Protein AF-0000000080412689 (afdb_homodimer)

Radius of gyration: 30.73 Å; Cα contacts (8 Å, |Δi|>4): 1259; chains: 2; bounding box: 53×95×73 Å

Secondary structure (DSSP, 8-state):
-HHHHHHHHHHHHHHHHTSEEEEEEEEEEE-S-TTS-SSSEEEEEEEEEEETTS-EEEEEEEEEE--SSHHHHHHHHHHTHHHHHHHIIIIIHHHHHHHHHHTT--SPPSB--EEEEETTTEEEEE-GGGGT-BPPPTTT-B-HHHHHHHHHHHHHHHHHHHHHHHTT-S-HHHHSS-GGGSHHHHHHHHHHHHHHHHHHHHHHHHHS-GGGHHHHHHIIIIITTTHHHHHHHHTS--TTS--EEE-SS-SGGGEEEEE-TTSSSEEEEEE--GGG-EEE-THHHHHHHHHHSB-HHHHHH-HHHHHHHHHHHHHHHHHHTT--SPPPPHHHHHHHHHHTHHHHHHHHHHHHHHHSS-TT-TT---HHHHHHHHHSTT---PPP---HHHHHHHHHHHHHHHHHHH-/-HHHHHHHHHHHHHHHHTSEEEEEEEEEEESS-TTS-SSSEEEEEEEEEEETTS-EEEEEEEEEE--SSHHHHHHHHHHTHHHHHHHIIIIIHHHHHHHHHHTT--SPPSB--EEEEETTTEEEEE-GGGGT-BPPPTTT-B-HHHHHHHHHHHHHHHHHHHHHHHTT-S-HHHHSS-GGGSHHHHHHHHHHHHHHHHHHHHHHHHHS-GGGHHHHHHIIIIITTTHHHHHHHHTS--TTS--EEE-SS-SGGGEEEEE-TTSSSEEEEEE--GGG-EEE-THHHHHHHHHHSB-HHHHHH-HHHHHHHHHHHHHHHHHHTT--SPPPPHHHHHHHHHHTHHHHHHHHHHHHHHHSSPTT-TT---HHHHHHHHHSTT---PPP---HHHHHHHHHHHHHHHHHHH-

Organism: Rhodnius prolixus (NCBI:txid13249)

pLDDT: mean 88.72, std 13.2, range [44.0, 98.88]

Foldseek 3Di:
DVVVVVVVVVVVVVVQQQAFPFWDDKDKAQPDFPLLDFLWGKIKMKIWTAGNVRDIDIFIKIKTFGDPDPLSNVVCVLLCLLVLVCCCQVFPVVVLVVLCVVLPNPDDQQAWHWDDADPSGMTITGDCVVVAWAFDQLQQFDEDLVLLQLLLNLLLQFLSQLVCVVVVRDDQVSFAAWSCPPPVNLVLQLVLLLVLLVVVLVCCVVPPDPVCVVVSVCCVVPPNVCVSVLLRVLRHADPPDDKGWELQQQERSQKIFHADPVRPRTDGMHGHSSSGIHIHDRLLNVLNYLLRGHHPVCNQPCSLVSLVSSLVSNVVSNVSSVPPDDRADSVNSVVSNLSCLSVSLSSRSQCNLSSNDDRPPPPPPRVVNQVVLSVVPPGNDGRDHPDPVSVVSSVSSSVVNCVSPVD/DVVVVVVVVVVVVVVQQQAFPFWDDKDKAQPDFPLLDFLWGKIKMKIWTAGNVRDIDIFIKIKTFGDPDPLSNVVCVLLCLLVLVCCCQVQPVVVLVVLCVVLPNPDDQQAWHWPDADPSGMTITGDCVVVAWDFDQLQQFDEDLVLLQLLLNLLLQFLSQLVCVVVVRDDQVSFAAWSCPDPVNLVLQLVLLLVLLVVVLVCCVVPPDPVCVVVSVCCVVPPNVCVSVLLRVLRHADPPDDKGWELQQQERSQKIFHADPVRPRTDGMHGHSSSGIHIHDNLLNVLNYLLRGHHPVCNQPCSLVSLVSSLVSNVVSNVSSVPPDDRADSVNSVVSNLSCLSVSLSSRSQCNLSSNDDRPPPPPPRVVNQVVLSVVPPGNDGRDHPDPVSVVSSVSSSVVNCVSPVD

Nearest PDB structures (foldseek):
  7nb2-assembly1_AAA  TM=5.370E-01  e=5.124E-08  Homo sapiens
  8bi5-assembly1_A  TM=5.318E-01  e=1.366E-07  Homo sapiens
  4da5-assembly1_A  TM=5.119E-01  e=4.216E-07  Homo sapiens
  8bi5-assembly1_A  TM=5.333E-01  e=1.097E-07  Homo sapiens
  7nb2-assembly1_AAA  TM=5.024E-01  e=6.114E-08  Homo sapiens

Sequence (814 aa):
MENSEWLEVSLQRVYEENCIAKILKKEIKDATKKGDNYMSDIKRIQFMAILKSGKQIKISLIMKTLPPTEHHQDMVKQMGLFGREITMFRDVTPKMEEILLEFGDYTDPMWGKLICFQGNEQIFFGDLAECGYVMASRRKGLDLEHCLLVMRSLAKFHATTVIAVNKGMIPLNIFGKHVFKNYESEKMMKDYYDKVLESLLILMEKRWEPEWLPIIEKFRTDLSPKIGDYVLNIMGYTNDQFNVINHGDCWVNNMMFKYGLDSVTPVSLKFVDLQMCFYDSPTYDLQYFLSTSLNLEVRQNHLEELLLVYHETLVKQLELYSYPGEIITFEQLKKDFLKRDFLGLMIAAGIMPFIYRQENCNDFPELEDLLKSMKNENKVEIVECDDPMYDTVLKVIIKRVYENHFIMENSEWLEVSLQRVYEENCIAKILKKEIKDATKKGDNYMSDIKRIQFMAILKSGKQIKISLIMKTLPPTEHHQDMVKQMGLFGREITMFRDVTPKMEEILLEFGDYTDPMWGKLICFQGNEQIFFGDLAECGYVMASRRKGLDLEHCLLVMRSLAKFHATTVIAVNKGMIPLNIFGKHVFKNYESEKMMKDYYDKVLESLLILMEKRWEPEWLPIIEKFRTDLSPKIGDYVLNIMGYTNDQFNVINHGDCWVNNMMFKYGLDSVTPVSLKFVDLQMCFYDSPTYDLQYFLSTSLNLEVRQNHLEELLLVYHETLVKQLELYSYPGEIITFEQLKKDFLKRDFLGLMIAAGIMPFIYRQENCNDFPELEDLLKSMKNENKVEIVECDDPMYDTVLKVIIKRVYENHFI

Structure (mmCIF, N/CA/C/O backbone):
data_AF-0000000080412689-model_v1
#
loop_
_entity.id
_entity.type
_entity.pdbx_description
1 polymer 'CHK kinase-like domain-containing protein'
#
loop_
_atom_site.group_PDB
_atom_site.id
_atom_site.type_symbol
_atom_site.label_atom_id
_atom_site.label_alt_id
_atom_site.label_comp_id
_atom_site.label_asym_id
_atom_site.label_entity_id
_atom_site.label_seq_id
_atom_site.pdbx_PDB_ins_code
_atom_site.Cartn_x
_atom_site.Cartn_y
_atom_site.Cartn_z
_atom_site.occupancy
_atom_site.B_iso_or_equiv
_atom_site.auth_seq_id
_atom_site.auth_comp_id
_atom_site.auth_asym_id
_atom_site.auth_atom_id
_atom_site.pdbx_PDB_model_num
ATOM 1 N N . MET A 1 1 ? -11.977 -30.656 17.469 1 45.06 1 MET A N 1
ATOM 2 C CA . MET A 1 1 ? -11.711 -30.266 18.844 1 45.06 1 MET A CA 1
ATOM 3 C C . MET A 1 1 ? -10.211 -30.219 19.125 1 45.06 1 MET A C 1
ATOM 5 O O . MET A 1 1 ? -9.711 -29.234 19.672 1 45.06 1 MET A O 1
ATOM 9 N N . GLU A 1 2 ? -9.547 -31.406 18.922 1 49.06 2 GLU A N 1
ATOM 10 C CA . GLU A 1 2 ? -8.125 -31.578 19.219 1 49.06 2 GLU A CA 1
ATOM 11 C C . GLU A 1 2 ? -7.27 -30.594 18.438 1 49.06 2 GLU A C 1
ATOM 13 O O . GLU A 1 2 ? -6.352 -29.984 18.984 1 49.06 2 GLU A O 1
ATOM 18 N N . ASN A 1 3 ? -7.664 -30.219 17.156 1 62.34 3 ASN A N 1
ATOM 19 C CA . ASN A 1 3 ? -6.949 -29.328 16.25 1 62.34 3 ASN A CA 1
ATOM 20 C C . ASN A 1 3 ? -7.051 -27.875 16.688 1 62.34 3 ASN A C 1
ATOM 22 O O . ASN A 1 3 ? -6.109 -27.094 16.516 1 62.34 3 ASN A O 1
ATOM 26 N N . SER A 1 4 ? -7.945 -27.797 17.672 1 72.81 4 SER A N 1
ATOM 27 C CA . SER A 1 4 ? -8.188 -26.438 18.109 1 72.81 4 SER A CA 1
ATOM 28 C C . SER A 1 4 ? -7.188 -26.016 19.188 1 72.81 4 SER A C 1
ATOM 30 O O . SER A 1 4 ? -6.625 -24.922 19.109 1 72.81 4 SER A O 1
ATOM 32 N N . GLU A 1 5 ? -6.875 -27.031 20.062 1 85.31 5 GLU A N 1
ATOM 33 C CA . GLU A 1 5 ? -5.965 -26.688 21.156 1 85.31 5 GLU A CA 1
ATOM 34 C C . GLU A 1 5 ? -4.547 -26.469 20.641 1 85.31 5 GLU A C 1
ATOM 36 O O . GLU A 1 5 ? -3.857 -25.531 21.078 1 85.31 5 GLU A O 1
ATOM 41 N N . TRP A 1 6 ? -4.262 -27.312 19.797 1 91.56 6 TRP A N 1
ATOM 42 C CA . TRP A 1 6 ? -2.926 -27.203 19.219 1 91.56 6 TRP A CA 1
ATOM 43 C C . TRP A 1 6 ? -2.742 -25.844 18.531 1 91.56 6 TRP A C 1
ATOM 45 O O . TRP A 1 6 ? -1.698 -25.203 18.672 1 91.56 6 TRP A O 1
ATOM 55 N N . LEU A 1 7 ? -3.684 -25.484 17.781 1 93.06 7 LEU A N 1
ATOM 56 C CA . LEU A 1 7 ? -3.602 -24.234 17.047 1 93.06 7 LEU A CA 1
ATOM 57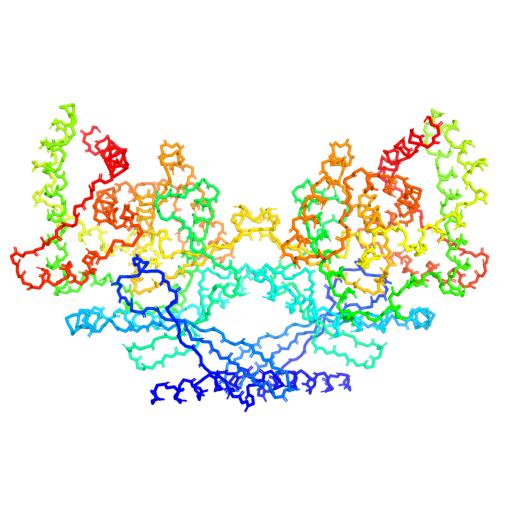 C C . LEU A 1 7 ? -3.502 -23.047 18 1 93.06 7 LEU A C 1
ATOM 59 O O . LEU A 1 7 ? -2.734 -22.109 17.75 1 93.06 7 LEU A O 1
ATOM 63 N N . GLU A 1 8 ? -4.242 -23.141 19.078 1 93.75 8 GLU A N 1
ATOM 64 C CA . GLU A 1 8 ? -4.219 -22.062 20.062 1 93.75 8 GLU A CA 1
ATOM 65 C C . GLU A 1 8 ? -2.844 -21.922 20.703 1 93.75 8 GLU A C 1
ATOM 67 O O . GLU A 1 8 ? -2.316 -20.828 20.844 1 93.75 8 GLU A O 1
ATOM 72 N N . VAL A 1 9 ? -2.318 -23.047 21.047 1 94.12 9 VAL A N 1
ATOM 73 C CA . VAL A 1 9 ? -0.999 -23.062 21.672 1 94.12 9 VAL A CA 1
ATOM 74 C C . VAL A 1 9 ? 0.05 -22.562 20.672 1 94.12 9 VAL A C 1
ATOM 76 O O . VAL A 1 9 ? 0.951 -21.812 21.031 1 94.12 9 VAL A O 1
ATOM 79 N N . SER A 1 10 ? -0.079 -23.031 19.469 1 94.94 10 SER A N 1
ATOM 80 C CA . SER A 1 10 ? 0.859 -22.625 18.422 1 94.94 10 SER A CA 1
ATOM 81 C C . SER A 1 10 ? 0.789 -21.125 18.172 1 94.94 10 SER A C 1
ATOM 83 O O . SER A 1 10 ? 1.819 -20.469 18 1 94.94 10 SER A O 1
ATOM 85 N N . LEU A 1 11 ? -0.384 -20.594 18.172 1 94.94 11 LEU A N 1
ATOM 86 C CA . LEU A 1 11 ? -0.586 -19.172 17.938 1 94.94 11 LEU A CA 1
ATOM 87 C C . LEU A 1 11 ? 0.04 -18.344 19.062 1 94.94 11 LEU A C 1
ATOM 89 O O . LEU A 1 11 ? 0.727 -17.359 18.812 1 94.94 11 LEU A O 1
ATOM 93 N N . GLN A 1 12 ? -0.165 -18.766 20.25 1 95.62 12 GLN A N 1
ATOM 94 C CA . GLN A 1 12 ? 0.437 -18.094 21.391 1 95.62 12 GLN A CA 1
ATOM 95 C C . GLN A 1 12 ? 1.96 -18.141 21.312 1 95.62 12 GLN A C 1
ATOM 97 O O . GLN A 1 12 ? 2.627 -17.141 21.609 1 95.62 12 GLN A O 1
ATOM 102 N N . ARG A 1 13 ? 2.434 -19.25 20.953 1 95.25 13 ARG A N 1
ATOM 103 C CA . ARG A 1 13 ? 3.877 -19.422 20.828 1 95.25 13 ARG A CA 1
ATOM 104 C C . ARG A 1 13 ? 4.453 -18.469 19.797 1 95.25 13 ARG A C 1
ATOM 106 O O . ARG A 1 13 ? 5.508 -17.859 20.016 1 95.25 13 ARG A O 1
ATOM 113 N N . VAL A 1 14 ? 3.77 -18.391 18.703 1 94.94 14 VAL A N 1
ATOM 114 C CA . VAL A 1 14 ? 4.227 -17.5 17.625 1 94.94 14 VAL A CA 1
ATOM 115 C C . VAL A 1 14 ? 4.336 -16.078 18.156 1 94.94 14 VAL A C 1
ATOM 117 O O . VAL A 1 14 ? 5.32 -15.383 17.875 1 94.94 14 VAL A O 1
ATOM 120 N N . TYR A 1 15 ? 3.369 -15.57 18.891 1 95.25 15 TYR A N 1
ATOM 121 C CA . TYR A 1 15 ? 3.387 -14.227 19.469 1 95.25 15 TYR A CA 1
ATOM 122 C C . TYR A 1 15 ? 4.539 -14.07 20.453 1 95.25 15 TYR A C 1
ATOM 124 O O . TYR A 1 15 ? 5.242 -13.055 20.438 1 95.25 15 TYR A O 1
ATOM 132 N N . GLU A 1 16 ? 4.773 -15.078 21.188 1 95.88 16 GLU A N 1
ATOM 133 C CA . GLU A 1 16 ? 5.812 -15.023 22.219 1 95.88 16 GLU A CA 1
ATOM 134 C C . GLU A 1 16 ? 7.203 -15.047 21.594 1 95.88 16 GLU A C 1
ATOM 136 O O . GLU A 1 16 ? 8.109 -14.344 22.062 1 95.88 16 GLU A O 1
ATOM 141 N N . GLU A 1 17 ? 7.309 -15.805 20.609 1 95.69 17 GLU A N 1
ATOM 142 C CA . GLU A 1 17 ? 8.602 -15.961 19.953 1 95.69 17 GLU A CA 1
ATOM 143 C C . GLU A 1 17 ? 9.031 -14.656 19.281 1 95.69 17 GLU A C 1
ATOM 145 O O . GLU A 1 17 ? 10.219 -14.453 19.016 1 95.69 17 GLU A O 1
ATOM 150 N N . ASN A 1 18 ? 8.094 -13.797 19.047 1 94.5 18 ASN A N 1
ATOM 151 C CA . ASN A 1 18 ? 8.391 -12.531 18.391 1 94.5 18 ASN A CA 1
ATOM 152 C C . ASN A 1 18 ? 8.695 -11.43 19.406 1 94.5 18 ASN A C 1
ATOM 154 O O . ASN A 1 18 ? 8.93 -10.281 19.016 1 94.5 18 ASN A O 1
ATOM 158 N N . CYS A 1 19 ? 8.742 -11.797 20.656 1 96.5 19 CYS A N 1
ATOM 159 C CA . CYS A 1 19 ? 9.125 -10.836 21.688 1 96.5 19 CYS A CA 1
ATOM 160 C C . CYS A 1 19 ? 10.633 -10.664 21.75 1 96.5 19 CYS A C 1
ATOM 162 O O . CYS A 1 19 ? 11.383 -11.57 21.359 1 96.5 19 CYS A O 1
ATOM 164 N N . ILE A 1 20 ? 11.039 -9.539 22.25 1 96.5 20 ILE A N 1
ATOM 165 C CA . ILE A 1 20 ? 12.461 -9.211 22.344 1 96.5 20 ILE A CA 1
ATOM 166 C C . ILE A 1 20 ? 13.086 -9.969 23.516 1 96.5 20 ILE A C 1
ATOM 168 O O . ILE A 1 20 ? 12.641 -9.844 24.656 1 96.5 20 ILE A O 1
ATOM 172 N N . ALA A 1 21 ? 14.086 -10.75 23.266 1 96.62 21 ALA A N 1
ATOM 173 C CA . ALA A 1 21 ? 14.844 -11.43 24.297 1 96.62 21 ALA A CA 1
ATOM 174 C C . ALA A 1 21 ? 15.961 -10.539 24.844 1 96.62 21 ALA A C 1
ATOM 176 O O . ALA A 1 21 ? 16.172 -10.469 26.047 1 96.62 21 ALA A O 1
ATOM 177 N N . LYS A 1 22 ? 16.609 -9.852 23.891 1 95.38 22 LYS A N 1
ATOM 178 C CA . LYS A 1 22 ? 17.75 -9.023 24.281 1 95.38 22 LYS A CA 1
ATOM 179 C C . LYS A 1 22 ? 18.031 -7.945 23.234 1 95.38 22 LYS A C 1
ATOM 181 O O . LYS A 1 22 ? 17.906 -8.188 22.031 1 95.38 22 LYS A O 1
ATOM 186 N N . ILE A 1 23 ? 18.359 -6.793 23.688 1 95.12 23 ILE A N 1
ATOM 187 C CA . ILE A 1 23 ? 18.828 -5.727 22.812 1 95.12 23 ILE A CA 1
ATOM 188 C C . ILE A 1 23 ? 20.359 -5.746 22.75 1 95.12 23 ILE A C 1
ATOM 190 O O . ILE A 1 23 ? 21.031 -5.691 23.781 1 95.12 23 ILE A O 1
ATOM 194 N N . LEU A 1 24 ? 20.891 -5.785 21.594 1 93.88 24 LEU A N 1
ATOM 195 C CA . LEU A 1 24 ? 22.328 -5.98 21.406 1 93.88 24 LEU A CA 1
ATOM 196 C C . LEU A 1 24 ? 23.031 -4.648 21.203 1 93.88 24 LEU A C 1
ATOM 198 O O . LEU A 1 24 ? 24.141 -4.445 21.703 1 93.88 24 LEU A O 1
ATOM 202 N N . LYS A 1 25 ? 22.516 -3.898 20.344 1 93.06 25 LYS A N 1
ATOM 203 C CA . LYS A 1 25 ? 23.156 -2.65 19.922 1 93.06 25 LYS A CA 1
ATOM 204 C C . LYS A 1 25 ? 22.125 -1.538 19.766 1 93.06 25 LYS A C 1
ATOM 206 O O . LYS A 1 25 ? 20.953 -1.805 19.453 1 93.06 25 LYS A O 1
ATOM 211 N N . LYS A 1 26 ? 22.547 -0.36 20 1 93.69 26 LYS A N 1
ATOM 212 C CA . LYS A 1 26 ? 21.734 0.84 19.828 1 93.69 26 LYS A CA 1
ATOM 213 C C . LYS A 1 26 ? 22.531 1.94 19.125 1 93.69 26 LYS A C 1
ATOM 215 O O . LYS A 1 26 ? 23.688 2.188 19.469 1 93.69 26 LYS A O 1
ATOM 220 N N . GLU A 1 27 ? 21.906 2.523 18.125 1 93.38 27 GLU A N 1
ATOM 221 C CA . GLU A 1 27 ? 22.516 3.639 17.406 1 93.38 27 GLU A CA 1
ATOM 222 C C . GLU A 1 27 ? 21.516 4.777 17.219 1 93.38 27 GLU A C 1
ATOM 224 O O . GLU A 1 27 ? 20.344 4.543 16.938 1 93.38 27 GLU A O 1
ATOM 229 N N . ILE A 1 28 ? 21.984 6.023 17.406 1 91.81 28 ILE A N 1
ATOM 230 C CA . ILE A 1 28 ? 21.141 7.203 17.25 1 91.81 28 ILE A CA 1
ATOM 231 C C . ILE A 1 28 ? 21.703 8.094 16.156 1 91.81 28 ILE A C 1
ATOM 233 O O . ILE A 1 28 ? 22.906 8.367 16.125 1 91.81 28 ILE A O 1
ATOM 237 N N . LYS A 1 29 ? 20.859 8.445 15.219 1 89.5 29 LYS A N 1
ATOM 238 C CA . LYS A 1 29 ? 21.234 9.352 14.133 1 89.5 29 LYS A CA 1
ATOM 239 C C . LYS A 1 29 ? 20.125 10.367 13.875 1 89.5 29 LYS A C 1
ATOM 241 O O . LYS A 1 29 ? 19.016 10.227 14.383 1 89.5 29 LYS A O 1
ATOM 246 N N . ASP A 1 30 ? 20.469 11.43 13.227 1 84.12 30 ASP A N 1
ATOM 247 C CA . ASP A 1 30 ? 19.438 12.367 12.805 1 84.12 30 ASP A CA 1
ATOM 248 C C . ASP A 1 30 ? 18.469 11.711 11.812 1 84.12 30 ASP A C 1
ATOM 250 O O . ASP A 1 30 ? 18.891 10.953 10.938 1 84.12 30 ASP A O 1
ATOM 254 N N . ALA A 1 31 ? 17.25 11.883 11.969 1 80.19 31 ALA A N 1
ATOM 255 C CA . ALA A 1 31 ? 16.25 11.227 11.133 1 80.19 31 ALA A CA 1
ATOM 256 C C . ALA A 1 31 ? 15.953 12.039 9.875 1 80.19 31 ALA A C 1
ATOM 258 O O . ALA A 1 31 ? 15.477 11.5 8.875 1 80.19 31 ALA A O 1
ATOM 259 N N . THR A 1 32 ? 16.078 13.289 9.969 1 71.94 32 THR A N 1
ATOM 260 C CA . THR A 1 32 ? 15.766 14.164 8.844 1 71.94 32 THR A CA 1
ATOM 261 C C . THR A 1 32 ? 16.891 15.188 8.625 1 71.94 32 THR A C 1
ATOM 263 O O . THR A 1 32 ? 17.734 15.375 9.5 1 71.94 32 THR A O 1
ATOM 266 N N . LYS A 1 33 ? 16.844 15.75 7.477 1 68.12 33 LYS A N 1
ATOM 267 C CA . LYS A 1 33 ? 17.781 16.812 7.145 1 68.12 33 LYS A CA 1
ATOM 268 C C . LYS A 1 33 ? 17.406 18.125 7.855 1 68.12 33 LYS A C 1
ATOM 270 O O . LYS A 1 33 ? 16.234 18.344 8.188 1 68.12 33 LYS A O 1
ATOM 275 N N . LYS A 1 34 ? 18.391 18.781 8.078 1 62 34 LYS A N 1
ATOM 276 C CA . LYS A 1 34 ? 18.141 20.125 8.617 1 62 34 LYS A CA 1
ATOM 277 C C . LYS A 1 34 ? 17.125 20.875 7.75 1 62 34 LYS A C 1
ATOM 279 O O . LYS A 1 34 ? 17.219 20.828 6.52 1 62 34 LYS A O 1
ATOM 284 N N . GLY A 1 35 ? 16.047 21.438 8.398 1 59.34 35 GLY A N 1
ATOM 285 C CA . GLY A 1 35 ? 15.039 22.172 7.66 1 59.34 35 GLY A CA 1
ATOM 286 C C . GLY A 1 35 ? 13.742 21.406 7.488 1 59.34 35 GLY A C 1
ATOM 287 O O . GLY A 1 35 ? 12.719 21.984 7.094 1 59.34 35 GLY A O 1
ATOM 288 N N . ASP A 1 36 ? 13.812 20.109 7.785 1 60.03 36 ASP A N 1
ATOM 289 C CA . ASP A 1 36 ? 12.594 19.328 7.625 1 60.03 36 ASP A CA 1
ATOM 290 C C . ASP A 1 36 ? 11.672 19.5 8.836 1 60.03 36 ASP A C 1
ATOM 292 O O . ASP A 1 36 ? 10.461 19.281 8.734 1 60.03 36 ASP A O 1
ATOM 296 N N . ASN A 1 37 ? 12.258 19.812 9.891 1 58.25 37 ASN A N 1
ATOM 297 C CA . ASN A 1 37 ? 11.477 19.906 11.117 1 58.25 37 ASN A CA 1
ATOM 298 C C . ASN A 1 37 ? 11.781 21.188 11.883 1 58.25 37 ASN A C 1
ATOM 300 O O . ASN A 1 37 ? 12.938 21.609 11.969 1 58.25 37 ASN A O 1
ATOM 304 N N . TYR A 1 38 ? 10.711 21.75 12.414 1 56.38 38 TYR A N 1
ATOM 305 C CA . TYR A 1 38 ? 10.906 23.094 12.961 1 56.38 38 TYR A CA 1
ATOM 306 C C . TYR A 1 38 ? 10.586 23.125 14.453 1 56.38 38 TYR A C 1
ATOM 308 O O . TYR A 1 38 ? 11.109 23.969 15.188 1 56.38 38 TYR A O 1
ATOM 316 N N . MET A 1 39 ? 9.789 22.219 14.828 1 59.5 39 MET A N 1
ATOM 317 C CA . MET A 1 39 ? 9.289 22.344 16.188 1 59.5 39 MET A CA 1
ATOM 318 C C . MET A 1 39 ? 9.844 21.234 17.078 1 59.5 39 MET A C 1
ATOM 320 O O . MET A 1 39 ? 9.43 21.109 18.234 1 59.5 39 MET A O 1
ATOM 324 N N . SER A 1 40 ? 10.664 20.422 16.562 1 73.38 40 SER A N 1
ATOM 325 C CA . SER A 1 40 ? 11.18 19.312 17.344 1 73.38 40 SER A CA 1
ATOM 326 C C . SER A 1 40 ? 12.492 18.781 16.781 1 73.38 40 SER A C 1
ATOM 328 O O . SER A 1 40 ? 12.867 19.125 15.648 1 73.38 40 SER A O 1
ATOM 330 N N . ASP A 1 41 ? 13.125 18.266 17.734 1 80.31 41 ASP A N 1
ATOM 331 C CA . ASP A 1 41 ? 14.289 17.484 17.297 1 80.31 41 ASP A CA 1
ATOM 332 C C . ASP A 1 41 ? 13.891 16.047 16.969 1 80.31 41 ASP A C 1
ATOM 334 O O . ASP A 1 41 ? 13.328 15.344 17.812 1 80.31 41 ASP A O 1
ATOM 338 N N . ILE A 1 42 ? 14.133 15.703 15.781 1 88.12 42 ILE A N 1
ATOM 339 C CA . ILE A 1 42 ? 13.742 14.375 15.312 1 88.12 42 ILE A CA 1
ATOM 340 C C . ILE A 1 42 ? 14.984 13.516 15.102 1 88.12 42 ILE A C 1
ATOM 342 O O . ILE A 1 42 ? 15.852 13.859 14.305 1 88.12 42 ILE A O 1
ATOM 346 N N . LYS A 1 43 ? 15.031 12.438 15.828 1 91.62 43 LYS A N 1
ATOM 347 C CA . LYS A 1 43 ? 16.156 11.508 15.703 1 91.62 43 LYS A CA 1
ATOM 348 C C . LYS A 1 43 ? 15.656 10.102 15.383 1 91.62 43 LYS A C 1
ATOM 350 O O . LYS A 1 43 ? 14.508 9.758 15.664 1 91.62 43 LYS A O 1
ATOM 355 N N . ARG A 1 44 ? 16.531 9.383 14.734 1 94.19 44 ARG A N 1
ATOM 356 C CA . ARG A 1 44 ? 16.297 7.965 14.469 1 94.19 44 ARG A CA 1
ATOM 357 C C . ARG A 1 44 ? 17.078 7.094 15.438 1 94.19 44 ARG A C 1
ATOM 359 O O . ARG A 1 44 ? 18.297 7.273 15.594 1 94.19 44 ARG A O 1
ATOM 366 N N . ILE A 1 45 ? 16.406 6.23 16.078 1 95.06 45 ILE A N 1
ATOM 367 C CA . ILE A 1 45 ? 17.062 5.273 16.969 1 95.06 45 ILE A CA 1
ATOM 368 C C . ILE A 1 45 ? 16.938 3.865 16.391 1 95.06 45 ILE A C 1
ATOM 370 O O . ILE A 1 45 ? 15.82 3.377 16.172 1 95.06 45 ILE A O 1
ATOM 374 N N . GLN A 1 46 ? 18.016 3.213 16.203 1 95 46 GLN A N 1
ATOM 375 C CA . GLN A 1 46 ? 18.031 1.862 15.656 1 95 46 GLN A CA 1
ATOM 376 C C . GLN A 1 46 ? 18.578 0.861 16.672 1 95 46 GLN A C 1
ATOM 378 O O . GLN A 1 46 ? 19.578 1.14 17.344 1 95 46 GLN A O 1
ATOM 383 N N . PHE A 1 47 ? 17.953 -0.248 16.797 1 95.12 47 PHE A N 1
ATOM 384 C CA . PHE A 1 47 ? 18.375 -1.324 17.688 1 95.12 47 PHE A CA 1
ATOM 385 C C . PHE A 1 47 ? 18.656 -2.598 16.906 1 95.12 47 PHE A C 1
ATOM 387 O O . PHE A 1 47 ? 17.984 -2.881 15.906 1 95.12 47 PHE A O 1
ATOM 394 N N . MET A 1 48 ? 19.641 -3.283 17.266 1 95.88 48 MET A N 1
ATOM 395 C CA . MET A 1 48 ? 19.75 -4.703 16.953 1 95.88 48 MET A CA 1
ATOM 396 C C . MET A 1 48 ? 19.281 -5.559 18.141 1 95.88 48 MET A C 1
ATOM 398 O O . MET A 1 48 ? 19.734 -5.363 19.266 1 95.88 48 MET A O 1
ATOM 402 N N . ALA A 1 49 ? 18.344 -6.379 17.875 1 96.38 49 ALA A N 1
ATOM 403 C CA . ALA A 1 49 ? 17.781 -7.172 18.953 1 96.38 49 ALA A CA 1
ATOM 404 C C . ALA A 1 49 ? 17.688 -8.648 18.578 1 96.38 49 ALA A C 1
ATOM 406 O O . ALA A 1 49 ? 17.719 -8.992 17.391 1 96.38 49 ALA A O 1
ATOM 407 N N . ILE A 1 50 ? 17.688 -9.445 19.578 1 97 50 ILE A N 1
ATOM 408 C CA . ILE A 1 50 ? 17.406 -10.875 19.422 1 97 50 ILE A CA 1
ATOM 409 C C . ILE A 1 50 ? 16.031 -11.195 19.969 1 97 50 ILE A C 1
ATOM 411 O O . ILE A 1 50 ? 15.695 -10.82 21.109 1 97 50 ILE A O 1
ATOM 415 N N . LEU A 1 51 ? 15.258 -11.812 19.141 1 96.88 51 LEU A N 1
ATOM 416 C CA . LEU A 1 51 ? 13.93 -12.242 19.578 1 96.88 51 LEU A CA 1
ATOM 417 C C . LEU A 1 51 ? 14.016 -13.539 20.391 1 96.88 51 LEU A C 1
ATOM 419 O O . LEU A 1 51 ? 15.062 -14.188 20.406 1 96.88 51 LEU A O 1
ATOM 423 N N . LYS A 1 52 ? 12.945 -13.836 21.062 1 96.56 52 LYS A N 1
ATOM 424 C CA . LYS A 1 52 ? 12.891 -15.07 21.828 1 96.56 52 LYS A CA 1
ATOM 425 C C . LYS A 1 52 ? 13 -16.297 20.922 1 96.56 52 LYS A C 1
ATOM 427 O O . LYS A 1 52 ? 13.406 -17.375 21.359 1 96.56 52 LYS A O 1
ATOM 432 N N . SER A 1 53 ? 12.688 -16.172 19.672 1 94.25 53 SER A N 1
ATOM 433 C CA . SER A 1 53 ? 12.859 -17.234 18.688 1 94.25 53 SER A CA 1
ATOM 434 C C . SER A 1 53 ? 14.328 -17.469 18.375 1 94.25 53 SER A C 1
ATOM 436 O O . SER A 1 53 ? 14.695 -18.469 17.766 1 94.25 53 SER A O 1
ATOM 438 N N . GLY A 1 54 ? 15.18 -16.5 18.672 1 94.38 54 GLY A N 1
ATOM 439 C CA . GLY A 1 54 ? 16.594 -16.547 18.328 1 94.38 54 GLY A CA 1
ATOM 440 C C . GLY A 1 54 ? 16.922 -15.711 17.109 1 94.38 54 GLY A C 1
ATOM 441 O O . GLY A 1 54 ? 18.094 -15.469 16.812 1 94.38 54 GLY A O 1
ATOM 442 N N . LYS A 1 55 ? 15.93 -15.266 16.484 1 92.88 55 LYS A N 1
ATOM 443 C CA . LYS A 1 55 ? 16.141 -14.469 15.281 1 92.88 55 LYS A CA 1
ATOM 444 C C . LYS A 1 55 ? 16.641 -13.07 15.625 1 92.88 55 LYS A C 1
ATOM 446 O O . LYS A 1 55 ? 16.141 -12.438 16.562 1 92.88 55 LYS A O 1
ATOM 451 N N . GLN A 1 56 ? 17.641 -12.656 14.953 1 93.81 56 GLN A N 1
ATOM 452 C CA . GLN A 1 56 ? 18.125 -11.289 15.102 1 93.81 56 GLN A CA 1
ATOM 453 C C . GLN A 1 56 ? 17.359 -10.336 14.188 1 93.81 56 GLN A C 1
ATOM 455 O O . GLN A 1 56 ? 17.156 -10.625 13.008 1 93.81 56 GLN A O 1
ATOM 460 N N . ILE A 1 57 ? 16.938 -9.211 14.758 1 92.75 57 ILE A N 1
ATOM 461 C CA . ILE A 1 57 ? 16.172 -8.258 13.961 1 92.75 57 ILE A CA 1
ATOM 462 C C . ILE A 1 57 ? 16.672 -6.844 14.211 1 92.75 57 ILE A C 1
ATOM 464 O O . ILE A 1 57 ? 17.312 -6.582 15.234 1 92.75 57 ILE A O 1
ATOM 468 N N . LYS A 1 58 ? 16.453 -6.062 13.266 1 92.88 58 LYS A N 1
ATOM 469 C CA . LYS A 1 58 ? 16.688 -4.629 13.398 1 92.88 58 LYS A CA 1
ATOM 470 C C . LYS A 1 58 ? 15.391 -3.889 13.711 1 92.88 58 LYS A C 1
ATOM 472 O O . LYS A 1 58 ? 14.344 -4.168 13.117 1 92.88 58 LYS A O 1
ATOM 477 N N . ILE A 1 59 ? 15.383 -3.031 14.688 1 94.75 59 ILE A N 1
ATOM 478 C CA . ILE A 1 59 ? 14.25 -2.184 15.047 1 94.75 59 ILE A CA 1
ATOM 479 C C . ILE A 1 59 ? 14.625 -0.715 14.875 1 94.75 59 ILE A C 1
ATOM 481 O O . ILE A 1 59 ? 15.68 -0.277 15.352 1 94.75 59 ILE A O 1
ATOM 485 N N . SER A 1 60 ? 13.836 0.037 14.164 1 94.94 60 SER A N 1
ATOM 486 C CA . SER A 1 60 ? 14.062 1.462 13.945 1 94.94 60 SER A CA 1
ATOM 487 C C . SER A 1 60 ? 12.898 2.295 14.461 1 94.94 60 SER A C 1
ATOM 489 O O . SER A 1 60 ? 11.734 1.994 14.172 1 94.94 60 SER A O 1
ATOM 491 N N . LEU A 1 61 ? 13.18 3.279 15.258 1 96.31 61 LEU A N 1
ATOM 492 C CA . LEU A 1 61 ? 12.18 4.188 15.812 1 96.31 61 LEU A CA 1
ATOM 493 C C . LEU A 1 61 ? 12.523 5.637 15.469 1 96.31 61 LEU A C 1
ATOM 495 O O . LEU A 1 61 ? 13.688 5.965 15.219 1 96.31 61 LEU A O 1
ATOM 499 N N . ILE A 1 62 ? 11.555 6.492 15.445 1 95.75 62 ILE A N 1
ATOM 500 C CA . ILE A 1 62 ? 11.727 7.938 15.336 1 95.75 62 ILE A CA 1
ATOM 501 C C . ILE A 1 62 ? 11.445 8.594 16.688 1 95.75 62 ILE A C 1
ATOM 503 O O . ILE A 1 62 ? 10.383 8.375 17.281 1 95.75 62 ILE A O 1
ATOM 507 N N . MET A 1 63 ? 12.398 9.32 17.125 1 93.69 63 MET A N 1
ATOM 508 C CA . MET A 1 63 ? 12.273 10.023 18.406 1 93.69 63 MET A CA 1
ATOM 509 C C . MET A 1 63 ? 12.023 11.516 18.172 1 93.69 63 MET A C 1
ATOM 511 O O . MET A 1 63 ? 12.797 12.18 17.484 1 93.69 63 MET A O 1
ATOM 515 N N . LYS A 1 64 ? 10.922 11.938 18.656 1 91.19 64 LYS A N 1
ATOM 516 C CA . LYS A 1 64 ? 10.602 13.359 18.672 1 91.19 64 LYS A CA 1
ATOM 517 C C . LYS A 1 64 ? 10.812 13.953 20.062 1 91.19 64 LYS A C 1
ATOM 519 O O . LYS A 1 64 ? 10.219 13.484 21.047 1 91.19 64 LYS A O 1
ATOM 524 N N . THR A 1 65 ? 11.688 14.906 20.156 1 87.88 65 THR A N 1
ATOM 525 C CA . THR A 1 65 ? 11.992 15.539 21.438 1 87.88 65 THR A CA 1
ATOM 526 C C . THR A 1 65 ? 11.789 17.047 21.359 1 87.88 65 THR A C 1
ATOM 528 O O . THR A 1 65 ? 11.867 17.641 20.281 1 87.88 65 THR A O 1
ATOM 531 N N . LEU A 1 66 ? 11.477 17.594 22.578 1 77.56 66 LEU A N 1
ATOM 532 C CA . LEU A 1 66 ? 11.391 19.047 22.672 1 77.56 66 LEU A CA 1
ATOM 533 C C . LEU A 1 66 ? 12.695 19.703 22.234 1 77.56 66 LEU A C 1
ATOM 535 O O . LEU A 1 66 ? 13.773 19.141 22.453 1 77.56 66 LEU A O 1
ATOM 539 N N . PRO A 1 67 ? 12.484 20.812 21.594 1 70.81 67 PRO A N 1
ATOM 540 C CA . PRO A 1 67 ? 13.711 21.531 21.203 1 70.81 67 PRO A CA 1
ATOM 541 C C . PRO A 1 67 ? 14.578 21.906 22.406 1 70.81 67 PRO A C 1
ATOM 543 O O . PRO A 1 67 ? 14.062 22.062 23.516 1 70.81 67 PRO A O 1
ATOM 546 N N . PRO A 1 68 ? 15.797 22.062 22.141 1 64.75 68 PRO A N 1
ATOM 547 C CA . PRO A 1 68 ? 16.75 22.219 23.234 1 64.75 68 PRO A CA 1
ATOM 548 C C . PRO A 1 68 ? 16.672 23.609 23.891 1 64.75 68 PRO A C 1
ATOM 550 O O . PRO A 1 68 ? 17.094 23.766 25.031 1 64.75 68 PRO A O 1
ATOM 553 N N . THR A 1 69 ? 16.031 24.5 23.188 1 69 69 THR A N 1
ATOM 554 C CA . THR A 1 69 ? 16.062 25.828 23.781 1 69 69 THR A CA 1
ATOM 555 C C . THR A 1 69 ? 14.867 26.031 24.719 1 69 69 THR A C 1
ATOM 557 O O . THR A 1 69 ? 13.758 25.578 24.422 1 69 69 THR A O 1
ATOM 560 N N . GLU A 1 70 ? 15.156 26.656 25.797 1 66.69 70 GLU A N 1
ATOM 561 C CA . GLU A 1 70 ? 14.164 26.875 26.844 1 66.69 70 GLU A CA 1
ATOM 562 C C . GLU A 1 70 ? 12.938 27.609 26.281 1 66.69 70 GLU A C 1
ATOM 564 O O . GLU A 1 70 ? 11.805 27.266 26.625 1 66.69 70 GLU A O 1
ATOM 569 N N . HIS A 1 71 ? 13.203 28.547 25.516 1 64.69 71 HIS A N 1
ATOM 570 C CA . HIS A 1 71 ? 12.086 29.328 24.984 1 64.69 71 HIS A CA 1
ATOM 571 C C . HIS A 1 71 ? 11.18 28.453 24.125 1 64.69 71 HIS A C 1
ATOM 573 O O . HIS A 1 71 ? 9.953 28.547 24.219 1 64.69 71 HIS A O 1
ATOM 579 N N . HIS A 1 72 ? 11.797 27.578 23.406 1 68.88 72 HIS A N 1
ATOM 580 C CA . HIS A 1 72 ? 11.031 26.672 22.562 1 68.88 72 HIS A CA 1
ATOM 581 C C . HIS A 1 72 ? 10.25 25.672 23.391 1 68.88 72 HIS A C 1
ATOM 583 O O . HIS A 1 72 ? 9.086 25.375 23.094 1 68.88 72 HIS A O 1
ATOM 589 N N . GLN A 1 73 ? 10.852 25.375 24.359 1 70.81 73 GLN A N 1
ATOM 590 C CA . GLN A 1 73 ? 10.211 24.406 25.25 1 70.81 73 GLN A CA 1
ATOM 591 C C . GLN A 1 73 ? 8.984 25.016 25.922 1 70.81 73 GLN A C 1
ATOM 593 O O . GLN A 1 73 ? 7.93 24.375 26 1 70.81 73 GLN A O 1
ATOM 598 N N . ASP A 1 74 ? 9.156 26.188 26.266 1 71.19 74 ASP A N 1
ATOM 599 C CA . ASP A 1 74 ? 8.07 26.859 26.969 1 71.19 74 ASP A CA 1
ATOM 600 C C . ASP A 1 74 ? 6.871 27.078 26.047 1 71.19 74 ASP A C 1
ATOM 602 O O . ASP A 1 74 ? 5.727 26.891 26.469 1 71.19 74 ASP A O 1
ATOM 606 N N . MET A 1 75 ? 7.164 27.391 24.891 1 67.81 75 MET A N 1
ATOM 607 C CA . MET A 1 75 ? 6.094 27.609 23.922 1 67.81 75 MET A CA 1
ATOM 608 C C . MET A 1 75 ? 5.34 26.312 23.641 1 67.81 75 MET A C 1
ATOM 610 O O . MET A 1 75 ? 4.105 26.297 23.641 1 67.81 75 MET A O 1
ATOM 614 N N . VAL A 1 76 ? 6.117 25.328 23.438 1 70.88 76 VAL A N 1
ATOM 615 C CA . VAL A 1 76 ? 5.543 24.031 23.109 1 70.88 76 VAL A CA 1
ATOM 616 C C . VAL A 1 76 ? 4.711 23.531 24.297 1 70.88 76 VAL A C 1
ATOM 618 O O . VAL A 1 76 ? 3.609 23 24.109 1 70.88 76 VAL A O 1
ATOM 621 N N . LYS A 1 77 ? 5.176 23.828 25.391 1 71.31 77 LYS A N 1
ATOM 622 C CA . LYS A 1 77 ? 4.48 23.406 26.609 1 71.31 77 LYS A CA 1
ATOM 623 C C . LYS A 1 77 ? 3.223 24.234 26.828 1 71.31 77 LYS A C 1
ATOM 625 O O . LYS A 1 77 ? 2.172 23.703 27.188 1 71.31 77 LYS A O 1
ATOM 630 N N . GLN A 1 78 ? 3.393 25.469 26.547 1 70.44 78 GLN A N 1
ATOM 631 C CA . GLN A 1 78 ? 2.258 26.359 26.734 1 70.44 78 GLN A CA 1
ATOM 632 C C . GLN A 1 78 ? 1.124 26.031 25.766 1 70.44 78 GLN A C 1
ATOM 634 O O . GLN A 1 78 ? -0.052 26.125 26.125 1 70.44 78 GLN A O 1
ATOM 639 N N . MET A 1 79 ? 1.539 25.625 24.688 1 72.75 79 MET A N 1
ATOM 640 C CA . MET A 1 79 ? 0.544 25.312 23.656 1 72.75 79 MET A CA 1
ATOM 641 C C . MET A 1 79 ? 0.031 23.891 23.828 1 72.75 79 MET A C 1
ATOM 643 O O . MET A 1 79 ? -0.971 23.5 23.219 1 72.75 79 MET A O 1
ATOM 647 N N . GLY A 1 80 ? 0.68 23.078 24.625 1 77.94 80 GLY A N 1
ATOM 648 C CA . GLY A 1 80 ? 0.267 21.703 24.875 1 77.94 80 GLY A CA 1
ATOM 649 C C . GLY A 1 80 ? 0.413 20.812 23.656 1 77.94 80 GLY A C 1
ATOM 650 O O . GLY A 1 80 ? -0.377 19.875 23.453 1 77.94 80 GLY A O 1
ATOM 651 N N . LEU A 1 81 ? 1.39 21.125 22.859 1 83 81 LEU A N 1
ATOM 652 C CA . LEU A 1 81 ? 1.508 20.453 21.562 1 83 81 LEU A CA 1
ATOM 653 C C . LEU A 1 81 ? 1.847 18.984 21.734 1 83 81 LEU A C 1
ATOM 655 O O . LEU A 1 81 ? 1.247 18.125 21.078 1 83 81 LEU A O 1
ATOM 659 N N . PHE A 1 82 ? 2.707 18.641 22.609 1 84.94 82 PHE A N 1
ATOM 660 C CA . PHE A 1 82 ? 3.084 17.25 22.828 1 84.94 82 PHE A CA 1
ATOM 661 C C . PHE A 1 82 ? 1.927 16.469 23.422 1 84.94 82 PHE A C 1
ATOM 663 O O . PHE A 1 82 ? 1.662 15.328 23.016 1 84.94 82 PHE A O 1
ATOM 670 N N . GLY A 1 83 ? 1.294 17.156 24.391 1 89.19 83 GLY A N 1
ATOM 671 C CA . GLY A 1 83 ? 0.133 16.5 24.984 1 89.19 83 GLY A CA 1
ATOM 672 C C . GLY A 1 83 ? -0.945 16.172 23.969 1 89.19 83 GLY A C 1
ATOM 673 O O . GLY A 1 83 ? -1.548 15.102 24.016 1 89.19 83 GLY A O 1
ATOM 674 N N . ARG A 1 84 ? -1.155 17.078 23.125 1 91.75 84 ARG A N 1
ATOM 675 C CA . ARG A 1 84 ? -2.141 16.891 22.078 1 91.75 84 ARG A CA 1
ATOM 676 C C . ARG A 1 84 ? -1.734 15.75 21.141 1 91.75 84 ARG A C 1
ATOM 678 O O . ARG A 1 84 ? -2.559 14.898 20.797 1 91.75 84 ARG A O 1
ATOM 685 N N . GLU A 1 85 ? -0.495 15.734 20.766 1 93.81 85 GLU A N 1
ATOM 686 C CA . GLU A 1 85 ? 0.004 14.711 19.859 1 93.81 85 GLU A CA 1
ATOM 687 C C . GLU A 1 85 ? -0.064 13.328 20.5 1 93.81 85 GLU A C 1
ATOM 689 O O . GLU A 1 85 ? -0.481 12.359 19.844 1 93.81 85 GLU A O 1
ATOM 694 N N . ILE A 1 86 ? 0.328 13.258 21.734 1 94.44 86 ILE A N 1
ATOM 695 C CA . ILE A 1 86 ? 0.265 11.992 22.469 1 94.44 86 ILE A CA 1
ATOM 696 C C . ILE A 1 86 ? -1.184 11.516 22.547 1 94.44 86 ILE A C 1
ATOM 698 O O . ILE A 1 86 ? -1.474 10.352 22.281 1 94.44 86 ILE A O 1
ATOM 702 N N . THR A 1 87 ? -2.047 12.422 22.859 1 95.69 87 THR A N 1
ATOM 703 C CA . THR A 1 87 ? -3.457 12.062 22.969 1 95.69 87 THR A CA 1
ATOM 704 C C . THR A 1 87 ? -3.979 11.562 21.609 1 95.69 87 THR A C 1
ATOM 706 O O . THR A 1 87 ? -4.719 10.578 21.562 1 95.69 87 THR A O 1
ATOM 709 N N . MET A 1 88 ? -3.596 12.219 20.594 1 97.19 88 MET A N 1
ATOM 710 C CA . MET A 1 88 ? -4.031 11.82 19.25 1 97.19 88 MET A CA 1
ATOM 711 C C . MET A 1 88 ? -3.557 10.414 18.922 1 97.19 88 MET A C 1
ATOM 713 O O . MET A 1 88 ? -4.355 9.562 18.516 1 97.19 88 MET A O 1
ATOM 717 N N . PHE A 1 89 ? -2.279 10.094 19.125 1 96.81 89 PHE A N 1
ATOM 718 C CA . PHE A 1 89 ? -1.698 8.836 18.672 1 96.81 89 PHE A CA 1
ATOM 719 C C . PHE A 1 89 ? -1.975 7.719 19.672 1 96.81 89 PHE A C 1
ATOM 721 O O . PHE A 1 89 ? -2.096 6.555 19.281 1 96.81 89 PHE A O 1
ATOM 728 N N . ARG A 1 90 ? -2.074 8.062 20.875 1 95.19 90 ARG A N 1
ATOM 729 C CA . ARG A 1 90 ? -2.303 7.051 21.906 1 95.19 90 ARG A CA 1
ATOM 730 C C . ARG A 1 90 ? -3.775 6.664 21.969 1 95.19 90 ARG A C 1
ATOM 732 O O . ARG A 1 90 ? -4.109 5.48 22.062 1 95.19 90 ARG A O 1
ATOM 739 N N . ASP A 1 91 ? -4.652 7.652 21.906 1 96.19 91 ASP A N 1
ATOM 740 C CA . ASP A 1 91 ? -6.051 7.426 22.25 1 96.19 91 ASP A CA 1
ATOM 741 C C . ASP A 1 91 ? -6.945 7.492 21.016 1 96.19 91 ASP A C 1
ATOM 743 O O . ASP A 1 91 ? -7.871 6.691 20.875 1 96.19 91 ASP A O 1
ATOM 747 N N . VAL A 1 92 ? -6.684 8.352 20.109 1 97.94 92 VAL A N 1
ATOM 748 C CA . VAL A 1 92 ? -7.648 8.664 19.062 1 97.94 92 VAL A CA 1
ATOM 749 C C . VAL A 1 92 ? -7.418 7.762 17.859 1 97.94 92 VAL A C 1
ATOM 751 O O . VAL A 1 92 ? -8.336 7.078 17.406 1 97.94 92 VAL A O 1
ATOM 754 N N . THR A 1 93 ? -6.176 7.691 17.297 1 97.81 93 THR A N 1
ATOM 755 C CA . THR A 1 93 ? -5.906 6.965 16.062 1 97.81 93 THR A CA 1
ATOM 756 C C . THR A 1 93 ? -6.215 5.48 16.234 1 97.81 93 THR A C 1
ATOM 758 O O . THR A 1 93 ? -6.727 4.836 15.312 1 97.81 93 THR A O 1
ATOM 761 N N . PRO A 1 94 ? -5.961 4.848 17.391 1 95.56 94 PRO A N 1
ATOM 762 C CA . PRO A 1 94 ? -6.371 3.449 17.547 1 95.56 94 PRO A CA 1
ATOM 763 C C . PRO A 1 94 ? -7.883 3.264 17.453 1 95.56 94 PRO A C 1
ATOM 765 O O . PRO A 1 94 ? -8.352 2.283 16.875 1 95.56 94 PRO A O 1
ATOM 768 N N . LYS A 1 95 ? -8.625 4.176 18.016 1 96.44 95 LYS A N 1
ATOM 769 C CA . LYS A 1 95 ? -10.078 4.117 17.938 1 96.44 95 LYS A CA 1
ATOM 770 C C . LYS A 1 95 ? -10.547 4.316 16.5 1 96.44 95 LYS A C 1
ATOM 772 O O . LYS A 1 95 ? -11.531 3.701 16.062 1 96.44 95 LYS A O 1
ATOM 777 N N . MET A 1 96 ? -9.891 5.176 15.805 1 97.69 96 MET A N 1
ATOM 778 C CA . MET A 1 96 ? -10.203 5.387 14.398 1 97.69 96 MET A CA 1
ATOM 779 C C . MET A 1 96 ? -9.938 4.121 13.586 1 97.69 96 MET A C 1
ATOM 781 O O . MET A 1 96 ? -10.688 3.807 12.656 1 97.69 96 MET A O 1
ATOM 785 N N . GLU A 1 97 ? -8.898 3.436 13.898 1 95.56 97 GLU A N 1
ATOM 786 C CA . GLU A 1 97 ? -8.617 2.166 13.234 1 95.56 97 GLU A CA 1
ATOM 787 C C . GLU A 1 97 ? -9.719 1.145 13.516 1 95.56 97 GLU A C 1
ATOM 789 O O . GLU A 1 97 ? -10.078 0.359 12.633 1 95.56 97 GLU A O 1
ATOM 794 N N . GLU A 1 98 ? -10.203 1.154 14.703 1 93.56 98 GLU A N 1
ATOM 795 C CA . GLU A 1 98 ? -11.328 0.284 15.047 1 93.56 98 GLU A CA 1
ATOM 796 C C . GLU A 1 98 ? -12.555 0.603 14.195 1 93.56 98 GLU A C 1
ATOM 798 O O . GLU A 1 98 ? -13.289 -0.301 13.789 1 93.56 98 GLU A O 1
ATOM 803 N N . ILE A 1 99 ? -12.781 1.846 13.992 1 95.81 99 ILE A N 1
ATOM 804 C CA . ILE A 1 99 ? -13.898 2.277 13.156 1 95.81 99 ILE A CA 1
ATOM 805 C C . ILE A 1 99 ? -13.727 1.722 11.742 1 95.81 99 ILE A C 1
ATOM 807 O O . ILE A 1 99 ? -14.68 1.193 11.156 1 95.81 99 ILE A O 1
ATOM 811 N N . LEU A 1 100 ? -12.531 1.87 11.195 1 94.69 100 LEU A N 1
ATOM 812 C CA . LEU A 1 100 ? -12.281 1.33 9.859 1 94.69 100 LEU A CA 1
ATOM 813 C C . LEU A 1 100 ? -12.633 -0.153 9.805 1 94.69 100 LEU A C 1
ATOM 815 O O . LEU A 1 100 ? -13.367 -0.587 8.914 1 94.69 100 LEU A O 1
ATOM 819 N N . LEU A 1 101 ? -12.195 -0.856 10.766 1 90.06 101 LEU A N 1
ATOM 820 C CA . LEU A 1 101 ? -12.422 -2.297 10.797 1 90.06 101 LEU A CA 1
ATOM 821 C C . LEU A 1 101 ? -13.898 -2.617 10.969 1 90.06 101 LEU A C 1
ATOM 823 O O . LEU A 1 101 ? -14.406 -3.57 10.367 1 90.06 101 LEU A O 1
ATOM 827 N N . GLU A 1 102 ? -14.531 -1.862 11.82 1 92.25 102 GLU A N 1
ATOM 828 C CA . GLU A 1 102 ? -15.953 -2.047 12.078 1 92.25 102 GLU A CA 1
ATOM 829 C C . GLU A 1 102 ? -16.766 -2.012 10.781 1 92.25 102 GLU A C 1
ATOM 831 O O . GLU A 1 102 ? -17.734 -2.756 10.625 1 92.25 102 GLU A O 1
ATOM 836 N N . PHE A 1 103 ? -16.312 -1.224 9.883 1 93.25 103 PHE A N 1
ATOM 837 C CA . PHE A 1 103 ? -17.094 -1.039 8.664 1 93.25 103 PHE A CA 1
ATOM 838 C C . PHE A 1 103 ? -16.422 -1.743 7.484 1 93.25 103 PHE A C 1
ATOM 840 O O . PHE A 1 103 ? -16.719 -1.437 6.328 1 93.25 103 PHE A O 1
ATOM 847 N N . GLY A 1 104 ? -15.508 -2.607 7.762 1 88.19 104 GLY A N 1
ATOM 848 C CA . GLY A 1 104 ? -14.898 -3.443 6.746 1 88.19 104 GLY A CA 1
ATOM 849 C C . GLY A 1 104 ? -13.969 -2.678 5.82 1 88.19 104 GLY A C 1
ATOM 850 O O . GLY A 1 104 ? -13.812 -3.039 4.652 1 88.19 104 GLY A O 1
ATOM 851 N N . ASP A 1 105 ? -13.523 -1.483 6.293 1 92 105 ASP A N 1
ATOM 852 C CA . ASP A 1 105 ? -12.523 -0.709 5.559 1 92 105 ASP A CA 1
ATOM 853 C C . ASP A 1 105 ? -11.109 -1.167 5.906 1 92 105 ASP A C 1
ATOM 855 O O . ASP A 1 105 ? -10.562 -0.771 6.934 1 92 105 ASP A O 1
ATOM 859 N N . TYR A 1 106 ? -10.477 -1.878 5.016 1 88.38 106 TYR A N 1
ATOM 860 C CA . TYR A 1 106 ? -9.188 -2.494 5.293 1 88.38 106 TYR A CA 1
ATOM 861 C C . TYR A 1 106 ? -8.055 -1.713 4.637 1 88.38 106 TYR A C 1
ATOM 863 O O . TYR A 1 106 ? -6.93 -2.213 4.52 1 88.38 106 TYR A O 1
ATOM 871 N N . THR A 1 107 ? -8.375 -0.529 4.172 1 88.69 107 THR A N 1
ATOM 872 C CA . THR A 1 107 ? -7.316 0.309 3.625 1 88.69 107 THR A CA 1
ATOM 873 C C . THR A 1 107 ? -6.328 0.715 4.719 1 88.69 107 THR A C 1
ATOM 875 O O . THR A 1 107 ? -6.684 0.751 5.898 1 88.69 107 THR A O 1
ATOM 878 N N . ASP A 1 108 ? -5.117 0.973 4.312 1 88.12 108 ASP A N 1
ATOM 879 C CA . ASP A 1 108 ? -4.09 1.373 5.27 1 88.12 108 ASP A CA 1
ATOM 880 C C . ASP A 1 108 ? -4.445 2.701 5.938 1 88.12 108 ASP A C 1
ATOM 882 O O . ASP A 1 108 ? -4.832 3.656 5.258 1 88.12 108 ASP A O 1
ATOM 886 N N . PRO A 1 109 ? -4.289 2.715 7.219 1 93.25 109 PRO A N 1
ATOM 887 C CA . PRO A 1 109 ? -4.5 4.012 7.871 1 93.25 109 PRO A CA 1
ATOM 888 C C . PRO A 1 109 ? -3.512 5.074 7.398 1 93.25 109 PRO A C 1
ATOM 890 O O . PRO A 1 109 ? -2.391 4.75 7.004 1 93.25 109 PRO A O 1
ATOM 893 N N . MET A 1 110 ? -3.867 6.316 7.484 1 95.75 110 MET A N 1
ATOM 894 C CA . MET A 1 110 ? -3.043 7.402 6.953 1 95.75 110 MET A CA 1
ATOM 895 C C . MET A 1 110 ? -2.176 8.016 8.047 1 95.75 110 MET A C 1
ATOM 897 O O . MET A 1 110 ? -1.729 9.156 7.93 1 95.75 110 MET A O 1
ATOM 901 N N . TRP A 1 111 ? -1.971 7.34 9.156 1 97.31 111 TRP A N 1
ATOM 902 C CA . TRP A 1 111 ? -1.131 7.82 10.25 1 97.31 111 TRP A CA 1
ATOM 903 C C . TRP A 1 111 ? -0.153 6.742 10.703 1 97.31 111 TRP A C 1
ATOM 905 O O . TRP A 1 111 ? -0.324 5.562 10.375 1 97.31 111 TRP A O 1
ATOM 915 N N . GLY A 1 112 ? 0.876 7.203 11.305 1 95.69 112 GLY A N 1
ATOM 916 C CA . GLY A 1 112 ? 1.84 6.27 11.859 1 95.69 112 GLY A CA 1
ATOM 917 C C . GLY A 1 112 ? 1.416 5.703 13.203 1 95.69 112 GLY A C 1
ATOM 918 O O . GLY A 1 112 ? 0.275 5.895 13.633 1 95.69 112 GLY A O 1
ATOM 919 N N . LYS A 1 113 ? 2.361 5.016 13.805 1 95.56 113 LYS A N 1
ATOM 920 C CA . LYS A 1 113 ? 2.062 4.344 15.062 1 95.56 113 LYS A CA 1
ATOM 921 C C . LYS A 1 113 ? 2.922 4.895 16.203 1 95.56 113 LYS A C 1
ATOM 923 O O . LYS A 1 113 ? 4.125 5.109 16.031 1 95.56 113 LYS A O 1
ATOM 928 N N . LEU A 1 114 ? 2.268 5.168 17.297 1 96.81 114 LEU A N 1
ATOM 929 C CA . LEU A 1 114 ? 2.975 5.477 18.531 1 96.81 114 LEU A CA 1
ATOM 930 C C . LEU A 1 114 ? 3.5 4.203 19.188 1 96.81 114 LEU A C 1
ATOM 932 O O . LEU A 1 114 ? 2.756 3.236 19.375 1 96.81 114 LEU A O 1
ATOM 936 N N . ILE A 1 115 ? 4.797 4.168 19.453 1 96.31 115 ILE A N 1
ATOM 937 C CA . ILE A 1 115 ? 5.391 3.016 20.125 1 96.31 115 ILE A CA 1
ATOM 938 C C . ILE A 1 115 ? 5.367 3.227 21.641 1 96.31 115 ILE A C 1
ATOM 940 O O . ILE A 1 115 ? 4.859 2.385 22.375 1 96.31 115 ILE A O 1
ATOM 944 N N . CYS A 1 116 ? 5.895 4.363 22.062 1 95.38 116 CYS A N 1
ATOM 945 C CA . CYS A 1 116 ? 5.898 4.746 23.469 1 95.38 116 CYS A CA 1
ATOM 946 C C . CYS A 1 116 ? 6.258 6.219 23.625 1 95.38 116 CYS A C 1
ATOM 948 O O . CYS A 1 116 ? 6.438 6.93 22.641 1 95.38 116 CYS A O 1
ATOM 950 N N . PHE A 1 117 ? 6.105 6.723 24.797 1 93.56 117 PHE A N 1
ATOM 951 C CA . PHE A 1 117 ? 6.473 8.102 25.109 1 93.56 117 PHE A CA 1
ATOM 952 C C . PHE A 1 117 ? 6.938 8.227 26.547 1 93.56 117 PHE A C 1
ATOM 954 O O . PHE A 1 117 ? 6.598 7.395 27.391 1 93.56 117 PHE A O 1
ATOM 961 N N . GLN A 1 118 ? 7.82 9.188 26.797 1 90.62 118 GLN A N 1
ATOM 962 C CA . GLN A 1 118 ? 8.32 9.492 28.125 1 90.62 118 GLN A CA 1
ATOM 963 C C . GLN A 1 118 ? 7.914 10.898 28.562 1 90.62 118 GLN A C 1
ATOM 965 O O . GLN A 1 118 ? 8.484 11.883 28.094 1 90.62 118 GLN A O 1
ATOM 970 N N . GLY A 1 119 ? 7.012 10.891 29.469 1 84.12 119 GLY A N 1
ATOM 971 C CA . GLY A 1 119 ? 6.48 12.188 29.844 1 84.12 119 GLY A CA 1
ATOM 972 C C . GLY A 1 119 ? 5.914 12.969 28.672 1 84.12 119 GLY A C 1
ATOM 973 O O . GLY A 1 119 ? 5.293 12.391 27.781 1 84.12 119 GLY A O 1
ATOM 974 N N . ASN A 1 120 ? 5.961 14.227 28.734 1 81.44 120 ASN A N 1
ATOM 975 C CA . ASN A 1 120 ? 5.555 15.102 27.625 1 81.44 120 ASN A CA 1
ATOM 976 C C . ASN A 1 120 ? 6.758 15.734 26.938 1 81.44 120 ASN A C 1
ATOM 978 O O . ASN A 1 120 ? 6.727 16.922 26.594 1 81.44 120 ASN A O 1
ATOM 982 N N . GLU A 1 121 ? 7.801 14.875 26.859 1 82.5 121 GLU A N 1
ATOM 983 C CA . GLU A 1 121 ? 9.023 15.461 26.312 1 82.5 121 GLU A CA 1
ATOM 984 C C . GLU A 1 121 ? 9.586 14.625 25.172 1 82.5 121 GLU A C 1
ATOM 986 O O . GLU A 1 121 ? 10.328 15.133 24.328 1 82.5 121 GLU A O 1
ATOM 991 N N . GLN A 1 122 ? 9.242 13.359 25.281 1 90 122 GLN A N 1
ATOM 992 C CA . GLN A 1 122 ? 9.773 12.484 24.25 1 90 122 GLN A CA 1
ATOM 993 C C . GLN A 1 122 ? 8.711 11.523 23.734 1 90 122 GLN A C 1
ATOM 995 O O . GLN A 1 122 ? 8.047 10.844 24.516 1 90 122 GLN A O 1
ATOM 1000 N N . ILE A 1 123 ? 8.562 11.547 22.453 1 94.19 123 ILE A N 1
ATOM 1001 C CA . ILE A 1 123 ? 7.621 10.641 21.797 1 94.19 123 ILE A CA 1
ATOM 1002 C C . ILE A 1 123 ? 8.367 9.727 20.828 1 94.19 123 ILE A C 1
ATOM 1004 O O . ILE A 1 123 ? 9.242 10.188 20.094 1 94.19 123 ILE A O 1
ATOM 1008 N N . PHE A 1 124 ? 8.062 8.438 20.875 1 95.75 124 PHE A N 1
ATOM 1009 C CA . PHE A 1 124 ? 8.703 7.461 20 1 95.75 124 PHE A CA 1
ATOM 1010 C C . PHE A 1 124 ? 7.691 6.852 19.031 1 95.75 124 PHE A C 1
ATOM 1012 O O . PHE A 1 124 ? 6.695 6.262 19.469 1 95.75 124 PHE A O 1
ATOM 1019 N N . PHE A 1 125 ? 8.008 7.016 17.734 1 96.94 125 PHE A N 1
ATOM 1020 C CA . PHE A 1 125 ? 7.133 6.508 16.688 1 96.94 125 PHE A CA 1
ATOM 1021 C C . PHE A 1 125 ? 7.793 5.359 15.93 1 96.94 125 PHE A C 1
ATOM 1023 O O . PHE A 1 125 ? 9.016 5.223 15.945 1 96.94 125 PHE A O 1
ATOM 1030 N N . GLY A 1 126 ? 6.902 4.543 15.352 1 96.5 126 GLY A N 1
ATOM 1031 C CA . GLY A 1 126 ? 7.457 3.65 14.344 1 96.5 126 GLY A CA 1
ATOM 1032 C C . GLY A 1 126 ? 8.133 4.387 13.195 1 96.5 126 GLY A C 1
ATOM 1033 O O . GLY A 1 126 ? 7.652 5.434 12.758 1 96.5 126 GLY A O 1
ATOM 1034 N N . ASP A 1 127 ? 9.195 3.881 12.68 1 96 127 ASP A N 1
ATOM 1035 C CA . ASP A 1 127 ? 9.945 4.508 11.594 1 96 127 ASP A CA 1
ATOM 1036 C C . ASP A 1 127 ? 9.289 4.234 10.242 1 96 127 ASP A C 1
ATOM 1038 O O . ASP A 1 127 ? 9.453 3.156 9.672 1 96 127 ASP A O 1
ATOM 1042 N N . LEU A 1 128 ? 8.633 5.191 9.695 1 96.44 128 LEU A N 1
ATOM 1043 C CA . LEU A 1 128 ? 7.891 5.047 8.445 1 96.44 128 LEU A CA 1
ATOM 1044 C C . LEU A 1 128 ? 8.836 4.828 7.27 1 96.44 128 LEU A C 1
ATOM 1046 O O . LEU A 1 128 ? 8.445 4.254 6.25 1 96.44 128 LEU A O 1
ATOM 1050 N N . ALA A 1 129 ? 10.062 5.312 7.43 1 93.19 129 ALA A N 1
ATOM 1051 C CA . ALA A 1 129 ? 11.047 5.105 6.363 1 93.19 129 ALA A CA 1
ATOM 1052 C C . ALA A 1 129 ? 11.32 3.619 6.16 1 93.19 129 ALA A C 1
ATOM 1054 O O . ALA A 1 129 ? 11.562 3.176 5.031 1 93.19 129 ALA A O 1
ATOM 1055 N N . GLU A 1 130 ? 11.25 2.867 7.234 1 91.88 130 GLU A N 1
ATOM 1056 C CA . GLU A 1 130 ? 11.477 1.426 7.164 1 91.88 130 GLU A CA 1
ATOM 1057 C C . GLU A 1 130 ? 10.305 0.717 6.492 1 91.88 130 GLU A C 1
ATOM 1059 O O . GLU A 1 130 ? 10.406 -0.456 6.125 1 91.88 130 GLU A O 1
ATOM 1064 N N . CYS A 1 131 ? 9.242 1.389 6.305 1 92.88 131 CYS A N 1
ATOM 1065 C CA . CYS A 1 131 ? 8.086 0.857 5.602 1 92.88 131 CYS A CA 1
ATOM 1066 C C . CYS A 1 131 ? 8.008 1.403 4.18 1 92.88 131 CYS A C 1
ATOM 1068 O O . CYS A 1 131 ? 7.004 1.213 3.49 1 92.88 131 CYS A O 1
ATOM 1070 N N . GLY A 1 132 ? 8.961 2.199 3.824 1 93.5 132 GLY A N 1
ATOM 1071 C CA . GLY A 1 132 ? 9.062 2.656 2.449 1 93.5 132 GLY A CA 1
ATOM 1072 C C . GLY A 1 132 ? 8.484 4.047 2.24 1 93.5 132 GLY A C 1
ATOM 1073 O O . GLY A 1 132 ? 8.383 4.516 1.106 1 93.5 132 GLY A O 1
ATOM 1074 N N . TYR A 1 133 ? 8.109 4.68 3.27 1 96.38 133 TYR A N 1
ATOM 1075 C CA . TYR A 1 133 ? 7.57 6.027 3.133 1 96.38 133 TYR A CA 1
ATOM 1076 C C . TYR A 1 133 ? 8.695 7.059 3.086 1 96.38 133 TYR A C 1
ATOM 1078 O O . TYR A 1 133 ? 9.68 6.945 3.818 1 96.38 133 TYR A O 1
ATOM 1086 N N . VAL A 1 134 ? 8.523 8.039 2.211 1 94.94 134 VAL A N 1
ATOM 1087 C CA . VAL A 1 134 ? 9.508 9.102 2.049 1 94.94 134 VAL A CA 1
ATOM 1088 C C . VAL A 1 134 ? 8.797 10.445 1.906 1 94.94 134 VAL A C 1
ATOM 1090 O O . VAL A 1 134 ? 7.633 10.5 1.508 1 94.94 134 VAL A O 1
ATOM 1093 N N . MET A 1 135 ? 9.492 11.445 2.232 1 93.25 135 MET A N 1
ATOM 1094 C CA . MET A 1 135 ? 8.953 12.789 2.033 1 93.25 135 MET A CA 1
ATOM 1095 C C . MET A 1 135 ? 9.102 13.219 0.58 1 93.25 135 MET A C 1
ATOM 1097 O O . MET A 1 135 ? 10.125 12.945 -0.055 1 93.25 135 MET A O 1
ATOM 1101 N N . ALA A 1 136 ? 8.141 13.906 0.101 1 93.19 136 ALA A N 1
ATOM 1102 C CA . ALA A 1 136 ? 8.25 14.516 -1.222 1 93.19 136 ALA A CA 1
ATOM 1103 C C . ALA A 1 136 ? 9.008 15.836 -1.158 1 93.19 136 ALA A C 1
ATOM 1105 O O . ALA A 1 136 ? 9.141 16.438 -0.088 1 93.19 136 ALA A O 1
ATOM 1106 N N . SER A 1 137 ? 9.531 16.281 -2.275 1 89.81 137 SER A N 1
ATOM 1107 C CA . SER A 1 137 ? 10.234 17.547 -2.348 1 89.81 137 SER A CA 1
ATOM 1108 C C . SER A 1 137 ? 9.281 18.719 -2.119 1 89.81 137 SER A C 1
ATOM 1110 O O . SER A 1 137 ? 8.406 18.984 -2.943 1 89.81 137 SER A O 1
ATOM 1112 N N . ARG A 1 138 ? 9.539 19.406 -1.11 1 89.44 138 ARG A N 1
ATOM 1113 C CA . ARG A 1 138 ? 8.672 20.531 -0.812 1 89.44 138 ARG A CA 1
ATOM 1114 C C . ARG A 1 138 ? 8.859 21.656 -1.837 1 89.44 138 ARG A C 1
ATOM 1116 O O . ARG A 1 138 ? 7.906 22.344 -2.191 1 89.44 138 ARG A O 1
ATOM 1123 N N . ARG A 1 139 ? 10.031 21.828 -2.406 1 90.5 139 ARG A N 1
ATOM 1124 C CA . ARG A 1 139 ? 10.328 22.922 -3.322 1 90.5 139 ARG A CA 1
ATOM 1125 C C . ARG A 1 139 ? 9.68 22.688 -4.684 1 90.5 139 ARG A C 1
ATOM 1127 O O . ARG A 1 139 ? 9.203 23.625 -5.32 1 90.5 139 ARG A O 1
ATOM 1134 N N . LYS A 1 140 ? 9.68 21.484 -5.086 1 92.62 140 LYS A N 1
ATOM 1135 C CA . LYS A 1 140 ? 9.141 21.156 -6.406 1 92.62 140 LYS A CA 1
ATOM 1136 C C . LYS A 1 140 ? 7.617 21.219 -6.406 1 92.62 140 LYS A C 1
ATOM 1138 O O . LYS A 1 140 ? 7.004 21.453 -7.449 1 92.62 140 LYS A O 1
ATOM 1143 N N . GLY A 1 141 ? 6.992 21.062 -5.254 1 95.94 141 GLY A N 1
ATOM 1144 C CA . GLY A 1 141 ? 5.543 20.969 -5.188 1 95.94 141 GLY A CA 1
ATOM 1145 C C . GLY A 1 141 ? 5.012 19.641 -5.68 1 95.94 141 GLY A C 1
ATOM 1146 O O . GLY A 1 141 ? 5.691 18.922 -6.43 1 95.94 141 GLY A O 1
ATOM 1147 N N . LEU A 1 142 ? 3.82 19.312 -5.348 1 98.19 142 LEU A N 1
ATOM 1148 C CA . LEU A 1 142 ? 3.23 18.016 -5.672 1 98.19 142 LEU A CA 1
ATOM 1149 C C . LEU A 1 142 ? 2.523 18.062 -7.023 1 98.19 142 LEU A C 1
ATOM 1151 O O . LEU A 1 142 ? 1.835 19.031 -7.336 1 98.19 142 LEU A O 1
ATOM 1155 N N . ASP A 1 143 ? 2.713 17.062 -7.793 1 98.19 143 ASP A N 1
ATOM 1156 C CA . ASP A 1 143 ? 2.002 16.953 -9.062 1 98.19 143 ASP A CA 1
ATOM 1157 C C . ASP A 1 143 ? 0.581 16.422 -8.852 1 98.19 143 ASP A C 1
ATOM 1159 O O . ASP A 1 143 ? 0.153 16.219 -7.711 1 98.19 143 ASP A O 1
ATOM 1163 N N . LEU A 1 144 ? -0.15 16.25 -9.898 1 98.38 144 LEU A N 1
ATOM 1164 C CA . LEU A 1 144 ? -1.578 15.961 -9.82 1 98.38 144 LEU A CA 1
ATOM 1165 C C . LEU A 1 144 ? -1.826 14.617 -9.141 1 98.38 144 LEU A C 1
ATOM 1167 O O . LEU A 1 144 ? -2.715 14.5 -8.289 1 98.38 144 LEU A O 1
ATOM 1171 N N . GLU A 1 145 ? -1.087 13.539 -9.453 1 96.88 145 GLU A N 1
ATOM 1172 C CA . GLU A 1 145 ? -1.278 12.211 -8.867 1 96.88 145 GLU A CA 1
ATOM 1173 C C . GLU A 1 145 ? -1.099 12.242 -7.352 1 96.88 145 GLU A C 1
ATOM 1175 O O . GLU A 1 145 ? -1.876 11.633 -6.617 1 96.88 145 GLU A O 1
ATOM 1180 N N . HIS A 1 146 ? -0.085 12.961 -6.98 1 98.31 146 HIS A N 1
ATOM 1181 C CA . HIS A 1 146 ? 0.133 13.125 -5.547 1 98.31 146 HIS A CA 1
ATOM 1182 C C . HIS A 1 146 ? -1.021 13.883 -4.898 1 98.31 146 HIS A C 1
ATOM 1184 O O . HIS A 1 146 ? -1.521 13.477 -3.846 1 98.31 146 HIS A O 1
ATOM 1190 N N . CYS A 1 147 ? -1.429 14.961 -5.516 1 98.75 147 CYS A N 1
ATOM 1191 C CA . CYS A 1 147 ? -2.48 15.797 -4.953 1 98.75 147 CYS A CA 1
ATOM 1192 C C . CYS A 1 147 ? -3.789 15.023 -4.832 1 98.75 147 CYS A C 1
ATOM 1194 O O . CYS A 1 147 ? -4.508 15.164 -3.842 1 98.75 147 CYS A O 1
ATOM 1196 N N . LEU A 1 148 ? -4.094 14.242 -5.832 1 98.44 148 LEU A N 1
ATOM 1197 C CA . LEU A 1 148 ? -5.305 13.438 -5.781 1 98.44 148 LEU A CA 1
ATOM 1198 C C . LEU A 1 148 ? -5.258 12.453 -4.617 1 98.44 148 LEU A C 1
ATOM 1200 O O . LEU A 1 148 ? -6.25 12.273 -3.91 1 98.44 148 LEU A O 1
ATOM 1204 N N . LEU A 1 149 ? -4.129 11.82 -4.398 1 98.06 149 LEU A N 1
ATOM 1205 C CA . LEU A 1 149 ? -3.963 10.906 -3.273 1 98.06 149 LEU A CA 1
ATOM 1206 C C . LEU A 1 149 ? -4.137 11.641 -1.948 1 98.06 149 LEU A C 1
ATOM 1208 O O . LEU A 1 149 ? -4.789 11.133 -1.033 1 98.06 149 LEU A O 1
ATOM 1212 N N . VAL A 1 150 ? -3.578 12.836 -1.85 1 98.69 150 VAL A N 1
ATOM 1213 C CA . VAL A 1 150 ? -3.697 13.617 -0.625 1 98.69 150 VAL A CA 1
ATOM 1214 C C . VAL A 1 150 ? -5.164 13.961 -0.37 1 98.69 150 VAL A C 1
ATOM 1216 O O . VAL A 1 150 ? -5.656 13.812 0.751 1 98.69 150 VAL A O 1
ATOM 1219 N N . MET A 1 151 ? -5.844 14.406 -1.419 1 98.75 151 MET A N 1
ATOM 1220 C CA . MET A 1 151 ? -7.242 14.797 -1.272 1 98.75 151 MET A CA 1
ATOM 1221 C C . MET A 1 151 ? -8.086 13.617 -0.802 1 98.75 151 MET A C 1
ATOM 1223 O O . MET A 1 151 ? -8.93 13.766 0.088 1 98.75 151 MET A O 1
ATOM 1227 N N . ARG A 1 152 ? -7.875 12.477 -1.352 1 98.31 152 ARG A N 1
ATOM 1228 C CA . ARG A 1 152 ? -8.625 11.297 -0.945 1 98.31 152 ARG A CA 1
ATOM 1229 C C . ARG A 1 152 ? -8.258 10.875 0.477 1 98.31 152 ARG A C 1
ATOM 1231 O O . ARG A 1 152 ? -9.133 10.5 1.261 1 98.31 152 ARG A O 1
ATOM 1238 N N . SER A 1 153 ? -6.992 10.93 0.797 1 98.44 153 SER A N 1
ATOM 1239 C CA . SER A 1 153 ? -6.531 10.57 2.133 1 98.44 153 SER A CA 1
ATOM 1240 C C . SER A 1 153 ? -7.09 11.523 3.186 1 98.44 153 SER A C 1
ATOM 1242 O O . SER A 1 153 ? -7.504 11.094 4.262 1 98.44 153 SER A O 1
ATOM 1244 N N . LEU A 1 154 ? -7.043 12.773 2.814 1 98.62 154 LEU A N 1
ATOM 1245 C CA . LEU A 1 154 ? -7.566 13.781 3.727 1 98.62 154 LEU A CA 1
ATOM 1246 C C . LEU A 1 154 ? -9.062 13.594 3.941 1 98.62 154 LEU A C 1
ATOM 1248 O O . LEU A 1 154 ? -9.555 13.711 5.066 1 98.62 154 LEU A O 1
ATOM 1252 N N . ALA A 1 155 ? -9.789 13.344 2.895 1 98.69 155 ALA A N 1
ATOM 1253 C CA . ALA A 1 155 ? -11.219 13.094 2.988 1 98.69 155 ALA A CA 1
ATOM 1254 C C . ALA A 1 155 ? -11.508 11.906 3.902 1 98.69 155 ALA A C 1
ATOM 1256 O O . ALA A 1 155 ? -12.406 11.961 4.746 1 98.69 155 ALA A O 1
ATOM 1257 N N . LYS A 1 156 ? -10.781 10.867 3.73 1 98.06 156 LYS A N 1
ATOM 1258 C CA . LYS A 1 156 ? -10.969 9.68 4.562 1 98.06 156 LYS A CA 1
ATOM 1259 C C . LYS A 1 156 ? -10.602 9.969 6.02 1 98.06 156 LYS A C 1
ATOM 1261 O O . LYS A 1 156 ? -11.297 9.523 6.934 1 98.06 156 LYS A O 1
ATOM 1266 N N . PHE A 1 157 ? -9.492 10.617 6.246 1 98.56 157 PHE A N 1
ATOM 1267 C CA . PHE A 1 157 ? -9.102 11.055 7.582 1 98.56 157 PHE A CA 1
ATOM 1268 C C . PHE A 1 157 ? -10.227 11.836 8.242 1 98.56 157 PHE A C 1
ATOM 1270 O O . PHE A 1 157 ? -10.656 11.5 9.352 1 98.56 157 PHE A O 1
ATOM 1277 N N . HIS A 1 158 ? -10.727 12.805 7.551 1 98.69 158 HIS A N 1
ATOM 1278 C CA . HIS A 1 158 ? -11.805 13.656 8.047 1 98.69 158 HIS A CA 1
ATOM 1279 C C . HIS A 1 158 ? -13.07 12.844 8.305 1 98.69 158 HIS A C 1
ATOM 1281 O O . HIS A 1 158 ? -13.695 12.977 9.359 1 98.69 158 HIS A O 1
ATOM 1287 N N . ALA A 1 159 ? -13.43 12.016 7.375 1 98.62 159 ALA A N 1
ATOM 1288 C CA . ALA A 1 159 ? -14.625 11.195 7.539 1 98.62 159 ALA A CA 1
ATOM 1289 C C . ALA A 1 159 ? -14.531 10.328 8.797 1 98.62 159 ALA A C 1
ATOM 1291 O O . ALA A 1 159 ? -15.492 10.211 9.555 1 98.62 159 ALA A O 1
ATOM 1292 N N . THR A 1 160 ? -13.383 9.742 8.969 1 98.38 160 THR A N 1
ATOM 1293 C CA . THR A 1 160 ? -13.188 8.875 10.117 1 98.38 160 THR A CA 1
ATOM 1294 C C . THR A 1 160 ? -13.297 9.664 11.422 1 98.38 160 THR A C 1
ATOM 1296 O O . THR A 1 160 ? -13.844 9.172 12.406 1 98.38 160 THR A O 1
ATOM 1299 N N . THR A 1 161 ? -12.789 10.875 11.422 1 98.5 161 THR A N 1
ATOM 1300 C CA . THR A 1 161 ? -12.867 11.711 12.617 1 98.5 161 THR A CA 1
ATOM 1301 C C . THR A 1 161 ? -14.312 12.109 12.906 1 98.5 161 THR A C 1
ATOM 1303 O O . THR A 1 161 ? -14.703 12.25 14.062 1 98.5 161 THR A O 1
ATOM 1306 N N . VAL A 1 162 ? -15.086 12.32 11.883 1 98.31 162 VAL A N 1
ATOM 1307 C CA . VAL A 1 162 ? -16.5 12.641 12.055 1 98.31 162 VAL A CA 1
ATOM 1308 C C . VAL A 1 162 ? -17.203 11.516 12.812 1 98.31 162 VAL A C 1
ATOM 1310 O O . VAL A 1 162 ? -17.938 11.773 13.766 1 98.31 162 VAL A O 1
ATOM 1313 N N . ILE A 1 163 ? -16.953 10.305 12.375 1 98.38 163 ILE A N 1
ATOM 1314 C CA . ILE A 1 163 ? -17.547 9.148 13.016 1 98.38 163 ILE A CA 1
ATOM 1315 C C . ILE A 1 163 ? -17.047 9.031 14.453 1 98.38 163 ILE A C 1
ATOM 1317 O O . ILE A 1 163 ? -17.812 8.773 15.375 1 98.38 163 ILE A O 1
ATOM 1321 N N . ALA A 1 164 ? -15.773 9.234 14.656 1 98.31 164 ALA A N 1
ATOM 1322 C CA . ALA A 1 164 ? -15.164 9.141 15.984 1 98.31 164 ALA A CA 1
ATOM 1323 C C . ALA A 1 164 ? -15.766 10.172 16.938 1 98.31 164 ALA A C 1
ATOM 1325 O O . ALA A 1 164 ? -16.031 9.867 18.109 1 98.31 164 ALA A O 1
ATOM 1326 N N . VAL A 1 165 ? -15.945 11.391 16.453 1 97.31 165 VAL A N 1
ATOM 1327 C CA . VAL A 1 165 ? -16.562 12.438 17.266 1 97.31 165 VAL A CA 1
ATOM 1328 C C . VAL A 1 165 ? -18 12.07 17.578 1 97.31 165 VAL A C 1
ATOM 1330 O O . VAL A 1 165 ? -18.453 12.188 18.734 1 97.31 165 VAL A O 1
ATOM 1333 N N . ASN A 1 166 ? -18.703 11.609 16.594 1 96.69 166 ASN A N 1
ATOM 1334 C CA . ASN A 1 166 ? -20.094 11.219 16.766 1 96.69 166 ASN A CA 1
ATOM 1335 C C . ASN A 1 166 ? -20.234 10.102 17.781 1 96.69 166 ASN A C 1
ATOM 1337 O O . ASN A 1 166 ? -21.234 10.055 18.516 1 96.69 166 ASN A O 1
ATOM 1341 N N . LYS A 1 167 ? -19.266 9.273 17.906 1 96.94 167 LYS A N 1
ATOM 1342 C CA . LYS A 1 167 ? -19.297 8.148 18.844 1 96.94 167 LYS A CA 1
ATOM 1343 C C . LYS A 1 167 ? -18.719 8.547 20.188 1 96.94 167 LYS A C 1
ATOM 1345 O O . LYS A 1 167 ? -18.594 7.715 21.094 1 96.94 167 LYS A O 1
ATOM 1350 N N . GLY A 1 168 ? -18.234 9.766 20.328 1 96.75 168 GLY A N 1
ATOM 1351 C CA . GLY A 1 168 ? -17.703 10.258 21.578 1 96.75 168 GLY A CA 1
ATOM 1352 C C . GLY A 1 168 ? -16.297 9.758 21.859 1 96.75 168 GLY A C 1
ATOM 1353 O O . GLY A 1 168 ? -15.867 9.695 23.016 1 96.75 168 GLY A O 1
ATOM 1354 N N . MET A 1 169 ? -15.57 9.477 20.812 1 97.19 169 MET A N 1
ATOM 1355 C CA . MET A 1 169 ? -14.266 8.828 20.969 1 97.19 169 MET A CA 1
ATOM 1356 C C . MET A 1 169 ? -13.148 9.859 20.984 1 97.19 169 MET A C 1
ATOM 1358 O O . MET A 1 169 ? -12 9.531 21.297 1 97.19 169 MET A O 1
ATOM 1362 N N . ILE A 1 170 ? -13.461 11.102 20.656 1 97.56 170 ILE A N 1
ATOM 1363 C CA . ILE A 1 170 ? -12.453 12.156 20.641 1 97.56 170 ILE A CA 1
ATOM 1364 C C . ILE A 1 170 ? -12.773 13.203 21.703 1 97.56 170 ILE A C 1
ATOM 1366 O O . ILE A 1 170 ? -13.875 13.758 21.719 1 97.56 170 ILE A O 1
ATOM 1370 N N . PRO A 1 171 ? -11.859 13.469 22.609 1 96.44 171 PRO A N 1
ATOM 1371 C CA . PRO A 1 171 ? -12.102 14.469 23.656 1 96.44 171 PRO A CA 1
ATOM 1372 C C . PRO A 1 171 ? -12.086 15.891 23.125 1 96.44 171 PRO A C 1
ATOM 1374 O O . PRO A 1 171 ? -11.016 16.484 22.953 1 96.44 171 PRO A O 1
ATOM 1377 N N . LEU A 1 172 ? -13.203 16.484 23.078 1 93.62 172 LEU A N 1
ATOM 1378 C CA . LEU A 1 172 ? -13.328 17.812 22.484 1 93.62 172 LEU A CA 1
ATOM 1379 C C . LEU A 1 172 ? -12.852 18.891 23.469 1 93.62 172 LEU A C 1
ATOM 1381 O O . LEU A 1 172 ? -12.625 20.031 23.062 1 93.62 172 LEU A O 1
ATOM 1385 N N . ASN A 1 173 ? -12.688 18.547 24.703 1 92.38 173 ASN A N 1
ATOM 1386 C CA . ASN A 1 173 ? -12.07 19.5 25.625 1 92.38 173 ASN A CA 1
ATOM 1387 C C . ASN A 1 173 ? -10.617 19.781 25.25 1 92.38 173 ASN A C 1
ATOM 1389 O O . ASN A 1 173 ? -10.094 20.844 25.562 1 92.38 173 ASN A O 1
ATOM 1393 N N . ILE A 1 174 ? -10.016 18.844 24.578 1 92.06 174 ILE A N 1
ATOM 1394 C CA . ILE A 1 174 ? -8.641 19 24.141 1 92.06 174 ILE A CA 1
ATOM 1395 C C . ILE A 1 174 ? -8.609 19.516 22.703 1 92.06 174 ILE A C 1
ATOM 1397 O O . ILE A 1 174 ? -7.879 20.453 22.375 1 92.06 174 ILE A O 1
ATOM 1401 N N . PHE A 1 175 ? -9.5 19 21.859 1 93.75 175 PHE A N 1
ATOM 1402 C CA . PHE A 1 175 ? -9.359 19.219 20.422 1 93.75 175 PHE A CA 1
ATOM 1403 C C . PHE A 1 175 ? -10.422 20.188 19.922 1 93.75 175 PHE A C 1
ATOM 1405 O O . PHE A 1 175 ? -10.453 20.531 18.734 1 93.75 175 PHE A O 1
ATOM 1412 N N . GLY A 1 176 ? -11.219 20.75 20.781 1 91.94 176 GLY A N 1
ATOM 1413 C CA . GLY A 1 176 ? -12.367 21.547 20.375 1 91.94 176 GLY A CA 1
ATOM 1414 C C . GLY A 1 176 ? -11.992 22.922 19.875 1 91.94 176 GLY A C 1
ATOM 1415 O O . GLY A 1 176 ? -12.766 23.562 19.172 1 91.94 176 GLY A O 1
ATOM 1416 N N . LYS A 1 177 ? -10.781 23.344 20.25 1 88.81 177 LYS A N 1
ATOM 1417 C CA . LYS A 1 177 ? -10.312 24.656 19.828 1 88.81 177 LYS A CA 1
ATOM 1418 C C . LYS A 1 177 ? -8.898 24.578 19.266 1 88.81 177 LYS A C 1
ATOM 1420 O O . LYS A 1 177 ? -8.109 23.719 19.672 1 88.81 177 LYS A O 1
ATOM 1425 N N . HIS A 1 178 ? -8.703 25.453 18.328 1 89.19 178 HIS A N 1
ATOM 1426 C CA . HIS A 1 178 ? -7.34 25.562 17.828 1 89.19 178 HIS A CA 1
ATOM 1427 C C . HIS A 1 178 ? -6.379 26 18.922 1 89.19 178 HIS A C 1
ATOM 1429 O O . HIS A 1 178 ? -6.758 26.75 19.828 1 89.19 178 HIS A O 1
ATOM 1435 N N . VAL A 1 179 ? -5.184 25.609 18.797 1 84 179 VAL A N 1
ATOM 1436 C CA . VAL A 1 179 ? -4.18 25.922 19.812 1 84 179 VAL A CA 1
ATOM 1437 C C . VAL A 1 179 ? -3.926 27.422 19.844 1 84 179 VAL A C 1
ATOM 1439 O O . VAL A 1 179 ? -3.506 27.969 20.875 1 84 179 VAL A O 1
ATOM 1442 N N . PHE A 1 180 ? -4.23 28.094 18.766 1 80.88 180 PHE A N 1
ATOM 1443 C CA . PHE A 1 180 ? -4.027 29.547 18.688 1 80.88 180 PHE A CA 1
ATOM 1444 C C . PHE A 1 180 ? -5.148 30.281 19.391 1 80.88 180 PHE A C 1
ATOM 1446 O O . PHE A 1 180 ? -5.059 31.5 19.609 1 80.88 180 PHE A O 1
ATOM 1453 N N . LYS A 1 181 ? -6.156 29.641 19.703 1 78.75 181 LYS A N 1
ATOM 1454 C CA . LYS A 1 181 ? -7.293 30.297 20.344 1 78.75 181 LYS A CA 1
ATOM 1455 C C . LYS A 1 181 ? -7.203 30.203 21.859 1 78.75 181 LYS A C 1
ATOM 1457 O O . LYS A 1 181 ? -8.195 30.391 22.562 1 78.75 181 LYS A O 1
ATOM 1462 N N . ASN A 1 182 ? -6.027 29.844 22.266 1 71.75 182 ASN A N 1
ATOM 1463 C CA . ASN A 1 182 ? -5.77 30.016 23.703 1 71.75 182 ASN A CA 1
ATOM 1464 C C . ASN A 1 182 ? -5.223 31.406 24.016 1 71.75 182 ASN A C 1
ATOM 1466 O O . ASN A 1 182 ? -4.578 32.031 23.172 1 71.75 182 ASN A O 1
ATOM 1470 N N . TYR A 1 183 ? -5.785 32.031 25.031 1 62.72 183 TYR A N 1
ATOM 1471 C CA . TYR A 1 183 ? -5.648 33.438 25.344 1 62.72 183 TYR A CA 1
ATOM 1472 C C . TYR A 1 183 ? -4.262 33.938 24.969 1 62.72 183 TYR A C 1
ATOM 1474 O O . TYR A 1 183 ? -4.129 34.875 24.172 1 62.72 183 TYR A O 1
ATOM 1482 N N . GLU A 1 184 ? -3.191 33.469 25.469 1 65.69 184 GLU A N 1
ATOM 1483 C CA . GLU A 1 184 ? -1.854 34 25.219 1 65.69 184 GLU A CA 1
ATOM 1484 C C . GLU A 1 184 ? -1.444 33.781 23.766 1 65.69 184 GLU A C 1
ATOM 1486 O O . GLU A 1 184 ? -0.849 34.656 23.141 1 65.69 184 GLU A O 1
ATOM 1491 N N . SER A 1 185 ? -1.921 32.875 23.203 1 76.06 185 SER A N 1
ATOM 1492 C CA . SER A 1 185 ? -1.512 32.531 21.844 1 76.06 185 SER A CA 1
ATOM 1493 C C . SER A 1 185 ? -2.316 33.344 20.812 1 76.06 185 SER A C 1
ATOM 1495 O O . SER A 1 185 ? -1.819 33.625 19.734 1 76.06 185 SER A O 1
ATOM 1497 N N . GLU A 1 186 ? -3.434 33.781 21.219 1 78.88 186 GLU A N 1
ATOM 1498 C CA . GLU A 1 186 ? -4.316 34.5 20.297 1 78.88 186 GLU A CA 1
ATOM 1499 C C . GLU A 1 186 ? -3.723 35.844 19.891 1 78.88 186 GLU A C 1
ATOM 1501 O O . GLU A 1 186 ? -3.699 36.188 18.703 1 78.88 186 GLU A O 1
ATOM 1506 N N . LYS A 1 187 ? -3.287 36.531 20.891 1 78.94 187 LYS A N 1
ATOM 1507 C CA . LYS A 1 187 ? -2.697 37.844 20.609 1 78.94 187 LYS A CA 1
ATOM 1508 C C . LYS A 1 187 ? -1.442 37.688 19.75 1 78.94 187 LYS A C 1
ATOM 1510 O O . LYS A 1 187 ? -1.239 38.469 18.797 1 78.94 187 LYS A O 1
ATOM 1515 N N . MET A 1 188 ? -0.75 36.812 20.062 1 78.31 188 MET A N 1
ATOM 1516 C CA . MET A 1 188 ? 0.493 36.562 19.328 1 78.31 188 MET A CA 1
ATOM 1517 C C . MET A 1 188 ? 0.213 36.219 17.875 1 78.31 188 MET A C 1
ATOM 1519 O O . MET A 1 188 ? 0.901 36.719 16.969 1 78.31 188 MET A O 1
ATOM 1523 N N . MET A 1 189 ? -0.724 35.469 17.688 1 83.25 189 MET A N 1
ATOM 1524 C CA . MET A 1 189 ? -1.022 35.031 16.328 1 83.25 189 MET A CA 1
ATOM 1525 C C . MET A 1 189 ? -1.659 36.156 15.516 1 83.25 189 MET A C 1
ATOM 1527 O O . MET A 1 189 ? -1.431 36.25 14.305 1 83.25 189 MET A O 1
ATOM 1531 N N . LYS A 1 190 ? -2.441 36.906 16.188 1 84.69 190 LYS A N 1
ATOM 1532 C CA . LYS A 1 190 ? -2.984 38.062 15.523 1 84.69 190 LYS A CA 1
ATOM 1533 C C . LYS A 1 190 ? -1.867 38.969 14.992 1 84.69 190 LYS A C 1
ATOM 1535 O O . LYS A 1 190 ? -1.887 39.375 13.828 1 84.69 190 LYS A O 1
ATOM 1540 N N . ASP A 1 191 ? -0.943 39.219 15.852 1 84.31 191 ASP A N 1
ATOM 1541 C CA . ASP A 1 191 ? 0.195 40.062 15.484 1 84.31 191 ASP A CA 1
ATOM 1542 C C . ASP A 1 191 ? 1.001 39.406 14.359 1 84.31 191 ASP A C 1
ATOM 1544 O O . ASP A 1 191 ? 1.498 40.125 13.469 1 84.31 191 ASP A O 1
ATOM 1548 N N . TYR A 1 192 ? 1.118 38.219 14.414 1 84.81 192 TYR A N 1
ATOM 1549 C CA . TYR A 1 192 ? 1.872 37.5 13.406 1 84.81 192 TYR A CA 1
ATOM 1550 C C . TYR A 1 192 ? 1.259 37.688 12.023 1 84.81 192 TYR A C 1
ATOM 1552 O O . TYR A 1 192 ? 1.957 38.031 11.062 1 84.81 192 TYR A O 1
ATOM 1560 N N . TYR A 1 193 ? -0.011 37.469 11.883 1 89.31 193 TYR A N 1
ATOM 1561 C CA . TYR A 1 193 ? -0.654 37.531 10.57 1 89.31 193 TYR A CA 1
ATOM 1562 C C . TYR A 1 193 ? -0.704 38.969 10.062 1 89.31 193 TYR A C 1
ATOM 1564 O O . TYR A 1 193 ? -0.613 39.219 8.859 1 89.31 193 TYR A O 1
ATOM 1572 N N . ASP A 1 194 ? -0.796 39.906 11.008 1 91 194 ASP A N 1
ATOM 1573 C CA . ASP A 1 194 ? -0.692 41.281 10.609 1 91 194 ASP A CA 1
ATOM 1574 C C . ASP A 1 194 ? 0.667 41.594 9.977 1 91 194 ASP A C 1
ATOM 1576 O O . ASP A 1 194 ? 0.745 42.25 8.93 1 91 194 ASP A O 1
ATOM 1580 N N . LYS A 1 195 ? 1.639 41.094 10.562 1 88.81 195 LYS A N 1
ATOM 1581 C CA . LYS A 1 195 ? 2.998 41.312 10.086 1 88.81 195 LYS A CA 1
ATOM 1582 C C . LYS A 1 195 ? 3.244 40.594 8.773 1 88.81 195 LYS A C 1
ATOM 1584 O O . LYS A 1 195 ? 3.979 41.062 7.906 1 88.81 195 LYS A O 1
ATOM 1589 N N . VAL A 1 196 ? 2.676 39.438 8.68 1 90.25 196 VAL A N 1
ATOM 1590 C CA . VAL A 1 196 ? 2.816 38.656 7.453 1 90.25 196 VAL A CA 1
ATOM 1591 C C . VAL A 1 196 ? 2.236 39.438 6.273 1 90.25 196 VAL A C 1
ATOM 1593 O O . VAL A 1 196 ? 2.873 39.562 5.227 1 90.25 196 VAL A O 1
ATOM 1596 N N . LEU A 1 197 ? 1.065 39.969 6.438 1 93.56 197 LEU A N 1
ATOM 1597 C CA . LEU A 1 197 ? 0.447 40.75 5.355 1 93.56 197 LEU A CA 1
ATOM 1598 C C . LEU A 1 197 ? 1.267 41.969 5.035 1 93.56 197 LEU A C 1
ATOM 1600 O O . LEU A 1 197 ? 1.483 42.312 3.861 1 93.56 197 LEU A O 1
ATOM 1604 N N . GLU A 1 198 ? 1.691 42.625 6.078 1 92.44 198 GLU A N 1
ATOM 1605 C CA . GLU A 1 198 ? 2.48 43.812 5.859 1 92.44 198 GLU A CA 1
ATOM 1606 C C . GLU A 1 198 ? 3.754 43.531 5.078 1 92.44 198 GLU A C 1
ATOM 1608 O O . GLU A 1 198 ? 4.113 44.25 4.156 1 92.44 198 GLU A O 1
ATOM 1613 N N . SER A 1 199 ? 4.402 42.531 5.508 1 90.12 199 SER A N 1
ATOM 1614 C CA . SER A 1 199 ? 5.621 42.125 4.824 1 90.12 199 SER A CA 1
ATOM 1615 C C . SER A 1 199 ? 5.344 41.75 3.367 1 90.12 199 SER A C 1
ATOM 1617 O O . SER A 1 199 ? 6.156 42.031 2.486 1 90.12 199 SER A O 1
ATOM 1619 N N . LEU A 1 200 ? 4.266 41.094 3.141 1 93.19 200 LEU A N 1
ATOM 1620 C CA . LEU A 1 200 ? 3.873 40.719 1.787 1 93.19 200 LEU A CA 1
ATOM 1621 C C . LEU A 1 200 ? 3.625 41.969 0.931 1 93.19 200 LEU A C 1
ATOM 1623 O O . LEU A 1 200 ? 4.098 42.031 -0.206 1 93.19 200 LEU A O 1
ATOM 1627 N N . LEU A 1 201 ? 2.932 42.906 1.489 1 94.62 201 LEU A N 1
ATOM 1628 C CA . LEU A 1 201 ? 2.604 44.125 0.75 1 94.62 201 LEU A CA 1
ATOM 1629 C C . LEU A 1 201 ? 3.863 44.906 0.409 1 94.62 201 LEU A C 1
ATOM 1631 O O . LEU A 1 201 ? 4 45.406 -0.706 1 94.62 201 LEU A O 1
ATOM 1635 N N . ILE A 1 202 ? 4.742 45 1.343 1 92.44 202 ILE A N 1
ATOM 1636 C CA . ILE A 1 202 ? 6.008 45.688 1.114 1 92.44 202 ILE A CA 1
ATOM 1637 C C . ILE A 1 202 ? 6.781 44.969 -0.001 1 92.44 202 ILE A C 1
ATOM 1639 O O . ILE A 1 202 ? 7.324 45.625 -0.893 1 92.44 202 ILE A O 1
ATOM 1643 N N . LEU A 1 203 ? 6.801 43.75 0.053 1 92.06 203 LEU A N 1
ATOM 1644 C CA . LEU A 1 203 ? 7.496 42.938 -0.954 1 92.06 203 LEU A CA 1
ATOM 1645 C C . LEU A 1 203 ? 6.875 43.156 -2.332 1 92.06 203 LEU A C 1
ATOM 1647 O O . LEU A 1 203 ? 7.59 43.312 -3.326 1 92.06 203 LEU A O 1
ATOM 1651 N N . MET A 1 204 ? 5.586 43.094 -2.43 1 94.38 204 MET A N 1
ATOM 1652 C CA . MET A 1 204 ? 4.871 43.281 -3.688 1 94.38 204 MET A CA 1
ATOM 1653 C C . MET A 1 204 ? 5.203 44.656 -4.285 1 94.38 204 MET A C 1
ATOM 1655 O O . MET A 1 204 ? 5.469 44.781 -5.484 1 94.38 204 MET A O 1
ATOM 1659 N N . GLU A 1 205 ? 5.258 45.625 -3.455 1 94.12 205 GLU A N 1
ATOM 1660 C CA . GLU A 1 205 ? 5.543 46.969 -3.906 1 94.12 205 GLU A CA 1
ATOM 1661 C C . GLU A 1 205 ? 6.965 47.094 -4.449 1 94.12 205 GLU A C 1
ATOM 1663 O O . GLU A 1 205 ? 7.207 47.781 -5.43 1 94.12 205 GLU A O 1
ATOM 1668 N N . LYS A 1 206 ? 7.805 46.406 -3.885 1 92.31 206 LYS A N 1
ATOM 1669 C CA . LYS A 1 206 ? 9.219 46.5 -4.219 1 92.31 206 LYS A CA 1
ATOM 1670 C C . LYS A 1 206 ? 9.555 45.688 -5.465 1 92.31 206 LYS A C 1
ATOM 1672 O O . LYS A 1 206 ? 10.398 46.094 -6.27 1 92.31 206 LYS A O 1
ATOM 1677 N N . ARG A 1 207 ? 8.898 44.531 -5.613 1 92.25 207 ARG A N 1
ATOM 1678 C CA . ARG A 1 207 ? 9.422 43.531 -6.547 1 92.25 207 ARG A CA 1
ATOM 1679 C C . ARG A 1 207 ? 8.461 43.312 -7.707 1 92.25 207 ARG A C 1
ATOM 1681 O O . ARG A 1 207 ? 8.859 42.844 -8.781 1 92.25 207 ARG A O 1
ATOM 1688 N N . TRP A 1 208 ? 7.117 43.562 -7.449 1 95.56 208 TRP A N 1
ATOM 1689 C CA . TRP A 1 208 ? 6.148 43.125 -8.445 1 95.56 208 TRP A CA 1
ATOM 1690 C C . TRP A 1 208 ? 5.852 44.25 -9.445 1 95.56 208 TRP A C 1
ATOM 1692 O O . TRP A 1 208 ? 6.219 45.406 -9.227 1 95.56 208 TRP A O 1
ATOM 1702 N N . GLU A 1 209 ? 5.219 43.938 -10.594 1 95.94 209 GLU A N 1
ATOM 1703 C CA . GLU A 1 209 ? 4.914 44.875 -11.68 1 95.94 209 GLU A CA 1
ATOM 1704 C C . GLU A 1 209 ? 3.844 45.875 -11.266 1 95.94 209 GLU A C 1
ATOM 1706 O O . GLU A 1 209 ? 2.988 45.562 -10.438 1 95.94 209 GLU A O 1
ATOM 1711 N N . PRO A 1 210 ? 3.805 46.938 -11.953 1 95.69 210 PRO A N 1
ATOM 1712 C CA . PRO A 1 210 ? 2.871 48 -11.609 1 95.69 210 PRO A CA 1
ATOM 1713 C C . PRO A 1 210 ? 1.411 47.562 -11.734 1 95.69 210 PRO A C 1
ATOM 1715 O O . PRO A 1 210 ? 0.538 48.156 -11.086 1 95.69 210 PRO A O 1
ATOM 1718 N N . GLU A 1 211 ? 1.138 46.625 -12.469 1 95.31 211 GLU A N 1
ATOM 1719 C CA . GLU A 1 211 ? -0.233 46.156 -12.664 1 95.31 211 GLU A CA 1
ATOM 1720 C C . GLU A 1 211 ? -0.833 45.625 -11.367 1 95.31 211 GLU A C 1
ATOM 1722 O O . GLU A 1 211 ? -2.055 45.531 -11.234 1 95.31 211 GLU A O 1
ATOM 1727 N N . TRP A 1 212 ? 0.001 45.375 -10.359 1 96.69 212 TRP A N 1
ATOM 1728 C CA . TRP A 1 212 ? -0.464 44.844 -9.094 1 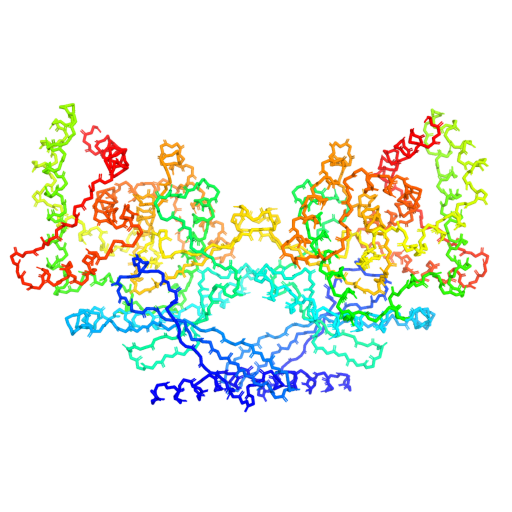96.69 212 TRP A CA 1
ATOM 1729 C C . TRP A 1 212 ? -0.775 45.938 -8.094 1 96.69 212 TRP A C 1
ATOM 1731 O O . TRP A 1 212 ? -1.309 45.688 -7.012 1 96.69 212 TRP A O 1
ATOM 1741 N N . LEU A 1 213 ? -0.541 47.219 -8.414 1 95.25 213 LEU A N 1
ATOM 1742 C CA . LEU A 1 213 ? -0.673 48.344 -7.488 1 95.25 213 LEU A CA 1
ATOM 1743 C C . LEU A 1 213 ? -2.115 48.5 -7.02 1 95.25 213 LEU A C 1
ATOM 1745 O O . LEU A 1 213 ? -2.365 48.719 -5.836 1 95.25 213 LEU A O 1
ATOM 1749 N N . PRO A 1 214 ? -3.1 48.375 -7.922 1 94.94 214 PRO A N 1
ATOM 1750 C CA . PRO A 1 214 ? -4.48 48.469 -7.445 1 94.94 214 PRO A CA 1
ATOM 1751 C C . PRO A 1 214 ? -4.828 47.406 -6.41 1 94.94 214 PRO A C 1
ATOM 1753 O O . PRO A 1 214 ? -5.578 47.656 -5.469 1 94.94 214 PRO A O 1
ATOM 1756 N N . ILE A 1 215 ? -4.324 46.219 -6.617 1 95.69 215 ILE A N 1
ATOM 1757 C CA . ILE A 1 215 ? -4.578 45.125 -5.684 1 95.69 215 ILE A CA 1
ATOM 1758 C C . ILE A 1 215 ? -3.896 45.438 -4.352 1 95.69 215 ILE A C 1
ATOM 1760 O O . ILE A 1 215 ? -4.477 45.188 -3.287 1 95.69 215 ILE A O 1
ATOM 1764 N N . ILE A 1 216 ? -2.67 45.938 -4.379 1 96.12 216 ILE A N 1
ATOM 1765 C CA . ILE A 1 216 ? -1.917 46.312 -3.182 1 96.12 216 ILE A CA 1
ATOM 1766 C C . ILE A 1 216 ? -2.688 47.344 -2.383 1 96.12 216 ILE A C 1
ATOM 1768 O O . ILE A 1 216 ? -2.84 47.219 -1.165 1 96.12 216 ILE A O 1
ATOM 1772 N N . GLU A 1 217 ? -3.191 48.312 -3.045 1 94.88 217 GLU A N 1
ATOM 1773 C CA . GLU A 1 217 ? -3.939 49.375 -2.393 1 94.88 217 GLU A CA 1
ATOM 1774 C C . GLU A 1 217 ? -5.219 48.844 -1.749 1 94.88 217 GLU A C 1
ATOM 1776 O O . GLU A 1 217 ? -5.566 49.25 -0.633 1 94.88 217 GLU A O 1
ATOM 1781 N N . LYS A 1 218 ? -5.832 48.031 -2.486 1 94.62 218 LYS A N 1
ATOM 1782 C CA . LYS A 1 218 ? -7.051 47.406 -1.959 1 94.62 218 LYS A CA 1
ATOM 1783 C C . LYS A 1 218 ? -6.766 46.594 -0.705 1 94.62 218 LYS A C 1
ATOM 1785 O O . LYS A 1 218 ? -7.52 46.656 0.269 1 94.62 218 LYS A O 1
ATOM 1790 N N . PHE A 1 219 ? -5.723 45.812 -0.712 1 95 219 PHE A N 1
ATOM 1791 C CA . PHE A 1 219 ? -5.34 45 0.438 1 95 219 PHE A CA 1
ATOM 1792 C C . PHE A 1 219 ? -4.965 45.875 1.623 1 95 219 PHE A C 1
ATOM 1794 O O . PHE A 1 219 ? -5.316 45.562 2.766 1 95 219 PHE A O 1
ATOM 1801 N N . ARG A 1 220 ? -4.258 46.938 1.399 1 93.88 220 ARG A N 1
ATOM 1802 C CA . ARG A 1 220 ? -3.85 47.844 2.465 1 93.88 220 ARG A CA 1
ATOM 1803 C C . ARG A 1 220 ? -5.062 48.5 3.127 1 93.88 220 ARG A C 1
ATOM 1805 O O . ARG A 1 220 ? -5.086 48.688 4.344 1 93.88 220 ARG A O 1
ATOM 1812 N N . THR A 1 221 ? -6.023 48.812 2.35 1 93.5 221 THR A N 1
ATOM 1813 C CA . THR A 1 221 ? -7.16 49.594 2.859 1 93.5 221 THR A CA 1
ATOM 1814 C C . THR A 1 221 ? -8.203 48.656 3.477 1 93.5 221 THR A C 1
ATOM 1816 O O . THR A 1 221 ? -8.758 48.969 4.535 1 93.5 221 THR A O 1
ATOM 1819 N N . ASP A 1 222 ? -8.406 47.531 2.846 1 91 222 ASP A N 1
ATOM 1820 C CA . ASP A 1 222 ? -9.57 46.75 3.221 1 91 222 ASP A CA 1
ATOM 1821 C C . ASP A 1 222 ? -9.156 45.562 4.082 1 91 222 ASP A C 1
ATOM 1823 O O . ASP A 1 222 ? -9.945 45.062 4.887 1 91 222 ASP A O 1
ATOM 1827 N N . LEU A 1 223 ? -7.961 45.094 3.891 1 89 223 LEU A N 1
ATOM 1828 C CA . LEU A 1 223 ? -7.582 43.812 4.516 1 89 223 LEU A CA 1
ATOM 1829 C C . LEU A 1 223 ? -6.648 44.062 5.699 1 89 223 LEU A C 1
ATOM 1831 O O . LEU A 1 223 ? -6.809 43.438 6.754 1 89 223 LEU A O 1
ATOM 1835 N N . SER A 1 224 ? -5.691 44.906 5.613 1 87.88 224 SER A N 1
ATOM 1836 C CA . SER A 1 224 ? -4.613 45.094 6.578 1 87.88 224 SER A CA 1
ATOM 1837 C C . SER A 1 224 ? -5.164 45.438 7.961 1 87.88 224 SER A C 1
ATOM 1839 O O . SER A 1 224 ? -4.707 44.875 8.961 1 87.88 224 SER A O 1
ATOM 1841 N N . PRO A 1 225 ? -6.188 46.219 8.047 1 86.62 225 PRO A N 1
ATOM 1842 C CA . PRO A 1 225 ? -6.66 46.594 9.383 1 86.62 225 PRO A CA 1
ATOM 1843 C C . PRO A 1 225 ? -7.348 45.469 10.117 1 86.62 225 PRO A C 1
ATOM 1845 O O . PRO A 1 225 ? -7.527 45.531 11.336 1 86.62 225 PRO A O 1
ATOM 1848 N N . LYS A 1 226 ? -7.605 44.406 9.375 1 90.69 226 LYS A N 1
ATOM 1849 C CA . LYS A 1 226 ? -8.492 43.438 10.016 1 90.69 226 LYS A CA 1
ATOM 1850 C C . LYS A 1 226 ? -7.973 42 9.844 1 90.69 226 LYS A C 1
ATOM 1852 O O . LYS A 1 226 ? -8.578 41.062 10.336 1 90.69 226 LYS A O 1
ATOM 1857 N N . ILE A 1 227 ? -6.863 41.844 9.211 1 92.25 227 ILE A N 1
ATOM 1858 C CA . ILE A 1 227 ? -6.48 40.531 8.742 1 92.25 227 ILE A CA 1
ATOM 1859 C C . ILE A 1 227 ? -6.215 39.594 9.938 1 92.25 227 ILE A C 1
ATOM 1861 O O . ILE A 1 227 ? -6.633 38.438 9.945 1 92.25 227 ILE A O 1
ATOM 1865 N N . GLY A 1 228 ? -5.539 40 10.945 1 88.12 228 GLY A N 1
ATOM 1866 C CA . GLY A 1 228 ? -5.281 39.188 12.133 1 88.12 228 GLY A CA 1
ATOM 1867 C C . GLY A 1 228 ? -6.547 38.719 12.812 1 88.12 228 GLY A C 1
ATOM 1868 O O . GLY A 1 228 ? -6.664 37.531 13.133 1 88.12 228 GLY A O 1
ATOM 1869 N N . ASP A 1 229 ? -7.473 39.625 12.984 1 88.44 229 ASP A N 1
ATOM 1870 C CA . ASP A 1 229 ? -8.75 39.281 13.594 1 88.44 229 ASP A CA 1
ATOM 1871 C C . ASP A 1 229 ? -9.547 38.344 12.695 1 88.44 229 ASP A C 1
ATOM 1873 O O . ASP A 1 229 ? -10.211 37.406 13.188 1 88.44 229 ASP A O 1
ATOM 1877 N N . TYR A 1 230 ? -9.445 38.625 11.5 1 88 230 TYR A N 1
ATOM 1878 C CA . TYR A 1 230 ? -10.188 37.781 10.555 1 88 230 TYR A CA 1
ATOM 1879 C C . TYR A 1 230 ? -9.711 36.344 10.609 1 88 230 TYR A C 1
ATOM 1881 O O . TYR A 1 230 ? -10.531 35.438 10.711 1 88 230 TYR A O 1
ATOM 1889 N N . VAL A 1 231 ? -8.445 36.156 10.555 1 87.38 231 VAL A N 1
ATOM 1890 C CA . VAL A 1 231 ? -7.875 34.812 10.508 1 87.38 231 VAL A CA 1
ATOM 1891 C C . VAL A 1 231 ? -8.211 34.062 11.805 1 87.38 231 VAL A C 1
ATOM 1893 O O . VAL A 1 231 ? -8.57 32.906 11.773 1 87.38 231 VAL A O 1
ATOM 1896 N N . LEU A 1 232 ? -8.188 34.75 12.852 1 83.88 232 LEU A N 1
ATOM 1897 C CA . LEU A 1 232 ? -8.484 34.094 14.133 1 83.88 232 LEU A CA 1
ATOM 1898 C C . LEU A 1 232 ? -9.969 33.781 14.25 1 83.88 232 LEU A C 1
ATOM 1900 O O . LEU A 1 232 ? -10.344 32.75 14.797 1 83.88 232 LEU A O 1
ATOM 1904 N N . ASN A 1 233 ? -10.758 34.594 13.703 1 83.94 233 ASN A N 1
ATOM 1905 C CA . ASN A 1 233 ? -12.203 34.406 13.805 1 83.94 233 ASN A CA 1
ATOM 1906 C C . ASN A 1 233 ? -12.68 33.281 12.922 1 83.94 233 ASN A C 1
ATOM 1908 O O . ASN A 1 233 ? -13.617 32.562 13.289 1 83.94 233 ASN A O 1
ATOM 1912 N N . ILE A 1 234 ? -12.055 33.156 11.852 1 83.62 234 ILE A N 1
ATOM 1913 C CA . ILE A 1 234 ? -12.5 32.125 10.914 1 83.62 234 ILE A CA 1
ATOM 1914 C C . ILE A 1 234 ? -12.086 30.75 11.414 1 83.62 234 ILE A C 1
ATOM 1916 O O . ILE A 1 234 ? -12.648 29.734 11 1 83.62 234 ILE A O 1
ATOM 1920 N N . MET A 1 235 ? -11.125 30.688 12.32 1 80.19 235 MET A N 1
ATOM 1921 C CA . MET A 1 235 ? -10.695 29.422 12.93 1 80.19 235 MET A CA 1
ATOM 1922 C C . MET A 1 235 ? -11.586 29.062 14.109 1 80.19 235 MET A C 1
ATOM 1924 O O . MET A 1 235 ? -11.211 28.25 14.953 1 80.19 235 MET A O 1
ATOM 1928 N N . GLY A 1 236 ? -12.688 29.672 14.164 1 76.94 236 GLY A N 1
ATOM 1929 C CA . GLY A 1 236 ? -13.602 29.406 15.266 1 76.94 236 GLY A CA 1
ATOM 1930 C C . GLY A 1 236 ? -14.719 28.453 14.898 1 76.94 236 GLY A C 1
ATOM 1931 O O . GLY A 1 236 ? -15.305 28.562 13.812 1 76.94 236 GLY A O 1
ATOM 1932 N N . TYR A 1 237 ? -14.859 27.531 15.812 1 76 237 TYR A N 1
ATOM 1933 C CA . TYR A 1 237 ? -15.898 26.516 15.688 1 76 237 TYR A CA 1
ATOM 1934 C C . TYR A 1 237 ? -17.281 27.156 15.617 1 76 237 TYR A C 1
ATOM 1936 O O . TYR A 1 237 ? -17.547 28.125 16.312 1 76 237 TYR A O 1
ATOM 1944 N N . THR A 1 238 ? -17.969 26.672 14.602 1 78.12 238 THR A N 1
ATOM 1945 C CA . THR A 1 238 ? -19.406 26.953 14.617 1 78.12 238 THR A CA 1
ATOM 1946 C C . THR A 1 238 ? -20.219 25.688 14.438 1 78.12 238 THR A C 1
ATOM 1948 O O . THR A 1 238 ? -19.812 24.781 13.711 1 78.12 238 THR A O 1
ATOM 1951 N N . ASN A 1 239 ? -21.297 25.562 15.164 1 78.5 239 ASN A N 1
ATOM 1952 C CA . ASN A 1 239 ? -22.125 24.359 15.172 1 78.5 239 ASN A CA 1
ATOM 1953 C C . ASN A 1 239 ? -22.922 24.219 13.883 1 78.5 239 ASN A C 1
ATOM 1955 O O . ASN A 1 239 ? -23.406 23.125 13.57 1 78.5 239 ASN A O 1
ATOM 1959 N N . ASP A 1 240 ? -23.031 25.281 13.102 1 81.69 240 ASP A N 1
ATOM 1960 C CA . ASP A 1 240 ? -23.906 25.25 11.938 1 81.69 240 ASP A CA 1
ATOM 1961 C C . ASP A 1 240 ? -23.141 24.844 10.68 1 81.69 240 ASP A C 1
ATOM 1963 O O . ASP A 1 240 ? -23.641 25 9.562 1 81.69 240 ASP A O 1
ATOM 1967 N N . GLN A 1 241 ? -22.016 24.391 10.906 1 88.81 241 GLN A N 1
ATOM 1968 C CA . GLN A 1 241 ? -21.219 23.938 9.758 1 88.81 241 GLN A CA 1
ATOM 1969 C C . GLN A 1 241 ? -20.781 22.484 9.922 1 88.81 241 GLN A C 1
ATOM 1971 O O . GLN A 1 241 ? -20.969 21.891 10.984 1 88.81 241 GLN A O 1
ATOM 1976 N N . PHE A 1 242 ? -20.391 21.906 8.773 1 95.75 242 PHE A N 1
ATOM 1977 C CA . PHE A 1 242 ? -19.812 20.562 8.812 1 95.75 242 PHE A CA 1
ATOM 1978 C C . PHE A 1 242 ? -18.406 20.609 9.391 1 95.75 242 PHE A C 1
ATOM 1980 O O . PHE A 1 242 ? -17.547 21.359 8.914 1 95.75 242 PHE A O 1
ATOM 1987 N N . ASN A 1 243 ? -18.234 19.875 10.492 1 96.62 243 ASN A N 1
ATOM 1988 C CA . ASN A 1 243 ? -16.953 19.953 11.195 1 96.62 243 ASN A CA 1
ATOM 1989 C C . ASN A 1 243 ? -16.266 18.594 11.242 1 96.62 243 ASN A C 1
ATOM 1991 O O . ASN A 1 243 ? -16.922 17.547 11.227 1 96.62 243 ASN A O 1
ATOM 1995 N N . VAL A 1 244 ? -15.016 18.609 11.234 1 97.94 244 VAL A N 1
ATOM 1996 C CA . VAL A 1 244 ? -14.133 17.453 11.359 1 97.94 244 VAL A CA 1
ATOM 1997 C C . VAL A 1 244 ? -12.984 17.781 12.312 1 97.94 244 VAL A C 1
ATOM 1999 O O . VAL A 1 244 ? -12.82 18.938 12.727 1 97.94 244 VAL A O 1
ATOM 2002 N N . ILE A 1 245 ? -12.234 16.781 12.742 1 97.81 245 ILE A N 1
ATOM 2003 C CA . ILE A 1 245 ? -10.914 17.062 13.305 1 97.81 245 ILE A CA 1
ATOM 2004 C C . ILE A 1 245 ? -9.906 17.281 12.18 1 97.81 245 ILE A C 1
ATOM 2006 O O . ILE A 1 245 ? -9.641 16.359 11.391 1 97.81 245 ILE A O 1
ATOM 2010 N N . ASN A 1 246 ? -9.406 18.469 12.133 1 97.81 246 ASN A N 1
ATOM 2011 C CA . ASN A 1 246 ? -8.406 18.828 11.133 1 97.81 246 ASN A CA 1
ATOM 2012 C C . ASN A 1 246 ? -7.016 18.344 11.539 1 97.81 246 ASN A C 1
ATOM 2014 O O . ASN A 1 246 ? -6.727 18.188 12.727 1 97.81 246 ASN A O 1
ATOM 2018 N N . HIS A 1 247 ? -6.176 18.078 10.5 1 97.81 247 HIS A N 1
ATOM 2019 C CA . HIS A 1 247 ? -4.75 17.891 10.75 1 97.81 247 HIS A CA 1
ATOM 2020 C C . HIS A 1 247 ? -4.145 19.125 11.43 1 97.81 247 HIS A C 1
ATOM 2022 O O . HIS A 1 247 ? -3.314 18.984 12.328 1 97.81 247 HIS A O 1
ATOM 2028 N N . GLY A 1 248 ? -4.551 20.328 10.969 1 95.12 248 GLY A N 1
ATOM 2029 C CA . GLY A 1 248 ? -4.191 21.594 11.594 1 95.12 248 GLY A CA 1
ATOM 2030 C C . GLY A 1 248 ? -2.922 22.203 11.016 1 95.12 248 GLY A C 1
ATOM 2031 O O . GLY A 1 248 ? -2.688 23.406 11.148 1 95.12 248 GLY A O 1
ATOM 2032 N N . ASP A 1 249 ? -2.064 21.422 10.438 1 94.44 249 ASP A N 1
ATOM 2033 C CA . ASP A 1 249 ? -0.863 21.859 9.727 1 94.44 249 ASP A CA 1
ATOM 2034 C C . ASP A 1 249 ? -0.592 20.984 8.516 1 94.44 249 ASP A C 1
ATOM 2036 O O . ASP A 1 249 ? 0.49 20.406 8.383 1 94.44 249 ASP A O 1
ATOM 2040 N N . CYS A 1 250 ? -1.519 21.016 7.59 1 96.81 250 CYS A N 1
ATOM 2041 C CA . CYS A 1 250 ? -1.582 20.078 6.48 1 96.81 250 CYS A CA 1
ATOM 2042 C C . CYS A 1 250 ? -0.819 20.594 5.27 1 96.81 250 CYS A C 1
ATOM 2044 O O . CYS A 1 250 ? -1.403 21.234 4.391 1 96.81 250 CYS A O 1
ATOM 2046 N N . TRP A 1 251 ? 0.487 20.391 5.242 1 96.38 251 TRP A N 1
ATOM 2047 C CA . TRP A 1 251 ? 1.312 20.75 4.09 1 96.38 251 TRP A CA 1
ATOM 2048 C C . TRP A 1 251 ? 2.342 19.656 3.807 1 96.38 251 TRP A C 1
ATOM 2050 O O . TRP A 1 251 ? 2.469 18.703 4.57 1 96.38 251 TRP A O 1
ATOM 2060 N N . VAL A 1 252 ? 3 19.688 2.725 1 95.81 252 VAL A N 1
ATOM 2061 C CA . VAL A 1 252 ? 3.773 18.609 2.105 1 95.81 252 VAL A CA 1
ATOM 2062 C C . VAL A 1 252 ? 4.824 18.094 3.09 1 95.81 252 VAL A C 1
ATOM 2064 O O . VAL A 1 252 ? 5.129 16.906 3.113 1 95.81 252 VAL A O 1
ATOM 2067 N N . ASN A 1 253 ? 5.363 18.906 4.012 1 92.44 253 ASN A N 1
ATOM 2068 C CA . ASN A 1 253 ? 6.43 18.484 4.914 1 92.44 253 ASN A CA 1
ATOM 2069 C C . ASN A 1 253 ? 5.891 17.625 6.059 1 92.44 253 ASN A C 1
ATOM 2071 O O . ASN A 1 253 ? 6.66 17.031 6.805 1 92.44 253 ASN A O 1
ATOM 2075 N N . ASN A 1 254 ? 4.586 17.531 6.148 1 95.31 254 ASN A N 1
ATOM 2076 C CA . ASN A 1 254 ? 3.973 16.688 7.172 1 95.31 254 ASN A CA 1
ATOM 2077 C C . ASN A 1 254 ? 3.246 15.5 6.551 1 95.31 254 ASN A C 1
ATOM 2079 O O . ASN A 1 254 ? 2.242 15.031 7.09 1 95.31 254 ASN A O 1
ATOM 2083 N N . MET A 1 255 ? 3.738 15.141 5.398 1 96.81 255 MET A N 1
ATOM 2084 C CA . MET A 1 255 ? 3.236 13.977 4.672 1 96.81 255 MET A CA 1
ATOM 2085 C C . MET A 1 255 ? 4.387 13.102 4.188 1 96.81 255 MET A C 1
ATOM 2087 O O . MET A 1 255 ? 5.441 13.609 3.811 1 96.81 255 MET A O 1
ATOM 2091 N N . MET A 1 256 ? 4.18 11.883 4.242 1 97.38 256 MET A N 1
ATOM 2092 C CA . MET A 1 256 ? 5.105 10.922 3.65 1 97.38 256 MET A CA 1
ATOM 2093 C C . MET A 1 256 ? 4.383 10.008 2.668 1 97.38 256 MET A C 1
ATOM 2095 O O . MET A 1 256 ? 3.244 9.602 2.908 1 97.38 256 MET A O 1
ATOM 2099 N N . PHE A 1 257 ? 5.082 9.688 1.58 1 97.38 257 PHE A N 1
ATOM 2100 C CA . PHE A 1 257 ? 4.465 8.93 0.498 1 97.38 257 PHE A CA 1
ATOM 2101 C C . PHE A 1 257 ? 5.18 7.602 0.287 1 97.38 257 PHE A C 1
ATOM 2103 O O . PHE A 1 257 ? 6.395 7.508 0.485 1 97.38 257 PHE A O 1
ATOM 2110 N N . LYS A 1 258 ? 4.426 6.648 0.002 1 95.62 258 LYS A N 1
ATOM 2111 C CA . LYS A 1 258 ? 4.938 5.383 -0.51 1 95.62 258 LYS A CA 1
ATOM 2112 C C . LYS A 1 258 ? 4.613 5.215 -1.991 1 95.62 258 LYS A C 1
ATOM 2114 O O . LYS A 1 258 ? 3.51 5.547 -2.43 1 95.62 258 LYS A O 1
ATOM 2119 N N . TYR A 1 259 ? 5.543 4.688 -2.74 1 94.19 259 TYR A N 1
ATOM 2120 C CA . TYR A 1 259 ? 5.383 4.605 -4.188 1 94.19 259 TYR A CA 1
ATOM 2121 C C . TYR A 1 259 ? 5.219 3.156 -4.637 1 94.19 259 TYR A C 1
ATOM 2123 O O . TYR A 1 259 ? 5.66 2.234 -3.945 1 94.19 259 TYR A O 1
ATOM 2131 N N . GLY A 1 260 ? 4.547 3.047 -5.738 1 90.31 260 GL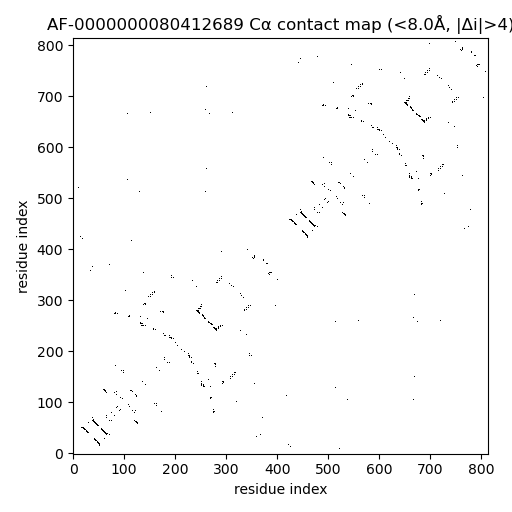Y A N 1
ATOM 2132 C CA . GLY A 1 260 ? 4.359 1.727 -6.316 1 90.31 260 GLY A CA 1
ATOM 2133 C C . GLY A 1 260 ? 5.641 1.135 -6.879 1 90.31 260 GLY A C 1
ATOM 2134 O O . GLY A 1 260 ? 6.715 1.717 -6.73 1 90.31 260 GLY A O 1
ATOM 2135 N N . LEU A 1 261 ? 5.473 -0.054 -7.52 1 89.75 261 LEU A N 1
ATOM 2136 C CA . LEU A 1 261 ? 6.617 -0.794 -8.039 1 89.75 261 LEU A CA 1
ATOM 2137 C C . LEU A 1 261 ? 7.27 -0.047 -9.195 1 89.75 261 LEU A C 1
ATOM 2139 O O . LEU A 1 261 ? 8.414 -0.327 -9.555 1 89.75 261 LEU A O 1
ATOM 2143 N N . ASP A 1 262 ? 6.566 0.902 -9.773 1 88.25 262 ASP A N 1
ATOM 2144 C CA . ASP A 1 262 ? 7.133 1.726 -10.844 1 88.25 262 ASP A CA 1
ATOM 2145 C C . ASP A 1 262 ? 7.996 2.848 -10.266 1 88.25 262 ASP A C 1
ATOM 2147 O O . ASP A 1 262 ? 8.625 3.6 -11.008 1 88.25 262 ASP A O 1
ATOM 2151 N N . SER A 1 263 ? 7.996 3.061 -8.969 1 89.12 263 SER A N 1
ATOM 2152 C CA . SER A 1 263 ? 8.812 4.016 -8.227 1 89.12 263 SER A CA 1
ATOM 2153 C C . SER A 1 263 ? 8.391 5.453 -8.523 1 89.12 263 SER A C 1
ATOM 2155 O O . SER A 1 263 ? 9.125 6.395 -8.219 1 89.12 263 SER A O 1
ATOM 2157 N N . VAL A 1 264 ? 7.227 5.66 -9.141 1 90.88 264 VAL A N 1
ATOM 2158 C CA . VAL A 1 264 ? 6.805 7.004 -9.531 1 90.88 264 VAL A CA 1
ATOM 2159 C C . VAL A 1 264 ? 5.402 7.281 -8.992 1 90.88 264 VAL A C 1
ATOM 2161 O O . VAL A 1 264 ? 5.133 8.367 -8.477 1 90.88 264 VAL A O 1
ATOM 2164 N N . THR A 1 265 ? 4.598 6.281 -9.07 1 92.56 265 THR A N 1
ATOM 2165 C CA . THR A 1 265 ? 3.197 6.457 -8.711 1 92.56 265 THR A CA 1
ATOM 2166 C C . THR A 1 265 ? 3.012 6.355 -7.199 1 92.56 265 THR A C 1
ATOM 2168 O O . THR A 1 265 ? 3.344 5.336 -6.594 1 92.56 265 THR A O 1
ATOM 2171 N N . PRO A 1 266 ? 2.521 7.484 -6.555 1 96 266 PRO A N 1
ATOM 2172 C CA . PRO A 1 266 ? 2.232 7.352 -5.125 1 96 266 PRO A CA 1
ATOM 2173 C C . PRO A 1 266 ? 1.03 6.453 -4.848 1 96 266 PRO A C 1
ATOM 2175 O O . PRO A 1 266 ? -0.03 6.629 -5.453 1 96 266 PRO A O 1
ATOM 2178 N N . VAL A 1 267 ? 1.178 5.531 -3.908 1 93.94 267 VAL A N 1
ATOM 2179 C CA . VAL A 1 267 ? 0.116 4.551 -3.711 1 93.94 267 VAL A CA 1
ATOM 2180 C C . VAL A 1 267 ? -0.385 4.613 -2.27 1 93.94 267 VAL A C 1
ATOM 2182 O O . VAL A 1 267 ? -1.444 4.066 -1.95 1 93.94 267 VAL A O 1
ATOM 2185 N N . SER A 1 268 ? 0.333 5.23 -1.397 1 95.06 268 SER A N 1
ATOM 2186 C CA . SER A 1 268 ? -0.043 5.359 0.007 1 95.06 268 SER A CA 1
ATOM 2187 C C . SER A 1 268 ? 0.554 6.621 0.623 1 95.06 268 SER A C 1
ATOM 2189 O O . SER A 1 268 ? 1.547 7.152 0.121 1 95.06 268 SER A O 1
ATOM 2191 N N . LEU A 1 269 ? -0.146 7.055 1.617 1 96.94 269 LEU A N 1
ATOM 2192 C CA . LEU A 1 269 ? 0.243 8.297 2.273 1 96.94 269 LEU A CA 1
ATOM 2193 C C . LEU A 1 269 ? 0.098 8.18 3.787 1 96.94 269 LEU A C 1
ATOM 2195 O O . LEU A 1 269 ? -0.806 7.5 4.277 1 96.94 269 LEU A O 1
ATOM 2199 N N . LYS A 1 270 ? 1.04 8.812 4.508 1 98 270 LYS A N 1
ATOM 2200 C CA . LYS A 1 270 ? 0.928 8.984 5.953 1 98 270 LYS A CA 1
ATOM 2201 C C . LYS A 1 270 ? 1.018 10.461 6.344 1 98 270 LYS A C 1
ATOM 2203 O O . LYS A 1 270 ? 1.94 11.164 5.926 1 98 270 LYS A O 1
ATOM 2208 N N . PHE A 1 271 ? 0.027 10.875 7.09 1 97.81 271 PHE A N 1
ATOM 2209 C CA . PHE A 1 271 ? 0.156 12.164 7.758 1 97.81 271 PHE A CA 1
ATOM 2210 C C . PHE A 1 271 ? 1.015 12.039 9.008 1 97.81 271 PHE A C 1
ATOM 2212 O O . PHE A 1 271 ? 0.844 11.102 9.797 1 97.81 271 PHE A O 1
ATOM 2219 N N . VAL A 1 272 ? 1.952 12.992 9.141 1 94.94 272 VAL A N 1
ATOM 2220 C CA . VAL A 1 272 ? 2.771 13.023 10.352 1 94.94 272 VAL A CA 1
ATOM 2221 C C . VAL A 1 272 ? 2.574 14.352 11.078 1 94.94 272 VAL A C 1
ATOM 2223 O O . VAL A 1 272 ? 1.964 15.273 10.539 1 94.94 272 VAL A O 1
ATOM 2226 N N . ASP A 1 273 ? 2.928 14.445 12.312 1 92.69 273 ASP A N 1
ATOM 2227 C CA . ASP A 1 273 ? 2.865 15.656 13.125 1 92.69 273 ASP A CA 1
ATOM 2228 C C . ASP A 1 273 ? 1.42 16.078 13.367 1 92.69 273 ASP A C 1
ATOM 2230 O O . ASP A 1 273 ? 1.002 17.156 12.922 1 92.69 273 ASP A O 1
ATOM 2234 N N . LEU A 1 274 ? 0.704 15.352 14.117 1 95.81 274 LEU A N 1
ATOM 2235 C CA . LEU A 1 274 ? -0.698 15.625 14.414 1 95.81 274 LEU A CA 1
ATOM 2236 C C . LEU A 1 274 ? -0.833 16.453 15.688 1 95.81 274 LEU A C 1
ATOM 2238 O O . LEU A 1 274 ? -1.771 16.25 16.469 1 95.81 274 LEU A O 1
ATOM 2242 N N . GLN A 1 275 ? 0.069 17.344 15.938 1 92.06 275 GLN A N 1
ATOM 2243 C CA . GLN A 1 275 ? 0.104 18.109 17.188 1 92.06 275 GLN A CA 1
ATOM 2244 C C . GLN A 1 275 ? -0.817 19.328 17.109 1 92.06 275 GLN A C 1
ATOM 2246 O O . GLN A 1 275 ? -1.097 19.953 18.125 1 92.06 275 GLN A O 1
ATOM 2251 N N . MET A 1 276 ? -1.349 19.609 15.906 1 93.06 276 MET A N 1
ATOM 2252 C CA . MET A 1 276 ? -2.139 20.828 15.734 1 93.06 276 MET A CA 1
ATOM 2253 C C . MET A 1 276 ? -3.598 20.484 15.445 1 93.06 276 MET A C 1
ATOM 2255 O O . MET A 1 276 ? -4.363 21.344 15.016 1 93.06 276 MET A O 1
ATOM 2259 N N . CYS A 1 277 ? -4.004 19.297 15.656 1 95.62 277 CYS A N 1
ATOM 2260 C CA . CYS A 1 277 ? -5.359 18.859 15.336 1 95.62 277 CYS A CA 1
ATOM 2261 C C . CYS A 1 277 ? -6.391 19.641 16.141 1 95.62 277 CYS A C 1
ATOM 2263 O O . CYS A 1 277 ? -6.18 19.938 17.312 1 95.62 277 CYS A O 1
ATOM 2265 N N . PHE A 1 278 ? -7.52 19.969 15.523 1 94.5 278 PHE A N 1
ATOM 2266 C CA . PHE A 1 278 ? -8.609 20.672 16.188 1 94.5 278 PHE A CA 1
ATOM 2267 C C . PHE A 1 278 ? -9.914 20.516 15.414 1 94.5 278 PHE A C 1
ATOM 2269 O O . PHE A 1 278 ? -9.898 20.172 14.227 1 94.5 278 PHE A O 1
ATOM 2276 N N . TYR A 1 279 ? -10.992 20.734 16.078 1 95.62 279 TYR A N 1
ATOM 2277 C CA . TYR A 1 279 ?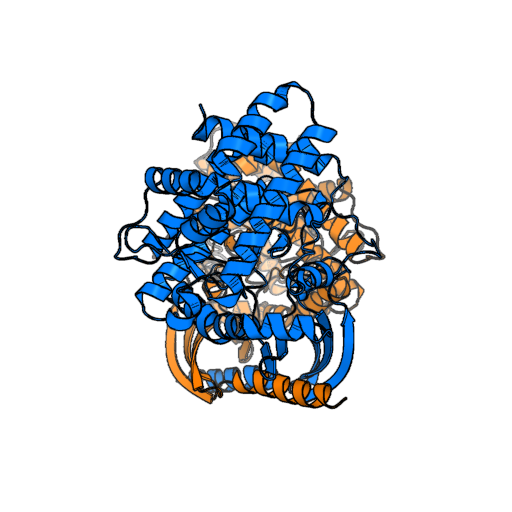 -12.336 20.5 15.547 1 95.62 279 TYR A CA 1
ATOM 2278 C C . TYR A 1 279 ? -12.875 21.75 14.859 1 95.62 279 TYR A C 1
ATOM 2280 O O . TYR A 1 279 ? -13.07 22.781 15.508 1 95.62 279 TYR A O 1
ATOM 2288 N N . ASP A 1 280 ? -13.031 21.703 13.562 1 95.94 280 ASP A N 1
ATOM 2289 C CA . ASP A 1 280 ? -13.523 22.812 12.75 1 95.94 280 ASP A CA 1
ATOM 2290 C C . ASP A 1 280 ? -13.867 22.359 11.336 1 95.94 280 ASP A C 1
ATOM 2292 O O . ASP A 1 280 ? -13.883 21.156 11.055 1 95.94 280 ASP A O 1
ATOM 2296 N N . SER A 1 281 ? -14.203 23.328 10.492 1 96.31 281 SER A N 1
ATOM 2297 C CA . SER A 1 281 ? -14.5 23.031 9.094 1 96.31 281 SER A CA 1
ATOM 2298 C C . SER A 1 281 ? -13.312 22.344 8.422 1 96.31 281 SER A C 1
ATOM 2300 O O . SER A 1 281 ? -12.164 22.719 8.641 1 96.31 281 SER A O 1
ATOM 2302 N N . PRO A 1 282 ? -13.633 21.328 7.551 1 97.81 282 PRO A N 1
ATOM 2303 C CA . PRO A 1 282 ? -12.539 20.672 6.832 1 97.81 282 PRO A CA 1
ATOM 2304 C C . PRO A 1 282 ? -11.828 21.609 5.859 1 97.81 282 PRO A C 1
ATOM 2306 O O . PRO A 1 282 ? -10.711 21.312 5.426 1 97.81 282 PRO A O 1
ATOM 2309 N N . THR A 1 283 ? -12.461 22.719 5.547 1 97.38 283 THR A N 1
ATOM 2310 C CA . THR A 1 283 ? -11.883 23.641 4.57 1 97.38 283 THR A CA 1
ATOM 2311 C C . THR A 1 283 ? -10.641 24.328 5.141 1 97.38 283 THR A C 1
ATOM 2313 O O . THR A 1 283 ? -9.867 24.922 4.402 1 97.38 283 THR A O 1
ATOM 2316 N N . TYR A 1 284 ? -10.469 24.219 6.461 1 96.75 284 TYR A N 1
ATOM 2317 C CA . TYR A 1 284 ? -9.211 24.688 7.027 1 96.75 284 TYR A CA 1
ATOM 2318 C C . TYR A 1 284 ? -8.023 23.922 6.441 1 96.75 284 TYR A C 1
ATOM 2320 O O . TYR A 1 284 ? -7.098 24.531 5.902 1 96.75 284 TYR A O 1
ATOM 2328 N N . ASP A 1 285 ? -8.086 22.578 6.516 1 98.25 285 ASP A N 1
ATOM 2329 C CA . ASP A 1 285 ? -7.023 21.75 5.969 1 98.25 285 ASP A CA 1
ATOM 2330 C C . ASP A 1 285 ? -6.938 21.891 4.449 1 98.25 285 ASP A C 1
ATOM 2332 O O . ASP A 1 285 ? -5.848 21.859 3.879 1 98.25 285 ASP A O 1
ATOM 2336 N N . LEU A 1 286 ? -8.086 22.016 3.838 1 98.62 286 LEU A N 1
ATOM 2337 C CA . LEU A 1 286 ? -8.094 22.141 2.385 1 98.62 286 LEU A CA 1
ATOM 2338 C C . LEU A 1 286 ? -7.375 23.422 1.952 1 98.62 286 LEU A C 1
ATOM 2340 O O . LEU A 1 286 ? -6.543 23.391 1.042 1 98.62 286 LEU A O 1
ATOM 2344 N N . GLN A 1 287 ? -7.676 24.5 2.646 1 97.62 287 GLN A N 1
ATOM 2345 C CA . GLN A 1 287 ? -6.98 25.75 2.354 1 97.62 287 GLN A CA 1
ATOM 2346 C C . GLN A 1 287 ? -5.484 25.625 2.639 1 97.62 287 GLN A C 1
ATOM 2348 O O . GLN A 1 287 ? -4.656 26.094 1.853 1 97.62 287 GLN A O 1
ATOM 2353 N N . TYR A 1 288 ? -5.18 24.984 3.721 1 97.5 288 TYR A N 1
ATOM 2354 C CA . TYR A 1 288 ? -3.787 24.812 4.113 1 97.5 288 TYR A CA 1
ATOM 2355 C C . TYR A 1 288 ? -3.002 24.078 3.033 1 97.5 288 TYR A C 1
ATOM 2357 O O . TYR A 1 288 ? -1.988 24.578 2.543 1 97.5 288 TYR A O 1
ATOM 2365 N N . PHE A 1 289 ? -3.5 22.984 2.596 1 98.44 289 PHE A N 1
ATOM 2366 C CA . PHE A 1 289 ? -2.82 22.109 1.639 1 98.44 289 PHE A CA 1
ATOM 2367 C C . PHE A 1 289 ? -2.795 22.75 0.255 1 98.44 289 PHE A C 1
ATOM 2369 O O . PHE A 1 289 ? -1.733 22.875 -0.36 1 98.44 289 PHE A O 1
ATOM 2376 N N . LEU A 1 290 ? -3.932 23.219 -0.234 1 98.5 290 LEU A N 1
ATOM 2377 C CA . LEU A 1 290 ? -4.074 23.688 -1.604 1 98.5 290 LEU A CA 1
ATOM 2378 C C . LEU A 1 290 ? -3.303 25 -1.805 1 98.5 290 LEU A C 1
ATOM 2380 O O . LEU A 1 290 ? -2.877 25.297 -2.92 1 98.5 290 LEU A O 1
ATOM 2384 N N . SER A 1 291 ? -3.018 25.719 -0.736 1 97.5 291 SER A N 1
ATOM 2385 C CA . SER A 1 291 ? -2.318 27 -0.865 1 97.5 291 SER A CA 1
ATOM 2386 C C . SER A 1 291 ? -0.81 26.812 -0.733 1 97.5 291 SER A C 1
ATOM 2388 O O . SER A 1 291 ? -0.039 27.719 -1.073 1 97.5 291 SER A O 1
ATOM 2390 N N . THR A 1 292 ? -0.367 25.609 -0.336 1 97 292 THR A N 1
ATOM 2391 C CA . THR A 1 292 ? 1.046 25.547 0.02 1 97 292 THR A CA 1
ATOM 2392 C C . THR A 1 292 ? 1.758 24.469 -0.782 1 97 292 THR A C 1
ATOM 2394 O O . THR A 1 292 ? 2.955 24.578 -1.057 1 97 292 THR A O 1
ATOM 2397 N N . SER A 1 293 ? 1.124 23.453 -1.261 1 97.81 293 SER A N 1
ATOM 2398 C CA . SER A 1 293 ? 1.856 22.219 -1.479 1 97.81 293 SER A CA 1
ATOM 2399 C C . SER A 1 293 ? 1.802 21.781 -2.943 1 97.81 293 SER A C 1
ATOM 2401 O O . SER A 1 293 ? 2.508 20.859 -3.354 1 97.81 293 SER A O 1
ATOM 2403 N N . LEU A 1 294 ? 1.054 22.484 -3.777 1 98.06 294 LEU A N 1
ATOM 2404 C CA . LEU A 1 294 ? 0.871 22.078 -5.168 1 98.06 294 LEU A CA 1
ATOM 2405 C C . LEU A 1 294 ? 1.98 22.656 -6.047 1 98.06 294 LEU A C 1
ATOM 2407 O O . LEU A 1 294 ? 2.471 23.75 -5.801 1 98.06 294 LEU A O 1
ATOM 2411 N N . ASN A 1 295 ? 2.342 21.938 -7.07 1 97.5 295 ASN A N 1
ATOM 2412 C CA . ASN A 1 295 ? 3.166 22.594 -8.078 1 97.5 295 ASN A CA 1
ATOM 2413 C C . ASN A 1 295 ? 2.35 23.562 -8.922 1 97.5 295 ASN A C 1
ATOM 2415 O O . ASN A 1 295 ? 1.131 23.656 -8.766 1 97.5 295 ASN A O 1
ATOM 2419 N N . LEU A 1 296 ? 3.016 24.344 -9.734 1 96.94 296 LEU A N 1
ATOM 2420 C CA . LEU A 1 296 ? 2.395 25.469 -10.438 1 96.94 296 LEU A CA 1
ATOM 2421 C C . LEU A 1 296 ? 1.309 24.969 -11.391 1 96.94 296 LEU A C 1
ATOM 2423 O O . LEU A 1 296 ? 0.216 25.531 -11.438 1 96.94 296 LEU A O 1
ATOM 2427 N N . GLU A 1 297 ? 1.557 23.906 -12.125 1 97.69 297 GLU A N 1
ATOM 2428 C CA . GLU A 1 297 ? 0.606 23.375 -13.094 1 97.69 297 GLU A CA 1
ATOM 2429 C C . GLU A 1 297 ? -0.694 22.953 -12.422 1 97.69 297 GLU A C 1
ATOM 2431 O O . GLU A 1 297 ? -1.783 23.281 -12.898 1 97.69 297 GLU A O 1
ATOM 2436 N N . VAL A 1 298 ? -0.605 22.25 -11.352 1 98.38 298 VAL A N 1
ATOM 2437 C CA . VAL A 1 298 ? -1.776 21.766 -10.633 1 98.38 298 VAL A CA 1
ATOM 2438 C C . VAL A 1 298 ? -2.557 22.938 -10.047 1 98.38 298 VAL A C 1
ATOM 2440 O O . VAL A 1 298 ? -3.785 22.984 -10.133 1 98.38 298 VAL A O 1
ATOM 2443 N N . ARG A 1 299 ? -1.876 23.906 -9.469 1 96.69 299 ARG A N 1
ATOM 2444 C CA . ARG A 1 299 ? -2.475 25.094 -8.875 1 96.69 299 ARG A CA 1
ATOM 2445 C C . ARG A 1 299 ? -3.311 25.859 -9.898 1 96.69 299 ARG A C 1
ATOM 2447 O O . ARG A 1 299 ? -4.387 26.359 -9.578 1 96.69 299 ARG A O 1
ATOM 2454 N N . GLN A 1 300 ? -2.871 25.875 -11.055 1 96.75 300 GLN A N 1
ATOM 2455 C CA . GLN A 1 300 ? -3.49 26.719 -12.078 1 96.75 300 GLN A CA 1
ATOM 2456 C C . GLN A 1 300 ? -4.656 26 -12.75 1 96.75 300 GLN A C 1
ATOM 2458 O O . GLN A 1 300 ? -5.609 26.641 -13.195 1 96.75 300 GLN A O 1
ATOM 2463 N N . ASN A 1 301 ? -4.617 24.672 -12.695 1 97.44 301 ASN A N 1
ATOM 2464 C CA . ASN A 1 301 ? -5.52 24.016 -13.641 1 97.44 301 ASN A CA 1
ATOM 2465 C C . ASN A 1 301 ? -6.43 23.016 -12.938 1 97.44 301 ASN A C 1
ATOM 2467 O O . ASN A 1 301 ? -7.422 22.562 -13.508 1 97.44 301 ASN A O 1
ATOM 2471 N N . HIS A 1 302 ? -6.191 22.688 -11.656 1 98.12 302 HIS A N 1
ATOM 2472 C CA . HIS A 1 302 ? -6.863 21.484 -11.156 1 98.12 302 HIS A CA 1
ATOM 2473 C C . HIS A 1 302 ? -7.492 21.734 -9.789 1 98.12 302 HIS A C 1
ATOM 2475 O O . HIS A 1 302 ? -7.891 20.797 -9.102 1 98.12 302 HIS A O 1
ATOM 2481 N N . LEU A 1 303 ? -7.609 22.953 -9.344 1 97.44 303 LEU A N 1
ATOM 2482 C CA . LEU A 1 303 ? -8.094 23.234 -8 1 97.44 303 LEU A CA 1
ATOM 2483 C C . LEU A 1 303 ? -9.516 22.719 -7.812 1 97.44 303 LEU A C 1
ATOM 2485 O O . LEU A 1 303 ? -9.82 22.062 -6.816 1 97.44 303 LEU A O 1
ATOM 2489 N N . GLU A 1 304 ? -10.375 23.031 -8.75 1 96.94 304 GLU A N 1
ATOM 2490 C CA . GLU A 1 304 ? -11.758 22.594 -8.625 1 96.94 304 GLU A CA 1
ATOM 2491 C C . GLU A 1 304 ? -11.859 21.062 -8.664 1 96.94 304 GLU A C 1
ATOM 2493 O O . GLU A 1 304 ? -12.656 20.484 -7.926 1 96.94 304 GLU A O 1
ATOM 2498 N N . GLU A 1 305 ? -11.141 20.484 -9.531 1 98.31 305 GLU A N 1
ATOM 2499 C CA . GLU A 1 305 ? -11.102 19.016 -9.609 1 98.31 305 GLU A CA 1
ATOM 2500 C C . GLU A 1 305 ? -10.68 18.406 -8.273 1 98.31 305 GLU A C 1
ATOM 2502 O O . GLU A 1 305 ? -11.258 17.406 -7.836 1 98.31 305 GLU A O 1
ATOM 2507 N N . LEU A 1 306 ? -9.719 18.953 -7.645 1 98.75 306 LEU A N 1
ATOM 2508 C CA . LEU A 1 306 ? -9.219 18.469 -6.363 1 98.75 306 LEU A CA 1
ATOM 2509 C C . LEU A 1 306 ? -10.281 18.594 -5.281 1 98.75 306 LEU A C 1
ATOM 2511 O O . LEU A 1 306 ? -10.477 17.672 -4.48 1 98.75 306 LEU A O 1
ATOM 2515 N N . LEU A 1 307 ? -10.992 19.703 -5.254 1 98.81 307 LEU A N 1
ATOM 2516 C CA . LEU A 1 307 ? -12.07 19.875 -4.289 1 98.81 307 LEU A CA 1
ATOM 2517 C C . LEU A 1 307 ? -13.18 18.859 -4.512 1 98.81 307 LEU A C 1
ATOM 2519 O O . LEU A 1 307 ? -13.75 18.328 -3.551 1 98.81 307 LEU A O 1
ATOM 2523 N N . LEU A 1 308 ? -13.438 18.625 -5.762 1 98.75 308 LEU A N 1
ATOM 2524 C CA . LEU A 1 308 ? -14.477 17.656 -6.094 1 98.75 308 LEU A CA 1
ATOM 2525 C C . LEU A 1 308 ? -14.078 16.25 -5.641 1 98.75 308 LEU A C 1
ATOM 2527 O O . LEU A 1 308 ? -14.898 15.523 -5.074 1 98.75 308 LEU A O 1
ATOM 2531 N N . VAL A 1 309 ? -12.867 15.867 -5.906 1 98.62 309 VAL A N 1
ATOM 2532 C CA . VAL A 1 309 ? -12.367 14.555 -5.523 1 98.62 309 VAL A CA 1
ATOM 2533 C C . VAL A 1 309 ? -12.422 14.406 -4.004 1 98.62 309 VAL A C 1
ATOM 2535 O O . VAL A 1 309 ? -12.789 13.344 -3.488 1 98.62 309 VAL A O 1
ATOM 2538 N N . TYR A 1 310 ? -12.023 15.43 -3.312 1 98.81 310 TYR A N 1
ATOM 2539 C CA . TYR A 1 310 ? -12.141 15.414 -1.858 1 98.81 310 TYR A CA 1
ATOM 2540 C C . TYR A 1 310 ? -13.586 15.172 -1.429 1 98.81 310 TYR A C 1
ATOM 2542 O O . TYR A 1 310 ? -13.852 14.281 -0.622 1 98.81 310 TYR A O 1
ATOM 2550 N N . HIS A 1 311 ? -14.469 15.93 -1.965 1 98.88 311 HIS A N 1
ATOM 2551 C CA . HIS A 1 311 ? -15.867 15.859 -1.563 1 98.88 311 HIS A CA 1
ATOM 2552 C C . HIS A 1 311 ? -16.469 14.492 -1.873 1 98.88 311 HIS A C 1
ATOM 2554 O O . HIS A 1 311 ? -17.141 13.898 -1.029 1 98.88 311 HIS A O 1
ATOM 2560 N N . GLU A 1 312 ? -16.219 14.016 -3.057 1 98.69 312 GLU A N 1
ATOM 2561 C CA . GLU A 1 312 ? -16.734 12.711 -3.461 1 98.69 312 GLU A CA 1
ATOM 2562 C C . GLU A 1 312 ? -16.234 11.609 -2.543 1 98.69 312 GLU A C 1
ATOM 2564 O O . GLU A 1 312 ? -16.984 10.703 -2.168 1 98.69 312 GLU A O 1
ATOM 2569 N N . THR A 1 313 ? -15.008 11.68 -2.221 1 98.31 313 THR A N 1
ATOM 2570 C CA . THR A 1 313 ? -14.422 10.688 -1.329 1 98.31 313 THR A CA 1
ATOM 2571 C C . THR A 1 313 ? -15.023 10.797 0.07 1 98.31 313 THR A C 1
ATOM 2573 O O . THR A 1 313 ? -15.312 9.781 0.708 1 98.31 313 THR A O 1
ATOM 2576 N N . LEU A 1 314 ? -15.172 12.039 0.541 1 98.75 314 LEU A N 1
ATOM 2577 C CA . LEU A 1 314 ? -15.773 12.273 1.848 1 98.75 314 LEU A CA 1
ATOM 2578 C C . LEU A 1 314 ? -17.172 11.664 1.92 1 98.75 314 LEU A C 1
ATOM 2580 O O . LEU A 1 314 ? -17.5 10.961 2.883 1 98.75 314 LEU A O 1
ATOM 2584 N N . VAL A 1 315 ? -17.938 11.906 0.929 1 98.56 315 VAL A N 1
ATOM 2585 C CA . VAL A 1 315 ? -19.312 11.414 0.87 1 98.56 315 VAL A CA 1
ATOM 2586 C C . VAL A 1 315 ? -19.312 9.883 0.853 1 98.56 315 VAL A C 1
ATOM 2588 O O . VAL A 1 315 ? -20.016 9.25 1.627 1 98.56 315 VAL A O 1
ATOM 2591 N N . LYS A 1 316 ? -18.516 9.359 0.023 1 97.38 316 LYS A N 1
ATOM 2592 C CA . LYS A 1 316 ? -18.422 7.906 -0.098 1 97.38 316 LYS A CA 1
ATOM 2593 C C . LYS A 1 316 ? -18.047 7.266 1.239 1 97.38 316 LYS A C 1
ATOM 2595 O O . LYS A 1 316 ? -18.641 6.254 1.629 1 97.38 316 LYS A O 1
ATOM 2600 N N . GLN A 1 317 ? -17.078 7.805 1.931 1 97.25 317 GLN A N 1
ATOM 2601 C CA . GLN A 1 317 ? -16.625 7.254 3.203 1 97.25 317 GLN A CA 1
ATOM 2602 C C . GLN A 1 317 ? -17.703 7.379 4.277 1 97.25 317 GLN A C 1
ATOM 2604 O O . GLN A 1 317 ? -17.922 6.445 5.047 1 97.25 317 GLN A O 1
ATOM 2609 N N . LEU A 1 318 ? -18.312 8.531 4.324 1 98.38 318 LEU A N 1
ATOM 2610 C CA . LEU A 1 318 ? -19.344 8.742 5.332 1 98.38 318 LEU A CA 1
ATOM 2611 C C . LEU A 1 318 ? -20.547 7.828 5.094 1 98.38 318 LEU A C 1
ATOM 2613 O O . LEU A 1 318 ? -21.172 7.352 6.047 1 98.38 318 LEU A O 1
ATOM 2617 N N . GLU A 1 319 ? -20.828 7.586 3.859 1 97.5 319 GLU A N 1
ATOM 2618 C CA . GLU A 1 319 ? -21.875 6.621 3.531 1 97.5 319 GLU A CA 1
ATOM 2619 C C . GLU A 1 319 ? -21.469 5.207 3.936 1 97.5 319 GLU A C 1
ATOM 2621 O O . GLU A 1 319 ? -22.266 4.473 4.527 1 97.5 319 GLU A O 1
ATOM 2626 N N . LEU A 1 320 ? -20.281 4.879 3.592 1 95.38 320 LEU A N 1
ATOM 2627 C CA . LEU A 1 320 ? -19.766 3.568 3.977 1 95.38 320 LEU A CA 1
ATOM 2628 C C . LEU A 1 320 ? -19.844 3.373 5.488 1 95.38 320 LEU A C 1
ATOM 2630 O O . LEU A 1 320 ? -20.156 2.277 5.961 1 95.38 320 LEU A O 1
ATOM 2634 N N . TYR A 1 321 ? -19.562 4.449 6.219 1 97 321 TYR A N 1
ATOM 2635 C CA . TYR A 1 321 ? -19.531 4.375 7.672 1 97 321 TYR A CA 1
ATOM 2636 C C . TYR A 1 321 ? -20.922 4.586 8.258 1 97 321 TYR A C 1
ATOM 2638 O O . TYR A 1 321 ? -21.078 4.703 9.477 1 97 321 TYR A O 1
ATOM 2646 N N . SER A 1 322 ? -21.969 4.746 7.438 1 96.56 322 SER A N 1
ATOM 2647 C CA . SER A 1 322 ? -23.344 4.941 7.848 1 96.56 322 SER A CA 1
ATOM 2648 C C . SER A 1 322 ? -23.484 6.148 8.766 1 96.56 322 SER A C 1
ATOM 2650 O O . SER A 1 322 ? -24.125 6.066 9.82 1 96.56 322 SER A O 1
ATOM 2652 N N . TYR A 1 323 ? -22.812 7.223 8.43 1 97.62 323 TYR A N 1
ATOM 2653 C CA . TYR A 1 323 ? -22.922 8.461 9.195 1 97.62 323 TYR A CA 1
ATOM 2654 C C . TYR A 1 323 ? -24.359 8.914 9.289 1 97.62 323 TYR A C 1
ATOM 2656 O O . TYR A 1 323 ? -25.047 9.07 8.273 1 97.62 323 TYR A O 1
ATOM 2664 N N . PRO A 1 324 ? -24.844 9.164 10.484 1 96.25 324 PRO A N 1
ATOM 2665 C CA . PRO A 1 324 ? -26.266 9.484 10.656 1 96.25 324 PRO A CA 1
ATOM 2666 C C . PRO A 1 324 ? -26.578 10.961 10.422 1 96.25 324 PRO A C 1
ATOM 2668 O O . PRO A 1 324 ? -27.75 11.344 10.336 1 96.25 324 PRO A O 1
ATOM 2671 N N . GLY A 1 325 ? -25.562 11.805 10.375 1 95.38 325 GLY A N 1
ATOM 2672 C CA . GLY A 1 325 ? -25.781 13.234 10.219 1 95.38 325 GLY A CA 1
ATOM 2673 C C . GLY A 1 325 ? -25.891 13.664 8.773 1 95.38 325 GLY A C 1
ATOM 2674 O O . GLY A 1 325 ? -25.906 12.828 7.867 1 95.38 325 GLY A O 1
ATOM 2675 N N . GLU A 1 326 ? -26 14.961 8.602 1 95.88 326 GLU A N 1
ATOM 2676 C CA . GLU A 1 326 ? -26.047 15.523 7.254 1 95.88 326 GLU A CA 1
ATOM 2677 C C . GLU A 1 326 ? -24.656 15.656 6.66 1 95.88 326 GLU A C 1
ATOM 2679 O O . GLU A 1 326 ? -23.75 16.219 7.293 1 95.88 326 GLU A O 1
ATOM 2684 N N . ILE A 1 327 ? -24.562 15.133 5.523 1 97.31 327 ILE A N 1
ATOM 2685 C CA . ILE A 1 327 ? -23.281 15.219 4.836 1 97.31 327 ILE A CA 1
ATOM 2686 C C . ILE A 1 327 ? -23.203 16.531 4.047 1 97.31 327 ILE A C 1
ATOM 2688 O O . ILE A 1 327 ? -24.156 16.906 3.363 1 97.31 327 ILE A O 1
ATOM 2692 N N . ILE A 1 328 ? -22.188 17.203 4.145 1 97.88 328 ILE A N 1
ATOM 2693 C CA . ILE A 1 328 ? -21.969 18.484 3.48 1 97.88 328 ILE A CA 1
ATOM 2694 C C . ILE A 1 328 ? -22.094 18.297 1.969 1 97.88 328 ILE A C 1
ATOM 2696 O O . ILE A 1 328 ? -21.547 17.359 1.402 1 97.88 328 ILE A O 1
ATOM 2700 N N . THR A 1 329 ? -22.766 19.188 1.266 1 98.06 329 THR A N 1
ATOM 2701 C CA . THR A 1 329 ? -22.844 19.172 -0.191 1 98.06 329 THR A CA 1
ATOM 2702 C C . THR A 1 329 ? -21.625 19.828 -0.812 1 98.06 329 THR A C 1
ATOM 2704 O O . THR A 1 329 ? -20.875 20.531 -0.13 1 98.06 329 THR A O 1
ATOM 2707 N N . PHE A 1 330 ? -21.438 19.562 -2.055 1 98.38 330 PHE A N 1
ATOM 2708 C CA . PHE A 1 330 ? -20.312 20.172 -2.73 1 98.38 330 PHE A CA 1
ATOM 2709 C C . PHE A 1 330 ? -20.438 21.703 -2.75 1 98.38 330 PHE A C 1
ATOM 2711 O O . PHE A 1 330 ? -19.453 22.422 -2.611 1 98.38 330 PHE A O 1
ATOM 2718 N N . GLU A 1 331 ? -21.641 22.219 -2.904 1 97.81 331 GLU A N 1
ATOM 2719 C CA . GLU A 1 331 ? -21.906 23.656 -2.9 1 97.81 331 GLU A CA 1
ATOM 2720 C C . GLU A 1 331 ? -21.562 24.266 -1.545 1 97.81 331 GLU A C 1
ATOM 2722 O O . GLU A 1 331 ? -20.969 25.344 -1.478 1 97.81 331 GLU A O 1
ATOM 2727 N N . GLN A 1 332 ? -21.969 23.609 -0.521 1 97.06 332 GLN A N 1
ATOM 2728 C CA . GLN A 1 332 ? -21.656 24.094 0.825 1 97.06 332 GLN A CA 1
ATOM 2729 C C . GLN A 1 332 ? -20.156 24.078 1.078 1 97.06 332 GLN A C 1
ATOM 2731 O O . GLN A 1 332 ? -19.625 25.016 1.698 1 97.06 332 GLN A O 1
ATOM 2736 N N . LEU A 1 333 ? -19.5 23.031 0.609 1 97.94 333 LEU A N 1
ATOM 2737 C CA . LEU A 1 333 ? -18.062 22.938 0.76 1 97.94 333 LEU A CA 1
ATOM 2738 C C . LEU A 1 333 ? -17.359 24.094 0.05 1 97.94 333 LEU A C 1
ATOM 2740 O O . LEU A 1 333 ? -16.453 24.719 0.605 1 97.94 333 LEU A O 1
ATOM 2744 N N . LYS A 1 334 ? -17.781 24.344 -1.138 1 97.12 334 LYS A N 1
ATOM 2745 C CA . LYS A 1 334 ? -17.188 25.438 -1.918 1 97.12 334 LYS A CA 1
ATOM 2746 C C . LYS A 1 334 ? -17.406 26.781 -1.233 1 97.12 334 LYS A C 1
ATOM 2748 O O . LYS A 1 334 ? -16.5 27.609 -1.196 1 97.12 334 LYS A O 1
ATOM 2753 N N . LYS A 1 335 ? -18.578 26.969 -0.729 1 95.44 335 LYS A N 1
ATOM 2754 C CA . LYS A 1 335 ? -18.891 28.203 -0.022 1 95.44 335 LYS A CA 1
ATOM 2755 C C . LYS A 1 335 ? -17.984 28.375 1.199 1 95.44 335 LYS A C 1
ATOM 2757 O O . LYS A 1 335 ? -17.438 29.469 1.422 1 95.44 335 LYS A O 1
ATOM 2762 N N . ASP A 1 336 ? -17.906 27.359 1.925 1 95.06 336 ASP A N 1
ATOM 2763 C CA . ASP A 1 336 ? -17.062 27.406 3.117 1 95.06 336 ASP A CA 1
ATOM 2764 C C . ASP A 1 336 ? -15.586 27.594 2.746 1 95.06 336 ASP A C 1
ATOM 2766 O O . ASP A 1 336 ? -14.844 28.266 3.467 1 95.06 336 ASP A O 1
ATOM 2770 N N . PHE A 1 337 ? -15.195 26.969 1.684 1 96.5 337 PHE A N 1
ATOM 2771 C CA . PHE A 1 337 ? -13.836 27.094 1.184 1 96.5 337 PHE A CA 1
ATOM 2772 C C . PHE A 1 337 ? -13.531 28.531 0.803 1 96.5 337 PHE A C 1
ATOM 2774 O O . PHE A 1 337 ? -12.477 29.078 1.165 1 96.5 337 PHE A O 1
ATOM 2781 N N . LEU A 1 338 ? -14.469 29.172 0.165 1 95.06 338 LEU A N 1
ATOM 2782 C CA . LEU A 1 338 ? -14.32 30.547 -0.274 1 95.06 338 LEU A CA 1
ATOM 2783 C C . LEU A 1 338 ? -14.258 31.5 0.921 1 95.06 338 LEU A C 1
ATOM 2785 O O . LEU A 1 338 ? -13.508 32.469 0.908 1 95.06 338 LEU A O 1
ATOM 2789 N N . LYS A 1 339 ? -14.961 31.172 1.889 1 92.81 339 LYS A N 1
ATOM 2790 C CA . LYS A 1 339 ? -14.977 31.969 3.111 1 92.81 339 LYS A CA 1
ATOM 2791 C C . LYS A 1 339 ? -13.594 32 3.752 1 92.81 339 LYS A C 1
ATOM 2793 O O . LYS A 1 339 ? -13.266 32.969 4.473 1 92.81 339 LYS A O 1
ATOM 2798 N N . ARG A 1 340 ? -12.773 31.062 3.438 1 94.81 340 ARG A N 1
ATOM 2799 C CA . ARG A 1 340 ? -11.484 30.938 4.105 1 94.81 340 ARG A CA 1
ATOM 2800 C C . ARG A 1 340 ? -10.336 31.219 3.141 1 94.81 340 ARG A C 1
ATOM 2802 O O . ARG A 1 340 ? -9.195 30.812 3.391 1 94.81 340 ARG A O 1
ATOM 2809 N N . ASP A 1 341 ? -10.586 31.891 2.109 1 94.56 341 ASP A N 1
ATOM 2810 C CA . ASP A 1 341 ? -9.594 32.219 1.087 1 94.56 341 ASP A CA 1
ATOM 2811 C C . ASP A 1 341 ? -8.438 33.031 1.674 1 94.56 341 ASP A C 1
ATOM 2813 O O . ASP A 1 341 ? -7.27 32.781 1.354 1 94.56 341 ASP A O 1
ATOM 2817 N N . PHE A 1 342 ? -8.805 33.969 2.543 1 94.5 342 PHE A N 1
ATOM 2818 C CA . PHE A 1 342 ? -7.773 34.844 3.109 1 94.5 342 PHE A CA 1
ATOM 2819 C C . PHE A 1 342 ? -6.887 34.062 4.074 1 94.5 342 PHE A C 1
ATOM 2821 O O . PHE A 1 342 ? -5.691 34.344 4.191 1 94.5 342 PHE A O 1
ATOM 2828 N N . LEU A 1 343 ? -7.477 33.125 4.719 1 94.25 343 LEU A N 1
ATOM 2829 C CA . LEU A 1 343 ? -6.664 32.25 5.543 1 94.25 343 LEU A CA 1
ATOM 2830 C C . LEU A 1 343 ? -5.621 31.531 4.699 1 94.25 343 LEU A C 1
ATOM 2832 O O . LEU A 1 343 ? -4.445 31.469 5.07 1 94.25 343 LEU A O 1
ATOM 2836 N N . GLY A 1 344 ? -6.078 30.969 3.545 1 95.81 344 GLY A N 1
ATOM 2837 C CA . GLY A 1 344 ? -5.16 30.297 2.639 1 95.81 344 GLY A CA 1
ATOM 2838 C C . GLY A 1 344 ? -4.023 31.188 2.176 1 95.81 344 GLY A C 1
ATOM 2839 O O . GLY A 1 344 ? -2.869 30.75 2.131 1 95.81 344 GLY A O 1
ATOM 2840 N N . LEU A 1 345 ? -4.348 32.406 1.869 1 96 345 LEU A N 1
ATOM 2841 C CA . LEU A 1 345 ? -3.352 33.375 1.428 1 96 345 LEU A CA 1
ATOM 2842 C C . LEU A 1 345 ? -2.338 33.656 2.533 1 96 345 LEU A C 1
ATOM 2844 O O . LEU A 1 345 ? -1.131 33.656 2.283 1 96 345 LEU A O 1
ATOM 2848 N N . MET A 1 346 ? -2.818 33.844 3.754 1 94.56 346 MET A N 1
ATOM 2849 C CA . MET A 1 346 ? -1.932 34.156 4.871 1 94.56 346 MET A CA 1
ATOM 2850 C C . MET A 1 346 ? -1.043 32.969 5.207 1 94.56 346 MET A C 1
ATOM 2852 O O . MET A 1 346 ? 0.139 33.125 5.516 1 94.56 346 MET A O 1
ATOM 2856 N N . ILE A 1 347 ? -1.622 31.797 5.129 1 93.88 347 ILE A N 1
ATOM 2857 C CA . ILE A 1 347 ? -0.842 30.594 5.375 1 93.88 347 ILE A CA 1
ATOM 2858 C C . ILE A 1 347 ? 0.255 30.469 4.32 1 93.88 347 ILE A C 1
ATOM 2860 O O . ILE A 1 347 ? 1.417 30.219 4.652 1 93.88 347 ILE A O 1
ATOM 2864 N N . ALA A 1 348 ? -0.129 30.641 3.107 1 95.19 348 ALA A N 1
ATOM 2865 C CA . ALA A 1 348 ? 0.834 30.547 2.014 1 95.19 348 ALA A CA 1
ATOM 2866 C C . ALA A 1 348 ? 1.977 31.531 2.199 1 95.19 348 ALA A C 1
ATOM 2868 O O . ALA A 1 348 ? 3.15 31.156 2.143 1 95.19 348 ALA A O 1
ATOM 2869 N N . ALA A 1 349 ? 1.622 32.781 2.473 1 93.44 349 ALA A N 1
ATOM 2870 C CA . ALA A 1 349 ? 2.623 33.844 2.627 1 93.44 349 ALA A CA 1
ATOM 2871 C C . ALA A 1 349 ? 3.543 33.531 3.811 1 93.44 349 ALA A C 1
ATOM 2873 O O . ALA A 1 349 ? 4.73 33.875 3.775 1 93.44 349 ALA A O 1
ATOM 2874 N N . GLY A 1 350 ? 3.002 32.969 4.797 1 90.25 350 GLY A N 1
ATOM 2875 C CA . GLY A 1 350 ? 3.771 32.688 6.004 1 90.25 350 GLY A CA 1
ATOM 2876 C C . GLY A 1 350 ? 4.625 31.453 5.902 1 90.25 350 GLY A C 1
ATOM 2877 O O . GLY A 1 350 ? 5.715 31.391 6.48 1 90.25 350 GLY A O 1
ATOM 2878 N N . ILE A 1 351 ? 4.191 30.422 5.203 1 89.81 351 ILE A N 1
ATOM 2879 C CA . ILE A 1 351 ? 4.828 29.109 5.227 1 89.81 351 ILE A CA 1
ATOM 2880 C C . ILE A 1 351 ? 5.785 28.969 4.039 1 89.81 351 ILE A C 1
ATOM 2882 O O . ILE A 1 351 ? 6.801 28.281 4.129 1 89.81 351 ILE A O 1
ATOM 2886 N N . MET A 1 352 ? 5.559 29.609 2.963 1 90.12 352 MET A N 1
ATOM 2887 C CA . MET A 1 352 ? 6.281 29.391 1.71 1 90.12 352 MET A CA 1
ATOM 2888 C C . MET A 1 352 ? 7.75 29.781 1.861 1 90.12 352 MET A C 1
ATOM 2890 O O . MET A 1 352 ? 8.617 29.188 1.218 1 90.12 352 MET A O 1
ATOM 2894 N N . PRO A 1 353 ? 8.062 30.828 2.67 1 87.06 353 PRO A N 1
ATOM 2895 C CA . PRO A 1 353 ? 9.492 31.094 2.877 1 87.06 353 PRO A CA 1
ATOM 2896 C C . PRO A 1 353 ? 10.234 29.859 3.395 1 87.06 353 PRO A C 1
ATOM 2898 O O . PRO A 1 353 ? 11.422 29.688 3.109 1 87.06 353 PRO A O 1
ATOM 2901 N N . PHE A 1 354 ? 9.492 29.031 4.043 1 83.75 354 PHE A N 1
ATOM 2902 C CA . PHE A 1 354 ? 10.094 27.781 4.52 1 83.75 354 PHE A CA 1
ATOM 2903 C C . PHE A 1 354 ? 10.133 26.734 3.41 1 83.75 354 PHE A C 1
ATOM 2905 O O . PHE A 1 354 ? 11.094 25.969 3.314 1 83.75 354 PHE A O 1
ATOM 2912 N N . ILE A 1 355 ? 9.188 26.719 2.598 1 88.31 355 ILE A N 1
ATOM 2913 C CA . ILE A 1 355 ? 9.078 25.75 1.51 1 88.31 355 ILE A CA 1
ATOM 2914 C C . ILE A 1 355 ? 10.203 25.984 0.499 1 88.31 355 ILE A C 1
ATOM 2916 O O . ILE A 1 355 ? 10.836 25.031 0.045 1 88.31 355 ILE A O 1
ATOM 2920 N N . TYR A 1 356 ? 10.469 27.188 0.227 1 88.5 356 TYR A N 1
ATOM 2921 C CA . TYR A 1 356 ? 11.391 27.484 -0.867 1 88.5 356 TYR A CA 1
ATOM 2922 C C . TYR A 1 356 ? 12.797 27.766 -0.342 1 88.5 356 TYR A C 1
ATOM 2924 O O . TYR A 1 356 ? 13.695 28.109 -1.109 1 88.5 356 TYR A O 1
ATOM 2932 N N . ARG A 1 357 ? 12.852 27.594 0.84 1 79.5 357 ARG A N 1
ATOM 2933 C CA . ARG A 1 357 ? 14.18 27.75 1.413 1 79.5 357 ARG A CA 1
ATOM 2934 C C . ARG A 1 357 ? 15.117 26.656 0.923 1 79.5 357 ARG A C 1
ATOM 2936 O O . ARG A 1 357 ? 14.703 25.5 0.749 1 79.5 357 ARG A O 1
ATOM 2943 N N . GLN A 1 358 ? 16.422 27.062 0.605 1 71.62 358 GLN A N 1
ATOM 2944 C CA . GLN A 1 358 ? 17.406 26.078 0.114 1 71.62 358 GLN A CA 1
ATOM 2945 C C . GLN A 1 358 ? 17.75 25.062 1.188 1 71.62 358 GLN A C 1
ATOM 2947 O O . GLN A 1 358 ? 17.766 25.375 2.377 1 71.62 358 GLN A O 1
ATOM 2952 N N . GLU A 1 359 ? 18.016 23.938 0.575 1 60.34 359 GLU A N 1
ATOM 2953 C CA . GLU A 1 359 ? 18.438 22.812 1.418 1 60.34 359 GLU A CA 1
ATOM 2954 C C . GLU A 1 359 ? 19.859 23.031 1.933 1 60.34 359 GLU A C 1
ATOM 2956 O O . GLU A 1 359 ? 20.703 23.625 1.247 1 60.34 359 GLU A O 1
ATOM 2961 N N . ASN A 1 360 ? 20.219 23.219 3.23 1 56.09 360 ASN A N 1
ATOM 2962 C CA . ASN A 1 360 ? 21.531 23.328 3.857 1 56.09 360 ASN A CA 1
ATOM 2963 C C . ASN A 1 360 ? 21.812 24.75 4.312 1 56.09 360 ASN A C 1
ATOM 2965 O O . ASN A 1 360 ? 22.984 25.125 4.504 1 56.09 360 ASN A O 1
ATOM 2969 N N . CYS A 1 361 ? 20.906 25.516 4.141 1 51.44 361 CYS A N 1
ATOM 2970 C CA . CYS A 1 361 ? 21.172 26.875 4.605 1 51.44 361 CYS A CA 1
ATOM 2971 C C . CYS A 1 361 ? 21.422 26.891 6.109 1 51.44 361 CYS A C 1
ATOM 2973 O O . CYS A 1 361 ? 20.625 26.375 6.883 1 51.44 361 CYS A O 1
ATOM 2975 N N . ASN A 1 362 ? 22.656 26.922 6.461 1 49.53 362 ASN A N 1
ATOM 2976 C CA . ASN A 1 362 ? 23.125 26.984 7.84 1 49.53 362 ASN A CA 1
ATOM 2977 C C . ASN A 1 362 ? 22.406 28.062 8.641 1 49.53 362 ASN A C 1
ATOM 2979 O O . ASN A 1 362 ? 22.469 28.078 9.867 1 49.53 362 ASN A O 1
ATOM 2983 N N . ASP A 1 363 ? 21.953 29.094 7.977 1 48.34 363 ASP A N 1
ATOM 2984 C CA . ASP A 1 363 ? 21.438 30.25 8.695 1 48.34 363 ASP A CA 1
ATOM 2985 C C . ASP A 1 363 ? 19.938 30.141 8.945 1 48.34 363 ASP A C 1
ATOM 2987 O O . ASP A 1 363 ? 19.188 31.094 8.742 1 48.34 363 ASP A O 1
ATOM 2991 N N . PHE A 1 364 ? 19.469 28.938 9.016 1 49.44 364 PHE A N 1
ATOM 2992 C CA . PHE A 1 364 ? 18.016 28.812 9.141 1 49.44 364 PHE A CA 1
ATOM 2993 C C . PHE A 1 364 ? 17.547 29.375 10.477 1 49.44 364 PHE A C 1
ATOM 2995 O O . PHE A 1 364 ? 17.953 28.922 11.539 1 49.44 364 PHE A O 1
ATOM 3002 N N . PRO A 1 365 ? 17.094 30.578 10.477 1 47.25 365 PRO A N 1
ATOM 3003 C CA . PRO A 1 365 ? 16.516 30.844 11.797 1 47.25 365 PRO A CA 1
ATOM 3004 C C . PRO A 1 365 ? 15.539 29.75 12.242 1 47.25 365 PRO A C 1
ATOM 3006 O O . PRO A 1 365 ? 14.734 29.266 11.445 1 47.25 365 PRO A O 1
ATOM 3009 N N . GLU A 1 366 ? 15.992 28.922 12.969 1 47.22 366 GLU A N 1
ATOM 3010 C CA . GLU A 1 366 ? 15.07 27.969 13.562 1 47.22 366 GLU A CA 1
ATOM 3011 C C . GLU A 1 366 ? 13.734 28.609 13.891 1 47.22 366 GLU A C 1
ATOM 3013 O O . GLU A 1 366 ? 13.664 29.828 14.141 1 47.22 366 GLU A O 1
ATOM 3018 N N . LEU A 1 367 ? 12.625 28.062 13.367 1 48.41 367 LEU A N 1
ATOM 3019 C CA . LEU A 1 367 ? 11.336 28.547 13.859 1 48.41 367 LEU A CA 1
ATOM 3020 C C . LEU A 1 367 ? 11.492 29.219 15.219 1 48.41 367 LEU A C 1
ATOM 3022 O O . LEU A 1 367 ? 10.766 30.156 15.539 1 48.41 367 LEU A O 1
ATOM 3026 N N . GLU A 1 368 ? 12.602 28.812 15.805 1 45.56 368 GLU A N 1
ATOM 3027 C CA . GLU A 1 368 ? 13.008 29.375 17.094 1 45.56 368 GLU A CA 1
ATOM 3028 C C . GLU A 1 368 ? 13.188 30.875 17.016 1 45.56 368 GLU A C 1
ATOM 3030 O O . GLU A 1 368 ? 12.758 31.609 17.922 1 45.56 368 GLU A O 1
ATOM 3035 N N . ASP A 1 369 ? 13.875 31.125 16.031 1 49.38 369 ASP A N 1
ATOM 3036 C CA . ASP A 1 369 ? 14.203 32.562 15.938 1 49.38 369 ASP A CA 1
ATOM 3037 C C . ASP A 1 369 ? 12.961 33.375 15.625 1 49.38 369 ASP A C 1
ATOM 3039 O O . ASP A 1 369 ? 12.82 34.5 16.109 1 49.38 369 ASP A O 1
ATOM 3043 N N . LEU A 1 370 ? 12.07 32.688 14.891 1 50.19 370 LEU A N 1
ATOM 3044 C CA . LEU A 1 370 ? 10.805 33.375 14.609 1 50.19 370 LEU A CA 1
ATOM 3045 C C . LEU A 1 370 ? 9.984 33.531 15.883 1 50.19 370 LEU A C 1
ATOM 3047 O O . LEU A 1 370 ? 9.422 34.625 16.125 1 50.19 370 LEU A O 1
ATOM 3051 N N . LEU A 1 371 ? 10.047 32.5 16.672 1 50.56 371 LEU A N 1
ATOM 3052 C CA . LEU A 1 371 ? 9.258 32.531 17.906 1 50.56 371 LEU A CA 1
ATOM 3053 C C . LEU A 1 371 ? 9.906 33.438 18.938 1 50.56 371 LEU A C 1
ATOM 3055 O O . LEU A 1 371 ? 9.211 34.125 19.703 1 50.56 371 LEU A O 1
ATOM 3059 N N . LYS A 1 372 ? 11.25 33.406 19.016 1 50.38 372 LYS A N 1
ATOM 3060 C CA . LYS A 1 372 ? 11.984 34.312 19.922 1 50.38 372 LYS A CA 1
ATOM 3061 C C . LYS A 1 372 ? 11.625 35.75 19.656 1 50.38 372 LYS A C 1
ATOM 3063 O O . LYS A 1 372 ? 11.461 36.562 20.594 1 50.38 372 LYS A O 1
ATOM 3068 N N . SER A 1 373 ? 11.547 35.969 18.438 1 48.53 373 SER A N 1
ATOM 3069 C CA . SER A 1 373 ? 11.234 37.344 18.109 1 48.53 373 SER A CA 1
ATOM 3070 C C . SER A 1 373 ? 9.805 37.688 18.5 1 48.53 373 SER A C 1
ATOM 3072 O O . SER A 1 373 ? 9.469 38.875 18.672 1 48.53 373 SER A O 1
ATOM 3074 N N . MET A 1 374 ? 9.031 36.688 18.625 1 48.41 374 MET A N 1
ATOM 3075 C CA . MET A 1 374 ? 7.629 36.906 18.938 1 48.41 374 MET A CA 1
ATOM 3076 C C . MET A 1 374 ? 7.445 37.25 20.406 1 48.41 374 MET A C 1
ATOM 3078 O O . MET A 1 374 ? 6.516 37.969 20.781 1 48.41 374 MET A O 1
ATOM 3082 N N . LYS A 1 375 ? 8.109 36.531 21.344 1 47.12 375 LYS A N 1
ATOM 3083 C CA . LYS A 1 375 ? 7.98 36.844 22.766 1 47.12 375 LYS A CA 1
ATOM 3084 C C . LYS A 1 375 ? 8.484 38.25 23.062 1 47.12 375 LYS A C 1
ATOM 3086 O O . LYS A 1 375 ? 8.086 38.875 24.062 1 47.12 375 LYS A O 1
ATOM 3091 N N . ASN A 1 376 ? 9.516 38.656 22.469 1 44.12 376 ASN A N 1
ATOM 3092 C CA . ASN A 1 376 ? 9.875 40.031 22.672 1 44.12 376 ASN A CA 1
ATOM 3093 C C . ASN A 1 376 ? 9.023 40.969 21.797 1 44.12 376 ASN A C 1
ATOM 3095 O O . ASN A 1 376 ? 8.906 40.75 20.594 1 44.12 376 ASN A O 1
ATOM 3099 N N . GLU A 1 377 ? 8.023 41.469 22.359 1 44.62 377 GLU A N 1
ATOM 3100 C CA . GLU A 1 377 ? 6.969 42.312 21.797 1 44.62 377 GLU A CA 1
ATOM 3101 C C . GLU A 1 377 ? 7.328 42.781 20.391 1 44.62 377 GLU A C 1
ATOM 3103 O O . GLU A 1 377 ? 6.469 42.812 19.5 1 44.62 377 GLU A O 1
ATOM 3108 N N . ASN A 1 378 ? 8.367 43.531 20.109 1 45.41 378 ASN A N 1
ATOM 3109 C CA . ASN A 1 378 ? 8.617 44.469 19.016 1 45.41 378 ASN A CA 1
ATOM 3110 C C . ASN A 1 378 ? 9.242 43.781 17.812 1 45.41 378 ASN A C 1
ATOM 3112 O O . ASN A 1 378 ? 9.555 44.438 16.812 1 45.41 378 ASN A O 1
ATOM 3116 N N . LYS A 1 379 ? 9.594 42.344 17.828 1 49.81 379 LYS A N 1
ATOM 3117 C CA . LYS A 1 379 ? 10.453 42.031 16.688 1 49.81 379 LYS A CA 1
ATOM 3118 C C . LYS A 1 379 ? 9.977 40.75 15.984 1 49.81 379 LYS A C 1
ATOM 3120 O O . LYS A 1 379 ? 10.57 39.688 16.156 1 49.81 379 LYS A O 1
ATOM 3125 N N . VAL A 1 380 ? 8.656 40.562 15.773 1 52.19 380 VAL A N 1
ATOM 3126 C CA . VAL A 1 380 ? 8.289 39.5 14.867 1 52.19 380 VAL A CA 1
ATOM 3127 C C . VAL A 1 380 ? 9.094 39.594 13.578 1 52.19 380 VAL A C 1
ATOM 3129 O O . VAL A 1 380 ? 9 40.594 12.859 1 52.19 380 VAL A O 1
ATOM 3132 N N . GLU A 1 381 ? 10.039 38.75 13.391 1 57.41 381 GLU A N 1
ATOM 3133 C CA . GLU A 1 381 ? 10.812 38.75 12.148 1 57.41 381 GLU A CA 1
ATOM 3134 C C . GLU A 1 381 ? 10.211 37.812 11.117 1 57.41 381 GLU A C 1
ATOM 3136 O O . GLU A 1 381 ? 9.859 36.656 11.438 1 57.41 381 GLU A O 1
ATOM 3141 N N . ILE A 1 382 ? 9.695 38.344 10.102 1 62.31 382 ILE A N 1
ATOM 3142 C CA . ILE A 1 382 ? 9.195 37.625 8.945 1 62.31 382 ILE A CA 1
ATOM 3143 C C . ILE A 1 382 ? 10.367 37.125 8.086 1 62.31 382 ILE A C 1
ATOM 3145 O O . ILE A 1 382 ? 11.336 37.875 7.883 1 62.31 382 ILE A O 1
ATOM 3149 N N . VAL A 1 383 ? 10.312 35.844 7.855 1 66.69 383 VAL A N 1
ATOM 3150 C CA . VAL A 1 383 ? 11.352 35.25 7 1 66.69 383 VAL A CA 1
ATOM 3151 C C . VAL A 1 383 ? 11.141 35.719 5.559 1 66.69 383 VAL A C 1
ATOM 3153 O O . VAL A 1 383 ? 10.047 35.594 5.012 1 66.69 383 VAL A O 1
ATOM 3156 N N . GLU A 1 384 ? 12.188 36.344 5.074 1 70.31 384 GLU A N 1
ATOM 3157 C CA . GLU A 1 384 ? 12.125 36.781 3.678 1 70.31 384 GLU A CA 1
ATOM 3158 C C . GLU A 1 384 ? 12.477 35.625 2.74 1 70.31 384 GLU A C 1
ATOM 3160 O O . GLU A 1 384 ? 13.211 34.719 3.123 1 70.31 384 GLU A O 1
ATOM 3165 N N . CYS A 1 385 ? 11.797 35.594 1.655 1 78.69 385 CYS A N 1
ATOM 3166 C CA . CYS A 1 385 ? 12.039 34.562 0.656 1 78.69 385 CYS A CA 1
ATOM 3167 C C . CYS A 1 385 ? 12.445 35.188 -0.679 1 78.69 385 CYS A C 1
ATOM 3169 O O . CYS A 1 385 ? 11.703 36 -1.239 1 78.69 385 CYS A O 1
ATOM 3171 N N . ASP A 1 386 ? 13.602 34.812 -1.166 1 80.94 386 ASP A N 1
ATOM 3172 C CA . ASP A 1 386 ? 14.086 35.406 -2.412 1 80.94 386 ASP A CA 1
ATOM 3173 C C . ASP A 1 386 ? 13.883 34.438 -3.582 1 80.94 386 ASP A C 1
ATOM 3175 O O . ASP A 1 386 ? 14.234 34.75 -4.723 1 80.94 386 ASP A O 1
ATOM 3179 N N . ASP A 1 387 ? 13.312 33.344 -3.342 1 87.69 387 ASP A N 1
ATOM 3180 C CA . ASP A 1 387 ? 13.047 32.406 -4.43 1 87.69 387 ASP A CA 1
ATOM 3181 C C . ASP A 1 387 ? 11.977 32.969 -5.371 1 87.69 387 ASP A C 1
ATOM 3183 O O . ASP A 1 387 ? 10.898 33.375 -4.926 1 87.69 387 ASP A O 1
ATOM 3187 N N . PRO A 1 388 ? 12.266 32.938 -6.633 1 90 388 PRO A N 1
ATOM 3188 C CA . PRO A 1 388 ? 11.305 33.5 -7.59 1 90 388 PRO A CA 1
ATOM 3189 C C . PRO A 1 388 ? 9.961 32.781 -7.57 1 90 388 PRO A C 1
ATOM 3191 O O . PRO A 1 388 ? 8.93 33.344 -7.91 1 90 388 PRO A O 1
ATOM 3194 N N . MET A 1 389 ? 9.984 31.562 -7.172 1 92.75 389 MET A N 1
ATOM 3195 C CA . MET A 1 389 ? 8.742 30.797 -7.152 1 92.75 389 MET A CA 1
ATOM 3196 C C . MET A 1 389 ? 7.789 31.328 -6.09 1 92.75 389 MET A C 1
ATOM 3198 O O . MET A 1 389 ? 6.57 31.172 -6.207 1 92.75 389 MET A O 1
ATOM 3202 N N . TYR A 1 390 ? 8.367 31.953 -5.125 1 93.19 390 TYR A N 1
ATOM 3203 C CA . TYR A 1 390 ? 7.535 32.562 -4.098 1 93.19 390 TYR A CA 1
ATOM 3204 C C . TYR A 1 390 ? 6.57 33.562 -4.715 1 93.19 390 TYR A C 1
ATOM 3206 O O . TYR A 1 390 ? 5.363 33.5 -4.492 1 93.19 390 TYR A O 1
ATOM 3214 N N . ASP A 1 391 ? 7.105 34.438 -5.566 1 94.56 391 ASP A N 1
ATOM 3215 C CA . ASP A 1 391 ? 6.289 35.469 -6.207 1 94.56 391 ASP A CA 1
ATOM 3216 C C . ASP A 1 391 ? 5.301 34.844 -7.188 1 94.56 391 ASP A C 1
ATOM 3218 O O . ASP A 1 391 ? 4.125 35.219 -7.219 1 94.56 391 ASP A O 1
ATOM 3222 N N . THR A 1 392 ? 5.801 33.938 -7.926 1 95.56 392 THR A N 1
ATOM 3223 C CA . THR A 1 392 ? 4.992 33.312 -8.969 1 95.56 392 THR A CA 1
ATOM 3224 C C . THR A 1 392 ? 3.76 32.656 -8.375 1 95.56 392 THR A C 1
ATOM 3226 O O . THR A 1 392 ? 2.645 32.844 -8.867 1 95.56 392 THR A O 1
ATOM 3229 N N . VAL A 1 393 ? 3.947 31.906 -7.324 1 95.81 393 VAL A N 1
ATOM 3230 C CA . VAL A 1 393 ? 2.863 31.156 -6.707 1 95.81 393 VAL A CA 1
ATOM 3231 C C . VAL A 1 393 ? 1.897 32.094 -6.012 1 95.81 393 VAL A C 1
ATOM 3233 O O . VAL A 1 393 ? 0.678 31.969 -6.129 1 95.81 393 VAL A O 1
ATOM 3236 N N . LEU A 1 394 ? 2.42 33.094 -5.34 1 96.06 394 LEU A N 1
ATOM 3237 C CA . LEU A 1 394 ? 1.56 34.031 -4.621 1 96.06 394 LEU A CA 1
ATOM 3238 C C . LEU A 1 394 ? 0.721 34.844 -5.594 1 96.06 394 LEU A C 1
ATOM 3240 O O . LEU A 1 394 ? -0.42 35.188 -5.289 1 96.06 394 LEU A O 1
ATOM 3244 N N . LYS A 1 395 ? 1.266 35.156 -6.77 1 96.94 395 LYS A N 1
ATOM 3245 C CA . LYS A 1 395 ? 0.486 35.844 -7.781 1 96.94 395 LYS A CA 1
ATOM 3246 C C . LYS A 1 395 ? -0.761 35.062 -8.164 1 96.94 395 LYS A C 1
ATOM 3248 O O . LYS A 1 395 ? -1.843 35.625 -8.312 1 96.94 395 LYS A O 1
ATOM 3253 N N . VAL A 1 396 ? -0.599 33.781 -8.281 1 96.56 396 VAL A N 1
ATOM 3254 C CA . VAL A 1 396 ? -1.726 32.938 -8.641 1 96.56 396 VAL A CA 1
ATOM 3255 C C . VAL A 1 396 ? -2.766 32.969 -7.527 1 96.56 396 VAL A C 1
ATOM 3257 O O . VAL A 1 396 ? -3.963 33.094 -7.785 1 96.56 396 VAL A O 1
ATOM 3260 N N . ILE A 1 397 ? -2.328 32.875 -6.285 1 96.94 397 ILE A N 1
ATOM 3261 C CA . ILE A 1 397 ? -3.217 32.812 -5.129 1 96.94 397 ILE A CA 1
ATOM 3262 C C . ILE A 1 397 ? -3.928 34.156 -4.957 1 96.94 397 ILE A C 1
ATOM 3264 O O . ILE A 1 397 ? -5.145 34.188 -4.773 1 96.94 397 ILE A O 1
ATOM 3268 N N . ILE A 1 398 ? -3.184 35.188 -5.09 1 96.94 398 ILE A N 1
ATOM 3269 C CA . ILE A 1 398 ? -3.721 36.531 -4.863 1 96.94 398 ILE A CA 1
ATOM 3270 C C . ILE A 1 398 ? -4.73 36.875 -5.953 1 96.94 398 ILE A C 1
ATOM 3272 O O . ILE A 1 398 ? -5.773 37.469 -5.68 1 96.94 398 ILE A O 1
ATOM 3276 N N . LYS A 1 399 ? -4.395 36.5 -7.148 1 95.5 399 LYS A N 1
ATOM 3277 C CA . LYS A 1 399 ? -5.34 36.75 -8.234 1 95.5 399 LYS A CA 1
ATOM 3278 C C . LYS A 1 399 ? -6.684 36.062 -7.953 1 95.5 399 LYS A C 1
ATOM 3280 O O . LYS A 1 399 ? -7.738 36.688 -8.133 1 95.5 399 LYS A O 1
ATOM 3285 N N . ARG A 1 400 ? -6.637 34.906 -7.539 1 94.5 400 ARG A N 1
ATOM 3286 C CA . ARG A 1 400 ? -7.855 34.156 -7.238 1 94.5 400 ARG A CA 1
ATOM 3287 C C . ARG A 1 400 ? -8.617 34.812 -6.086 1 94.5 400 ARG A C 1
ATOM 3289 O O . ARG A 1 400 ? -9.836 34.969 -6.164 1 94.5 400 ARG A O 1
ATOM 3296 N N . VAL A 1 401 ? -7.914 35.156 -5.035 1 94.88 401 VAL A N 1
ATOM 3297 C CA . VAL A 1 401 ? -8.531 35.75 -3.857 1 94.88 401 VAL A CA 1
ATOM 3298 C C . VAL A 1 401 ? -9.156 37.094 -4.23 1 94.88 401 VAL A C 1
ATOM 3300 O O . VAL A 1 401 ? -10.281 37.406 -3.82 1 94.88 401 VAL A O 1
ATOM 3303 N N . TYR A 1 402 ? -8.43 37.844 -5.012 1 94.5 402 TYR A N 1
ATOM 3304 C CA . TYR A 1 402 ? -8.906 39.156 -5.441 1 94.5 402 TYR A CA 1
ATOM 3305 C C . TYR A 1 402 ? -10.164 39.031 -6.289 1 94.5 402 TYR A C 1
ATOM 3307 O O . TYR A 1 402 ? -11.133 39.781 -6.082 1 94.5 402 TYR A O 1
ATOM 3315 N N . GLU A 1 403 ? -10.188 38.156 -7.211 1 93.94 403 GLU A N 1
ATOM 3316 C CA . GLU A 1 403 ? -11.336 37.938 -8.094 1 93.94 403 GLU A CA 1
ATOM 3317 C C . GLU A 1 403 ? -12.555 37.469 -7.305 1 93.94 403 GLU A C 1
ATOM 3319 O O . GLU A 1 403 ? -13.68 37.875 -7.59 1 93.94 403 GLU A O 1
ATOM 3324 N N . ASN A 1 404 ? -12.344 36.688 -6.336 1 93.44 404 ASN A N 1
ATOM 3325 C CA . ASN A 1 404 ? -13.43 36.094 -5.562 1 93.44 404 ASN A CA 1
ATOM 3326 C C . ASN A 1 404 ? -14.055 37.125 -4.605 1 93.44 404 ASN A C 1
ATOM 3328 O O . ASN A 1 404 ? -15.242 37.031 -4.301 1 93.44 404 ASN A O 1
ATOM 3332 N N . HIS A 1 405 ? -13.258 38.062 -4.148 1 91.75 405 HIS A N 1
ATOM 3333 C CA . HIS A 1 405 ? -13.75 38.844 -3.012 1 91.75 405 HIS A CA 1
ATOM 3334 C C . HIS A 1 405 ? -13.836 40.312 -3.352 1 91.75 405 HIS A C 1
ATOM 3336 O O . HIS A 1 405 ? -14.484 41.094 -2.643 1 91.75 405 HIS A O 1
ATOM 3342 N N . PHE A 1 406 ? -13.211 40.75 -4.352 1 88.44 406 PHE A N 1
ATOM 3343 C CA . PHE A 1 406 ? -13.172 42.188 -4.609 1 88.44 406 PHE A CA 1
ATOM 3344 C C . PHE A 1 406 ? -13.727 42.5 -5.988 1 88.44 406 PHE A C 1
ATOM 3346 O O . PHE A 1 406 ? -13.852 43.656 -6.359 1 88.44 406 PHE A O 1
ATOM 3353 N N . ILE A 1 407 ? -14 41.5 -6.793 1 83.88 407 ILE A N 1
ATOM 3354 C CA . ILE A 1 407 ? -14.695 41.688 -8.062 1 83.88 407 ILE A CA 1
ATOM 3355 C C . ILE A 1 407 ? -16.078 41.062 -7.988 1 83.88 407 ILE A C 1
ATOM 3357 O O . ILE A 1 407 ? -16.25 39.969 -7.426 1 83.88 407 ILE A O 1
ATOM 3361 N N . MET B 1 1 ? 22.547 8.297 28.234 1 45 1 MET B N 1
ATOM 3362 C CA . MET B 1 1 ? 22.719 6.977 28.844 1 45 1 MET B CA 1
ATOM 3363 C C . MET B 1 1 ? 21.406 6.5 29.469 1 45 1 MET B C 1
ATOM 3365 O O . MET B 1 1 ? 20.969 5.379 29.219 1 45 1 MET B O 1
ATOM 3369 N N . GLU B 1 2 ? 20.906 7.312 30.469 1 48.78 2 GLU B N 1
ATOM 3370 C CA . GLU B 1 2 ? 19.719 6.969 31.266 1 48.78 2 GLU B CA 1
ATOM 3371 C C . GLU B 1 2 ? 18.5 6.777 30.359 1 48.78 2 GLU B C 1
ATOM 3373 O O . GLU B 1 2 ? 17.734 5.828 30.531 1 48.78 2 GLU B O 1
ATOM 3378 N N . ASN B 1 3 ? 18.375 7.562 29.219 1 62.34 3 ASN B N 1
ATOM 3379 C CA . ASN B 1 3 ? 17.266 7.547 28.281 1 62.34 3 ASN B CA 1
ATOM 3380 C C . ASN B 1 3 ? 17.266 6.285 27.422 1 62.34 3 ASN B C 1
ATOM 3382 O O . ASN B 1 3 ? 16.219 5.754 27.078 1 62.34 3 ASN B O 1
ATOM 3386 N N . SER B 1 4 ? 18.422 5.652 27.609 1 72.94 4 SER B N 1
ATOM 3387 C CA . SER B 1 4 ? 18.562 4.48 26.75 1 72.94 4 SER B CA 1
ATOM 3388 C C . SER B 1 4 ? 17.953 3.242 27.391 1 72.94 4 SER B C 1
ATOM 3390 O O . SER B 1 4 ? 17.234 2.488 26.734 1 72.94 4 SER B O 1
ATOM 3392 N N . GLU B 1 5 ? 18.125 3.188 28.75 1 85.44 5 GLU B N 1
ATOM 3393 C CA . GLU B 1 5 ? 17.609 2.006 29.438 1 85.44 5 GLU B CA 1
ATOM 3394 C C . GLU B 1 5 ? 16.094 2.014 29.484 1 85.44 5 GLU B C 1
ATOM 3396 O O . GLU B 1 5 ? 15.453 0.979 29.281 1 85.44 5 GLU B O 1
ATOM 3401 N N . TRP B 1 6 ? 15.664 3.145 29.734 1 91.62 6 TRP B N 1
ATOM 3402 C CA . TRP B 1 6 ? 14.211 3.275 29.781 1 91.62 6 TRP B CA 1
ATOM 3403 C C . TRP B 1 6 ? 13.578 2.881 28.453 1 91.62 6 TRP B C 1
ATOM 3405 O O . TRP B 1 6 ? 12.562 2.188 28.422 1 91.62 6 TRP B O 1
ATOM 3415 N N . LEU B 1 7 ? 14.133 3.35 27.438 1 93.06 7 LEU B N 1
ATOM 3416 C CA . LEU B 1 7 ? 13.594 3.072 26.109 1 93.06 7 LEU B CA 1
ATOM 3417 C C . LEU B 1 7 ? 13.633 1.577 25.812 1 93.06 7 LEU B C 1
ATOM 3419 O O . LEU B 1 7 ? 12.688 1.027 25.234 1 93.06 7 LEU B O 1
ATOM 3423 N N . GLU B 1 8 ? 14.711 0.955 26.234 1 93.75 8 GLU B N 1
ATOM 3424 C CA . GLU B 1 8 ? 14.852 -0.479 25.984 1 93.75 8 GLU B CA 1
ATOM 3425 C C . GLU B 1 8 ? 13.789 -1.271 26.75 1 93.75 8 GLU B C 1
ATOM 3427 O O . GLU B 1 8 ? 13.164 -2.174 26.188 1 93.75 8 GLU B O 1
ATOM 3432 N N . VAL B 1 9 ? 13.602 -0.879 27.953 1 94.12 9 VAL B N 1
ATOM 3433 C CA . VAL B 1 9 ? 12.609 -1.547 28.781 1 94.12 9 VAL B CA 1
ATOM 3434 C C . VAL B 1 9 ? 11.211 -1.3 28.219 1 94.12 9 VAL B C 1
ATOM 3436 O O . VAL B 1 9 ? 10.383 -2.211 28.172 1 94.12 9 VAL B O 1
ATOM 3439 N N . SER B 1 10 ? 10.984 -0.09 27.828 1 94.94 10 SER B N 1
ATOM 3440 C CA . SER B 1 10 ? 9.688 0.265 27.266 1 94.94 10 SER B CA 1
ATOM 3441 C C . SER B 1 10 ? 9.414 -0.512 25.969 1 94.94 10 SER B C 1
ATOM 3443 O O . SER B 1 10 ? 8.297 -0.975 25.75 1 94.94 10 SER B O 1
ATOM 3445 N N . LEU B 1 11 ? 10.398 -0.651 25.156 1 94.94 11 LEU B N 1
ATOM 3446 C CA . LEU B 1 11 ? 10.273 -1.381 23.906 1 94.94 11 LEU B CA 1
ATOM 3447 C C . LEU B 1 11 ? 9.953 -2.85 24.156 1 94.94 11 LEU B C 1
ATOM 3449 O O . LEU B 1 11 ? 9.062 -3.416 23.516 1 94.94 11 LEU B O 1
ATOM 3453 N N . GLN B 1 12 ? 10.633 -3.42 25.078 1 95.69 12 GLN B N 1
ATOM 3454 C CA . GLN B 1 12 ? 10.367 -4.809 25.438 1 95.69 12 GLN B CA 1
ATOM 3455 C C . GLN B 1 12 ? 8.938 -4.977 25.969 1 95.69 12 GLN B C 1
ATOM 3457 O O . GLN B 1 12 ? 8.266 -5.953 25.625 1 95.69 12 GLN B O 1
ATOM 3462 N N . ARG B 1 13 ? 8.57 -4.066 26.75 1 95.31 13 ARG B N 1
ATOM 3463 C CA . ARG B 1 13 ? 7.227 -4.102 27.312 1 95.31 13 ARG B CA 1
ATOM 3464 C C . ARG B 1 13 ? 6.168 -4.047 26.219 1 95.31 13 ARG B C 1
ATOM 3466 O O . ARG B 1 13 ? 5.172 -4.773 26.266 1 95.31 13 ARG B O 1
ATOM 3473 N N . VAL B 1 14 ? 6.402 -3.18 25.297 1 94.94 14 VAL B N 1
ATOM 3474 C CA . VAL B 1 14 ? 5.461 -3.037 24.188 1 94.94 14 VAL B CA 1
ATOM 3475 C C . VAL B 1 14 ? 5.305 -4.375 23.469 1 94.94 14 VAL B C 1
ATOM 3477 O O . VAL B 1 14 ? 4.188 -4.789 23.156 1 94.94 14 VAL B O 1
ATOM 3480 N N . TYR B 1 15 ? 6.371 -5.09 23.172 1 95.25 15 TYR B N 1
ATOM 3481 C CA . TYR B 1 15 ? 6.336 -6.391 22.5 1 95.25 15 TYR B CA 1
ATOM 3482 C C . TYR B 1 15 ? 5.594 -7.414 23.359 1 95.25 15 TYR B C 1
ATOM 3484 O O . TYR B 1 15 ? 4.77 -8.18 22.844 1 95.25 15 TYR B O 1
ATOM 3492 N N . GLU B 1 16 ? 5.801 -7.344 24.609 1 95.88 16 GLU B N 1
ATOM 3493 C CA . GLU B 1 16 ? 5.195 -8.305 25.531 1 95.88 16 GLU B CA 1
ATOM 3494 C C . GLU B 1 16 ? 3.693 -8.062 25.672 1 95.88 16 GLU B C 1
ATOM 3496 O O . GLU B 1 16 ? 2.908 -9.008 25.75 1 95.88 16 GLU B O 1
ATOM 3501 N N . GLU B 1 17 ? 3.383 -6.863 25.719 1 95.69 17 GLU B N 1
ATOM 3502 C CA . GLU B 1 17 ? 1.984 -6.484 25.906 1 95.69 17 GLU B CA 1
ATOM 3503 C C . GLU B 1 17 ? 1.136 -6.91 24.719 1 95.69 17 GLU B C 1
ATOM 3505 O O . GLU B 1 17 ? -0.085 -7.043 24.828 1 95.69 17 GLU B O 1
ATOM 3510 N N . ASN B 1 18 ? 1.78 -7.125 23.609 1 94.5 18 ASN B N 1
ATOM 3511 C CA . ASN B 1 18 ? 1.059 -7.504 22.391 1 94.5 18 ASN B CA 1
ATOM 3512 C C . ASN B 1 18 ? 0.954 -9.023 22.266 1 94.5 18 ASN B C 1
ATOM 3514 O O . ASN B 1 18 ? 0.416 -9.523 21.266 1 94.5 18 ASN B O 1
ATOM 3518 N N . CYS B 1 19 ? 1.414 -9.727 23.266 1 96.56 19 CYS B N 1
ATOM 3519 C CA . CYS B 1 19 ? 1.265 -11.18 23.281 1 96.56 19 CYS B CA 1
ATOM 3520 C C . CYS B 1 19 ? -0.141 -11.578 23.703 1 96.56 19 CYS B C 1
ATOM 3522 O O . CYS B 1 19 ? -0.811 -10.836 24.422 1 96.56 19 CYS B O 1
ATOM 3524 N N . ILE B 1 20 ? -0.516 -12.766 23.312 1 96.56 20 ILE B N 1
ATOM 3525 C CA . ILE B 1 20 ? -1.848 -13.281 23.609 1 96.56 20 ILE B CA 1
ATOM 3526 C C . ILE B 1 20 ? -1.896 -13.758 25.062 1 96.56 20 ILE B C 1
ATOM 3528 O O . ILE B 1 20 ? -1.102 -14.609 25.469 1 96.56 20 ILE B O 1
ATOM 3532 N N . ALA B 1 21 ? -2.785 -13.227 25.844 1 96.69 21 ALA B N 1
ATOM 3533 C CA . ALA B 1 21 ? -3.01 -13.68 27.219 1 96.69 21 ALA B CA 1
ATOM 3534 C C . ALA B 1 21 ? -3.994 -14.844 27.25 1 96.69 21 ALA B C 1
ATOM 3536 O O . ALA B 1 21 ? -3.783 -15.82 27.984 1 96.69 21 ALA B O 1
ATOM 3537 N N . LYS B 1 22 ? -5.031 -14.695 26.422 1 95.44 22 LYS B N 1
ATOM 3538 C CA . LYS B 1 22 ? -6.086 -15.703 26.438 1 95.44 22 LYS B CA 1
ATOM 3539 C C . LYS B 1 22 ? -6.887 -15.68 25.141 1 95.44 22 LYS B C 1
ATOM 3541 O O . LYS B 1 22 ? -7.156 -14.609 24.578 1 95.44 22 LYS B O 1
ATOM 3546 N N . ILE B 1 23 ? -7.223 -16.812 24.656 1 95.19 23 ILE B N 1
ATOM 3547 C CA . ILE B 1 23 ? -8.141 -16.938 23.531 1 95.19 23 ILE B CA 1
ATOM 3548 C C . ILE B 1 23 ? -9.562 -17.125 24.047 1 95.19 23 ILE B C 1
ATOM 3550 O O . ILE B 1 23 ? -9.828 -18.047 24.828 1 95.19 23 ILE B O 1
ATOM 3554 N N . LEU B 1 24 ? -10.469 -16.344 23.594 1 93.94 24 LEU B N 1
ATOM 3555 C CA . LEU B 1 24 ? -11.82 -16.297 24.141 1 93.94 24 LEU B CA 1
ATOM 3556 C C . LEU B 1 24 ? -12.766 -17.141 23.281 1 93.94 24 LEU B C 1
ATOM 3558 O O . LEU B 1 24 ? -13.648 -17.812 23.797 1 93.94 24 LEU B O 1
ATOM 3562 N N . LYS B 1 25 ? -12.711 -16.906 22.047 1 93.06 25 LYS B N 1
ATOM 3563 C CA . LYS B 1 25 ? -13.648 -17.516 21.109 1 93.06 25 LYS B CA 1
ATOM 3564 C C . LYS B 1 25 ? -12.938 -17.938 19.828 1 93.06 25 LYS B C 1
ATOM 3566 O O . LYS B 1 25 ? -11.93 -17.359 19.438 1 93.06 25 LYS B O 1
ATOM 3571 N N . LYS B 1 26 ? -13.445 -18.953 19.234 1 93.81 26 LYS B N 1
ATOM 3572 C CA . LYS B 1 26 ? -12.961 -19.469 17.953 1 93.81 26 LYS B CA 1
ATOM 3573 C C . LYS B 1 26 ? -14.117 -19.797 17.016 1 93.81 26 LYS B C 1
ATOM 3575 O O . LYS B 1 26 ? -15.109 -20.406 17.438 1 93.81 26 LYS B O 1
ATOM 3580 N N . GLU B 1 27 ? -13.977 -19.344 15.789 1 93.5 27 GLU B N 1
ATOM 3581 C CA . GLU B 1 27 ? -14.977 -19.625 14.758 1 93.5 27 GLU B CA 1
ATOM 3582 C C . GLU B 1 27 ? -14.312 -20.062 13.453 1 93.5 27 GLU B C 1
ATOM 3584 O O . GLU B 1 27 ? -13.281 -19.516 13.055 1 93.5 27 GLU B O 1
ATOM 3589 N N . ILE B 1 28 ? -14.883 -21.094 12.812 1 92 28 ILE B N 1
ATOM 3590 C CA . ILE B 1 28 ? -14.359 -21.594 11.547 1 92 28 ILE B CA 1
ATOM 3591 C C . ILE B 1 28 ? -15.414 -21.469 10.461 1 92 28 ILE B C 1
ATOM 3593 O O . ILE B 1 28 ? -16.578 -21.828 10.664 1 92 28 ILE B O 1
ATOM 3597 N N . LYS B 1 29 ? -15.016 -20.859 9.367 1 89.81 29 LYS B N 1
ATOM 3598 C CA . LYS B 1 29 ? -15.883 -20.719 8.203 1 89.81 29 LYS B CA 1
ATOM 3599 C C . LYS B 1 29 ? -15.125 -21 6.914 1 89.81 29 LYS B C 1
ATOM 3601 O O . LYS B 1 29 ? -13.898 -21.094 6.922 1 89.81 29 LYS B O 1
ATOM 3606 N N . ASP B 1 30 ? -15.836 -21.266 5.879 1 84.44 30 ASP B N 1
ATOM 3607 C CA . ASP B 1 30 ? -15.188 -21.391 4.578 1 84.44 30 ASP B CA 1
ATOM 3608 C C . ASP B 1 30 ? -14.539 -20.078 4.16 1 84.44 30 ASP B C 1
ATOM 3610 O O . ASP B 1 30 ? -15.109 -19 4.367 1 84.44 30 ASP B O 1
ATOM 3614 N N . ALA B 1 31 ? -13.367 -20.078 3.695 1 81.38 31 ALA B N 1
ATOM 3615 C CA . ALA B 1 31 ? -12.633 -18.875 3.354 1 81.38 31 ALA B CA 1
ATOM 3616 C C . ALA B 1 31 ? -12.938 -18.422 1.928 1 81.38 31 ALA B C 1
ATOM 3618 O O . ALA B 1 31 ? -12.7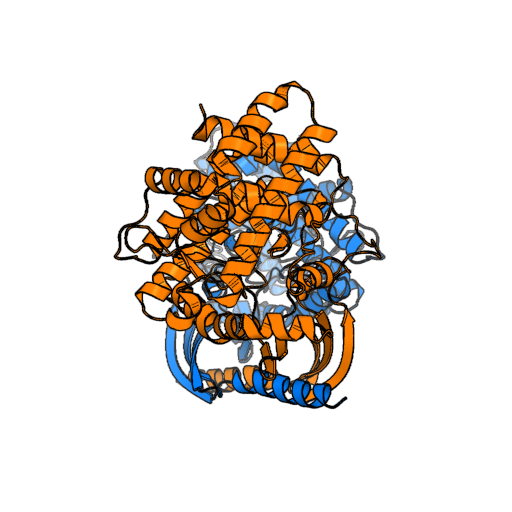58 -17.25 1.584 1 81.38 31 ALA B O 1
ATOM 3619 N N . THR B 1 32 ? -13.234 -19.328 1.102 1 73.38 32 THR B N 1
ATOM 3620 C CA . THR B 1 32 ? -13.484 -19.016 -0.301 1 73.38 32 THR B CA 1
ATOM 3621 C C . THR B 1 32 ? -14.75 -19.703 -0.789 1 73.38 32 THR B C 1
ATOM 3623 O O . THR B 1 32 ? -15.258 -20.609 -0.135 1 73.38 32 THR B O 1
ATOM 3626 N N . LYS B 1 33 ? -15.211 -19.219 -1.888 1 68.25 33 LYS B N 1
ATOM 3627 C CA . LYS B 1 33 ? -16.375 -19.812 -2.543 1 68.25 33 LYS B CA 1
ATOM 3628 C C . LYS B 1 33 ? -15.992 -21.125 -3.23 1 68.25 33 LYS B C 1
ATOM 3630 O O . LYS B 1 33 ? -14.836 -21.328 -3.611 1 68.25 33 LYS B O 1
ATOM 3635 N N . LYS B 1 34 ? -16.938 -21.891 -3.273 1 62.94 34 LYS B N 1
ATOM 3636 C CA . LYS B 1 34 ? -16.719 -23.094 -4.051 1 62.94 34 LYS B CA 1
ATOM 3637 C C . LYS B 1 34 ? -16.219 -22.781 -5.453 1 62.94 34 LYS B C 1
ATOM 3639 O O . LYS B 1 34 ? -16.719 -21.859 -6.098 1 62.94 34 LYS B O 1
ATOM 3644 N N . GLY B 1 35 ? -15.078 -23.453 -5.867 1 60.22 35 GLY B N 1
ATOM 3645 C CA . GLY B 1 35 ? -14.523 -23.203 -7.195 1 60.22 35 GLY B CA 1
ATOM 3646 C C . GLY B 1 35 ? -13.266 -22.359 -7.172 1 60.22 35 GLY B C 1
ATOM 3647 O O . GLY B 1 35 ? -12.555 -22.266 -8.18 1 60.22 35 GLY B O 1
ATOM 3648 N N . ASP B 1 36 ? -13.023 -21.75 -6.012 1 60.97 36 ASP B N 1
ATOM 3649 C CA . ASP B 1 36 ? -11.828 -20.922 -5.941 1 60.97 36 ASP B CA 1
ATOM 3650 C C . ASP B 1 36 ? -10.578 -21.781 -5.695 1 60.97 36 ASP B C 1
ATOM 3652 O O . ASP B 1 36 ? -9.461 -21.359 -6.008 1 60.97 36 ASP B O 1
ATOM 3656 N N . ASN B 1 37 ? -10.797 -22.859 -5.121 1 59.91 37 ASN B N 1
ATOM 3657 C CA . ASN B 1 37 ? -9.664 -23.719 -4.766 1 59.91 37 ASN B CA 1
ATOM 3658 C C . ASN B 1 37 ? -9.898 -25.156 -5.18 1 59.91 37 ASN B C 1
ATOM 3660 O O . ASN B 1 37 ? -11.016 -25.672 -5.059 1 59.91 37 ASN B O 1
ATOM 3664 N N . TYR B 1 38 ? -8.805 -25.766 -5.637 1 57.19 38 TYR B N 1
ATOM 3665 C CA . TYR B 1 38 ? -9.016 -27.078 -6.246 1 57.19 38 TYR B CA 1
ATOM 3666 C C . TYR B 1 38 ? -8.195 -28.141 -5.539 1 57.19 38 TYR B C 1
ATOM 3668 O O . TYR B 1 38 ? -8.555 -29.328 -5.562 1 57.19 38 TYR B O 1
ATOM 3676 N N . MET B 1 39 ? -7.184 -27.688 -4.926 1 60.19 39 MET B N 1
ATOM 3677 C CA . MET B 1 39 ? -6.262 -28.703 -4.422 1 60.19 39 MET B CA 1
ATOM 3678 C C . MET B 1 39 ? -6.281 -28.75 -2.898 1 60.19 39 MET B C 1
ATOM 3680 O O . MET B 1 39 ? -5.496 -29.484 -2.283 1 60.19 39 MET B O 1
ATOM 3684 N N . SER B 1 40 ? -7.094 -27.953 -2.305 1 73.38 40 SER B N 1
ATOM 3685 C CA . SER B 1 40 ? -7.113 -27.891 -0.847 1 73.38 40 SER B CA 1
ATOM 3686 C C . SER B 1 40 ? -8.438 -27.344 -0.332 1 73.38 40 SER B C 1
ATOM 3688 O O . SER B 1 40 ? -9.227 -26.797 -1.101 1 73.38 40 SER B O 1
ATOM 3690 N N . ASP B 1 41 ? -8.609 -27.812 0.821 1 80.44 41 ASP B N 1
ATOM 3691 C CA . ASP B 1 41 ? -9.703 -27.188 1.555 1 80.44 41 ASP B CA 1
ATOM 3692 C C . ASP B 1 41 ? -9.219 -25.938 2.293 1 80.44 41 ASP B C 1
ATOM 3694 O O . ASP B 1 41 ? -8.281 -26.016 3.096 1 80.44 41 ASP B O 1
ATOM 3698 N N . ILE B 1 42 ? -9.805 -24.875 1.948 1 88.25 42 ILE B N 1
ATOM 3699 C CA . ILE B 1 42 ? -9.383 -23.609 2.531 1 88.25 42 ILE B CA 1
ATOM 3700 C C . ILE B 1 42 ? -10.469 -23.094 3.484 1 88.25 42 ILE B C 1
ATOM 3702 O O . ILE B 1 42 ? -11.609 -22.859 3.074 1 88.25 42 ILE B O 1
ATOM 3706 N N . LYS B 1 43 ? -10.078 -22.938 4.715 1 91.75 43 LYS B N 1
ATOM 3707 C CA . LYS B 1 43 ? -11 -22.422 5.73 1 91.75 43 LYS B CA 1
ATOM 3708 C C . LYS B 1 43 ? -10.422 -21.188 6.418 1 91.75 43 LYS B C 1
ATOM 3710 O O . LYS B 1 43 ? -9.211 -20.984 6.422 1 91.75 43 LYS B O 1
ATOM 3715 N N . ARG B 1 44 ? -11.336 -20.391 6.879 1 94.38 44 ARG B N 1
ATOM 3716 C CA . ARG B 1 44 ? -10.977 -19.234 7.695 1 94.38 44 ARG B CA 1
ATOM 3717 C C . ARG B 1 44 ? -11.227 -19.516 9.172 1 94.38 44 ARG B C 1
ATOM 3719 O O . ARG B 1 44 ? -12.312 -19.953 9.555 1 94.38 44 ARG B O 1
ATOM 3726 N N . ILE B 1 45 ? -10.242 -19.312 9.953 1 95.12 45 ILE B N 1
ATOM 3727 C CA . ILE B 1 45 ? -10.375 -19.453 11.398 1 95.12 45 ILE B CA 1
ATOM 3728 C C . ILE B 1 45 ? -10.227 -18.094 12.062 1 95.12 45 ILE B C 1
ATOM 3730 O O . ILE B 1 45 ? -9.195 -17.422 11.906 1 95.12 45 ILE B O 1
ATOM 3734 N N . GLN B 1 46 ? -11.188 -17.719 12.82 1 95.06 46 GLN B N 1
ATOM 3735 C CA . GLN B 1 46 ? -11.172 -16.438 13.516 1 95.06 46 GLN B CA 1
ATOM 3736 C C . GLN B 1 46 ? -11.164 -16.625 15.023 1 95.06 46 GLN B C 1
ATOM 3738 O O . GLN B 1 46 ? -11.883 -17.469 15.555 1 95.06 46 GLN B O 1
ATOM 3743 N N . PHE B 1 47 ? -10.352 -15.898 15.711 1 95.12 47 PHE B N 1
ATOM 3744 C CA . PHE B 1 47 ? -10.25 -15.93 17.172 1 95.12 47 PHE B CA 1
ATOM 3745 C C . PHE B 1 47 ? -10.57 -14.562 17.766 1 95.12 47 PHE B C 1
ATOM 3747 O O . PHE B 1 47 ? -10.25 -13.531 17.172 1 95.12 47 PHE B O 1
ATOM 3754 N N . MET B 1 48 ? -11.234 -14.555 18.828 1 95.88 48 MET B N 1
ATOM 3755 C CA . MET B 1 48 ? -11.219 -13.414 19.75 1 95.88 48 MET B CA 1
ATOM 3756 C C . MET B 1 48 ? -10.234 -13.648 20.891 1 95.88 48 MET B C 1
ATOM 3758 O O . MET B 1 48 ? -10.281 -14.688 21.547 1 95.88 48 MET B O 1
ATOM 3762 N N . ALA B 1 49 ? -9.312 -12.781 21.016 1 96.38 49 ALA B N 1
ATOM 3763 C CA . ALA B 1 49 ? -8.273 -12.969 22.016 1 96.38 49 ALA B CA 1
ATOM 3764 C C . ALA B 1 49 ? -8.094 -11.711 22.859 1 96.38 49 ALA B C 1
ATOM 3766 O O . ALA B 1 49 ? -8.469 -10.617 22.453 1 96.38 49 ALA B O 1
ATOM 3767 N N . ILE B 1 50 ? -7.605 -11.93 24.031 1 97 50 ILE B N 1
ATOM 3768 C CA . ILE B 1 50 ? -7.168 -10.844 24.906 1 97 50 ILE B CA 1
ATOM 3769 C C . ILE B 1 50 ? -5.645 -10.82 24.969 1 97 50 ILE B C 1
ATOM 3771 O O . ILE B 1 50 ? -5.012 -11.844 25.234 1 97 50 ILE B O 1
ATOM 3775 N N . LEU B 1 51 ? -5.109 -9.68 24.688 1 96.94 51 LEU B N 1
ATOM 3776 C CA . LEU B 1 51 ? -3.664 -9.508 24.781 1 96.94 51 LEU B CA 1
ATOM 3777 C C . LEU B 1 51 ? -3.252 -9.273 26.234 1 96.94 51 LEU B C 1
ATOM 3779 O O . LEU B 1 51 ? -4.102 -9.031 27.094 1 96.94 51 LEU B O 1
ATOM 3783 N N . LYS B 1 52 ? -1.99 -9.398 26.484 1 96.56 52 LYS B N 1
ATOM 3784 C CA . LYS B 1 52 ? -1.468 -9.156 27.812 1 96.56 52 LYS B CA 1
ATOM 3785 C C . LYS B 1 52 ? -1.686 -7.703 28.234 1 96.56 52 LYS B C 1
ATOM 3787 O O . LYS B 1 52 ? -1.729 -7.395 29.438 1 96.56 52 LYS B O 1
ATOM 3792 N N . SER B 1 53 ? -1.854 -6.812 27.312 1 94.25 53 SER B N 1
ATOM 3793 C CA . SER B 1 53 ? -2.18 -5.418 27.594 1 94.25 53 SER B CA 1
ATOM 3794 C C . SER B 1 53 ? -3.613 -5.277 28.094 1 94.25 53 SER B C 1
ATOM 3796 O O . SER B 1 53 ? -3.992 -4.227 28.625 1 94.25 53 SER B O 1
ATOM 3798 N N . GLY B 1 54 ? -4.441 -6.262 27.875 1 94.44 54 GLY B N 1
ATOM 3799 C CA . GLY B 1 54 ? -5.859 -6.203 28.188 1 94.44 54 GLY B CA 1
ATOM 3800 C C . GLY B 1 54 ? -6.73 -5.898 26.984 1 94.44 54 GLY B C 1
ATOM 3801 O O . GLY B 1 54 ? -7.953 -6.023 27.047 1 94.44 54 GLY B O 1
ATOM 3802 N N . LYS B 1 55 ? -6.102 -5.574 25.969 1 92.88 55 LYS B N 1
ATOM 3803 C CA . LYS B 1 55 ? -6.84 -5.227 24.75 1 92.88 55 LYS B CA 1
ATOM 3804 C C . LYS B 1 55 ? -7.414 -6.473 24.078 1 92.88 55 LYS B C 1
ATOM 3806 O O . LYS B 1 55 ? -6.738 -7.5 23.984 1 92.88 55 LYS B O 1
ATOM 3811 N N . GLN B 1 56 ? -8.648 -6.41 23.75 1 93.81 56 GLN B N 1
ATOM 3812 C CA . GLN B 1 56 ? -9.273 -7.484 22.984 1 93.81 56 GLN B CA 1
ATOM 3813 C C . GLN B 1 56 ? -9.047 -7.305 21.484 1 93.81 56 GLN B C 1
ATOM 3815 O O . GLN B 1 56 ? -9.219 -6.207 20.953 1 93.81 56 GLN B O 1
ATOM 3820 N N . ILE B 1 57 ? -8.633 -8.383 20.828 1 92.75 57 ILE B N 1
ATOM 3821 C CA . ILE B 1 57 ? -8.367 -8.289 19.391 1 92.75 57 ILE B CA 1
ATOM 3822 C C . ILE B 1 57 ? -8.984 -9.484 18.672 1 92.75 57 ILE B C 1
ATOM 3824 O O . ILE B 1 57 ? -9.258 -10.516 19.281 1 92.75 57 ILE B O 1
ATOM 3828 N N . LYS B 1 58 ? -9.242 -9.242 17.469 1 92.88 58 LYS B N 1
ATOM 3829 C CA . LYS B 1 58 ? -9.648 -10.312 16.562 1 92.88 58 LYS B CA 1
ATOM 3830 C C . LYS B 1 58 ? -8.461 -10.812 15.742 1 92.88 58 LYS B C 1
ATOM 3832 O O . LYS B 1 58 ? -7.664 -10.016 15.242 1 92.88 58 LYS B O 1
ATOM 3837 N N . ILE B 1 59 ? -8.25 -12.094 15.656 1 94.75 59 ILE B N 1
ATOM 3838 C CA . ILE B 1 59 ? -7.223 -12.719 14.844 1 94.75 59 ILE B CA 1
ATOM 3839 C C . ILE B 1 59 ? -7.875 -13.609 13.781 1 94.75 59 ILE B C 1
ATOM 3841 O O . ILE B 1 59 ? -8.75 -14.422 14.094 1 94.75 59 ILE B O 1
ATOM 3845 N N . SER B 1 60 ? -7.512 -13.445 12.547 1 95.06 60 SER B N 1
ATOM 3846 C CA . SER B 1 60 ? -8.031 -14.242 11.445 1 95.06 60 SER B CA 1
ATOM 3847 C C . SER B 1 60 ? -6.914 -14.969 10.711 1 95.06 60 SER B C 1
ATOM 3849 O O . SER B 1 60 ? -5.898 -14.367 10.359 1 95.06 60 SER B O 1
ATOM 3851 N N . LEU B 1 61 ? -7.062 -16.25 10.531 1 96.31 61 LEU B N 1
ATOM 3852 C CA . LEU B 1 61 ? -6.098 -17.078 9.82 1 96.31 61 LEU B CA 1
ATOM 3853 C C . LEU B 1 61 ? -6.77 -17.828 8.672 1 96.31 61 LEU B C 1
ATOM 3855 O O . LEU B 1 61 ? -7.98 -18.047 8.695 1 96.31 61 LEU B O 1
ATOM 3859 N N . ILE B 1 62 ? -6.027 -18.203 7.684 1 95.81 62 ILE B N 1
ATOM 3860 C CA . ILE B 1 62 ? -6.461 -19.094 6.613 1 95.81 62 ILE B CA 1
ATOM 3861 C C . ILE B 1 62 ? -5.84 -20.469 6.809 1 95.81 62 ILE B C 1
ATOM 3863 O O . ILE B 1 62 ? -4.621 -20.594 6.938 1 95.81 62 ILE B O 1
ATOM 3867 N N . MET B 1 63 ? -6.684 -21.422 6.852 1 93.81 63 MET B N 1
ATOM 3868 C CA . MET B 1 63 ? -6.242 -22.812 7.02 1 93.81 63 MET B CA 1
ATOM 3869 C C . MET B 1 63 ? -6.336 -23.578 5.699 1 93.81 63 MET B C 1
ATOM 3871 O O . MET B 1 63 ? -7.398 -23.641 5.086 1 93.81 63 MET B O 1
ATOM 3875 N N . LYS B 1 64 ? -5.223 -24.016 5.266 1 91.31 64 LYS B N 1
ATOM 3876 C CA . LYS B 1 64 ? -5.152 -24.906 4.113 1 91.31 64 LYS B CA 1
ATOM 3877 C C . LYS B 1 64 ? -4.961 -26.359 4.551 1 91.31 64 LYS B C 1
ATOM 3879 O O . LYS B 1 64 ? -3.992 -26.672 5.246 1 91.31 64 LYS B O 1
ATOM 3884 N N . THR B 1 65 ? -5.895 -27.188 4.203 1 87.81 65 THR B N 1
ATOM 3885 C CA . THR B 1 65 ? -5.832 -28.594 4.578 1 87.81 65 THR B CA 1
ATOM 3886 C C . THR B 1 65 ? -5.922 -29.484 3.342 1 87.81 65 THR B C 1
ATOM 3888 O O . THR B 1 65 ? -6.457 -29.078 2.311 1 87.81 65 THR B O 1
ATOM 3891 N N . LEU B 1 66 ? -5.293 -30.703 3.543 1 77.44 66 LEU B N 1
ATOM 3892 C CA . LEU B 1 66 ? -5.422 -31.703 2.484 1 77.44 66 LEU B CA 1
ATOM 3893 C C . LEU B 1 66 ? -6.887 -32 2.203 1 77.44 66 LEU B C 1
ATOM 3895 O O . LEU B 1 66 ? -7.715 -31.984 3.115 1 77.44 66 LEU B O 1
ATOM 3899 N N . PRO B 1 67 ? -7.105 -32.25 0.927 1 71 67 PRO B N 1
ATOM 3900 C CA . PRO B 1 67 ? -8.484 -32.594 0.606 1 71 67 PRO B CA 1
ATOM 3901 C C . PRO B 1 67 ? -8.938 -33.875 1.307 1 71 67 PRO B C 1
ATOM 3903 O O . PRO B 1 67 ? -8.102 -34.719 1.668 1 71 67 PRO B O 1
ATOM 3906 N N . PRO B 1 68 ? -10.188 -34 1.468 1 64.81 68 PRO B N 1
ATOM 3907 C CA . PRO B 1 68 ? -10.719 -35.062 2.307 1 64.81 68 PRO B CA 1
ATOM 3908 C C . PRO B 1 68 ? -10.641 -36.438 1.634 1 64.81 68 PRO B C 1
ATOM 3910 O O . PRO B 1 68 ? -10.648 -37.469 2.314 1 64.81 68 PRO B O 1
ATOM 3913 N N . THR B 1 69 ? -10.43 -36.406 0.348 1 69.31 69 THR B N 1
ATOM 3914 C CA . THR B 1 69 ? -10.477 -37.719 -0.291 1 69.31 69 THR B CA 1
ATOM 3915 C C . THR B 1 69 ? -9.086 -38.344 -0.324 1 69.31 69 THR B C 1
ATOM 3917 O O . THR B 1 69 ? -8.094 -37.656 -0.534 1 69.31 69 THR B O 1
ATOM 3920 N N . GLU B 1 70 ? -9.078 -39.594 -0.078 1 66.88 70 GLU B N 1
ATOM 3921 C CA . GLU B 1 70 ? -7.832 -40.344 0.007 1 66.88 70 GLU B CA 1
ATOM 3922 C C . GLU B 1 70 ? -7.016 -40.219 -1.274 1 66.88 70 GLU B C 1
ATOM 3924 O O . GLU B 1 70 ? -5.793 -40.062 -1.225 1 66.88 70 GLU B O 1
ATOM 3929 N N . HIS B 1 71 ? -7.68 -40.312 -2.32 1 65 71 HIS B N 1
ATOM 3930 C CA . HIS B 1 71 ? -6.973 -40.219 -3.592 1 65 71 HIS B CA 1
ATOM 3931 C C . HIS B 1 71 ? -6.293 -38.875 -3.764 1 65 71 HIS B C 1
ATOM 3933 O O . HIS B 1 71 ? -5.141 -38.812 -4.199 1 65 71 HIS B O 1
ATOM 3939 N N . HIS B 1 72 ? -6.977 -37.875 -3.314 1 69 72 HIS B N 1
ATOM 3940 C CA . HIS B 1 72 ? -6.418 -36.531 -3.398 1 69 72 HIS B CA 1
ATOM 3941 C C . HIS B 1 72 ? -5.234 -36.375 -2.449 1 69 72 HIS B C 1
ATOM 3943 O O . HIS B 1 72 ? -4.223 -35.75 -2.812 1 69 72 HIS B O 1
ATOM 3949 N N . GLN B 1 73 ? -5.391 -37 -1.457 1 71.06 73 GLN B N 1
ATOM 3950 C CA . GLN B 1 73 ? -4.328 -36.906 -0.461 1 71.06 73 GLN B CA 1
ATOM 3951 C C . GLN B 1 73 ? -3.062 -37.594 -0.951 1 71.06 73 GLN B C 1
ATOM 3953 O O . GLN B 1 73 ? -1.96 -37.062 -0.805 1 71.06 73 GLN B O 1
ATOM 3958 N N . ASP B 1 74 ? -3.305 -38.656 -1.565 1 71.5 74 ASP B N 1
ATOM 3959 C CA . ASP B 1 74 ? -2.174 -39.438 -2.051 1 71.5 74 ASP B CA 1
ATOM 3960 C C . ASP B 1 74 ? -1.421 -38.688 -3.15 1 71.5 74 ASP B C 1
ATOM 3962 O O . ASP B 1 74 ? -0.188 -38.688 -3.172 1 71.5 74 ASP B O 1
ATOM 3966 N N . MET B 1 75 ? -2.145 -38.062 -3.939 1 68.19 75 MET B N 1
ATOM 3967 C CA . MET B 1 75 ? -1.535 -37.312 -5.035 1 68.19 75 MET B CA 1
ATOM 3968 C C . MET B 1 75 ? -0.724 -36.156 -4.504 1 68.19 75 MET B C 1
ATOM 3970 O O . MET B 1 75 ? 0.419 -35.938 -4.914 1 68.19 75 MET B O 1
ATOM 3974 N N . VAL B 1 76 ? -1.339 -35.469 -3.613 1 70.75 76 VAL B N 1
ATOM 3975 C CA . VAL B 1 76 ? -0.705 -34.312 -3.029 1 70.75 76 VAL B CA 1
ATOM 3976 C C . VAL B 1 76 ? 0.556 -34.719 -2.273 1 70.75 76 VAL B C 1
ATOM 3978 O O . VAL B 1 76 ? 1.594 -34.062 -2.375 1 70.75 76 VAL B O 1
ATOM 3981 N N . LYS B 1 77 ? 0.469 -35.812 -1.719 1 71.38 77 LYS B N 1
ATOM 3982 C CA . LYS B 1 77 ? 1.604 -36.312 -0.956 1 71.38 77 LYS B CA 1
ATOM 3983 C C . LYS B 1 77 ? 2.707 -36.812 -1.882 1 71.38 77 LYS B C 1
ATOM 3985 O O . LYS B 1 77 ? 3.889 -36.562 -1.641 1 71.38 77 LYS B O 1
ATOM 3990 N N . GLN B 1 78 ? 2.229 -37.438 -2.906 1 70.81 78 GLN B N 1
ATOM 3991 C CA . GLN B 1 78 ? 3.197 -37.969 -3.855 1 70.81 78 GLN B CA 1
ATOM 3992 C C . GLN B 1 78 ? 3.961 -36.844 -4.555 1 70.81 78 GLN B C 1
ATOM 3994 O O . GLN B 1 78 ? 5.156 -36.969 -4.828 1 70.81 78 GLN B O 1
ATOM 3999 N N . MET B 1 79 ? 3.266 -35.844 -4.719 1 73.12 79 MET B N 1
ATOM 4000 C CA . MET B 1 79 ? 3.881 -34.719 -5.41 1 73.12 79 MET B CA 1
ATOM 4001 C C . MET B 1 79 ? 4.645 -33.812 -4.43 1 73.12 79 MET B C 1
ATOM 4003 O O . MET B 1 79 ? 5.414 -32.969 -4.844 1 73.12 79 MET B O 1
ATOM 4007 N N . GLY B 1 80 ? 4.457 -34 -3.152 1 78.12 80 GLY B N 1
ATOM 4008 C CA . GLY B 1 80 ? 5.148 -33.219 -2.133 1 78.12 80 GLY B CA 1
ATOM 4009 C C . GLY B 1 80 ? 4.734 -31.766 -2.111 1 78.12 80 GLY B C 1
ATOM 4010 O O . GLY B 1 80 ? 5.547 -30.891 -1.8 1 78.12 80 GLY B O 1
ATOM 4011 N N . LEU B 1 81 ? 3.512 -31.531 -2.465 1 83.38 81 LEU B N 1
ATOM 4012 C CA . LEU B 1 81 ? 3.062 -30.156 -2.67 1 83.38 81 LEU B CA 1
ATOM 4013 C C . LEU B 1 81 ? 3.053 -29.391 -1.355 1 83.38 81 LEU B C 1
ATOM 4015 O O . LEU B 1 81 ? 3.514 -28.25 -1.297 1 83.38 81 LEU B O 1
ATOM 4019 N N . PHE B 1 82 ? 2.619 -29.969 -0.301 1 85.31 82 PHE B N 1
ATOM 4020 C CA . PHE B 1 82 ? 2.576 -29.281 0.985 1 85.31 82 PHE B CA 1
ATOM 4021 C C . PHE B 1 82 ? 3.982 -29.031 1.511 1 85.31 82 PHE B C 1
ATOM 4023 O O . PHE B 1 82 ? 4.273 -27.953 2.023 1 85.31 82 PHE B O 1
ATOM 4030 N N . GLY B 1 83 ? 4.789 -30.094 1.339 1 89.31 83 GLY B N 1
ATOM 4031 C CA . GLY B 1 83 ? 6.176 -29.922 1.75 1 89.31 83 GLY B CA 1
ATOM 4032 C C . GLY B 1 83 ? 6.867 -28.766 1.032 1 89.31 83 GLY B C 1
ATOM 4033 O O . GLY B 1 83 ? 7.617 -28.016 1.647 1 89.31 83 GLY B O 1
ATOM 4034 N N . ARG B 1 84 ? 6.629 -28.703 -0.191 1 91.81 84 ARG B N 1
ATOM 4035 C CA . ARG B 1 84 ? 7.199 -27.625 -1.004 1 91.81 84 ARG B CA 1
ATOM 4036 C C . ARG B 1 84 ? 6.688 -26.266 -0.552 1 91.81 84 ARG B C 1
ATOM 4038 O O . ARG B 1 84 ? 7.465 -25.328 -0.411 1 91.81 84 ARG B O 1
ATOM 4045 N N . GLU B 1 85 ? 5.414 -26.188 -0.324 1 93.94 85 GLU B N 1
ATOM 4046 C CA . GLU B 1 85 ? 4.805 -24.922 0.088 1 93.94 85 GLU B CA 1
ATOM 4047 C C . GLU B 1 85 ? 5.32 -24.484 1.456 1 93.94 85 GLU B C 1
ATOM 4049 O O . GLU B 1 85 ? 5.645 -23.312 1.655 1 93.94 85 GLU B O 1
ATOM 4054 N N . ILE B 1 86 ? 5.406 -25.422 2.365 1 94.5 86 ILE B N 1
ATOM 4055 C CA . ILE B 1 86 ? 5.93 -25.125 3.695 1 94.5 86 ILE B CA 1
ATOM 4056 C C . ILE B 1 86 ? 7.371 -24.641 3.586 1 94.5 86 ILE B C 1
ATOM 4058 O O . ILE B 1 86 ? 7.738 -23.641 4.195 1 94.5 86 ILE B O 1
ATOM 4062 N N . THR B 1 87 ? 8.133 -25.328 2.789 1 95.81 87 THR B N 1
ATOM 4063 C CA . THR B 1 87 ? 9.523 -24.938 2.619 1 95.81 87 THR B CA 1
ATOM 4064 C C . THR B 1 87 ? 9.617 -23.531 2.035 1 95.81 87 THR B C 1
ATOM 4066 O O . THR B 1 87 ? 10.438 -22.719 2.477 1 95.81 87 THR B O 1
ATOM 4069 N N . MET B 1 88 ? 8.797 -23.25 1.101 1 97.25 88 MET B N 1
ATOM 4070 C CA . MET B 1 88 ? 8.797 -21.938 0.473 1 97.25 88 MET B CA 1
ATOM 4071 C C . MET B 1 88 ? 8.477 -20.844 1.492 1 97.25 88 MET B C 1
ATOM 4073 O O . MET B 1 88 ? 9.227 -19.875 1.621 1 97.25 88 MET B O 1
ATOM 4077 N N . PHE B 1 89 ? 7.43 -21 2.297 1 96.81 89 PHE B N 1
ATOM 4078 C CA . PHE B 1 89 ? 6.945 -19.938 3.168 1 96.81 89 PHE B CA 1
ATOM 4079 C C . PHE B 1 89 ? 7.734 -19.906 4.473 1 96.81 89 PHE B C 1
ATOM 4081 O O . PHE B 1 89 ? 7.906 -18.844 5.07 1 96.81 89 PHE B O 1
ATOM 4088 N N . ARG B 1 90 ? 8.188 -21.016 4.871 1 95.31 90 ARG B N 1
ATOM 4089 C CA . ARG B 1 90 ? 8.93 -21.078 6.129 1 95.31 90 ARG B CA 1
ATOM 4090 C C . ARG B 1 90 ? 10.375 -20.641 5.938 1 95.31 90 ARG B C 1
ATOM 4092 O O . ARG B 1 90 ? 10.914 -19.891 6.75 1 95.31 90 ARG B O 1
ATOM 4099 N N . ASP B 1 91 ? 11 -21.094 4.855 1 96.19 91 ASP B N 1
ATOM 4100 C CA . ASP B 1 91 ? 12.445 -20.984 4.73 1 96.19 91 ASP B CA 1
ATOM 4101 C C . ASP B 1 91 ? 12.828 -19.953 3.662 1 96.19 91 ASP B C 1
ATOM 4103 O O . ASP B 1 91 ? 13.781 -19.188 3.84 1 96.19 91 ASP B O 1
ATOM 4107 N N . VAL B 1 92 ? 12.117 -19.875 2.611 1 97.94 92 VAL B N 1
ATOM 4108 C CA . VAL B 1 92 ? 12.586 -19.141 1.437 1 97.94 92 VAL B CA 1
ATOM 4109 C C . VAL B 1 92 ? 12.102 -17.688 1.497 1 97.94 92 VAL B C 1
ATOM 4111 O O . VAL B 1 92 ? 12.898 -16.766 1.425 1 97.94 92 VAL B O 1
ATOM 4114 N N . THR B 1 93 ? 10.781 -17.453 1.666 1 97.81 93 THR B N 1
ATOM 4115 C CA . THR B 1 93 ? 10.219 -16.109 1.595 1 97.81 93 THR B CA 1
ATOM 4116 C C . THR B 1 93 ? 10.805 -15.211 2.686 1 97.81 93 THR B C 1
ATOM 4118 O O . THR B 1 93 ? 11.062 -14.031 2.453 1 97.81 93 THR B O 1
ATOM 4121 N N . PRO B 1 94 ? 11.086 -15.703 3.908 1 95.56 94 PRO B N 1
ATOM 4122 C CA . PRO B 1 94 ? 11.742 -14.836 4.887 1 95.56 94 PRO B CA 1
ATOM 4123 C C . PRO B 1 94 ? 13.141 -14.398 4.441 1 95.56 94 PRO B C 1
ATOM 4125 O O . PRO B 1 94 ? 13.531 -13.25 4.676 1 95.56 94 PRO B O 1
ATOM 4128 N N . LYS B 1 95 ? 13.867 -15.289 3.824 1 96.38 95 LYS B N 1
ATOM 4129 C CA . LYS B 1 95 ? 15.188 -14.945 3.309 1 96.38 95 LYS B CA 1
ATOM 4130 C C . LYS B 1 95 ? 15.086 -13.93 2.174 1 96.38 95 LYS B C 1
ATOM 4132 O O . LYS B 1 95 ? 15.945 -13.055 2.043 1 96.38 95 LYS B O 1
ATOM 4137 N N . MET B 1 96 ? 14.094 -14.094 1.377 1 97.62 96 MET B N 1
ATOM 4138 C CA . MET B 1 96 ? 13.852 -13.133 0.306 1 97.62 96 MET B CA 1
ATOM 4139 C C . MET B 1 96 ? 13.539 -11.75 0.874 1 97.62 96 MET B C 1
ATOM 4141 O O . MET B 1 96 ? 13.953 -10.734 0.314 1 97.62 96 MET B O 1
ATOM 4145 N N . GLU B 1 97 ? 12.805 -11.711 1.925 1 95.56 97 GLU B N 1
ATOM 4146 C CA . GLU B 1 97 ? 12.523 -10.438 2.58 1 95.56 97 GLU B CA 1
ATOM 4147 C C . GLU B 1 97 ? 13.797 -9.797 3.115 1 95.56 97 GLU B C 1
ATOM 4149 O O . GLU B 1 97 ? 13.953 -8.578 3.066 1 95.56 97 GLU B O 1
ATOM 4154 N N . GLU B 1 98 ? 14.664 -10.602 3.617 1 93.44 98 GLU B N 1
ATOM 4155 C CA . GLU B 1 98 ? 15.961 -10.102 4.066 1 93.44 98 GLU B CA 1
ATOM 4156 C C . GLU B 1 98 ? 16.734 -9.477 2.914 1 93.44 98 GLU B C 1
ATOM 4158 O O . GLU B 1 98 ? 17.422 -8.469 3.096 1 93.44 98 GLU B O 1
ATOM 4163 N N . ILE B 1 99 ? 16.672 -10.102 1.794 1 95.62 99 ILE B N 1
ATOM 4164 C CA . ILE B 1 99 ? 17.344 -9.578 0.605 1 95.62 99 ILE B CA 1
ATOM 4165 C C . ILE B 1 99 ? 16.781 -8.195 0.265 1 95.62 99 ILE B C 1
ATOM 4167 O O . ILE B 1 99 ? 17.547 -7.266 -0.009 1 95.62 99 ILE B O 1
ATOM 4171 N N . LEU B 1 100 ? 15.461 -8.078 0.265 1 94.56 100 LEU B N 1
ATOM 4172 C CA . LEU B 1 100 ? 14.859 -6.781 -0.015 1 94.56 100 LEU B CA 1
ATOM 4173 C C . LEU B 1 100 ? 15.406 -5.715 0.928 1 94.56 100 LEU B C 1
ATOM 4175 O O . LEU B 1 100 ? 15.836 -4.648 0.484 1 94.56 100 LEU B O 1
ATOM 4179 N N . LEU B 1 101 ? 15.453 -6.039 2.15 1 89.94 101 LEU B N 1
ATOM 4180 C CA . LEU B 1 101 ? 15.906 -5.086 3.162 1 89.94 101 LEU B CA 1
ATOM 4181 C C . LEU B 1 101 ? 17.375 -4.762 2.982 1 89.94 101 LEU B C 1
ATOM 4183 O O . LEU B 1 101 ? 17.797 -3.615 3.172 1 89.94 101 LEU B O 1
ATOM 4187 N N . GLU B 1 102 ? 18.141 -5.785 2.691 1 92.06 102 GLU B N 1
ATOM 4188 C CA . GLU B 1 102 ? 19.562 -5.621 2.48 1 92.06 102 GLU B CA 1
ATOM 4189 C C . GLU B 1 102 ? 19.859 -4.551 1.429 1 92.06 102 GLU B C 1
ATOM 4191 O O . GLU B 1 102 ? 20.812 -3.793 1.553 1 92.06 102 GLU B O 1
ATOM 4196 N N . PHE B 1 103 ? 18.984 -4.477 0.485 1 93.12 103 PHE B N 1
ATOM 4197 C CA . PHE B 1 103 ? 19.25 -3.568 -0.624 1 93.12 103 PHE B CA 1
ATOM 4198 C C . PHE B 1 103 ? 18.344 -2.346 -0.551 1 93.12 103 PHE B C 1
ATOM 4200 O O . PHE B 1 103 ? 18.156 -1.645 -1.548 1 93.12 103 PHE B O 1
ATOM 4207 N N . GLY B 1 104 ? 17.734 -2.133 0.574 1 88 104 GLY B N 1
ATOM 4208 C CA . GLY B 1 104 ? 16.953 -0.936 0.822 1 88 104 GLY B CA 1
ATOM 4209 C C . GLY B 1 104 ? 15.648 -0.904 0.043 1 88 104 GLY B C 1
ATOM 4210 O O . GLY B 1 104 ? 15.156 0.17 -0.302 1 88 104 GLY B O 1
ATOM 4211 N N . ASP B 1 105 ? 15.211 -2.102 -0.418 1 91.88 105 ASP B N 1
ATOM 4212 C CA . ASP B 1 105 ? 13.906 -2.23 -1.064 1 91.88 105 ASP B CA 1
ATOM 4213 C C . ASP B 1 105 ? 12.797 -2.42 -0.032 1 91.88 105 ASP B C 1
ATOM 4215 O O . ASP B 1 105 ? 12.578 -3.531 0.456 1 91.88 105 ASP B O 1
ATOM 4219 N N . TYR B 1 106 ? 12.023 -1.397 0.202 1 88.25 106 TYR B N 1
ATOM 4220 C CA . TYR B 1 106 ? 11.031 -1.415 1.271 1 88.25 106 TYR B CA 1
ATOM 4221 C C . TYR B 1 106 ? 9.633 -1.619 0.71 1 88.25 106 TYR B C 1
ATOM 4223 O O . TYR B 1 106 ? 8.641 -1.396 1.408 1 88.25 106 TYR B O 1
ATOM 4231 N N . THR B 1 107 ? 9.57 -1.979 -0.55 1 88.5 107 THR B N 1
ATOM 4232 C CA . THR B 1 107 ? 8.258 -2.293 -1.111 1 88.5 107 THR B CA 1
ATOM 4233 C C . THR B 1 107 ? 7.672 -3.535 -0.452 1 88.5 107 THR B C 1
ATOM 4235 O O . THR B 1 107 ? 8.406 -4.375 0.071 1 88.5 107 THR B O 1
ATOM 4238 N N . ASP B 1 108 ? 6.379 -3.611 -0.452 1 87.88 108 ASP B N 1
ATOM 4239 C CA . ASP B 1 108 ? 5.699 -4.746 0.167 1 87.88 108 ASP B CA 1
ATOM 4240 C C . ASP B 1 108 ? 6.039 -6.051 -0.553 1 87.88 108 ASP B C 1
ATOM 4242 O O . ASP B 1 108 ? 6 -6.113 -1.783 1 87.88 108 ASP B O 1
ATOM 4246 N N . PRO B 1 109 ? 6.352 -7.031 0.235 1 93.06 109 PRO B N 1
ATOM 4247 C CA . PRO B 1 109 ? 6.555 -8.328 -0.414 1 93.06 109 PRO B CA 1
ATOM 4248 C C . PRO B 1 109 ? 5.301 -8.836 -1.121 1 93.06 109 PRO B C 1
ATOM 4250 O O . PRO B 1 109 ? 4.18 -8.516 -0.71 1 93.06 109 PRO B O 1
ATOM 4253 N N . MET B 1 110 ? 5.453 -9.656 -2.121 1 95.62 110 MET B N 1
ATOM 4254 C CA . MET B 1 110 ? 4.328 -10.102 -2.941 1 95.62 110 MET B CA 1
ATOM 4255 C C . MET B 1 110 ? 3.807 -11.445 -2.461 1 95.62 110 MET B C 1
ATOM 4257 O O . MET B 1 110 ? 3.166 -12.18 -3.223 1 95.62 110 MET B O 1
ATOM 4261 N N . TRP B 1 111 ? 4.113 -11.867 -1.259 1 97.31 111 TRP B N 1
ATOM 4262 C CA . TRP B 1 111 ? 3.641 -13.125 -0.697 1 97.31 111 TRP B CA 1
ATOM 4263 C C . TRP B 1 111 ? 3.074 -12.922 0.704 1 97.31 111 TRP B C 1
ATOM 4265 O O . TRP B 1 111 ? 3.32 -11.891 1.334 1 97.31 111 TRP B O 1
ATOM 4275 N N . GLY B 1 112 ? 2.258 -13.844 1.065 1 95.62 112 GLY B N 1
ATOM 4276 C CA . GLY B 1 112 ? 1.716 -13.812 2.414 1 95.62 112 GLY B CA 1
ATOM 4277 C C . GLY B 1 112 ? 2.67 -14.359 3.455 1 95.62 112 GLY B C 1
ATOM 4278 O O . GLY B 1 112 ? 3.842 -14.609 3.162 1 95.62 112 GLY B O 1
ATOM 4279 N N . LYS B 1 113 ? 2.123 -14.508 4.641 1 95.44 113 LYS B N 1
ATOM 4280 C CA . LYS B 1 113 ? 2.951 -14.953 5.754 1 95.44 113 LYS B CA 1
ATOM 4281 C C . LYS B 1 113 ? 2.463 -16.297 6.297 1 95.44 113 LYS B C 1
ATOM 4283 O O . LYS B 1 113 ? 1.26 -16.5 6.469 1 95.44 113 LYS B O 1
ATOM 4288 N N . LEU B 1 114 ? 3.408 -17.188 6.484 1 96.81 114 LEU B N 1
ATOM 4289 C CA . LEU B 1 114 ? 3.139 -18.422 7.215 1 96.81 114 LEU B CA 1
ATOM 4290 C C . LEU B 1 114 ? 3.092 -18.156 8.719 1 96.81 114 LEU B C 1
ATOM 4292 O O . LEU B 1 114 ? 4 -17.547 9.273 1 96.81 114 LEU B O 1
ATOM 4296 N N . ILE B 1 115 ? 1.993 -18.547 9.344 1 96.38 115 ILE B N 1
ATOM 4297 C CA . ILE B 1 115 ? 1.869 -18.391 10.789 1 96.38 115 ILE B CA 1
ATOM 4298 C C . ILE B 1 115 ? 2.383 -19.656 11.484 1 96.38 115 ILE B C 1
ATOM 4300 O O . ILE B 1 115 ? 3.258 -19.578 12.352 1 96.38 115 ILE B O 1
ATOM 4304 N N . CYS B 1 116 ? 1.853 -20.781 11.078 1 95.44 116 CYS B N 1
ATOM 4305 C CA . CYS B 1 116 ? 2.283 -22.078 11.602 1 95.44 116 CYS B CA 1
ATOM 4306 C C . CYS B 1 116 ? 1.766 -23.219 10.727 1 95.44 116 CYS B C 1
ATOM 4308 O O . CYS B 1 116 ? 1.138 -22.969 9.695 1 95.44 116 CYS B O 1
ATOM 4310 N N . PHE B 1 117 ? 2.234 -24.391 10.969 1 93.62 117 PHE B N 1
ATOM 4311 C CA . PHE B 1 117 ? 1.775 -25.562 10.25 1 93.62 117 PHE B CA 1
ATOM 4312 C C . PHE B 1 117 ? 1.83 -26.797 11.141 1 93.62 117 PHE B C 1
ATOM 4314 O O . PHE B 1 117 ? 2.576 -26.828 12.117 1 93.62 117 PHE B O 1
ATOM 4321 N N . GLN B 1 118 ? 0.941 -27.75 10.883 1 90.62 118 GLN B N 1
ATOM 4322 C CA . GLN B 1 118 ? 0.903 -29.016 11.594 1 90.62 118 GLN B CA 1
ATOM 4323 C C . GLN B 1 118 ? 1.197 -30.188 10.656 1 90.62 118 GLN B C 1
ATOM 4325 O O . GLN B 1 118 ? 0.35 -30.562 9.852 1 90.62 118 GLN B O 1
ATOM 4330 N N . GLY B 1 119 ? 2.35 -30.703 10.867 1 84.25 119 GLY B N 1
ATOM 4331 C CA . GLY B 1 119 ? 2.76 -31.734 9.938 1 84.25 119 GLY B CA 1
ATOM 4332 C C . GLY B 1 119 ? 2.74 -31.281 8.492 1 84.25 119 GLY B C 1
ATOM 4333 O O . GLY B 1 119 ? 3.102 -30.141 8.188 1 84.25 119 GLY B O 1
ATOM 4334 N N . ASN B 1 120 ? 2.514 -32.156 7.609 1 81.5 120 ASN B N 1
ATOM 4335 C CA . ASN B 1 120 ? 2.361 -31.844 6.191 1 81.5 120 ASN B CA 1
ATOM 4336 C C . ASN B 1 120 ? 0.906 -31.953 5.746 1 81.5 120 ASN B C 1
ATOM 4338 O O . ASN B 1 120 ? 0.622 -32.469 4.66 1 81.5 120 ASN B O 1
ATOM 4342 N N . GLU B 1 121 ? 0.059 -31.5 6.703 1 82.62 121 GLU B N 1
ATOM 4343 C CA . GLU B 1 121 ? -1.354 -31.688 6.391 1 82.62 121 GLU B CA 1
ATOM 4344 C C . GLU B 1 121 ? -2.135 -30.391 6.551 1 82.62 121 GLU B C 1
ATOM 4346 O O . GLU B 1 121 ? -3.201 -30.219 5.953 1 82.62 121 GLU B O 1
ATOM 4351 N N . GLN B 1 122 ? -1.583 -29.594 7.422 1 90.06 122 GLN B N 1
ATOM 4352 C CA . GLN B 1 122 ? -2.297 -28.344 7.66 1 90.06 122 GLN B CA 1
ATOM 4353 C C . GLN B 1 122 ? -1.335 -27.156 7.707 1 90.06 122 GLN B C 1
ATOM 4355 O O . GLN B 1 122 ? -0.338 -27.188 8.43 1 90.06 122 GLN B O 1
ATOM 4360 N N . ILE B 1 123 ? -1.647 -26.203 6.918 1 94.31 123 ILE B N 1
ATOM 4361 C CA . ILE B 1 123 ? -0.858 -24.969 6.883 1 94.31 123 ILE B CA 1
ATOM 4362 C C . ILE B 1 123 ? -1.737 -23.781 7.266 1 94.31 123 ILE B C 1
ATOM 4364 O O . ILE B 1 123 ? -2.879 -23.672 6.809 1 94.31 123 ILE B O 1
ATOM 4368 N N . PHE B 1 124 ? -1.237 -22.922 8.141 1 95.81 124 PHE B N 1
ATOM 4369 C CA . PHE B 1 124 ? -1.974 -21.75 8.586 1 95.81 124 PHE B CA 1
ATOM 4370 C C . PHE B 1 124 ? -1.274 -20.469 8.133 1 95.81 124 PHE B C 1
ATOM 4372 O O . PHE B 1 124 ? -0.112 -20.234 8.469 1 95.81 124 PHE B O 1
ATOM 4379 N N . PHE B 1 125 ? -2.047 -19.656 7.371 1 97 125 PHE B N 1
ATOM 4380 C CA . PHE B 1 125 ? -1.522 -18.406 6.84 1 97 125 PHE B CA 1
ATOM 4381 C C . PHE B 1 125 ? -2.207 -17.219 7.492 1 97 125 PHE B C 1
ATOM 4383 O O . PHE B 1 125 ? -3.311 -17.344 8.031 1 97 125 PHE B O 1
ATOM 4390 N N . GLY B 1 126 ? -1.45 -16.094 7.457 1 96.56 126 GLY B N 1
ATOM 4391 C CA . GLY B 1 126 ? -2.166 -14.867 7.738 1 96.56 126 GLY B CA 1
ATOM 4392 C C . GLY B 1 126 ? -3.305 -14.602 6.77 1 96.56 126 GLY B C 1
ATOM 4393 O O . GLY B 1 126 ? -3.184 -14.867 5.574 1 96.56 126 GLY B O 1
ATOM 4394 N N . ASP B 1 127 ? -4.387 -14.078 7.23 1 96 127 ASP B N 1
ATOM 4395 C CA . ASP B 1 127 ? -5.559 -13.805 6.402 1 96 127 ASP B CA 1
ATOM 4396 C C . ASP B 1 127 ? -5.375 -12.508 5.609 1 96 127 ASP B C 1
ATOM 4398 O O . ASP B 1 127 ? -5.547 -11.414 6.145 1 96 127 ASP B O 1
ATOM 4402 N N . LEU B 1 128 ? -5.129 -12.609 4.348 1 96.5 128 LEU B N 1
ATOM 4403 C CA . LEU B 1 128 ? -4.855 -11.469 3.484 1 96.5 128 LEU B CA 1
ATOM 4404 C C . LEU B 1 128 ? -6.102 -10.609 3.305 1 96.5 128 LEU B C 1
ATOM 4406 O O . LEU B 1 128 ? -6.004 -9.422 3.008 1 96.5 128 LEU B O 1
ATOM 4410 N N . ALA B 1 129 ? -7.262 -11.25 3.463 1 93.19 129 ALA B N 1
ATOM 4411 C CA . ALA B 1 129 ? -8.5 -10.492 3.352 1 93.19 129 ALA B CA 1
ATOM 4412 C C . ALA B 1 129 ? -8.586 -9.414 4.434 1 93.19 129 ALA B C 1
ATOM 4414 O O . ALA B 1 129 ? -9.125 -8.328 4.199 1 93.19 129 ALA B O 1
ATOM 4415 N N . GLU B 1 130 ? -8.016 -9.703 5.578 1 91.75 130 GLU B N 1
ATOM 4416 C CA . GLU B 1 130 ? -8.008 -8.75 6.684 1 91.75 130 GLU B CA 1
ATOM 4417 C C . GLU B 1 130 ? -7.043 -7.602 6.414 1 91.75 130 GLU B C 1
ATOM 4419 O O . GLU B 1 130 ? -7.07 -6.586 7.109 1 91.75 130 GLU B O 1
ATOM 4424 N N . CYS B 1 131 ? -6.238 -7.73 5.449 1 92.75 131 CYS B N 1
ATOM 4425 C CA . CYS B 1 131 ? -5.324 -6.672 5.031 1 92.75 131 CYS B CA 1
ATOM 4426 C C . CYS B 1 131 ? -5.848 -5.957 3.789 1 92.75 131 CYS B C 1
ATOM 4428 O O . CYS B 1 131 ? -5.137 -5.145 3.191 1 92.75 131 CYS B O 1
ATOM 4430 N N . GLY B 1 132 ? -6.988 -6.375 3.336 1 93.5 132 GLY B N 1
ATOM 4431 C CA . GLY B 1 132 ? -7.637 -5.668 2.242 1 93.5 132 GLY B CA 1
ATOM 4432 C C . GLY B 1 132 ? -7.406 -6.32 0.892 1 93.5 132 GLY B C 1
ATOM 4433 O O . GLY B 1 132 ? -7.789 -5.77 -0.142 1 93.5 132 GLY B O 1
ATOM 4434 N N . TYR B 1 133 ? -6.801 -7.426 0.874 1 96.38 133 TYR B N 1
ATOM 4435 C CA . TYR B 1 133 ? -6.578 -8.109 -0.394 1 96.38 133 TYR B CA 1
ATOM 4436 C C . TYR B 1 133 ? -7.801 -8.93 -0.794 1 96.38 133 TYR B C 1
ATOM 4438 O O . TYR B 1 133 ? -8.438 -9.562 0.052 1 96.38 133 TYR B O 1
ATOM 4446 N N . VAL B 1 134 ? -8.109 -8.891 -2.084 1 94.94 134 VAL B N 1
ATOM 4447 C CA . VAL B 1 134 ? -9.25 -9.617 -2.621 1 94.94 134 VAL B CA 1
ATOM 4448 C C . VAL B 1 134 ? -8.867 -10.273 -3.947 1 94.94 134 VAL B C 1
ATOM 4450 O O . VAL B 1 134 ? -7.934 -9.828 -4.617 1 94.94 134 VAL B O 1
ATOM 4453 N N . MET B 1 135 ? -9.555 -11.281 -4.266 1 93.31 135 MET B N 1
ATOM 4454 C CA . MET B 1 135 ? -9.352 -11.922 -5.562 1 93.31 135 MET B CA 1
ATOM 4455 C C . MET B 1 135 ? -10.062 -11.148 -6.668 1 93.31 135 MET B C 1
ATOM 4457 O O . MET B 1 135 ? -11.18 -10.664 -6.473 1 93.31 135 MET B O 1
ATOM 4461 N N . ALA B 1 136 ? -9.461 -11.086 -7.777 1 93.19 136 ALA B N 1
ATOM 4462 C CA . ALA B 1 136 ? -10.117 -10.523 -8.953 1 93.19 136 ALA B CA 1
ATOM 4463 C C . ALA B 1 136 ? -11.016 -11.547 -9.625 1 93.19 136 ALA B C 1
ATOM 4465 O O . ALA B 1 136 ? -10.859 -12.758 -9.414 1 93.19 136 ALA B O 1
ATOM 4466 N N . SER B 1 137 ? -11.953 -11.094 -10.406 1 90.06 137 SER B N 1
ATOM 4467 C CA . SER B 1 137 ? -12.844 -11.977 -11.148 1 90.06 137 SER B CA 1
ATOM 4468 C C . SER B 1 137 ? -12.086 -12.75 -12.227 1 90.06 137 SER B C 1
ATOM 4470 O O . SER B 1 137 ? -11.609 -12.164 -13.195 1 90.06 137 SER B O 1
ATOM 4472 N N . ARG B 1 138 ? -12.078 -13.984 -12.062 1 89.56 138 ARG B N 1
ATOM 4473 C CA . ARG B 1 138 ? -11.367 -14.805 -13.039 1 89.56 138 ARG B CA 1
ATOM 4474 C C . ARG B 1 138 ? -12.078 -14.797 -14.383 1 89.56 138 ARG B C 1
ATOM 4476 O O . ARG B 1 138 ? -11.438 -14.82 -15.438 1 89.56 138 ARG B O 1
ATOM 4483 N N . ARG B 1 139 ? -13.383 -14.68 -14.422 1 90.5 139 ARG B N 1
ATOM 4484 C CA . ARG B 1 139 ? -14.156 -14.758 -15.656 1 90.5 139 ARG B CA 1
ATOM 4485 C C . ARG B 1 139 ? -14 -13.492 -16.484 1 90.5 139 ARG B C 1
ATOM 4487 O O . ARG B 1 139 ? -13.938 -13.547 -17.719 1 90.5 139 ARG B O 1
ATOM 4494 N N . LYS B 1 140 ? -13.945 -12.414 -15.828 1 92.75 140 LYS B N 1
ATOM 4495 C CA . LYS B 1 140 ? -13.859 -11.133 -16.516 1 92.75 140 LYS B CA 1
ATOM 4496 C C . LYS B 1 140 ? -12.469 -10.922 -17.109 1 92.75 140 LYS B C 1
ATOM 4498 O O . LYS B 1 140 ? -12.305 -10.195 -18.094 1 92.75 140 LYS B O 1
ATOM 4503 N N . GLY B 1 141 ? -11.453 -11.57 -16.562 1 95.88 141 GLY B N 1
ATOM 4504 C CA . GLY B 1 141 ? -10.078 -11.32 -16.953 1 95.88 141 GLY B CA 1
ATOM 4505 C C . GLY B 1 141 ? -9.547 -10 -16.438 1 95.88 141 GLY B C 1
ATOM 4506 O O . GLY B 1 141 ? -10.312 -9.102 -16.094 1 95.88 141 GLY B O 1
ATOM 4507 N N . LEU B 1 142 ? -8.281 -9.82 -16.422 1 98.25 142 LEU B N 1
ATOM 4508 C CA . LEU B 1 142 ? -7.637 -8.648 -15.852 1 98.25 142 LEU B CA 1
ATOM 4509 C C . LEU B 1 142 ? -7.465 -7.555 -16.906 1 98.25 142 LEU B C 1
ATOM 4511 O O . LEU B 1 142 ? -7.09 -7.844 -18.047 1 98.25 142 LEU B O 1
ATOM 4515 N N . ASP B 1 143 ? -7.758 -6.367 -16.547 1 98.25 143 ASP B N 1
ATOM 4516 C CA . ASP B 1 143 ? -7.52 -5.227 -17.422 1 98.25 143 ASP B CA 1
ATOM 4517 C C . ASP B 1 143 ? -6.051 -4.82 -17.422 1 98.25 143 ASP B C 1
ATOM 4519 O O . ASP B 1 143 ? -5.227 -5.457 -16.766 1 98.25 143 ASP B O 1
ATOM 4523 N N . LEU B 1 144 ? -5.703 -3.803 -18.141 1 98.38 144 LEU B N 1
ATOM 4524 C CA . LEU B 1 144 ? -4.309 -3.449 -18.391 1 98.38 144 LEU B CA 1
ATOM 4525 C C . LEU B 1 144 ? -3.621 -3.037 -17.094 1 98.38 144 LEU B C 1
ATOM 4527 O O . LEU B 1 144 ? -2.486 -3.445 -16.828 1 98.38 144 LEU B O 1
ATOM 4531 N N . GLU B 1 145 ? -4.23 -2.221 -16.203 1 96.94 145 GLU B N 1
ATOM 4532 C CA . GLU B 1 145 ? -3.629 -1.761 -14.953 1 96.94 145 GLU B CA 1
ATOM 4533 C C . GLU B 1 145 ? -3.271 -2.934 -14.047 1 96.94 145 GLU B C 1
ATOM 4535 O O . GLU B 1 145 ? -2.197 -2.955 -13.445 1 96.94 145 GLU B O 1
ATOM 4540 N N . HIS B 1 146 ? -4.195 -3.84 -14.016 1 98.31 146 HIS B N 1
ATOM 4541 C CA . HIS B 1 146 ? -3.926 -5.047 -13.234 1 98.31 146 HIS B CA 1
ATOM 4542 C C . HIS B 1 146 ? -2.762 -5.832 -13.828 1 98.31 146 HIS B C 1
ATOM 4544 O O . HIS B 1 146 ? -1.867 -6.27 -13.102 1 98.31 146 HIS B O 1
ATOM 4550 N N . CYS B 1 147 ? -2.777 -6.004 -15.117 1 98.75 147 CYS B N 1
ATOM 4551 C CA . CYS B 1 147 ? -1.749 -6.797 -15.789 1 98.75 147 CYS B CA 1
ATOM 4552 C C . CYS B 1 147 ? -0.372 -6.168 -15.602 1 98.75 147 CYS B C 1
ATOM 4554 O O . CYS B 1 147 ? 0.614 -6.875 -15.391 1 98.75 147 CYS B O 1
ATOM 4556 N N . LEU B 1 148 ? -0.315 -4.867 -15.703 1 98.44 148 LEU B N 1
ATOM 4557 C CA . LEU B 1 148 ? 0.955 -4.18 -15.5 1 98.44 148 LEU B CA 1
ATOM 4558 C C . LEU B 1 148 ? 1.479 -4.414 -14.086 1 98.44 148 LEU B C 1
ATOM 4560 O O . LEU B 1 148 ? 2.674 -4.66 -13.898 1 98.44 148 LEU B O 1
ATOM 4564 N N . LEU B 1 149 ? 0.626 -4.352 -13.102 1 98.12 149 LEU B N 1
ATOM 4565 C CA . LEU B 1 149 ? 1.017 -4.621 -11.727 1 98.12 149 LEU B CA 1
ATOM 4566 C C . LEU B 1 149 ? 1.518 -6.051 -11.57 1 98.12 149 LEU B C 1
ATOM 4568 O O . LEU B 1 149 ? 2.525 -6.293 -10.898 1 98.12 149 LEU B O 1
ATOM 4572 N N . VAL B 1 150 ? 0.841 -6.988 -12.203 1 98.69 150 VAL B N 1
ATOM 4573 C CA . VAL B 1 150 ? 1.247 -8.391 -12.125 1 98.69 150 VAL B CA 1
ATOM 4574 C C . VAL B 1 150 ? 2.633 -8.562 -12.742 1 98.69 150 VAL B C 1
ATOM 4576 O O . VAL B 1 150 ? 3.5 -9.211 -12.164 1 98.69 150 VAL B O 1
ATOM 4579 N N . MET B 1 151 ? 2.814 -7.961 -13.914 1 98.75 151 MET B N 1
ATOM 4580 C CA . MET B 1 151 ? 4.094 -8.094 -14.609 1 98.75 151 MET B CA 1
ATOM 4581 C C . MET B 1 151 ? 5.23 -7.539 -13.758 1 98.75 151 MET B C 1
ATOM 4583 O O . MET B 1 151 ? 6.293 -8.156 -13.656 1 98.75 151 MET B O 1
ATOM 4587 N N . ARG B 1 152 ? 5.035 -6.426 -13.148 1 98.31 152 ARG B N 1
ATOM 4588 C CA . ARG B 1 152 ? 6.062 -5.832 -12.297 1 98.31 152 ARG B CA 1
ATOM 4589 C C . ARG B 1 152 ? 6.293 -6.68 -11.055 1 98.31 152 ARG B C 1
ATOM 4591 O O . ARG B 1 152 ? 7.434 -6.875 -10.633 1 98.31 152 ARG B O 1
ATOM 4598 N N . SER B 1 153 ? 5.227 -7.16 -10.469 1 98.44 153 SER B N 1
ATOM 4599 C CA . SER B 1 153 ? 5.324 -7.996 -9.273 1 98.44 153 SER B CA 1
ATOM 4600 C C . SER B 1 153 ? 6.051 -9.305 -9.578 1 98.44 153 SER B C 1
ATOM 4602 O O . SER B 1 153 ? 6.887 -9.75 -8.781 1 98.44 153 SER B O 1
ATOM 4604 N N . LEU B 1 154 ? 5.672 -9.844 -10.688 1 98.62 154 LEU B N 1
ATOM 4605 C CA . LEU B 1 154 ? 6.309 -11.094 -11.102 1 98.62 154 LEU B CA 1
ATOM 4606 C C . LEU B 1 154 ? 7.793 -10.883 -11.367 1 98.62 154 LEU B C 1
ATOM 4608 O O . LEU B 1 154 ? 8.625 -11.703 -10.969 1 98.62 154 LEU B O 1
ATOM 4612 N N . ALA B 1 155 ? 8.133 -9.82 -12.031 1 98.62 155 ALA B N 1
ATOM 4613 C CA . ALA B 1 155 ? 9.531 -9.492 -12.289 1 98.62 155 ALA B CA 1
ATOM 4614 C C . ALA B 1 155 ? 10.312 -9.352 -10.992 1 98.62 155 ALA B C 1
ATOM 4616 O O . ALA B 1 155 ? 11.422 -9.867 -10.867 1 98.62 155 ALA B O 1
ATOM 4617 N N . LYS B 1 156 ? 9.75 -8.672 -10.055 1 98.06 156 LYS B N 1
ATOM 4618 C CA . LYS B 1 156 ? 10.406 -8.492 -8.766 1 98.06 156 LYS B CA 1
ATOM 4619 C C . LYS B 1 156 ? 10.531 -9.82 -8.023 1 98.06 156 LYS B C 1
ATOM 4621 O O . LYS B 1 156 ? 11.57 -10.102 -7.41 1 98.06 156 LYS B O 1
ATOM 4626 N N . PHE B 1 157 ? 9.484 -10.594 -7.992 1 98.5 157 PHE B N 1
ATOM 4627 C CA . PHE B 1 157 ? 9.523 -11.93 -7.414 1 98.5 157 PHE B CA 1
ATOM 4628 C C . PHE B 1 157 ? 10.664 -12.75 -8.008 1 98.5 157 PHE B C 1
ATOM 4630 O O . PHE B 1 157 ? 11.5 -13.281 -7.277 1 98.5 157 PHE B O 1
ATOM 4637 N N . HIS B 1 158 ? 10.719 -12.773 -9.305 1 98.69 158 HIS B N 1
ATOM 4638 C CA . HIS B 1 158 ? 11.742 -13.516 -10.031 1 98.69 158 HIS B CA 1
ATOM 4639 C C . HIS B 1 158 ? 13.133 -12.977 -9.719 1 98.69 158 HIS B C 1
ATOM 4641 O O . HIS B 1 158 ? 14.055 -13.742 -9.43 1 98.69 158 HIS B O 1
ATOM 4647 N N . ALA B 1 159 ? 13.273 -11.68 -9.766 1 98.56 159 ALA B N 1
ATOM 4648 C CA . ALA B 1 159 ? 14.57 -11.078 -9.477 1 98.56 159 ALA B CA 1
ATOM 4649 C C . ALA B 1 159 ? 15.062 -11.461 -8.086 1 98.56 159 ALA B C 1
ATOM 4651 O O . ALA B 1 159 ? 16.234 -11.789 -7.902 1 98.56 159 ALA B O 1
ATOM 4652 N N . THR B 1 160 ? 14.172 -11.398 -7.145 1 98.38 160 THR B N 1
ATOM 4653 C CA . THR B 1 160 ? 14.531 -11.727 -5.77 1 98.38 160 THR B CA 1
ATOM 4654 C C . THR B 1 160 ? 14.953 -13.188 -5.652 1 98.38 160 THR B C 1
ATOM 4656 O O . THR B 1 160 ? 15.883 -13.508 -4.918 1 98.38 160 THR B O 1
ATOM 4659 N N . THR B 1 161 ? 14.281 -14.062 -6.375 1 98.44 161 THR B N 1
ATOM 4660 C CA . THR B 1 161 ? 14.633 -15.477 -6.336 1 98.44 161 THR B CA 1
ATOM 4661 C C . THR B 1 161 ? 16 -15.711 -6.977 1 98.44 161 THR B C 1
ATOM 4663 O O . THR B 1 161 ? 16.75 -16.609 -6.555 1 98.44 161 THR B O 1
ATOM 4666 N N . VAL B 1 162 ? 16.328 -14.961 -7.996 1 98.25 162 VAL B N 1
ATOM 4667 C CA . VAL B 1 162 ? 17.641 -15.062 -8.633 1 98.25 162 VAL B CA 1
ATOM 4668 C C . VAL B 1 162 ? 18.734 -14.781 -7.605 1 98.25 162 VAL B C 1
ATOM 4670 O O . VAL B 1 162 ? 19.703 -15.539 -7.5 1 98.25 162 VAL B O 1
ATOM 4673 N N . ILE B 1 163 ? 18.547 -13.703 -6.859 1 98.38 163 ILE B N 1
ATOM 4674 C CA . ILE B 1 163 ? 19.531 -13.336 -5.84 1 98.38 163 ILE B CA 1
ATOM 4675 C C . ILE B 1 163 ? 19.578 -14.406 -4.754 1 98.38 163 ILE B C 1
ATOM 4677 O O . ILE B 1 163 ? 20.656 -14.805 -4.312 1 98.38 163 ILE B O 1
ATOM 4681 N N . ALA B 1 164 ? 18.438 -14.906 -4.348 1 98.25 164 ALA B N 1
ATOM 4682 C CA . ALA B 1 164 ? 18.359 -15.922 -3.307 1 98.25 164 ALA B CA 1
ATOM 4683 C C . ALA B 1 164 ? 19.078 -17.203 -3.738 1 98.25 164 ALA B C 1
ATOM 4685 O O . ALA B 1 164 ? 19.781 -17.828 -2.941 1 98.25 164 ALA B O 1
ATOM 4686 N N . VAL B 1 165 ? 18.875 -17.609 -4.988 1 97.25 165 VAL B N 1
ATOM 4687 C CA . VAL B 1 165 ? 19.547 -18.797 -5.512 1 97.25 165 VAL B CA 1
ATOM 4688 C C . VAL B 1 165 ? 21.047 -18.547 -5.566 1 97.25 165 VAL B C 1
ATOM 4690 O O . VAL B 1 165 ? 21.844 -19.406 -5.156 1 97.25 165 VAL B O 1
ATOM 4693 N N . ASN B 1 166 ? 21.422 -17.391 -6.043 1 96.62 166 ASN B N 1
ATOM 4694 C CA . ASN B 1 166 ? 22.828 -17.047 -6.148 1 96.62 166 ASN B CA 1
ATOM 4695 C C . ASN B 1 166 ? 23.516 -17.047 -4.781 1 96.62 166 ASN B C 1
ATOM 4697 O O . ASN B 1 166 ? 24.688 -17.406 -4.676 1 96.62 166 ASN B O 1
ATOM 4701 N N . LYS B 1 167 ? 22.797 -16.766 -3.75 1 96.81 167 LYS B N 1
ATOM 4702 C CA . LYS B 1 167 ? 23.328 -16.734 -2.393 1 96.81 167 LYS B CA 1
ATOM 4703 C C . LYS B 1 167 ? 23.203 -18.094 -1.713 1 96.81 167 LYS B C 1
ATOM 4705 O O . LYS B 1 167 ? 23.547 -18.234 -0.539 1 96.81 167 LYS B O 1
ATOM 4710 N N . GLY B 1 168 ? 22.609 -19.062 -2.381 1 96.69 168 GLY B N 1
ATOM 4711 C CA . GLY B 1 168 ? 22.469 -20.391 -1.839 1 96.69 168 GLY B CA 1
ATOM 4712 C C . GLY B 1 168 ? 21.344 -20.516 -0.817 1 96.69 168 GLY B C 1
ATOM 4713 O O . GLY B 1 168 ? 21.375 -21.406 0.035 1 96.69 168 GLY B O 1
ATOM 4714 N N . MET B 1 169 ? 20.375 -19.672 -0.942 1 97.12 169 MET B N 1
ATOM 4715 C CA . MET B 1 169 ? 19.328 -19.578 0.083 1 97.12 169 MET B CA 1
ATOM 4716 C C . MET B 1 169 ? 18.141 -20.453 -0.278 1 97.12 169 MET B C 1
ATOM 4718 O O . MET B 1 169 ? 17.25 -20.656 0.545 1 97.12 169 MET B O 1
ATOM 4722 N N . ILE B 1 170 ? 18.094 -20.953 -1.491 1 97.56 170 ILE B N 1
ATOM 4723 C CA . ILE B 1 170 ? 16.984 -21.781 -1.933 1 97.56 170 ILE B CA 1
ATOM 4724 C C . ILE B 1 170 ? 17.484 -23.203 -2.217 1 97.56 170 ILE B C 1
ATOM 4726 O O . ILE B 1 170 ? 18.406 -23.391 -3.012 1 97.56 170 ILE B O 1
ATOM 4730 N N . PRO B 1 171 ? 16.906 -24.203 -1.57 1 96.44 171 PRO B N 1
ATOM 4731 C CA . PRO B 1 171 ? 17.328 -25.578 -1.803 1 96.44 171 PRO B CA 1
ATOM 4732 C C . PRO B 1 171 ? 16.891 -26.109 -3.166 1 96.44 171 PRO B C 1
ATOM 4734 O O . PRO B 1 171 ? 15.742 -26.547 -3.326 1 96.44 171 PRO B O 1
ATOM 4737 N N . LEU B 1 172 ? 17.812 -26.297 -4.016 1 93.62 172 LEU B N 1
ATOM 4738 C CA . LEU B 1 172 ? 17.5 -26.703 -5.383 1 93.62 172 LEU B CA 1
ATOM 4739 C C . LEU B 1 172 ? 17.219 -28.203 -5.457 1 93.62 172 LEU B C 1
ATOM 4741 O O . LEU B 1 172 ? 16.688 -28.688 -6.453 1 93.62 172 LEU B O 1
ATOM 4745 N N . ASN B 1 173 ? 17.547 -28.922 -4.434 1 92.44 173 ASN B N 1
ATOM 4746 C CA . ASN B 1 173 ? 17.156 -30.312 -4.387 1 92.44 173 ASN B CA 1
ATOM 4747 C C . ASN B 1 173 ? 15.633 -30.453 -4.309 1 92.44 173 ASN B C 1
ATOM 4749 O O . ASN B 1 173 ? 15.078 -31.484 -4.723 1 92.44 173 ASN B O 1
ATOM 4753 N N . ILE B 1 174 ? 15.008 -29.453 -3.783 1 92.12 174 ILE B N 1
ATOM 4754 C CA . ILE B 1 174 ? 13.555 -29.453 -3.67 1 92.12 174 ILE B CA 1
ATOM 4755 C C . ILE B 1 174 ? 12.945 -28.719 -4.859 1 92.12 174 ILE B C 1
ATOM 4757 O O . ILE B 1 174 ? 12 -29.219 -5.48 1 92.12 174 ILE B O 1
ATOM 4761 N N . PHE B 1 175 ? 13.547 -27.625 -5.285 1 93.75 175 PHE B N 1
ATOM 4762 C CA . PHE B 1 175 ? 12.883 -26.719 -6.215 1 93.75 175 PHE B CA 1
ATOM 4763 C C . PHE B 1 175 ? 13.523 -26.797 -7.598 1 93.75 175 PHE B C 1
ATOM 4765 O O . PHE B 1 175 ? 13.086 -26.125 -8.531 1 93.75 175 PHE B O 1
ATOM 4772 N N . GLY B 1 176 ? 14.477 -27.672 -7.789 1 91.94 176 GLY B N 1
ATOM 4773 C CA . GLY B 1 176 ? 15.266 -27.703 -9.008 1 91.94 176 GLY B CA 1
ATOM 4774 C C . GLY B 1 176 ? 14.508 -28.281 -10.195 1 91.94 176 GLY B C 1
ATOM 4775 O O . GLY B 1 176 ? 14.859 -28.031 -11.344 1 91.94 176 GLY B O 1
ATOM 4776 N N . LYS B 1 177 ? 13.469 -29.047 -9.875 1 88.81 177 LYS B N 1
ATOM 4777 C CA . LYS B 1 177 ? 12.664 -29.656 -10.93 1 88.81 177 LYS B CA 1
ATOM 4778 C C . LYS B 1 177 ? 11.18 -29.406 -10.695 1 88.81 177 LYS B C 1
ATOM 4780 O O . LYS B 1 177 ? 10.734 -29.281 -9.555 1 88.81 177 LYS B O 1
ATOM 4785 N N . HIS B 1 178 ? 10.531 -29.312 -11.812 1 89.25 178 HIS B N 1
ATOM 4786 C CA . HIS B 1 178 ? 9.078 -29.25 -11.711 1 89.25 178 HIS B CA 1
ATOM 4787 C C . HIS B 1 178 ? 8.508 -30.5 -11.07 1 89.25 178 HIS B C 1
ATOM 4789 O O . HIS B 1 178 ? 9.047 -31.594 -11.242 1 89.25 178 HIS B O 1
ATOM 4795 N N . VAL B 1 179 ? 7.418 -30.359 -10.438 1 84 179 VAL B N 1
ATOM 4796 C CA . VAL B 1 179 ? 6.793 -31.469 -9.742 1 84 179 VAL B CA 1
ATOM 4797 C C . VAL B 1 179 ? 6.316 -32.5 -10.758 1 84 179 VAL B C 1
ATOM 4799 O O . VAL B 1 179 ? 6.191 -33.688 -10.438 1 84 179 VAL B O 1
ATOM 4802 N N . PHE B 1 180 ? 6.109 -32.094 -11.992 1 81.19 180 PHE B N 1
ATOM 4803 C CA . PHE B 1 180 ? 5.656 -32.969 -13.039 1 81.19 180 PHE B CA 1
ATOM 4804 C C . PHE B 1 180 ? 6.816 -33.812 -13.578 1 81.19 180 PHE B C 1
ATOM 4806 O O . PHE B 1 180 ? 6.605 -34.781 -14.336 1 81.19 180 PHE B O 1
ATOM 4813 N N . LYS B 1 181 ? 7.961 -33.469 -13.266 1 78.62 181 LYS B N 1
ATOM 4814 C CA . LYS B 1 181 ? 9.125 -34.188 -13.789 1 78.62 181 LYS B CA 1
ATOM 4815 C C . LYS B 1 181 ? 9.594 -35.25 -12.812 1 78.62 181 LYS B C 1
ATOM 4817 O O . LYS B 1 181 ? 10.742 -35.688 -12.867 1 78.62 181 LYS B O 1
ATOM 4822 N N . ASN B 1 182 ? 8.695 -35.562 -11.93 1 72.19 182 ASN B N 1
ATOM 4823 C CA . ASN B 1 182 ? 8.922 -36.781 -11.156 1 72.19 182 ASN B CA 1
ATOM 4824 C C . ASN B 1 182 ? 8.297 -38 -11.828 1 72.19 182 ASN B C 1
ATOM 4826 O O . ASN B 1 182 ? 7.301 -37.875 -12.539 1 72.19 182 ASN B O 1
ATOM 4830 N N . TYR B 1 183 ? 9.07 -39.062 -11.898 1 64 183 TYR B N 1
ATOM 4831 C CA . TYR B 1 183 ? 8.805 -40.25 -12.727 1 64 183 TYR B CA 1
ATOM 4832 C C . TYR B 1 183 ? 7.309 -40.531 -12.828 1 64 183 TYR B C 1
ATOM 4834 O O . TYR B 1 183 ? 6.742 -40.5 -13.922 1 64 183 TYR B O 1
ATOM 4842 N N . GLU B 1 184 ? 6.578 -40.781 -11.797 1 66.75 184 GLU B N 1
ATOM 4843 C CA . GLU B 1 184 ? 5.164 -41.125 -11.859 1 66.75 184 GLU B CA 1
ATOM 4844 C C . GLU B 1 184 ? 4.324 -39.969 -12.383 1 66.75 184 GLU B C 1
ATOM 4846 O O . GLU B 1 184 ? 3.422 -40.156 -13.203 1 66.75 184 GLU B O 1
ATOM 4851 N N . SER B 1 185 ? 4.715 -38.875 -12.148 1 76.44 185 SER B N 1
ATOM 4852 C CA . SER B 1 185 ? 3.93 -37.719 -12.539 1 76.44 185 SER B CA 1
ATOM 4853 C C . SER B 1 185 ? 4.195 -37.312 -13.992 1 76.44 185 SER B C 1
ATOM 4855 O O . SER B 1 185 ? 3.312 -36.812 -14.672 1 76.44 185 SER B O 1
ATOM 4857 N N . GLU B 1 186 ? 5.301 -37.719 -14.477 1 79.38 186 GLU B N 1
ATOM 4858 C CA . GLU B 1 186 ? 5.68 -37.344 -15.836 1 79.38 186 GLU B CA 1
ATOM 4859 C C . GLU B 1 186 ? 4.777 -38.031 -16.859 1 79.38 186 GLU B C 1
ATOM 4861 O O . GLU B 1 186 ? 4.285 -37.375 -17.781 1 79.38 186 GLU B O 1
ATOM 4866 N N . LYS B 1 187 ? 4.613 -39.312 -16.656 1 79.38 187 LYS B N 1
ATOM 4867 C CA . LYS B 1 187 ? 3.76 -40.031 -17.578 1 79.38 187 LYS B CA 1
ATOM 4868 C C . LYS B 1 187 ? 2.324 -39.531 -17.531 1 79.38 187 LYS B C 1
ATOM 4870 O O . LYS B 1 187 ? 1.686 -39.344 -18.578 1 79.38 187 LYS B O 1
ATOM 4875 N N . MET B 1 188 ? 1.935 -39.281 -16.438 1 78.56 188 MET B N 1
ATOM 4876 C CA . MET B 1 188 ? 0.571 -38.812 -16.25 1 78.56 188 MET B CA 1
ATOM 4877 C C . MET B 1 188 ? 0.374 -37.469 -16.938 1 78.56 188 MET B C 1
ATOM 4879 O O . MET B 1 188 ? -0.654 -37.219 -17.578 1 78.56 188 MET B O 1
ATOM 4883 N N . MET B 1 189 ? 1.302 -36.688 -16.828 1 83.5 189 MET B N 1
ATOM 4884 C CA . MET B 1 189 ? 1.172 -35.312 -17.375 1 83.5 189 MET B CA 1
ATOM 4885 C C . MET B 1 189 ? 1.3 -35.344 -18.891 1 83.5 189 MET B C 1
ATOM 4887 O O . MET B 1 189 ? 0.65 -34.562 -19.578 1 83.5 189 MET B O 1
ATOM 4891 N N . LYS B 1 190 ? 2.135 -36.188 -19.328 1 84.88 190 LYS B N 1
ATOM 4892 C CA . LYS B 1 190 ? 2.211 -36.375 -20.781 1 84.88 190 LYS B CA 1
ATOM 4893 C C . LYS B 1 190 ? 0.849 -36.75 -21.359 1 84.88 190 LYS B C 1
ATOM 4895 O O . LYS B 1 190 ? 0.395 -36.125 -22.328 1 84.88 190 LYS B O 1
ATOM 4900 N N . ASP B 1 191 ? 0.249 -37.719 -20.734 1 84.44 191 ASP B N 1
ATOM 4901 C CA . ASP B 1 191 ? -1.068 -38.156 -21.172 1 84.44 191 ASP B CA 1
ATOM 4902 C C . ASP B 1 191 ? -2.1 -37.031 -21.062 1 84.44 191 ASP B C 1
ATOM 4904 O O . ASP B 1 191 ? -2.98 -36.906 -21.906 1 84.44 191 ASP B O 1
ATOM 4908 N N . TYR B 1 192 ? -1.985 -36.344 -20.109 1 84.94 192 TYR B N 1
ATOM 4909 C CA . TYR B 1 192 ? -2.912 -35.25 -19.875 1 84.94 192 TYR B CA 1
ATOM 4910 C C . TYR B 1 192 ? -2.859 -34.219 -21 1 84.94 192 TYR B C 1
ATOM 4912 O O . TYR B 1 192 ? -3.895 -33.875 -21.562 1 84.94 192 TYR B O 1
ATOM 4920 N N . TYR B 1 193 ? -1.698 -33.781 -21.391 1 89.44 193 TYR B N 1
ATOM 4921 C CA . TYR B 1 193 ? -1.572 -32.75 -22.406 1 89.44 193 TYR B CA 1
ATOM 4922 C C . TYR B 1 193 ? -1.938 -33.281 -23.781 1 89.44 193 TYR B C 1
ATOM 4924 O O . TYR B 1 193 ? -2.482 -32.562 -24.625 1 89.44 193 TYR B O 1
ATOM 4932 N N . ASP B 1 194 ? -1.673 -34.562 -23.953 1 91.12 194 ASP B N 1
ATOM 4933 C CA . ASP B 1 194 ? -2.139 -35.188 -25.188 1 91.12 194 ASP B CA 1
ATOM 4934 C C . ASP B 1 194 ? -3.66 -35.156 -25.297 1 91.12 194 ASP B C 1
ATOM 4936 O O . ASP B 1 194 ? -4.203 -34.812 -26.344 1 91.12 194 ASP B O 1
ATOM 4940 N N . LYS B 1 195 ? -4.266 -35.438 -24.25 1 88.94 195 LYS B N 1
ATOM 4941 C CA . LYS B 1 195 ? -5.727 -35.438 -24.234 1 88.94 195 LYS B CA 1
ATOM 4942 C C . LYS B 1 195 ? -6.293 -34.031 -24.344 1 88.94 195 LYS B C 1
ATOM 4944 O O . LYS B 1 195 ? -7.348 -33.844 -24.953 1 88.94 195 LYS B O 1
ATOM 4949 N N . VAL B 1 196 ? -5.617 -33.125 -23.734 1 90.25 196 VAL B N 1
ATOM 4950 C CA . VAL B 1 196 ? -6.047 -31.719 -23.812 1 90.25 196 VAL B CA 1
ATOM 4951 C C . VAL B 1 196 ? -6.055 -31.266 -25.266 1 90.25 196 VAL B C 1
ATOM 4953 O O . VAL B 1 196 ? -7.027 -30.672 -25.719 1 90.25 196 VAL B O 1
ATOM 4956 N N . LEU B 1 197 ? -5.008 -31.531 -25.984 1 93.56 197 LEU B N 1
ATOM 4957 C CA . LEU B 1 197 ? -4.938 -31.125 -27.375 1 93.56 197 LEU B CA 1
ATOM 4958 C C . LEU B 1 197 ? -6.008 -31.828 -28.203 1 93.56 197 LEU B C 1
ATOM 4960 O O . LEU B 1 197 ? -6.676 -31.203 -29.031 1 93.56 197 LEU B O 1
ATOM 4964 N N . GLU B 1 198 ? -6.129 -33.094 -27.922 1 92.5 198 GLU B N 1
ATOM 4965 C CA . GLU B 1 198 ? -7.125 -33.844 -28.672 1 92.5 198 GLU B CA 1
ATOM 4966 C C . GLU B 1 198 ? -8.523 -33.281 -28.453 1 92.5 198 GLU B C 1
ATOM 4968 O O . GLU B 1 198 ? -9.297 -33.125 -29.406 1 92.5 198 GLU B O 1
ATOM 4973 N N . SER B 1 199 ? -8.82 -33.062 -27.25 1 90.19 199 SER B N 1
ATOM 4974 C CA . SER B 1 199 ? -10.117 -32.5 -26.906 1 90.19 199 SER B CA 1
ATOM 4975 C C . SER B 1 199 ? -10.312 -31.125 -27.578 1 90.19 199 SER B C 1
ATOM 4977 O O . SER B 1 199 ? -11.414 -30.797 -28.016 1 90.19 199 SER B O 1
ATOM 4979 N N . LEU B 1 200 ? -9.289 -30.359 -27.578 1 93.19 200 LEU B N 1
ATOM 4980 C CA . LEU B 1 200 ? -9.336 -29.047 -28.219 1 93.19 200 LEU B CA 1
ATOM 4981 C C . LEU B 1 200 ? -9.609 -29.172 -29.719 1 93.19 200 LEU B C 1
ATOM 4983 O O . LEU B 1 200 ? -10.453 -28.469 -30.25 1 93.19 200 LEU B O 1
ATOM 4987 N N . LEU B 1 201 ? -8.93 -30.078 -30.344 1 94.69 201 LEU B N 1
ATOM 4988 C CA . LEU B 1 201 ? -9.078 -30.266 -31.781 1 94.69 201 LEU B CA 1
ATOM 4989 C C . LEU B 1 201 ? -10.492 -30.734 -32.125 1 94.69 201 LEU B C 1
ATOM 4991 O O . LEU B 1 201 ? -11.094 -30.266 -33.094 1 94.69 201 LEU B O 1
ATOM 4995 N N . ILE B 1 202 ? -10.984 -31.641 -31.344 1 92.56 202 ILE B N 1
ATOM 4996 C CA . ILE B 1 202 ? -12.344 -32.125 -31.547 1 92.56 202 ILE B CA 1
ATOM 4997 C C . ILE B 1 202 ? -13.336 -30.969 -31.391 1 92.56 202 ILE B C 1
ATOM 4999 O O . ILE B 1 202 ? -14.25 -30.828 -32.188 1 92.56 202 ILE B O 1
ATOM 5003 N N . LEU B 1 203 ? -13.133 -30.219 -30.438 1 92.12 203 LEU B N 1
ATOM 5004 C CA . LEU B 1 203 ? -14 -29.062 -30.188 1 92.12 203 LEU B CA 1
ATOM 5005 C C . LEU B 1 203 ? -13.938 -28.078 -31.344 1 92.12 203 LEU B C 1
ATOM 5007 O O . LEU B 1 203 ? -14.969 -27.547 -31.766 1 92.12 203 LEU B O 1
ATOM 5011 N N . MET B 1 204 ? -12.773 -27.75 -31.797 1 94.44 204 MET B N 1
ATOM 5012 C CA . MET B 1 204 ? -12.586 -26.828 -32.906 1 94.44 204 MET B CA 1
ATOM 5013 C C . MET B 1 204 ? -13.328 -27.328 -34.156 1 94.44 204 MET B C 1
ATOM 5015 O O . MET B 1 204 ? -14.008 -26.562 -34.812 1 94.44 204 MET B O 1
ATOM 5019 N N . GLU B 1 205 ? -13.242 -28.578 -34.375 1 94.25 205 GLU B N 1
ATOM 5020 C CA . GLU B 1 205 ? -13.883 -29.172 -35.531 1 94.25 205 GLU B CA 1
ATOM 5021 C C . GLU B 1 205 ? -15.406 -29.078 -35.438 1 94.25 205 GLU B C 1
ATOM 5023 O O . GLU B 1 205 ? -16.094 -28.844 -36.438 1 94.25 205 GLU B O 1
ATOM 5028 N N . LYS B 1 206 ? -15.867 -29.203 -34.312 1 92.44 206 LYS B N 1
ATOM 5029 C CA . LYS B 1 206 ? -17.312 -29.25 -34.094 1 92.44 206 LYS B CA 1
ATOM 5030 C C . LYS B 1 206 ? -17.922 -27.859 -34.062 1 92.44 206 LYS B C 1
ATOM 5032 O O . LYS B 1 206 ? -19.047 -27.656 -34.531 1 92.44 206 LYS B O 1
ATOM 5037 N N . ARG B 1 207 ? -17.188 -26.875 -33.531 1 92.38 207 ARG B N 1
ATOM 5038 C CA . ARG B 1 207 ? -17.828 -25.625 -33.156 1 92.38 207 ARG B CA 1
ATOM 5039 C C . ARG B 1 207 ? -17.312 -24.469 -33.969 1 92.38 207 ARG B C 1
ATOM 5041 O O . ARG B 1 207 ? -17.984 -23.453 -34.125 1 92.38 207 ARG B O 1
ATOM 5048 N N . TRP B 1 208 ? -16.031 -24.609 -34.5 1 95.62 208 TRP B N 1
ATOM 5049 C CA . TRP B 1 208 ? -15.414 -23.406 -35.062 1 95.62 208 TRP B CA 1
ATOM 5050 C C . TRP B 1 208 ? -15.672 -23.344 -36.562 1 95.62 208 TRP B C 1
ATOM 5052 O O . TRP B 1 208 ? -16.125 -24.328 -37.188 1 95.62 208 TRP B O 1
ATOM 5062 N N . GLU B 1 209 ? -15.438 -22.188 -37.219 1 96 209 GLU B N 1
ATOM 5063 C CA . GLU B 1 209 ? -15.688 -21.922 -38.625 1 96 209 GLU B CA 1
ATOM 5064 C C . GLU B 1 209 ? -14.719 -22.703 -39.5 1 96 209 GLU B C 1
ATOM 5066 O O . GLU B 1 209 ? -13.586 -22.984 -39.094 1 96 209 GLU B O 1
ATOM 5071 N N . PRO B 1 210 ? -15.102 -22.891 -40.719 1 95.81 210 PRO B N 1
ATOM 5072 C CA . PRO B 1 210 ? -14.297 -23.688 -41.656 1 95.81 210 PRO B CA 1
ATOM 5073 C C . PRO B 1 210 ? -12.922 -23.062 -41.906 1 95.81 210 PRO B C 1
ATOM 5075 O O . PRO B 1 210 ? -11.984 -23.781 -42.281 1 95.81 210 PRO B O 1
ATOM 5078 N N . GLU B 1 211 ? -12.773 -21.859 -41.719 1 95.31 211 GLU B N 1
ATOM 5079 C CA . GLU B 1 211 ? -11.508 -21.172 -41.969 1 95.31 211 GLU B CA 1
ATOM 5080 C C . GLU B 1 211 ? -10.406 -21.703 -41.031 1 95.31 211 GLU B C 1
ATOM 5082 O O . GLU B 1 211 ? -9.219 -21.516 -41.312 1 95.31 211 GLU B O 1
ATOM 5087 N N . TRP B 1 212 ? -10.773 -22.422 -39.969 1 96.75 212 TRP B N 1
ATOM 5088 C CA . TRP B 1 212 ? -9.812 -22.922 -39 1 96.75 212 TRP B CA 1
ATOM 5089 C C . TRP B 1 212 ? -9.352 -24.328 -39.375 1 96.75 212 TRP B C 1
ATOM 5091 O O . TRP B 1 212 ? -8.438 -24.859 -38.75 1 96.75 212 TRP B O 1
ATOM 5101 N N . LEU B 1 213 ? -9.906 -24.953 -40.406 1 95.38 213 LEU B N 1
ATOM 5102 C CA . LEU B 1 213 ? -9.641 -26.344 -40.781 1 95.38 213 LEU B CA 1
ATOM 5103 C C . LEU B 1 213 ? -8.172 -26.562 -41.125 1 95.38 213 LEU B C 1
ATOM 5105 O O . LEU B 1 213 ? -7.562 -27.547 -40.688 1 95.38 213 LEU B O 1
ATOM 5109 N N . PRO B 1 214 ? -7.562 -25.641 -41.875 1 95 214 PRO B N 1
ATOM 5110 C CA . PRO B 1 214 ? -6.141 -25.844 -42.156 1 95 214 PRO B CA 1
ATOM 5111 C C . PRO B 1 214 ? -5.281 -25.859 -40.906 1 95 214 PRO B C 1
ATOM 5113 O O . PRO B 1 214 ? -4.305 -26.609 -40.812 1 95 214 PRO B O 1
ATOM 5116 N N . ILE B 1 215 ? -5.629 -25.031 -39.969 1 95.75 215 ILE B N 1
ATOM 5117 C CA . ILE B 1 215 ? -4.891 -24.969 -38.719 1 95.75 215 ILE B CA 1
ATOM 5118 C C . ILE B 1 215 ? -5.102 -26.25 -37.938 1 95.75 215 ILE B C 1
ATOM 5120 O O . ILE B 1 215 ? -4.152 -26.797 -37.375 1 95.75 215 ILE B O 1
ATOM 5124 N N . ILE B 1 216 ? -6.32 -26.766 -37.906 1 96.19 216 ILE B N 1
ATOM 5125 C CA . ILE B 1 216 ? -6.656 -28.016 -37.219 1 96.19 216 ILE B CA 1
ATOM 5126 C C . ILE B 1 216 ? -5.836 -29.156 -37.812 1 96.19 216 ILE B C 1
ATOM 5128 O O . ILE B 1 216 ? -5.242 -29.953 -37.062 1 96.19 216 ILE B O 1
ATOM 5132 N N . GLU B 1 217 ? -5.762 -29.203 -39.094 1 94.94 217 GLU B N 1
ATOM 5133 C CA . GLU B 1 217 ? -5.016 -30.266 -39.781 1 94.94 217 GLU B CA 1
ATOM 5134 C C . GLU B 1 217 ? -3.527 -30.172 -39.469 1 94.94 217 GLU B C 1
ATOM 5136 O O . GLU B 1 217 ? -2.879 -31.203 -39.219 1 94.94 217 GLU B O 1
ATOM 5141 N N . LYS B 1 218 ? -3.086 -28.984 -39.469 1 94.69 218 LYS B N 1
ATOM 5142 C CA . LYS B 1 218 ? -1.677 -28.797 -39.156 1 94.69 218 LYS B CA 1
ATOM 5143 C C . LYS B 1 218 ? -1.37 -29.234 -37.719 1 94.69 218 LYS B C 1
ATOM 5145 O O . LYS B 1 218 ? -0.343 -29.875 -37.469 1 94.69 218 LYS B O 1
ATOM 5150 N N . PHE B 1 219 ? -2.201 -28.891 -36.75 1 95.06 219 PHE B N 1
ATOM 5151 C CA . PHE B 1 219 ? -2.018 -29.281 -35.375 1 95.06 219 PHE B CA 1
ATOM 5152 C C . PHE B 1 219 ? -2.092 -30.797 -35.219 1 95.06 219 PHE B C 1
ATOM 5154 O O . PHE B 1 219 ? -1.32 -31.391 -34.469 1 95.06 219 PHE B O 1
ATOM 5161 N N . ARG B 1 220 ? -2.998 -31.453 -35.875 1 94 220 ARG B N 1
ATOM 5162 C CA . ARG B 1 220 ? -3.145 -32.906 -35.812 1 94 220 ARG B CA 1
ATOM 5163 C C . ARG B 1 220 ? -1.897 -33.594 -36.344 1 94 220 ARG B C 1
ATOM 5165 O O . ARG B 1 220 ? -1.467 -34.625 -35.781 1 94 220 ARG B O 1
ATOM 5172 N N . THR B 1 221 ? -1.347 -33.062 -37.375 1 93.62 221 THR B N 1
ATOM 5173 C CA . THR B 1 221 ? -0.245 -33.75 -38.031 1 93.62 221 THR B CA 1
ATOM 5174 C C . THR B 1 221 ? 1.083 -33.438 -37.344 1 93.62 221 THR B C 1
ATOM 5176 O O . THR B 1 221 ? 1.915 -34.312 -37.156 1 93.62 221 THR B O 1
ATOM 5179 N N . ASP B 1 222 ? 1.233 -32.219 -36.969 1 91.06 222 ASP B N 1
ATOM 5180 C CA . ASP B 1 222 ? 2.566 -31.766 -36.562 1 91.06 222 ASP B CA 1
ATOM 5181 C C . ASP B 1 222 ? 2.682 -31.703 -35.031 1 91.06 222 ASP B C 1
ATOM 5183 O O . ASP B 1 222 ? 3.775 -31.844 -34.469 1 91.06 222 ASP B O 1
ATOM 5187 N N . LEU B 1 223 ? 1.589 -31.453 -34.375 1 89.06 223 LEU B N 1
ATOM 5188 C CA . LEU B 1 223 ? 1.664 -31.172 -32.938 1 89.06 223 LEU B CA 1
ATOM 5189 C C . LEU B 1 223 ? 1.178 -32.344 -32.125 1 89.06 223 LEU B C 1
ATOM 5191 O O . LEU B 1 223 ? 1.795 -32.719 -31.109 1 89.06 223 LEU B O 1
ATOM 5195 N N . SER B 1 224 ? 0.124 -33 -32.469 1 88 224 SER B N 1
ATOM 5196 C CA . SER B 1 224 ? -0.563 -34.031 -31.703 1 88 224 SER B CA 1
ATOM 5197 C C . SER B 1 224 ? 0.378 -35.156 -31.344 1 88 224 SER B C 1
ATOM 5199 O O . SER B 1 224 ? 0.405 -35.625 -30.188 1 88 224 SER B O 1
ATOM 5201 N N . PRO B 1 225 ? 1.221 -35.562 -32.25 1 86.75 225 PRO B N 1
ATOM 5202 C CA . PRO B 1 225 ? 2.059 -36.75 -31.938 1 86.75 225 PRO B CA 1
ATOM 5203 C C . PRO B 1 225 ? 3.139 -36.438 -30.891 1 86.75 225 PRO B C 1
ATOM 5205 O O . PRO B 1 225 ? 3.721 -37.344 -30.312 1 86.75 225 PRO B O 1
ATOM 5208 N N . LYS B 1 226 ? 3.295 -35.156 -30.609 1 90.75 226 LYS B N 1
ATOM 5209 C CA . LYS B 1 226 ? 4.496 -34.875 -29.844 1 90.75 226 LYS B CA 1
ATOM 5210 C C . LYS B 1 226 ? 4.191 -33.906 -28.703 1 90.75 226 LYS B C 1
ATOM 5212 O O . LYS B 1 226 ? 5.086 -33.531 -27.938 1 90.75 226 LYS B O 1
ATOM 5217 N N . ILE B 1 227 ? 2.963 -33.5 -28.562 1 92.19 227 ILE B N 1
ATOM 5218 C CA . ILE B 1 227 ? 2.662 -32.344 -27.703 1 92.19 227 ILE B CA 1
ATOM 5219 C C . ILE B 1 227 ? 2.984 -32.688 -26.25 1 92.19 227 ILE B C 1
ATOM 5221 O O . ILE B 1 227 ? 3.572 -31.875 -25.531 1 92.19 227 ILE B O 1
ATOM 5225 N N . GLY B 1 228 ? 2.656 -33.812 -25.734 1 88.06 228 GLY B N 1
ATOM 5226 C CA . GLY B 1 228 ? 2.959 -34.219 -24.359 1 88.06 228 GLY B CA 1
ATOM 5227 C C . GLY B 1 228 ? 4.445 -34.188 -24.047 1 88.06 228 GLY B C 1
ATOM 5228 O O . GLY B 1 228 ? 4.859 -33.625 -23.031 1 88.06 228 GLY B O 1
ATOM 5229 N N . ASP B 1 229 ? 5.203 -34.781 -24.969 1 88.38 229 ASP B N 1
ATOM 5230 C CA . ASP B 1 229 ? 6.652 -34.781 -24.797 1 88.38 229 ASP B CA 1
ATOM 5231 C C . ASP B 1 229 ? 7.23 -33.375 -24.891 1 88.38 229 ASP B C 1
ATOM 5233 O O . ASP B 1 229 ? 8.164 -33.031 -24.156 1 88.38 229 ASP B O 1
ATOM 5237 N N . TYR B 1 230 ? 6.672 -32.688 -25.75 1 87.94 230 TYR B N 1
ATOM 5238 C CA . TYR B 1 230 ? 7.16 -31.328 -25.938 1 87.94 230 TYR B CA 1
ATOM 5239 C C . TYR B 1 230 ? 6.98 -30.5 -24.672 1 87.94 230 TYR B C 1
ATOM 5241 O O . TYR B 1 230 ? 7.922 -29.844 -24.219 1 87.94 230 TYR B O 1
ATOM 5249 N N . VAL B 1 231 ? 5.824 -30.531 -24.125 1 87.19 231 VAL B N 1
ATOM 5250 C CA . VAL B 1 231 ? 5.504 -29.719 -22.953 1 87.19 231 VAL B CA 1
ATOM 5251 C C . VAL B 1 231 ? 6.383 -30.141 -21.781 1 87.19 231 VAL B C 1
ATOM 5253 O O . VAL B 1 231 ? 6.91 -29.297 -21.062 1 87.19 231 VAL B O 1
ATOM 5256 N N . LEU B 1 232 ? 6.617 -31.344 -21.656 1 83.81 232 LEU B N 1
ATOM 5257 C CA . LEU B 1 232 ? 7.438 -31.828 -20.547 1 83.81 232 LEU B CA 1
ATOM 5258 C C . LEU B 1 232 ? 8.906 -31.469 -20.766 1 83.81 232 LEU B C 1
ATOM 5260 O O . LEU B 1 232 ? 9.617 -31.141 -19.812 1 83.81 232 LEU B O 1
ATOM 5264 N N . ASN B 1 233 ? 9.305 -31.484 -21.984 1 83.81 233 ASN B N 1
ATOM 5265 C CA . ASN B 1 233 ? 10.703 -31.203 -22.297 1 83.81 233 ASN B CA 1
ATOM 5266 C C . ASN B 1 233 ? 11.031 -29.719 -22.109 1 83.81 233 ASN B C 1
ATOM 5268 O O . ASN B 1 233 ? 12.141 -29.375 -21.688 1 83.81 233 ASN B O 1
ATOM 5272 N N . ILE B 1 234 ? 10.109 -28.953 -22.406 1 83.44 234 ILE B N 1
ATOM 5273 C CA . ILE B 1 234 ? 10.367 -27.516 -22.344 1 83.44 234 ILE B CA 1
ATOM 5274 C C . ILE B 1 234 ? 10.383 -27.047 -20.891 1 83.44 234 ILE B C 1
ATOM 5276 O O . ILE B 1 234 ? 10.93 -26 -20.562 1 83.44 234 ILE B O 1
ATOM 5280 N N . MET B 1 235 ? 9.812 -27.844 -19.984 1 79.88 235 MET B N 1
ATOM 5281 C CA . MET B 1 235 ? 9.828 -27.547 -18.547 1 79.88 235 MET B CA 1
ATOM 5282 C C . MET B 1 235 ? 11.125 -28.047 -17.906 1 79.88 235 MET B C 1
ATOM 5284 O O . MET B 1 235 ? 11.195 -28.203 -16.688 1 79.88 235 MET B O 1
ATOM 5288 N N . GLY B 1 236 ? 12.055 -28.312 -18.703 1 76.12 236 GLY B N 1
ATOM 5289 C CA . GLY B 1 236 ? 13.32 -28.812 -18.188 1 76.12 236 GLY B CA 1
ATOM 5290 C C . GLY B 1 236 ? 14.391 -27.734 -18.078 1 76.12 236 GLY B C 1
ATOM 5291 O O . GLY B 1 236 ? 14.531 -26.906 -18.984 1 76.12 236 GLY B O 1
ATOM 5292 N N . TYR B 1 237 ? 14.992 -27.797 -16.906 1 75.31 237 TYR B N 1
ATOM 5293 C CA . TYR B 1 237 ? 16.078 -26.891 -16.594 1 75.31 237 TYR B CA 1
ATOM 5294 C C . TYR B 1 237 ? 17.219 -27.016 -17.609 1 75.31 237 TYR B C 1
ATOM 5296 O O . TYR B 1 237 ? 17.547 -28.125 -18.031 1 75.31 237 TYR B O 1
ATOM 5304 N N . THR B 1 238 ? 17.578 -25.828 -18.078 1 78 238 THR B N 1
ATOM 5305 C CA . THR B 1 238 ? 18.844 -25.797 -18.812 1 78 238 THR B CA 1
ATOM 5306 C C . THR B 1 238 ? 19.75 -24.703 -18.25 1 78 238 THR B C 1
ATOM 5308 O O . THR B 1 238 ? 19.266 -23.641 -17.844 1 78 238 THR B O 1
ATOM 5311 N N . ASN B 1 239 ? 21 -25 -18.109 1 78.25 239 ASN B N 1
ATOM 5312 C CA . ASN B 1 239 ? 21.984 -24.109 -17.5 1 78.25 239 ASN B CA 1
ATOM 5313 C C . ASN B 1 239 ? 22.297 -22.922 -18.406 1 78.25 239 ASN B C 1
ATOM 5315 O O . ASN B 1 239 ? 22.828 -21.906 -17.953 1 78.25 239 ASN B O 1
ATOM 5319 N N . ASP B 1 240 ? 21.953 -22.984 -19.688 1 81.69 240 ASP B N 1
ATOM 5320 C CA . ASP B 1 240 ? 22.359 -21.953 -20.641 1 81.69 240 ASP B CA 1
ATOM 5321 C C . ASP B 1 240 ? 21.281 -20.891 -20.797 1 81.69 240 ASP B C 1
ATOM 5323 O O . ASP B 1 240 ? 21.312 -20.109 -21.734 1 81.69 240 ASP B O 1
ATOM 5327 N N . GLN B 1 241 ? 20.406 -20.922 -19.891 1 88.81 241 GLN B N 1
ATOM 5328 C CA . GLN B 1 241 ? 19.344 -19.922 -19.953 1 88.81 241 GLN B CA 1
ATOM 5329 C C . GLN B 1 241 ? 19.234 -19.156 -18.625 1 88.81 241 GLN B C 1
ATOM 5331 O O . GLN B 1 241 ? 19.875 -19.531 -17.641 1 88.81 241 GLN B O 1
ATOM 5336 N N . PHE B 1 242 ? 18.578 -18 -18.703 1 95.69 242 PHE B N 1
ATOM 5337 C CA . PHE B 1 242 ? 18.266 -17.25 -17.5 1 95.69 242 PHE B CA 1
ATOM 5338 C C . PHE B 1 242 ? 17.172 -17.938 -16.703 1 95.69 242 PHE B C 1
ATOM 5340 O O . PHE B 1 242 ? 16.078 -18.203 -17.234 1 95.69 242 PHE B O 1
ATOM 5347 N N . ASN B 1 243 ? 17.516 -18.312 -15.477 1 96.56 243 ASN B N 1
ATOM 5348 C CA . ASN B 1 243 ? 16.562 -19.094 -14.68 1 96.56 243 ASN B CA 1
ATOM 5349 C C . ASN B 1 243 ? 16.172 -18.359 -13.406 1 96.56 243 ASN B C 1
ATOM 5351 O O . ASN B 1 243 ? 16.938 -17.562 -12.875 1 96.56 243 ASN B O 1
ATOM 5355 N N . VAL B 1 244 ? 15.008 -18.578 -13 1 97.88 244 VAL B N 1
ATOM 5356 C CA . VAL B 1 244 ? 14.422 -18.062 -11.766 1 97.88 244 VAL B CA 1
ATOM 5357 C C . VAL B 1 244 ? 13.641 -19.172 -11.055 1 97.88 244 VAL B C 1
ATOM 5359 O O . VAL B 1 244 ? 13.445 -20.25 -11.617 1 97.88 244 VAL B O 1
ATOM 5362 N N . ILE B 1 245 ? 13.266 -18.969 -9.797 1 97.75 245 ILE B N 1
ATOM 5363 C CA . ILE B 1 245 ? 12.203 -19.781 -9.219 1 97.75 245 ILE B CA 1
ATOM 5364 C C . ILE B 1 245 ? 10.844 -19.25 -9.672 1 97.75 245 ILE B C 1
ATOM 5366 O O . ILE B 1 245 ? 10.477 -18.125 -9.359 1 97.75 245 ILE B O 1
ATOM 5370 N N . ASN B 1 246 ? 10.164 -20.078 -10.414 1 97.75 246 ASN B N 1
ATOM 5371 C CA . ASN B 1 246 ? 8.836 -19.734 -10.898 1 97.75 246 ASN B CA 1
ATOM 5372 C C . ASN B 1 246 ? 7.773 -19.953 -9.82 1 97.75 246 ASN B C 1
ATOM 5374 O O . ASN B 1 246 ? 7.949 -20.781 -8.938 1 97.75 246 ASN B O 1
ATOM 5378 N N . HIS B 1 247 ? 6.68 -19.141 -9.922 1 97.81 247 HIS B N 1
ATOM 5379 C CA . HIS B 1 247 ? 5.484 -19.453 -9.141 1 97.81 247 HIS B CA 1
ATOM 5380 C C . HIS B 1 247 ? 4.965 -20.844 -9.453 1 97.81 247 HIS B C 1
ATOM 5382 O O . HIS B 1 247 ? 4.539 -21.578 -8.555 1 97.81 247 HIS B O 1
ATOM 5388 N N . GLY B 1 248 ? 4.988 -21.219 -10.758 1 95.19 248 GLY B N 1
ATOM 5389 C CA . GLY B 1 248 ? 4.66 -22.562 -11.219 1 95.19 248 GLY B CA 1
ATOM 5390 C C . GLY B 1 248 ? 3.188 -22.734 -11.539 1 95.19 248 GLY B C 1
ATOM 5391 O O . GLY B 1 248 ? 2.809 -23.656 -12.258 1 95.19 248 GLY B O 1
ATOM 5392 N N . ASP B 1 249 ? 2.328 -21.922 -10.992 1 94.5 249 ASP B N 1
ATOM 5393 C CA . ASP B 1 249 ? 0.895 -21.891 -11.273 1 94.5 249 ASP B CA 1
ATOM 5394 C C . ASP B 1 249 ? 0.365 -20.453 -11.242 1 94.5 249 ASP B C 1
ATOM 5396 O O . ASP B 1 249 ? -0.567 -20.156 -10.492 1 94.5 249 ASP B O 1
ATOM 5400 N N . CYS B 1 250 ? 0.885 -19.656 -12.148 1 96.81 250 CYS B N 1
ATOM 5401 C CA . CYS B 1 250 ? 0.714 -18.203 -12.102 1 96.81 250 CYS B CA 1
ATOM 5402 C C . CYS B 1 250 ? -0.499 -17.781 -12.922 1 96.81 250 CYS B C 1
ATOM 5404 O O . CYS B 1 250 ? -0.37 -17.422 -14.094 1 96.81 250 CYS B O 1
ATOM 5406 N N . TRP B 1 251 ? -1.685 -17.828 -12.328 1 96.38 251 TRP B N 1
ATOM 5407 C CA . TRP B 1 251 ? -2.906 -17.344 -12.953 1 96.38 251 TRP B CA 1
ATOM 5408 C C . TRP B 1 251 ? -3.775 -16.594 -11.945 1 96.38 251 TRP B C 1
ATOM 5410 O O . TRP B 1 251 ? -3.465 -16.562 -10.758 1 96.38 251 TRP B O 1
ATOM 5420 N N . VAL B 1 252 ? -4.766 -15.93 -12.359 1 95.88 252 VAL B N 1
ATOM 5421 C CA . VAL B 1 252 ? -5.52 -14.906 -11.648 1 95.88 252 VAL B CA 1
ATOM 5422 C C . VAL B 1 252 ? -6.059 -15.469 -10.336 1 95.88 252 VAL B C 1
ATOM 5424 O O . VAL B 1 252 ? -6.137 -14.766 -9.328 1 95.88 252 VAL B O 1
ATOM 5427 N N . ASN B 1 253 ? -6.363 -16.781 -10.219 1 92.56 253 ASN B N 1
ATOM 5428 C CA . ASN B 1 253 ? -6.961 -17.344 -9.016 1 92.56 253 ASN B CA 1
ATOM 5429 C C . ASN B 1 253 ? -5.918 -17.547 -7.922 1 92.56 253 ASN B C 1
ATOM 5431 O O . ASN B 1 253 ? -6.266 -17.859 -6.777 1 92.56 253 ASN B O 1
ATOM 5435 N N . ASN B 1 254 ? -4.668 -17.344 -8.258 1 95.38 254 ASN B N 1
ATOM 5436 C CA . ASN B 1 254 ? -3.607 -17.453 -7.262 1 95.38 254 ASN B CA 1
ATOM 5437 C C . ASN B 1 254 ? -2.957 -16.094 -6.988 1 95.38 254 ASN B C 1
ATOM 5439 O O . ASN B 1 254 ? -1.762 -16.016 -6.695 1 95.38 254 ASN B O 1
ATOM 5443 N N . MET B 1 255 ? -3.76 -15.078 -7.199 1 96.81 255 MET B N 1
ATOM 5444 C CA . MET B 1 255 ? -3.361 -13.695 -6.93 1 96.81 255 MET B CA 1
ATOM 5445 C C . MET B 1 255 ? -4.445 -12.953 -6.152 1 96.81 255 MET B C 1
ATOM 5447 O O . MET B 1 255 ? -5.637 -13.18 -6.371 1 96.81 255 MET B O 1
ATOM 5451 N N . MET B 1 256 ? -4.031 -12.18 -5.289 1 97.38 256 MET B N 1
ATOM 5452 C CA . MET B 1 256 ? -4.93 -11.266 -4.586 1 97.38 256 MET B CA 1
ATOM 5453 C C . MET B 1 256 ? -4.457 -9.82 -4.719 1 97.38 256 MET B C 1
ATOM 5455 O O . MET B 1 256 ? -3.254 -9.555 -4.68 1 97.38 256 MET B O 1
ATOM 5459 N N . PHE B 1 257 ? -5.43 -8.922 -4.863 1 97.44 257 PHE B N 1
ATOM 5460 C CA . PHE B 1 257 ? -5.113 -7.527 -5.137 1 97.44 257 PHE B CA 1
ATOM 5461 C C . PHE B 1 257 ? -5.625 -6.625 -4.02 1 97.44 257 PHE B C 1
ATOM 5463 O O . PHE B 1 257 ? -6.66 -6.906 -3.412 1 97.44 257 PHE B O 1
ATOM 5470 N N . LYS B 1 258 ? -4.867 -5.672 -3.744 1 95.62 258 LYS B N 1
ATOM 5471 C CA . LYS B 1 258 ? -5.309 -4.555 -2.916 1 95.62 258 LYS B CA 1
ATOM 5472 C C . LYS B 1 258 ? -5.5 -3.291 -3.752 1 95.62 258 LYS B C 1
ATOM 5474 O O . LYS B 1 258 ? -4.691 -2.998 -4.637 1 95.62 258 LYS B O 1
ATOM 5479 N N . TYR B 1 259 ? -6.527 -2.541 -3.467 1 94.25 259 TYR B N 1
ATOM 5480 C CA . TYR B 1 259 ? -6.871 -1.385 -4.289 1 94.25 259 TYR B CA 1
ATOM 5481 C C . TYR B 1 259 ? -6.637 -0.087 -3.525 1 94.25 259 TYR B C 1
ATOM 5483 O O . TYR B 1 259 ? -6.656 -0.072 -2.291 1 94.25 259 TYR B O 1
ATOM 5491 N N . GLY B 1 260 ? -6.387 0.911 -4.309 1 90.38 260 GLY B N 1
ATOM 5492 C CA . GLY B 1 260 ? -6.195 2.229 -3.725 1 90.38 260 GLY B CA 1
ATOM 5493 C C . GLY B 1 260 ? -7.473 2.82 -3.16 1 90.38 260 GLY B C 1
ATOM 5494 O O . GLY B 1 260 ? -8.508 2.156 -3.131 1 90.38 260 GLY B O 1
ATOM 5495 N N . LEU B 1 261 ? -7.344 4.098 -2.701 1 90 261 LEU B N 1
ATOM 5496 C CA . LEU B 1 261 ? -8.453 4.773 -2.045 1 90 261 LEU B CA 1
ATOM 5497 C C . LEU B 1 261 ? -9.586 5.039 -3.031 1 90 261 LEU B C 1
ATOM 5499 O O . LEU B 1 261 ? -10.727 5.297 -2.625 1 90 261 LEU B O 1
ATOM 5503 N N . ASP B 1 262 ? -9.297 4.965 -4.316 1 88.25 262 ASP B N 1
ATOM 5504 C CA . ASP B 1 262 ? -10.328 5.129 -5.332 1 88.25 262 ASP B CA 1
ATOM 5505 C C . ASP B 1 262 ? -11.109 3.83 -5.535 1 88.25 262 ASP B C 1
ATOM 5507 O O . ASP B 1 262 ? -12.078 3.793 -6.297 1 88.25 262 ASP B O 1
ATOM 5511 N N . SER B 1 263 ? -10.703 2.723 -4.957 1 89.19 263 SER B N 1
ATOM 5512 C CA . SER B 1 263 ? -11.352 1.415 -4.957 1 89.19 263 SER B CA 1
ATOM 5513 C C . SER B 1 263 ? -11.297 0.773 -6.34 1 89.19 263 SER B C 1
ATOM 5515 O O . SER B 1 263 ? -12.016 -0.194 -6.605 1 89.19 263 SER B O 1
ATOM 5517 N N . VAL B 1 264 ? -10.484 1.301 -7.258 1 90.88 264 VAL B N 1
ATOM 5518 C CA . VAL B 1 264 ? -10.453 0.786 -8.625 1 90.88 264 VAL B CA 1
ATOM 5519 C C . VAL B 1 264 ? -9.016 0.44 -9.016 1 90.88 264 VAL B C 1
ATOM 5521 O O . VAL B 1 264 ? -8.766 -0.605 -9.617 1 90.88 264 VAL B O 1
ATOM 5524 N N . THR B 1 265 ? -8.141 1.273 -8.586 1 92.56 265 THR B N 1
ATOM 5525 C CA . THR B 1 265 ? -6.746 1.122 -9 1 92.56 265 THR B CA 1
ATOM 5526 C C . THR B 1 265 ? -6.031 0.096 -8.125 1 92.56 265 THR B C 1
ATOM 5528 O O . THR B 1 265 ? -5.953 0.257 -6.906 1 92.56 265 THR B O 1
ATOM 5531 N N . PRO B 1 266 ? -5.539 -1.026 -8.781 1 96 266 PRO B N 1
ATOM 5532 C CA . PRO B 1 266 ? -4.754 -1.955 -7.965 1 96 266 PRO B CA 1
ATOM 5533 C C . PRO B 1 266 ? -3.398 -1.379 -7.559 1 96 266 PRO B C 1
ATOM 5535 O O . PRO B 1 266 ? -2.662 -0.865 -8.406 1 96 266 PRO B O 1
ATOM 5538 N N . VAL B 1 267 ? -3.059 -1.503 -6.277 1 93.94 267 VAL B N 1
ATOM 5539 C CA . VAL B 1 267 ? -1.849 -0.837 -5.809 1 93.94 267 VAL B CA 1
ATOM 5540 C C . VAL B 1 267 ? -0.892 -1.865 -5.207 1 93.94 267 VAL B C 1
ATOM 5542 O O . VAL B 1 267 ? 0.287 -1.573 -4.992 1 93.94 267 VAL B O 1
ATOM 5545 N N . SER B 1 268 ? -1.354 -3.037 -4.926 1 95.06 268 SER B N 1
ATOM 5546 C CA . SER B 1 268 ? -0.535 -4.105 -4.355 1 95.06 268 SER B CA 1
ATOM 5547 C C . SER B 1 268 ? -1.08 -5.477 -4.73 1 95.06 268 SER B C 1
ATOM 5549 O O . SER B 1 268 ? -2.262 -5.617 -5.055 1 95.06 268 SER B O 1
ATOM 5551 N N . LEU B 1 269 ? -0.153 -6.375 -4.734 1 96.94 269 LEU B N 1
ATOM 5552 C CA . LEU B 1 269 ? -0.492 -7.734 -5.141 1 96.94 269 LEU B CA 1
ATOM 5553 C C . LEU B 1 269 ? 0.191 -8.758 -4.238 1 96.94 269 LEU B C 1
ATOM 5555 O O . LEU B 1 269 ? 1.312 -8.531 -3.777 1 96.94 269 LEU B O 1
ATOM 5559 N N . LYS B 1 270 ? -0.537 -9.867 -3.961 1 98 270 LYS B N 1
ATOM 5560 C CA . LYS B 1 270 ? 0.043 -11.031 -3.301 1 98 270 LYS B CA 1
ATOM 5561 C C . LYS B 1 270 ? -0.148 -12.289 -4.141 1 98 270 LYS B C 1
ATOM 5563 O O . LYS B 1 270 ? -1.26 -12.586 -4.582 1 98 270 LYS B O 1
ATOM 5568 N N . PHE B 1 271 ? 0.958 -12.953 -4.375 1 97.81 271 PHE B N 1
ATOM 5569 C CA . PHE B 1 271 ? 0.861 -14.305 -4.902 1 97.81 271 PHE B CA 1
ATOM 5570 C C . PHE B 1 271 ? 0.527 -15.297 -3.795 1 97.81 271 PHE B C 1
ATOM 5572 O O . PHE B 1 271 ? 1.113 -15.242 -2.711 1 97.81 271 PHE B O 1
ATOM 5579 N N . VAL B 1 272 ? -0.454 -16.172 -4.094 1 94.94 272 VAL B N 1
ATOM 5580 C CA . VAL B 1 272 ? -0.797 -17.219 -3.139 1 94.94 272 VAL B CA 1
ATOM 5581 C C . VAL B 1 272 ? -0.581 -18.594 -3.773 1 94.94 272 VAL B C 1
ATOM 5583 O O . VAL B 1 272 ? -0.364 -18.688 -4.984 1 94.94 272 VAL B O 1
ATOM 5586 N N . ASP B 1 273 ? -0.482 -19.609 -3.004 1 92.75 273 ASP B N 1
ATOM 5587 C CA . ASP B 1 273 ? -0.34 -21 -3.457 1 92.75 273 ASP B CA 1
ATOM 5588 C C . ASP B 1 273 ? 1.004 -21.219 -4.148 1 92.75 273 ASP B C 1
ATOM 5590 O O . ASP B 1 273 ? 1.052 -21.516 -5.344 1 92.75 273 ASP B O 1
ATOM 5594 N N . LEU B 1 274 ? 2.051 -21.172 -3.432 1 95.88 274 LEU B N 1
ATOM 5595 C CA . LEU B 1 274 ? 3.402 -21.344 -3.955 1 95.88 274 LEU B CA 1
ATOM 5596 C C . LEU B 1 274 ? 3.838 -22.797 -3.881 1 95.88 274 LEU B C 1
ATOM 5598 O O . LEU B 1 274 ? 5.008 -23.094 -3.621 1 95.88 274 LEU B O 1
ATOM 5602 N N . GLN B 1 275 ? 2.947 -23.719 -4.086 1 92.12 275 GLN B N 1
ATOM 5603 C CA . GLN B 1 275 ? 3.223 -25.141 -3.928 1 92.12 275 GLN B CA 1
ATOM 5604 C C . GLN B 1 275 ? 3.848 -25.719 -5.191 1 92.12 275 GLN B C 1
ATOM 5606 O O . GLN B 1 275 ? 4.359 -26.844 -5.18 1 92.12 275 GLN B O 1
ATOM 5611 N N . MET B 1 276 ? 3.867 -24.938 -6.273 1 93 276 MET B N 1
ATOM 5612 C CA . MET B 1 276 ? 4.336 -25.484 -7.547 1 93 276 MET B CA 1
ATOM 5613 C C . MET B 1 276 ? 5.633 -24.797 -7.977 1 93 276 MET B C 1
ATOM 5615 O O . MET B 1 276 ? 6.047 -24.922 -9.133 1 93 276 MET B O 1
ATOM 5619 N N . CYS B 1 277 ? 6.273 -24.125 -7.125 1 95.62 277 CYS B N 1
ATOM 5620 C CA . CYS B 1 277 ? 7.484 -23.375 -7.457 1 95.62 277 CYS B CA 1
ATOM 5621 C C . CYS B 1 277 ? 8.586 -24.312 -7.945 1 95.62 277 CYS B C 1
ATOM 5623 O O . CYS B 1 277 ? 8.75 -25.406 -7.418 1 95.62 277 CYS B O 1
ATOM 5625 N N . PHE B 1 278 ? 9.359 -23.875 -8.938 1 94.5 278 PHE B N 1
ATOM 5626 C CA . PHE B 1 278 ? 10.484 -24.641 -9.461 1 94.5 278 PHE B CA 1
ATOM 5627 C C . PHE B 1 278 ? 11.438 -23.75 -10.242 1 94.5 278 PHE B C 1
ATOM 5629 O O . PHE B 1 278 ? 11.062 -22.656 -10.664 1 94.5 278 PHE B O 1
ATOM 5636 N N . TYR B 1 279 ? 12.625 -24.203 -10.406 1 95.56 279 TYR B N 1
ATOM 5637 C CA . TYR B 1 279 ? 13.719 -23.453 -11 1 95.56 279 TYR B CA 1
ATOM 5638 C C . TYR B 1 279 ? 13.773 -23.656 -12.508 1 95.56 279 TYR B C 1
ATOM 5640 O O . TYR B 1 279 ? 14.023 -24.781 -12.977 1 95.56 279 TYR B O 1
ATOM 5648 N N . ASP B 1 280 ? 13.477 -22.625 -13.266 1 95.88 280 ASP B N 1
ATOM 5649 C CA . ASP B 1 280 ? 13.461 -22.672 -14.727 1 95.88 280 ASP B CA 1
ATOM 5650 C C . ASP B 1 280 ? 13.352 -21.266 -15.32 1 95.88 280 ASP B C 1
ATOM 5652 O O . ASP B 1 280 ? 13.461 -20.281 -14.594 1 95.88 280 ASP B O 1
ATOM 5656 N N . SER B 1 281 ? 13.219 -21.219 -16.656 1 96.25 281 SER B N 1
ATOM 5657 C CA . SER B 1 281 ? 13.055 -19.938 -17.328 1 96.25 281 SER B CA 1
ATOM 5658 C C . SER B 1 281 ? 11.836 -19.188 -16.781 1 96.25 281 SER B C 1
ATOM 5660 O O . SER B 1 281 ? 10.789 -19.781 -16.547 1 96.25 281 SER B O 1
ATOM 5662 N N . PRO B 1 282 ? 11.992 -17.828 -16.641 1 97.75 282 PRO B N 1
ATOM 5663 C CA . PRO B 1 282 ? 10.844 -17.047 -16.172 1 97.75 282 PRO B CA 1
ATOM 5664 C C . PRO B 1 282 ? 9.688 -17.062 -17.172 1 97.75 282 PRO B C 1
ATOM 5666 O O . PRO B 1 282 ? 8.555 -16.734 -16.828 1 97.75 282 PRO B O 1
ATOM 5669 N N . THR B 1 283 ? 9.977 -17.438 -18.422 1 97.38 283 THR B N 1
ATOM 5670 C CA . THR B 1 283 ? 8.953 -17.422 -19.453 1 97.38 283 THR B CA 1
ATOM 5671 C C . THR B 1 283 ? 7.898 -18.484 -19.203 1 97.38 283 THR B C 1
ATOM 5673 O O . THR B 1 283 ? 6.82 -18.453 -19.797 1 97.38 283 THR B O 1
ATOM 5676 N N . TYR B 1 284 ? 8.219 -19.422 -18.297 1 96.69 284 TYR B N 1
ATOM 5677 C CA . TYR B 1 284 ? 7.172 -20.344 -17.891 1 96.69 284 TYR B CA 1
ATOM 5678 C C . TYR B 1 284 ? 6.008 -19.609 -17.234 1 96.69 284 TYR B C 1
ATOM 5680 O O . TYR B 1 284 ? 4.859 -19.75 -17.672 1 96.69 284 TYR B O 1
ATOM 5688 N N . ASP B 1 285 ? 6.312 -18.797 -16.219 1 98.25 285 ASP B N 1
ATOM 5689 C CA . ASP B 1 285 ? 5.281 -18.016 -15.539 1 98.25 285 ASP B CA 1
ATOM 5690 C C . ASP B 1 285 ? 4.648 -17 -16.484 1 98.25 285 ASP B C 1
ATOM 5692 O O . ASP B 1 285 ? 3.447 -16.734 -16.406 1 98.25 285 ASP B O 1
ATOM 5696 N N . LEU B 1 286 ? 5.469 -16.422 -17.328 1 98.62 286 LEU B N 1
ATOM 5697 C CA . LEU B 1 286 ? 4.949 -15.43 -18.266 1 98.62 286 LEU B CA 1
ATOM 5698 C C . LEU B 1 286 ? 3.924 -16.062 -19.203 1 98.62 286 LEU B C 1
ATOM 5700 O O . LEU B 1 286 ? 2.844 -15.492 -19.406 1 98.62 286 LEU B O 1
ATOM 5704 N N . GLN B 1 287 ? 4.266 -17.234 -19.719 1 97.56 287 GLN B N 1
ATOM 5705 C CA . GLN B 1 287 ? 3.314 -17.938 -20.562 1 97.56 287 GLN B CA 1
ATOM 5706 C C . GLN B 1 287 ? 2.057 -18.312 -19.781 1 97.56 287 GLN B C 1
ATOM 5708 O O . GLN B 1 287 ? 0.941 -18.156 -20.297 1 97.56 287 GLN B O 1
ATOM 5713 N N . TYR B 1 288 ? 2.252 -18.75 -18.594 1 97.56 288 TYR B N 1
ATOM 5714 C CA . TYR B 1 288 ? 1.129 -19.156 -17.766 1 97.56 288 TYR B CA 1
ATOM 5715 C C . TYR B 1 288 ? 0.152 -18.016 -17.562 1 97.56 288 TYR B C 1
ATOM 5717 O O . TYR B 1 288 ? -1.036 -18.141 -17.859 1 97.56 288 TYR B O 1
ATOM 5725 N N . PHE B 1 289 ? 0.648 -16.891 -17.156 1 98.44 289 PHE B N 1
ATOM 5726 C CA . PHE B 1 289 ? -0.17 -15.727 -16.828 1 98.44 289 PHE B CA 1
ATOM 5727 C C . PHE B 1 289 ? -0.781 -15.125 -18.094 1 98.44 289 PHE B C 1
ATOM 5729 O O . PHE B 1 289 ? -1.995 -14.922 -18.156 1 98.44 289 PHE B O 1
ATOM 5736 N N . LEU B 1 290 ? 0.021 -14.875 -19.109 1 98.5 290 LEU B N 1
ATOM 5737 C CA . LEU B 1 290 ? -0.406 -14.148 -20.297 1 98.5 290 LEU B CA 1
ATOM 5738 C C . LEU B 1 290 ? -1.399 -14.969 -21.109 1 98.5 290 LEU B C 1
ATOM 5740 O O . LEU B 1 290 ? -2.232 -14.414 -21.828 1 98.5 290 LEU B O 1
ATOM 5744 N N . SER B 1 291 ? -1.411 -16.281 -20.922 1 97.5 291 SER B N 1
ATOM 5745 C CA . SER B 1 291 ? -2.312 -17.125 -21.703 1 97.5 291 SER B CA 1
ATOM 5746 C C . SER B 1 291 ? -3.627 -17.359 -20.953 1 97.5 291 SER B C 1
ATOM 5748 O O . SER B 1 291 ? -4.605 -17.812 -21.547 1 97.5 291 SER B O 1
ATOM 5750 N N . THR B 1 292 ? -3.699 -16.953 -19.688 1 97 292 THR B N 1
ATOM 5751 C CA . THR B 1 292 ? -4.867 -17.406 -18.953 1 97 292 THR B CA 1
ATOM 5752 C C . THR B 1 292 ? -5.625 -16.219 -18.359 1 97 292 THR B C 1
ATOM 5754 O O . THR B 1 292 ? -6.848 -16.266 -18.203 1 97 292 THR B O 1
ATOM 5757 N N . SER B 1 293 ? -5.035 -15.109 -18.094 1 97.81 293 SER B N 1
ATOM 5758 C CA . SER B 1 293 ? -5.586 -14.266 -17.047 1 97.81 293 SER B CA 1
ATOM 5759 C C . SER B 1 293 ? -5.98 -12.891 -17.578 1 97.81 293 SER B C 1
ATOM 5761 O O . SER B 1 293 ? -6.629 -12.109 -16.891 1 97.81 293 SER B O 1
ATOM 5763 N N . LEU B 1 294 ? -5.688 -12.594 -18.844 1 98.06 294 LEU B N 1
ATOM 5764 C CA . LEU B 1 294 ? -5.941 -11.273 -19.406 1 98.06 294 LEU B CA 1
ATOM 5765 C C . LEU B 1 294 ? -7.367 -11.18 -19.938 1 98.06 294 LEU B C 1
ATOM 5767 O O . LEU B 1 294 ? -7.914 -12.164 -20.438 1 98.06 294 LEU B O 1
ATOM 5771 N N . ASN B 1 295 ? -7.945 -10.016 -19.859 1 97.5 295 ASN B N 1
ATOM 5772 C CA . ASN B 1 295 ? -9.172 -9.828 -20.641 1 97.5 295 ASN B CA 1
ATOM 5773 C C . ASN B 1 295 ? -8.875 -9.703 -22.125 1 97.5 295 ASN B C 1
ATOM 5775 O O . ASN B 1 295 ? -7.711 -9.672 -22.547 1 97.5 295 ASN B O 1
ATOM 5779 N N . LEU B 1 296 ? -9.906 -9.727 -22.938 1 96.94 296 LEU B N 1
ATOM 5780 C CA . LEU B 1 296 ? -9.766 -9.828 -24.391 1 96.94 296 LEU B CA 1
ATOM 5781 C C . LEU B 1 296 ? -9.016 -8.625 -24.938 1 96.94 296 LEU B C 1
ATOM 5783 O O . LEU B 1 296 ? -8.125 -8.773 -25.781 1 96.94 296 LEU B O 1
ATOM 5787 N N . GLU B 1 297 ? -9.336 -7.434 -24.5 1 97.69 297 GLU B N 1
ATOM 5788 C CA . GLU B 1 297 ? -8.711 -6.211 -24.984 1 97.69 297 GLU B CA 1
ATOM 5789 C C . GLU B 1 297 ? -7.203 -6.219 -24.75 1 97.69 297 GLU B C 1
ATOM 5791 O O . GLU B 1 297 ? -6.422 -5.898 -25.641 1 97.69 297 GLU B O 1
ATOM 5796 N N . VAL B 1 298 ? -6.789 -6.562 -23.578 1 98.38 298 VAL B N 1
ATOM 5797 C CA . VAL B 1 298 ? -5.375 -6.582 -23.219 1 98.38 298 VAL B CA 1
ATOM 5798 C C . VAL B 1 298 ? -4.648 -7.652 -24.031 1 98.38 298 VAL B C 1
ATOM 5800 O O . VAL B 1 298 ? -3.551 -7.41 -24.547 1 98.38 298 VAL B O 1
ATOM 5803 N N . ARG B 1 299 ? -5.223 -8.82 -24.188 1 96.69 299 ARG B N 1
ATOM 5804 C CA . ARG B 1 299 ? -4.66 -9.938 -24.938 1 96.69 299 ARG B CA 1
ATOM 5805 C C . ARG B 1 299 ? -4.375 -9.539 -26.391 1 96.69 299 ARG B C 1
ATOM 5807 O O . ARG B 1 299 ? -3.354 -9.93 -26.953 1 96.69 299 ARG B O 1
ATOM 5814 N N . GLN B 1 300 ? -5.191 -8.758 -26.906 1 96.69 300 GLN B N 1
ATOM 5815 C CA . GLN B 1 300 ? -5.121 -8.453 -28.328 1 96.69 300 GLN B CA 1
ATOM 5816 C C . GLN B 1 300 ? -4.164 -7.293 -28.594 1 96.69 300 GLN B C 1
ATOM 5818 O O . GLN B 1 300 ? -3.551 -7.219 -29.656 1 96.69 300 GLN B O 1
ATOM 5823 N N . ASN B 1 301 ? -3.961 -6.473 -27.562 1 97.38 301 ASN B N 1
ATOM 5824 C CA . ASN B 1 301 ? -3.348 -5.203 -27.922 1 97.38 301 ASN B CA 1
ATOM 5825 C C . ASN B 1 301 ? -2.1 -4.918 -27.094 1 97.38 301 ASN B C 1
ATOM 5827 O O . ASN B 1 301 ? -1.31 -4.035 -27.438 1 97.38 301 ASN B O 1
ATOM 5831 N N . HIS B 1 302 ? -1.811 -5.699 -26.031 1 98.12 302 HIS B N 1
ATOM 5832 C CA . HIS B 1 302 ? -0.822 -5.18 -25.094 1 98.12 302 HIS B CA 1
ATOM 5833 C C . HIS B 1 302 ? 0.197 -6.25 -24.719 1 98.12 302 HIS B C 1
ATOM 5835 O O . HIS B 1 302 ? 0.964 -6.074 -23.766 1 98.12 302 HIS B O 1
ATOM 5841 N N . LEU B 1 303 ? 0.271 -7.348 -25.406 1 97.38 303 LEU B N 1
ATOM 5842 C CA . LEU B 1 303 ? 1.144 -8.445 -25.016 1 97.38 303 LEU B CA 1
ATOM 5843 C C . LEU B 1 303 ? 2.605 -8.016 -25.031 1 97.38 303 LEU B C 1
ATOM 5845 O O . LEU B 1 303 ? 3.342 -8.281 -24.078 1 97.38 303 LEU B O 1
ATOM 5849 N N . GLU B 1 304 ? 3.016 -7.379 -26.094 1 96.94 304 GLU B N 1
ATOM 5850 C CA . GLU B 1 304 ? 4.41 -6.953 -26.172 1 96.94 304 GLU B CA 1
ATOM 5851 C C . GLU B 1 304 ? 4.742 -5.926 -25.094 1 96.94 304 GLU B C 1
ATOM 5853 O O . GLU B 1 304 ? 5.828 -5.957 -24.516 1 96.94 304 GLU B O 1
ATOM 5858 N N . GLU B 1 305 ? 3.871 -5.012 -24.906 1 98.31 305 GLU B N 1
ATOM 5859 C CA . GLU B 1 305 ? 4.047 -4.016 -23.859 1 98.31 305 GLU B CA 1
ATOM 5860 C C . GLU B 1 305 ? 4.227 -4.68 -22.484 1 98.31 305 GLU B C 1
ATOM 5862 O O . GLU B 1 305 ? 5.078 -4.262 -21.703 1 98.31 305 GLU B O 1
ATOM 5867 N N . LEU B 1 306 ? 3.471 -5.664 -22.203 1 98.75 306 LEU B N 1
ATOM 5868 C CA . LEU B 1 306 ? 3.537 -6.371 -20.938 1 98.75 306 LEU B CA 1
ATOM 5869 C C . LEU B 1 306 ? 4.875 -7.086 -20.781 1 98.75 306 LEU B C 1
ATOM 5871 O O . LEU B 1 306 ? 5.484 -7.047 -19.703 1 98.75 306 LEU B O 1
ATOM 5875 N N . LEU B 1 307 ? 5.359 -7.707 -21.828 1 98.81 307 LEU B N 1
ATOM 5876 C CA . LEU B 1 307 ? 6.66 -8.359 -21.781 1 98.81 307 LEU B CA 1
ATOM 5877 C C . LEU B 1 307 ? 7.773 -7.348 -21.547 1 98.81 307 LEU B C 1
ATOM 5879 O O . LEU B 1 307 ? 8.719 -7.629 -20.797 1 98.81 307 LEU B O 1
ATOM 5883 N N . LEU B 1 308 ? 7.609 -6.223 -22.172 1 98.75 308 LEU B N 1
ATOM 5884 C CA . LEU B 1 308 ? 8.609 -5.172 -22 1 98.75 308 LEU B CA 1
ATOM 5885 C C . LEU B 1 308 ? 8.633 -4.668 -20.562 1 98.75 308 LEU B C 1
ATOM 5887 O O . LEU B 1 308 ? 9.711 -4.484 -19.984 1 98.75 308 LEU B O 1
ATOM 5891 N N . VAL B 1 309 ? 7.48 -4.43 -20.016 1 98.62 309 VAL B N 1
ATOM 5892 C CA . VAL B 1 309 ? 7.379 -3.939 -18.641 1 98.62 309 VAL B CA 1
ATOM 5893 C C . VAL B 1 309 ? 7.98 -4.965 -17.672 1 98.62 309 VAL B C 1
ATOM 5895 O O . VAL B 1 309 ? 8.664 -4.598 -16.719 1 98.62 309 VAL B O 1
ATOM 5898 N N . TYR B 1 310 ? 7.691 -6.207 -17.906 1 98.81 310 TYR B N 1
ATOM 5899 C CA . TYR B 1 310 ? 8.312 -7.258 -17.109 1 98.81 310 TYR B CA 1
ATOM 5900 C C . TYR B 1 310 ? 9.828 -7.18 -17.188 1 98.81 310 TYR B C 1
ATOM 5902 O O . TYR B 1 310 ? 10.508 -7.152 -16.156 1 98.81 310 TYR B O 1
ATOM 5910 N N . HIS B 1 311 ? 10.328 -7.129 -18.375 1 98.88 311 HIS B N 1
ATOM 5911 C CA . HIS B 1 311 ? 11.773 -7.148 -18.578 1 98.88 311 HIS B CA 1
ATOM 5912 C C . HIS B 1 311 ? 12.438 -5.93 -17.938 1 98.88 311 HIS B C 1
ATOM 5914 O O . HIS B 1 311 ? 13.453 -6.059 -17.25 1 98.88 311 HIS B O 1
ATOM 5920 N N . GLU B 1 312 ? 11.875 -4.777 -18.188 1 98.69 312 GLU B N 1
ATOM 5921 C CA . GLU B 1 312 ? 12.43 -3.547 -17.625 1 98.69 312 GLU B CA 1
ATOM 5922 C C . GLU B 1 312 ? 12.461 -3.596 -16.094 1 98.69 312 GLU B C 1
ATOM 5924 O O . GLU B 1 312 ? 13.438 -3.164 -15.477 1 98.69 312 GLU B O 1
ATOM 5929 N N . THR B 1 313 ? 11.438 -4.082 -15.539 1 98.25 313 THR B N 1
ATOM 5930 C CA . THR B 1 313 ? 11.367 -4.199 -14.086 1 98.25 313 THR B CA 1
ATOM 5931 C C . THR B 1 313 ? 12.391 -5.207 -13.578 1 98.25 313 THR B C 1
ATOM 5933 O O . THR B 1 313 ? 13.055 -4.973 -12.562 1 98.25 313 THR B O 1
ATOM 5936 N N . LEU B 1 314 ? 12.492 -6.336 -14.289 1 98.69 314 LEU B N 1
ATOM 5937 C CA . LEU B 1 314 ? 13.469 -7.359 -13.93 1 98.69 314 LEU B CA 1
ATOM 5938 C C . LEU B 1 314 ? 14.883 -6.785 -13.922 1 98.69 314 LEU B C 1
ATOM 5940 O O . LEU B 1 314 ? 15.633 -6.992 -12.969 1 98.69 314 LEU B O 1
ATOM 5944 N N . VAL B 1 315 ? 15.203 -6.086 -14.938 1 98.5 315 VAL B N 1
ATOM 5945 C CA . VAL B 1 315 ? 16.531 -5.492 -15.086 1 98.5 315 VAL B CA 1
ATOM 5946 C C . VAL B 1 315 ? 16.766 -4.488 -13.961 1 98.5 315 VAL B C 1
ATOM 5948 O O . VAL B 1 315 ? 17.812 -4.531 -13.289 1 98.5 315 VAL B O 1
ATOM 5951 N N . LYS B 1 316 ? 15.828 -3.664 -13.758 1 97.31 316 LYS B N 1
ATOM 5952 C CA . LYS B 1 316 ? 15.938 -2.646 -12.711 1 97.31 316 LYS B CA 1
ATOM 5953 C C . LYS B 1 316 ? 16.172 -3.283 -11.352 1 97.31 316 LYS B C 1
ATOM 5955 O O . LYS B 1 316 ? 17.016 -2.822 -10.578 1 97.31 316 LYS B O 1
ATOM 5960 N N . GLN B 1 317 ? 15.438 -4.309 -11.023 1 97.19 317 GLN B N 1
ATOM 5961 C CA . GLN B 1 317 ? 15.547 -4.973 -9.727 1 97.19 317 GLN B CA 1
ATOM 5962 C C . GLN B 1 317 ? 16.906 -5.668 -9.578 1 97.19 317 GLN B C 1
ATOM 5964 O O . GLN B 1 317 ? 17.531 -5.594 -8.523 1 97.19 317 GLN B O 1
ATOM 5969 N N . LEU B 1 318 ? 17.297 -6.348 -10.625 1 98.31 318 LEU B N 1
ATOM 5970 C CA . LEU B 1 318 ? 18.562 -7.066 -10.57 1 98.31 318 LEU B CA 1
ATOM 5971 C C . LEU B 1 318 ? 19.734 -6.098 -10.445 1 98.31 318 LEU B C 1
ATOM 5973 O O . LEU B 1 318 ? 20.719 -6.387 -9.766 1 98.31 318 LEU B O 1
ATOM 5977 N N . GLU B 1 319 ? 19.609 -4.977 -11.07 1 97.38 319 GLU B N 1
ATOM 5978 C CA . GLU B 1 319 ? 20.609 -3.936 -10.914 1 97.38 319 GLU B CA 1
ATOM 5979 C C . GLU B 1 319 ? 20.609 -3.381 -9.492 1 97.38 319 GLU B C 1
ATOM 5981 O O . GLU B 1 319 ? 21.672 -3.211 -8.891 1 97.38 319 GLU B O 1
ATOM 5986 N N . LEU B 1 320 ? 19.453 -3.111 -9.023 1 95.19 320 LEU B N 1
ATOM 5987 C CA . LEU B 1 320 ? 19.328 -2.629 -7.652 1 95.19 320 LEU B CA 1
ATOM 5988 C C . LEU B 1 320 ? 19.953 -3.607 -6.672 1 95.19 320 LEU B C 1
ATOM 5990 O O . LEU B 1 320 ? 20.594 -3.193 -5.699 1 95.19 320 LEU B O 1
ATOM 5994 N N . TYR B 1 321 ? 19.781 -4.898 -6.953 1 96.88 321 TYR B N 1
ATOM 5995 C CA . TYR B 1 321 ? 20.281 -5.934 -6.055 1 96.88 321 TYR B CA 1
ATOM 5996 C C . TYR B 1 321 ? 21.734 -6.273 -6.363 1 96.88 321 TYR B C 1
ATOM 5998 O O . TYR B 1 321 ? 22.281 -7.223 -5.805 1 96.88 321 TYR B O 1
ATOM 6006 N N . SER B 1 322 ? 22.359 -5.594 -7.309 1 96.38 322 SER B N 1
ATOM 6007 C CA . SER B 1 322 ? 23.75 -5.797 -7.703 1 96.38 322 SER B CA 1
ATOM 6008 C C . SER B 1 322 ? 24 -7.242 -8.125 1 96.38 322 SER B C 1
ATOM 6010 O O . SER B 1 322 ? 24.969 -7.859 -7.688 1 96.38 322 SER B O 1
ATOM 6012 N N . TYR B 1 323 ? 23.078 -7.805 -8.883 1 97.5 323 TYR B N 1
ATOM 6013 C CA . TYR B 1 323 ? 23.234 -9.156 -9.398 1 97.5 323 TYR B CA 1
ATOM 6014 C C . TYR B 1 323 ? 24.531 -9.289 -10.188 1 97.5 323 TYR B 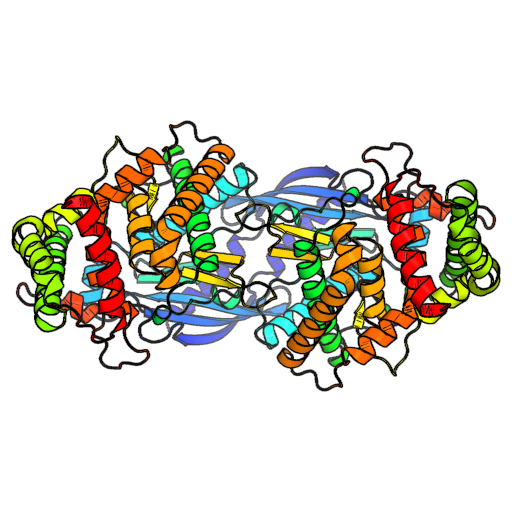C 1
ATOM 6016 O O . TYR B 1 323 ? 24.781 -8.516 -11.125 1 97.5 323 TYR B O 1
ATOM 6024 N N . PRO B 1 324 ? 25.359 -10.258 -9.852 1 96.12 324 PRO B N 1
ATOM 6025 C CA . PRO B 1 324 ? 26.688 -10.359 -10.484 1 96.12 324 PRO B CA 1
ATOM 6026 C C . PRO B 1 324 ? 26.641 -11.086 -11.828 1 96.12 324 PRO B C 1
ATOM 6028 O O . PRO B 1 324 ? 27.625 -11.07 -12.57 1 96.12 324 PRO B O 1
ATOM 6031 N N . GLY B 1 325 ? 25.547 -11.766 -12.133 1 95.31 325 GLY B N 1
ATOM 6032 C CA . GLY B 1 325 ? 25.469 -12.539 -13.359 1 95.31 325 GLY B CA 1
ATOM 6033 C C . GLY B 1 325 ? 24.984 -11.727 -14.547 1 95.31 325 GLY B C 1
ATOM 6034 O O . GLY B 1 325 ? 24.812 -10.516 -14.445 1 95.31 325 GLY B O 1
ATOM 6035 N N . GLU B 1 326 ? 24.812 -12.43 -15.633 1 95.81 326 GLU B N 1
ATOM 6036 C CA . GLU B 1 326 ? 24.281 -11.789 -16.844 1 95.81 326 GLU B CA 1
ATOM 6037 C C . GLU B 1 326 ? 22.766 -11.664 -16.781 1 95.81 326 GLU B C 1
ATOM 6039 O O . GLU B 1 326 ? 22.062 -12.641 -16.516 1 95.81 326 GLU B O 1
ATOM 6044 N N . ILE B 1 327 ? 22.375 -10.492 -17.031 1 97.25 327 ILE B N 1
ATOM 6045 C CA . ILE B 1 327 ? 20.938 -10.258 -17.031 1 97.25 327 ILE B CA 1
ATOM 6046 C C . ILE B 1 327 ? 20.375 -10.531 -18.422 1 97.25 327 ILE B C 1
ATOM 6048 O O . ILE B 1 327 ? 20.953 -10.117 -19.438 1 97.25 327 ILE B O 1
ATOM 6052 N N . ILE B 1 328 ? 19.359 -11.203 -18.5 1 97.88 328 ILE B N 1
ATOM 6053 C CA . ILE B 1 328 ? 18.719 -11.578 -19.766 1 97.88 328 ILE B CA 1
ATOM 6054 C C . ILE B 1 328 ? 18.328 -10.32 -20.531 1 97.88 328 ILE B C 1
ATOM 6056 O O . ILE B 1 328 ? 17.781 -9.375 -19.969 1 97.88 328 ILE B O 1
ATOM 6060 N N . THR B 1 329 ? 18.562 -10.266 -21.844 1 98.06 329 THR B N 1
ATOM 6061 C CA . THR B 1 329 ? 18.125 -9.156 -22.688 1 98.06 329 THR B CA 1
ATOM 6062 C C . THR B 1 329 ? 16.672 -9.328 -23.094 1 98.06 329 THR B C 1
ATOM 6064 O O . THR B 1 329 ? 16.094 -10.414 -22.969 1 98.06 329 THR B O 1
ATOM 6067 N N . PHE B 1 330 ? 16.109 -8.266 -23.562 1 98.38 330 PHE B N 1
ATOM 6068 C CA . PHE B 1 330 ? 14.734 -8.352 -24 1 98.38 330 PHE B CA 1
ATOM 6069 C C . PHE B 1 330 ? 14.602 -9.297 -25.188 1 98.38 330 PHE B C 1
ATOM 6071 O O . PHE B 1 330 ? 13.617 -10.031 -25.297 1 98.38 330 PHE B O 1
ATOM 6078 N N . GLU B 1 331 ? 15.57 -9.328 -26.078 1 97.81 331 GLU B N 1
ATOM 6079 C CA . GLU B 1 331 ? 15.57 -10.219 -27.234 1 97.81 331 GLU B CA 1
ATOM 6080 C C . GLU B 1 331 ? 15.633 -11.68 -26.797 1 97.81 331 GLU B C 1
ATOM 6082 O O . GLU B 1 331 ? 14.93 -12.523 -27.359 1 97.81 331 GLU B O 1
ATOM 6087 N N . GLN B 1 332 ? 16.469 -11.953 -25.875 1 97 332 GLN B N 1
ATOM 6088 C CA . GLN B 1 332 ? 16.578 -13.305 -25.344 1 97 332 GLN B CA 1
ATOM 6089 C C . GLN B 1 332 ? 15.281 -13.742 -24.672 1 97 332 GLN B C 1
ATOM 6091 O O . GLN B 1 332 ? 14.852 -14.891 -24.812 1 97 332 GLN B O 1
ATOM 6096 N N . LEU B 1 333 ? 14.695 -12.82 -23.922 1 97.94 333 LEU B N 1
ATOM 6097 C CA . LEU B 1 333 ? 13.43 -13.117 -23.266 1 97.94 333 LEU B CA 1
ATOM 6098 C C . LEU B 1 333 ? 12.344 -13.453 -24.281 1 97.94 333 LEU B C 1
ATOM 6100 O O . LEU B 1 333 ? 11.602 -14.422 -24.109 1 97.94 333 LEU B O 1
ATOM 6104 N N . LYS B 1 334 ? 12.273 -12.664 -25.297 1 97.19 334 LYS B N 1
ATOM 6105 C CA . LYS B 1 334 ? 11.281 -12.883 -26.344 1 97.19 334 LYS B CA 1
ATOM 6106 C C . LYS B 1 334 ? 11.5 -14.227 -27.031 1 97.19 334 LYS B C 1
ATOM 6108 O O . LYS B 1 334 ? 10.539 -14.945 -27.312 1 97.19 334 LYS B O 1
ATOM 6113 N N . LYS B 1 335 ? 12.719 -14.523 -27.281 1 95.5 335 LYS B N 1
ATOM 6114 C CA . LYS B 1 335 ? 13.047 -15.797 -27.906 1 95.5 335 LYS B CA 1
ATOM 6115 C C . LYS B 1 335 ? 12.625 -16.969 -27.031 1 95.5 335 LYS B C 1
ATOM 6117 O O . LYS B 1 335 ? 12.023 -17.938 -27.516 1 95.5 335 LYS B O 1
ATOM 6122 N N . ASP B 1 336 ? 12.969 -16.875 -25.828 1 95 336 ASP B N 1
ATOM 6123 C CA . ASP B 1 336 ? 12.602 -17.922 -24.891 1 95 336 ASP B CA 1
ATOM 6124 C C . ASP B 1 336 ? 11.086 -18.016 -24.734 1 95 336 ASP B C 1
ATOM 6126 O O . ASP B 1 336 ? 10.539 -19.109 -24.562 1 95 336 ASP B O 1
ATOM 6130 N N . PHE B 1 337 ? 10.453 -16.875 -24.734 1 96.5 337 PHE B N 1
ATOM 6131 C CA . PHE B 1 337 ? 9 -16.812 -24.641 1 96.5 337 PHE B CA 1
ATOM 6132 C C . PHE B 1 337 ? 8.352 -17.516 -25.828 1 96.5 337 PHE B C 1
ATOM 6134 O O . PHE B 1 337 ? 7.418 -18.312 -25.656 1 96.5 337 PHE B O 1
ATOM 6141 N N . LEU B 1 338 ? 8.891 -17.297 -26.984 1 95.06 338 LEU B N 1
ATOM 6142 C CA . LEU B 1 338 ? 8.375 -17.906 -28.203 1 95.06 338 LEU B CA 1
ATOM 6143 C C . LEU B 1 338 ? 8.578 -19.406 -28.203 1 95.06 338 LEU B C 1
ATOM 6145 O O . LEU B 1 338 ? 7.719 -20.156 -28.672 1 95.06 338 LEU B O 1
ATOM 6149 N N . LYS B 1 339 ? 9.617 -19.812 -27.656 1 92.69 339 LYS B N 1
ATOM 6150 C CA . LYS B 1 339 ? 9.922 -21.234 -27.547 1 92.69 339 LYS B CA 1
ATOM 6151 C C . LYS B 1 339 ? 8.859 -21.969 -26.734 1 92.69 339 LYS B C 1
ATOM 6153 O O . LYS B 1 339 ? 8.664 -23.172 -26.906 1 92.69 339 LYS B O 1
ATOM 6158 N N . ARG B 1 340 ? 8.148 -21.25 -25.922 1 94.75 340 ARG B N 1
ATOM 6159 C CA . ARG B 1 340 ? 7.215 -21.875 -25 1 94.75 340 ARG B CA 1
ATOM 6160 C C . ARG B 1 340 ? 5.773 -21.531 -25.359 1 94.75 340 ARG B C 1
ATOM 6162 O O . ARG B 1 340 ? 4.875 -21.641 -24.516 1 94.75 340 ARG B O 1
ATOM 6169 N N . ASP B 1 341 ? 5.535 -21.156 -26.547 1 94.5 341 ASP B N 1
ATOM 6170 C CA . ASP B 1 341 ? 4.207 -20.766 -27.016 1 94.5 341 ASP B CA 1
ATOM 6171 C C . ASP B 1 341 ? 3.215 -21.922 -26.875 1 94.5 341 ASP B C 1
ATOM 6173 O O . ASP B 1 341 ? 2.072 -21.719 -26.453 1 94.5 341 ASP B O 1
ATOM 6177 N N . PHE B 1 342 ? 3.711 -23.125 -27.219 1 94.5 342 PHE B N 1
ATOM 6178 C CA . PHE B 1 342 ? 2.818 -24.281 -27.172 1 94.5 342 PHE B CA 1
ATOM 6179 C C . PHE B 1 342 ? 2.465 -24.641 -25.734 1 94.5 342 PHE B C 1
ATOM 6181 O O . PHE B 1 342 ? 1.357 -25.094 -25.453 1 94.5 342 PHE B O 1
ATOM 6188 N N . LEU B 1 343 ? 3.375 -24.406 -24.891 1 94.19 343 LEU B N 1
ATOM 6189 C CA . LEU B 1 343 ? 3.062 -24.578 -23.469 1 94.19 343 LEU B CA 1
ATOM 6190 C C . LEU B 1 343 ? 1.924 -23.656 -23.062 1 94.19 343 LEU B C 1
ATOM 6192 O O . LEU B 1 343 ? 0.981 -24.094 -22.391 1 94.19 343 LEU B O 1
ATOM 6196 N N . GLY B 1 344 ? 2.035 -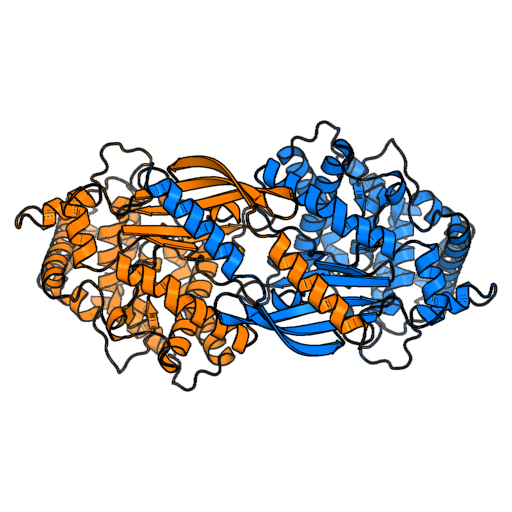22.359 -23.453 1 95.81 344 GLY B N 1
ATOM 6197 C CA . GLY B 1 344 ? 0.982 -21.406 -23.156 1 95.81 344 GLY B CA 1
ATOM 6198 C C . GLY B 1 344 ? -0.376 -21.828 -23.672 1 95.81 344 GLY B C 1
ATOM 6199 O O . GLY B 1 344 ? -1.384 -21.719 -22.984 1 95.81 344 GLY B O 1
ATOM 6200 N N . LEU B 1 345 ? -0.378 -22.344 -24.859 1 96 345 LEU B N 1
ATOM 6201 C CA . LEU B 1 345 ? -1.611 -22.797 -25.484 1 96 345 LEU B CA 1
ATOM 6202 C C . LEU B 1 345 ? -2.205 -23.969 -24.703 1 96 345 LEU B C 1
ATOM 6204 O O . LEU B 1 345 ? -3.41 -24 -24.453 1 96 345 LEU B O 1
ATOM 6208 N N . MET B 1 346 ? -1.367 -24.922 -24.328 1 94.5 346 MET B N 1
ATOM 6209 C CA . MET B 1 346 ? -1.845 -26.094 -23.609 1 94.5 346 MET B CA 1
ATOM 6210 C C . MET B 1 346 ? -2.352 -25.719 -22.219 1 94.5 346 MET B C 1
ATOM 6212 O O . MET B 1 346 ? -3.363 -26.25 -21.766 1 94.5 346 MET B O 1
ATOM 6216 N N . ILE B 1 347 ? -1.655 -24.812 -21.609 1 93.88 347 ILE B N 1
ATOM 6217 C CA . ILE B 1 347 ? -2.09 -24.344 -20.297 1 93.88 347 ILE B CA 1
ATOM 6218 C C . ILE B 1 347 ? -3.449 -23.656 -20.422 1 93.88 347 ILE B C 1
ATOM 6220 O O . ILE B 1 347 ? -4.363 -23.938 -19.641 1 93.88 347 ILE B O 1
ATOM 6224 N N . ALA B 1 348 ? -3.555 -22.797 -21.375 1 95.12 348 ALA B N 1
ATOM 6225 C CA . ALA B 1 348 ? -4.812 -22.094 -21.594 1 95.12 348 ALA B CA 1
ATOM 6226 C C . ALA B 1 348 ? -5.961 -23.062 -21.828 1 95.12 348 ALA B C 1
ATOM 6228 O O . ALA B 1 348 ? -7 -22.984 -21.156 1 95.12 348 ALA B O 1
ATOM 6229 N N . ALA B 1 349 ? -5.734 -24.016 -22.719 1 93.38 349 ALA B N 1
ATOM 6230 C CA . ALA B 1 349 ? -6.773 -24.984 -23.062 1 93.38 349 ALA B CA 1
ATOM 6231 C C . ALA B 1 349 ? -7.16 -25.828 -21.859 1 93.38 349 ALA B C 1
ATOM 6233 O O . ALA B 1 349 ? -8.32 -26.203 -21.703 1 93.38 349 ALA B O 1
ATOM 6234 N N . GLY B 1 350 ? -6.223 -26.094 -21.047 1 90.19 350 GLY B N 1
ATOM 6235 C CA . GLY B 1 350 ? -6.465 -26.938 -19.891 1 90.19 350 GLY B CA 1
ATOM 6236 C C . GLY B 1 350 ? -7.086 -26.203 -18.719 1 90.19 350 GLY B C 1
ATOM 6237 O O . GLY B 1 350 ? -7.883 -26.766 -17.969 1 90.19 350 GLY B O 1
ATOM 6238 N N . ILE B 1 351 ? -6.758 -24.938 -18.5 1 89.75 351 ILE B N 1
ATOM 6239 C CA . ILE B 1 351 ? -7.129 -24.203 -17.297 1 89.75 351 ILE B CA 1
ATOM 6240 C C . ILE B 1 351 ? -8.398 -23.406 -17.547 1 89.75 351 ILE B C 1
ATOM 6242 O O . ILE B 1 351 ? -9.195 -23.188 -16.625 1 89.75 351 ILE B O 1
ATOM 6246 N N . MET B 1 352 ? -8.672 -22.984 -18.703 1 90.12 352 MET B N 1
ATOM 6247 C CA . MET B 1 352 ? -9.75 -22.047 -19.016 1 90.12 352 MET B CA 1
ATOM 6248 C C . MET B 1 352 ? -11.109 -22.641 -18.688 1 90.12 352 MET B C 1
ATOM 6250 O O . MET B 1 352 ? -12.039 -21.922 -18.312 1 90.12 352 MET B O 1
ATOM 6254 N N . PRO B 1 353 ? -11.289 -23.984 -18.906 1 86.94 353 PRO B N 1
ATOM 6255 C CA . PRO B 1 353 ? -12.57 -24.531 -18.469 1 86.94 353 PRO B CA 1
ATOM 6256 C C . PRO B 1 353 ? -12.875 -24.25 -17 1 86.94 353 PRO B C 1
ATOM 6258 O O . PRO B 1 353 ? -14.047 -24.125 -16.625 1 86.94 353 PRO B O 1
ATOM 6261 N N . PHE B 1 354 ? -11.82 -24.062 -16.281 1 83.69 354 PHE B N 1
ATOM 6262 C CA . PHE B 1 354 ? -12 -23.703 -14.875 1 83.69 354 PHE B CA 1
ATOM 6263 C C . PHE B 1 354 ? -12.258 -22.219 -14.719 1 83.69 354 PHE B C 1
ATOM 6265 O O . PHE B 1 354 ? -13.047 -21.797 -13.867 1 83.69 354 PHE B O 1
ATOM 6272 N N . ILE B 1 355 ? -11.672 -21.438 -15.5 1 88.25 355 ILE B N 1
ATOM 6273 C CA . ILE B 1 355 ? -11.789 -19.984 -15.445 1 88.25 355 ILE B CA 1
ATOM 6274 C C . ILE B 1 355 ? -13.211 -19.562 -15.805 1 88.25 355 ILE B C 1
ATOM 6276 O O . ILE B 1 355 ? -13.805 -18.719 -15.133 1 88.25 355 ILE B O 1
ATOM 6280 N N . TYR B 1 356 ? -13.75 -20.188 -16.766 1 88.38 356 TYR B N 1
ATOM 6281 C CA . TYR B 1 356 ? -15.031 -19.734 -17.281 1 88.38 356 TYR B CA 1
ATOM 6282 C C . TYR B 1 356 ? -16.188 -20.531 -16.703 1 88.38 356 TYR B C 1
ATOM 6284 O O . TYR B 1 356 ? -17.344 -20.328 -17.078 1 88.38 356 TYR B O 1
ATOM 6292 N N . ARG B 1 357 ? -15.797 -21.328 -15.867 1 79.25 357 ARG B N 1
ATOM 6293 C CA . ARG B 1 357 ? -16.844 -22.062 -15.188 1 79.25 357 ARG B CA 1
ATOM 6294 C C . ARG B 1 357 ? -17.703 -21.141 -14.32 1 79.25 357 ARG B C 1
ATOM 6296 O O . ARG B 1 357 ? -17.188 -20.203 -13.711 1 79.25 357 ARG B O 1
ATOM 6303 N N . GLN B 1 358 ? -19.078 -21.375 -14.352 1 71.19 358 GLN B N 1
ATOM 6304 C CA . GLN B 1 358 ? -19.984 -20.547 -13.562 1 71.19 358 GLN B CA 1
ATOM 6305 C C . GLN B 1 358 ? -19.75 -20.75 -12.07 1 71.19 358 GLN B C 1
ATOM 6307 O O . GLN B 1 358 ? -19.406 -21.844 -11.625 1 71.19 358 GLN B O 1
ATOM 6312 N N . GLU B 1 359 ? -20.016 -19.609 -11.477 1 60.31 359 GLU B N 1
ATOM 6313 C CA . GLU B 1 359 ? -19.922 -19.594 -10.023 1 60.31 359 GLU B CA 1
ATOM 6314 C C . GLU B 1 359 ? -21.078 -20.344 -9.391 1 60.31 359 GLU B C 1
ATOM 6316 O O . GLU B 1 359 ? -22.188 -20.359 -9.922 1 60.31 359 GLU B O 1
ATOM 6321 N N . ASN B 1 360 ? -20.984 -21.469 -8.625 1 55.84 360 ASN B N 1
ATOM 6322 C CA . ASN B 1 360 ? -21.984 -22.219 -7.887 1 55.84 360 ASN B CA 1
ATOM 6323 C C . ASN B 1 360 ? -22.344 -23.531 -8.586 1 55.84 360 ASN B C 1
ATOM 6325 O O . ASN B 1 360 ? -23.406 -24.094 -8.352 1 55.84 360 ASN B O 1
ATOM 6329 N N . CYS B 1 361 ? -21.703 -23.75 -9.609 1 51.75 361 CYS B N 1
ATOM 6330 C CA . CYS B 1 361 ? -22.031 -25.031 -10.25 1 51.75 361 CYS B CA 1
ATOM 6331 C C . CYS B 1 361 ? -21.734 -26.203 -9.32 1 51.75 361 CYS B C 1
ATOM 6333 O O . CYS B 1 361 ? -20.641 -26.297 -8.789 1 51.75 361 CYS B O 1
ATOM 6335 N N . ASN B 1 362 ? -22.75 -26.672 -8.703 1 49.66 362 ASN B N 1
ATOM 6336 C CA . ASN B 1 362 ? -22.703 -27.812 -7.801 1 49.66 362 ASN B CA 1
ATOM 6337 C C . ASN B 1 362 ? -21.938 -28.984 -8.406 1 49.66 362 ASN B C 1
ATOM 6339 O O . ASN B 1 362 ? -21.578 -29.938 -7.699 1 49.66 362 ASN B O 1
ATOM 6343 N N . ASP B 1 363 ? -21.922 -29.078 -9.711 1 48.44 363 ASP B N 1
ATOM 6344 C CA . ASP B 1 363 ? -21.391 -30.281 -10.344 1 48.44 363 ASP B CA 1
ATOM 6345 C C . ASP B 1 363 ? -19.891 -30.125 -10.648 1 48.44 363 ASP B C 1
ATOM 6347 O O . ASP B 1 363 ? -19.438 -30.516 -11.719 1 48.44 363 ASP B O 1
ATOM 6351 N N . PHE B 1 364 ? -19.234 -29.312 -9.906 1 49.38 364 PHE B N 1
ATOM 6352 C CA . PHE B 1 364 ? -17.844 -29.094 -10.266 1 49.38 364 PHE B CA 1
ATOM 6353 C C . PHE B 1 364 ? -17.016 -30.359 -10.062 1 49.38 364 PHE B C 1
ATOM 6355 O O . PHE B 1 364 ? -16.953 -30.891 -8.945 1 49.38 364 PHE B O 1
ATOM 6362 N N . PRO B 1 365 ? -16.781 -31.078 -11.086 1 47.44 365 PRO B N 1
ATOM 6363 C CA . PRO B 1 365 ? -15.844 -32.125 -10.719 1 47.44 365 PRO B CA 1
ATOM 6364 C C . PRO B 1 365 ? -14.617 -31.609 -9.984 1 47.44 365 PRO B C 1
ATOM 6366 O O . PRO B 1 365 ? -14.07 -30.562 -10.359 1 47.44 365 PRO B O 1
ATOM 6369 N N . GLU B 1 366 ? -14.664 -31.688 -8.797 1 47.38 366 GLU B N 1
ATOM 6370 C CA . GLU B 1 366 ? -13.445 -31.359 -8.055 1 47.38 366 GLU B CA 1
ATOM 6371 C C . GLU B 1 366 ? -12.203 -31.797 -8.82 1 47.38 366 GLU B C 1
ATOM 6373 O O . GLU B 1 366 ? -12.25 -32.75 -9.594 1 47.38 366 GLU B O 1
ATOM 6378 N N . LEU B 1 367 ? -11.289 -30.859 -9.102 1 48.62 367 LEU B N 1
ATOM 6379 C CA . LEU B 1 367 ? -10.008 -31.328 -9.641 1 48.62 367 LEU B CA 1
ATOM 6380 C C . LEU B 1 367 ? -9.773 -32.781 -9.297 1 48.62 367 LEU B C 1
ATOM 6382 O O . LEU B 1 367 ? -9.148 -33.531 -10.07 1 48.62 367 LEU B O 1
ATOM 6386 N N . GLU B 1 368 ? -10.5 -33.125 -8.266 1 45.59 368 GLU B N 1
ATOM 6387 C CA . GLU B 1 368 ? -10.492 -34.5 -7.793 1 45.59 368 GLU B CA 1
ATOM 6388 C C . GLU B 1 368 ? -10.969 -35.469 -8.883 1 45.59 368 GLU B C 1
ATOM 6390 O O . GLU B 1 368 ? -10.391 -36.531 -9.07 1 45.59 368 GLU B O 1
ATOM 6395 N N . ASP B 1 369 ? -12.008 -35.031 -9.359 1 49.28 369 ASP B N 1
ATOM 6396 C CA . ASP B 1 369 ? -12.586 -35.938 -10.344 1 49.28 369 ASP B CA 1
ATOM 6397 C C . ASP B 1 369 ? -11.711 -36.031 -11.594 1 49.28 369 ASP B C 1
ATOM 6399 O O . ASP B 1 369 ? -11.609 -37.094 -12.203 1 49.28 369 ASP B O 1
ATOM 6403 N N . LEU B 1 370 ? -11.047 -34.875 -11.828 1 50.06 370 LEU B N 1
ATOM 6404 C CA . LEU B 1 370 ? -10.109 -34.906 -12.945 1 50.06 370 LEU B CA 1
ATOM 6405 C C . LEU B 1 370 ? -8.93 -35.844 -12.641 1 50.06 370 LEU B C 1
ATOM 6407 O O . LEU B 1 370 ? -8.508 -36.625 -13.5 1 50.06 370 LEU B O 1
ATOM 6411 N N . LEU B 1 371 ? -8.508 -35.75 -11.414 1 50.81 371 LEU B N 1
ATOM 6412 C CA . LEU B 1 371 ? -7.352 -36.562 -11.023 1 50.81 371 LEU B CA 1
ATOM 6413 C C . LEU B 1 371 ? -7.734 -38.031 -10.867 1 50.81 371 LEU B C 1
ATOM 6415 O O . LEU B 1 371 ? -6.949 -38.906 -11.203 1 50.81 371 LEU B O 1
ATOM 6419 N N . LYS B 1 372 ? -8.93 -38.312 -10.32 1 50.34 372 LYS B N 1
ATOM 6420 C CA . LYS B 1 372 ? -9.438 -39.656 -10.211 1 50.34 372 LYS B CA 1
ATOM 6421 C C . LYS B 1 372 ? -9.461 -40.344 -11.57 1 50.34 372 LYS B C 1
ATOM 6423 O O . LYS B 1 372 ? -9.117 -41.531 -11.672 1 50.34 372 LYS B O 1
ATOM 6428 N N . SER B 1 373 ? -9.867 -39.562 -12.438 1 48.31 373 SER B N 1
ATOM 6429 C CA . SER B 1 373 ? -9.938 -40.156 -13.766 1 48.31 373 SER B CA 1
ATOM 6430 C C . SER B 1 373 ? -8.547 -40.438 -14.312 1 48.31 373 SER B C 1
ATOM 6432 O O . SER B 1 373 ? -8.391 -41.281 -15.227 1 48.31 373 SER B O 1
ATOM 6434 N N . MET B 1 374 ? -7.609 -39.781 -13.75 1 48.5 374 MET B N 1
ATOM 6435 C CA . MET B 1 374 ? -6.25 -39.938 -14.258 1 48.5 374 MET B CA 1
ATOM 6436 C C . MET B 1 374 ? -5.629 -41.219 -13.727 1 48.5 374 MET B C 1
ATOM 6438 O O . MET B 1 374 ? -4.789 -41.844 -14.391 1 48.5 374 MET B O 1
ATOM 6442 N N . LYS B 1 375 ? -5.766 -41.562 -12.414 1 47.5 375 LYS B N 1
ATOM 6443 C CA . LYS B 1 375 ? -5.211 -42.812 -11.875 1 47.5 375 LYS B CA 1
ATOM 6444 C C . LYS B 1 375 ? -5.805 -44.031 -12.578 1 47.5 375 LYS B C 1
ATOM 6446 O O . LYS B 1 375 ? -5.172 -45.094 -12.641 1 47.5 375 LYS B O 1
ATOM 6451 N N . ASN B 1 376 ? -7.023 -44 -12.828 1 44 376 ASN B N 1
ATOM 6452 C CA . ASN B 1 376 ? -7.512 -45.125 -13.641 1 44 376 ASN B CA 1
ATOM 6453 C C . ASN B 1 376 ? -7.168 -44.938 -15.117 1 44 376 ASN B C 1
ATOM 6455 O O . ASN B 1 376 ? -7.441 -43.875 -15.695 1 44 376 ASN B O 1
ATOM 6459 N N . GLU B 1 377 ? -6.137 -45.5 -15.492 1 44.34 377 GLU B N 1
ATOM 6460 C CA . GLU B 1 377 ? -5.492 -45.438 -16.797 1 44.34 377 GLU B CA 1
ATOM 6461 C C . GLU B 1 377 ? -6.383 -44.75 -17.828 1 44.34 377 GLU B C 1
ATOM 6463 O O . GLU B 1 377 ? -5.902 -43.969 -18.641 1 44.34 377 GLU B O 1
ATOM 6468 N N . ASN B 1 378 ? -7.562 -45.219 -18.203 1 45.19 378 ASN B N 1
ATOM 6469 C CA . ASN B 1 378 ? -8.305 -45.062 -19.453 1 45.19 378 ASN B CA 1
ATOM 6470 C C . ASN B 1 378 ? -9.195 -43.812 -19.438 1 45.19 378 ASN B C 1
ATOM 6472 O O . ASN B 1 378 ? -9.922 -43.562 -20.406 1 45.19 378 ASN B O 1
ATOM 6476 N N . LYS B 1 379 ? -9.312 -42.938 -18.234 1 49.19 379 LYS B N 1
ATOM 6477 C CA . LYS B 1 379 ? -10.43 -42 -18.406 1 49.19 379 LYS B CA 1
ATOM 6478 C C . LYS B 1 379 ? -10.039 -40.594 -18.016 1 49.19 379 LYS B C 1
ATOM 6480 O O . LYS B 1 379 ? -10.383 -40.125 -16.922 1 49.19 379 LYS B O 1
ATOM 6485 N N . VAL B 1 380 ? -8.875 -40.062 -18.453 1 51.94 380 VAL B N 1
ATOM 6486 C CA . VAL B 1 380 ? -8.68 -38.625 -18.281 1 51.94 380 VAL B CA 1
ATOM 6487 C C . VAL B 1 380 ? -9.891 -37.875 -18.828 1 51.94 380 VAL B C 1
ATOM 6489 O O . VAL B 1 380 ? -10.219 -38 -20 1 51.94 380 VAL B O 1
ATOM 6492 N N . GLU B 1 381 ? -10.688 -37.375 -17.938 1 57.44 381 GLU B N 1
ATOM 6493 C CA . GLU B 1 381 ? -11.836 -36.594 -18.391 1 57.44 381 GLU B CA 1
ATOM 6494 C C . GLU B 1 381 ? -11.484 -35.125 -18.484 1 57.44 381 GLU B C 1
ATOM 6496 O O . GLU B 1 381 ? -10.875 -34.562 -17.562 1 57.44 381 GLU B O 1
ATOM 6501 N N . ILE B 1 382 ? -11.453 -34.625 -19.672 1 62.72 382 ILE B N 1
ATOM 6502 C CA . ILE B 1 382 ? -11.258 -33.219 -19.953 1 62.72 382 ILE B CA 1
ATOM 6503 C C . ILE B 1 382 ? -12.562 -32.469 -19.688 1 62.72 382 ILE B C 1
ATOM 6505 O O . ILE B 1 382 ? -13.648 -32.938 -20.016 1 62.72 382 ILE B O 1
ATOM 6509 N N . VAL B 1 383 ? -12.391 -31.438 -18.859 1 66.62 383 VAL B N 1
ATOM 6510 C CA . VAL B 1 383 ? -13.547 -30.609 -18.562 1 66.62 383 VAL B CA 1
ATOM 6511 C C . VAL B 1 383 ? -13.938 -29.797 -19.797 1 66.62 383 VAL B C 1
ATOM 6513 O O . VAL B 1 383 ? -13.094 -29.125 -20.391 1 66.62 383 VAL B O 1
ATOM 6516 N N . GLU B 1 384 ? -15.156 -30.031 -20.188 1 70.12 384 GLU B N 1
ATOM 6517 C CA . GLU B 1 384 ? -15.664 -29.266 -21.312 1 70.12 384 GLU B CA 1
ATOM 6518 C C . GLU B 1 384 ? -16.125 -27.875 -20.875 1 70.12 384 GLU B C 1
ATOM 6520 O O . GLU B 1 384 ? -16.531 -27.688 -19.734 1 70.12 384 GLU B O 1
ATOM 6525 N N . CYS B 1 385 ? -15.859 -26.938 -21.703 1 78.5 385 CYS B N 1
ATOM 6526 C CA . CYS B 1 385 ? -16.266 -25.562 -21.422 1 78.5 385 CYS B CA 1
ATOM 6527 C C . CYS B 1 385 ? -17.203 -25.047 -22.516 1 78.5 385 CYS B C 1
ATOM 6529 O O . CYS B 1 385 ? -16.8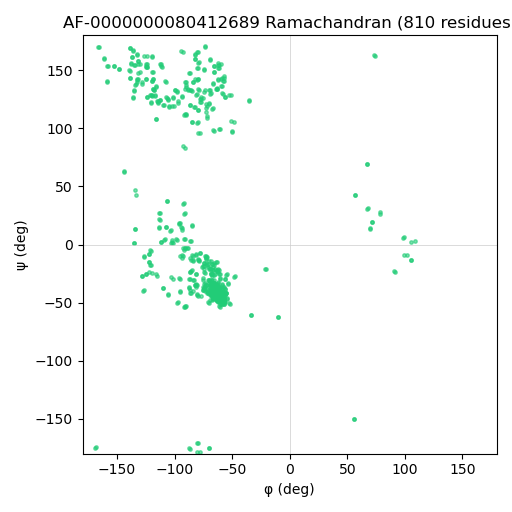59 -25.047 -23.688 1 78.5 385 CYS B O 1
ATOM 6531 N N . ASP B 1 386 ? -18.391 -24.641 -22.125 1 80.75 386 ASP B N 1
ATOM 6532 C CA . ASP B 1 386 ? -19.359 -24.188 -23.109 1 80.75 386 ASP B CA 1
ATOM 6533 C C . ASP B 1 386 ? -19.438 -22.656 -23.125 1 80.75 386 ASP B C 1
ATOM 6535 O O . ASP B 1 386 ? -20.203 -22.078 -23.891 1 80.75 386 ASP B O 1
ATOM 6539 N N . ASP B 1 387 ? -18.641 -22.031 -22.375 1 87.62 387 ASP B N 1
ATOM 6540 C CA . ASP B 1 387 ? -18.625 -20.578 -22.406 1 87.62 387 ASP B CA 1
ATOM 6541 C C . ASP B 1 387 ? -18.062 -20.047 -23.719 1 87.62 387 ASP B C 1
ATOM 6543 O O . ASP B 1 387 ? -16.984 -20.469 -24.141 1 87.62 387 ASP B O 1
ATOM 6547 N N . PRO B 1 388 ? -18.766 -19.156 -24.328 1 89.94 388 PRO B N 1
ATOM 6548 C CA . PRO B 1 388 ? -18.297 -18.641 -25.625 1 89.94 388 PRO B CA 1
ATOM 6549 C C . PRO B 1 388 ? -16.938 -17.969 -25.531 1 89.94 388 PRO B C 1
ATOM 6551 O O . PRO B 1 388 ? -16.203 -17.906 -26.531 1 89.94 388 PRO B O 1
ATOM 6554 N N . MET B 1 389 ? -16.609 -17.484 -24.406 1 92.69 389 MET B N 1
ATOM 6555 C CA . MET B 1 389 ? -15.336 -16.781 -24.25 1 92.69 389 MET B CA 1
ATOM 6556 C C . MET B 1 389 ? -14.172 -17.766 -24.391 1 92.69 389 MET B C 1
ATOM 6558 O O . MET B 1 389 ? -13.07 -17.375 -24.766 1 92.69 389 MET B O 1
ATOM 6562 N N . TYR B 1 390 ? -14.477 -18.969 -24.094 1 93.19 390 TYR B N 1
ATOM 6563 C CA . TYR B 1 390 ? -13.453 -20 -24.25 1 93.19 390 TYR B CA 1
ATOM 6564 C C . TYR B 1 390 ? -12.945 -20.031 -25.688 1 93.19 390 TYR B C 1
ATOM 6566 O O . TYR B 1 390 ? -11.742 -19.938 -25.938 1 93.19 390 TYR B O 1
ATOM 6574 N N . ASP B 1 391 ? -13.883 -20.062 -26.625 1 94.56 391 ASP B N 1
ATOM 6575 C CA . ASP B 1 391 ? -13.523 -20.109 -28.047 1 94.56 391 ASP B CA 1
ATOM 6576 C C . ASP B 1 391 ? -12.852 -18.812 -28.484 1 94.56 391 ASP B C 1
ATOM 6578 O O . ASP B 1 391 ? -11.844 -18.844 -29.188 1 94.56 391 ASP B O 1
ATOM 6582 N N . THR B 1 392 ? -13.43 -17.766 -28.062 1 95.5 392 THR B N 1
ATOM 6583 C CA . THR B 1 392 ? -12.945 -16.438 -28.469 1 95.5 392 THR B CA 1
ATOM 6584 C C . THR B 1 392 ? -11.492 -16.25 -28.062 1 95.5 392 THR B C 1
ATOM 6586 O O . THR B 1 392 ? -10.664 -15.82 -28.875 1 95.5 392 THR B O 1
ATOM 6589 N N . VAL B 1 393 ? -11.172 -16.578 -26.859 1 95.81 393 VAL B N 1
ATOM 6590 C CA . VAL B 1 393 ? -9.828 -16.375 -26.312 1 95.81 393 VAL B CA 1
ATOM 6591 C C . VAL B 1 393 ? -8.852 -17.344 -26.969 1 95.81 393 VAL B C 1
ATOM 6593 O O . VAL B 1 393 ? -7.746 -16.953 -27.359 1 95.81 393 VAL B O 1
ATOM 6596 N N . LEU B 1 394 ? -9.258 -18.562 -27.125 1 96.06 394 LEU B N 1
ATOM 6597 C CA . LEU B 1 394 ? -8.367 -19.562 -27.719 1 96.06 394 LEU B CA 1
ATOM 6598 C C . LEU B 1 394 ? -8.07 -19.234 -29.172 1 96.06 394 LEU B C 1
ATOM 6600 O O . LEU B 1 394 ? -6.969 -19.5 -29.656 1 96.06 394 LEU B O 1
ATOM 6604 N N . LYS B 1 395 ? -9.023 -18.641 -29.875 1 96.94 395 LYS B N 1
ATOM 6605 C CA . LYS B 1 395 ? -8.781 -18.219 -31.25 1 96.94 395 LYS B CA 1
ATOM 6606 C C . LYS B 1 395 ? -7.633 -17.219 -31.328 1 96.94 395 LYS B C 1
ATOM 6608 O O . LYS B 1 395 ? -6.781 -17.297 -32.219 1 96.94 395 LYS B O 1
ATOM 6613 N N . VAL B 1 396 ? -7.617 -16.328 -30.391 1 96.62 396 VAL B N 1
ATOM 6614 C CA . VAL B 1 396 ? -6.562 -15.32 -30.344 1 96.62 396 VAL B CA 1
ATOM 6615 C C . VAL B 1 396 ? -5.215 -15.992 -30.094 1 96.62 396 VAL B C 1
ATOM 6617 O O . VAL B 1 396 ? -4.223 -15.688 -30.75 1 96.62 396 VAL B O 1
ATOM 6620 N N . ILE B 1 397 ? -5.172 -16.922 -29.156 1 96.94 397 ILE B N 1
ATOM 6621 C CA . ILE B 1 397 ? -3.938 -17.594 -28.766 1 96.94 397 ILE B CA 1
ATOM 6622 C C . ILE B 1 397 ? -3.443 -18.484 -29.906 1 96.94 397 ILE B C 1
ATOM 6624 O O . ILE B 1 397 ? -2.262 -18.438 -30.266 1 96.94 397 ILE B O 1
ATOM 6628 N N . ILE B 1 398 ? -4.348 -19.203 -30.516 1 97 398 ILE B N 1
ATOM 6629 C CA . ILE B 1 398 ? -3.994 -20.141 -31.562 1 97 398 ILE B CA 1
ATOM 6630 C C . ILE B 1 398 ? -3.502 -19.391 -32.781 1 97 398 ILE B C 1
ATOM 6632 O O . ILE B 1 398 ? -2.537 -19.797 -33.438 1 97 398 ILE B O 1
ATOM 6636 N N . LYS B 1 399 ? -4.172 -18.297 -33.062 1 95.56 399 LYS B N 1
ATOM 6637 C CA . LYS B 1 399 ? -3.717 -17.5 -34.219 1 95.56 399 LYS B CA 1
ATOM 6638 C C . LYS B 1 399 ? -2.271 -17.047 -34 1 95.56 399 LYS B C 1
ATOM 6640 O O . LYS B 1 399 ? -1.462 -17.125 -34.938 1 95.56 399 LYS B O 1
ATOM 6645 N N . ARG B 1 400 ? -1.976 -16.609 -32.906 1 94.62 400 ARG B N 1
ATOM 6646 C CA . ARG B 1 400 ? -0.626 -16.141 -32.594 1 94.62 400 ARG B CA 1
ATOM 6647 C C . ARG B 1 400 ? 0.379 -17.281 -32.688 1 94.62 400 ARG B C 1
ATOM 6649 O O . ARG B 1 400 ? 1.446 -17.141 -33.281 1 94.62 400 ARG B O 1
ATOM 6656 N N . VAL B 1 401 ? 0.045 -18.406 -32.094 1 94.88 401 VAL B N 1
ATOM 6657 C CA . VAL B 1 401 ? 0.93 -19.578 -32.094 1 94.88 401 VAL B CA 1
ATOM 6658 C C . VAL B 1 401 ? 1.154 -20.062 -33.531 1 94.88 401 VAL B C 1
ATOM 6660 O O . VAL B 1 401 ? 2.283 -20.375 -33.906 1 94.88 401 VAL B O 1
ATOM 6663 N N . TYR B 1 402 ? 0.087 -20.094 -34.281 1 94.56 402 TYR B N 1
ATOM 6664 C CA . TYR B 1 402 ? 0.16 -20.547 -35.656 1 94.56 402 TYR B CA 1
ATOM 6665 C C . TYR B 1 402 ? 1.047 -19.609 -36.5 1 94.56 402 TYR B C 1
ATOM 6667 O O . TYR B 1 402 ? 1.901 -20.078 -37.25 1 94.56 402 TYR B O 1
ATOM 6675 N N . GLU B 1 403 ? 0.886 -18.359 -36.344 1 94.06 403 GLU B N 1
ATOM 6676 C CA . GLU B 1 403 ? 1.669 -17.375 -37.094 1 94.06 403 GLU B CA 1
ATOM 6677 C C . GLU B 1 403 ? 3.145 -17.438 -36.719 1 94.06 403 GLU B C 1
ATOM 6679 O O . GLU B 1 403 ? 4.02 -17.312 -37.594 1 94.06 403 GLU B O 1
ATOM 6684 N N . ASN B 1 404 ? 3.416 -17.688 -35.5 1 93.5 404 ASN B N 1
ATOM 6685 C CA . ASN B 1 404 ? 4.785 -17.688 -35 1 93.5 404 ASN B CA 1
ATOM 6686 C C . ASN B 1 404 ? 5.535 -18.953 -35.438 1 93.5 404 ASN B C 1
ATOM 6688 O O . ASN B 1 404 ? 6.754 -18.922 -35.625 1 93.5 404 ASN B O 1
ATOM 6692 N N . HIS B 1 405 ? 4.809 -20.047 -35.625 1 91.88 405 HIS B N 1
ATOM 6693 C CA . HIS B 1 405 ? 5.539 -21.312 -35.719 1 91.88 405 HIS B CA 1
ATOM 6694 C C . HIS B 1 405 ? 5.258 -22 -37.062 1 91.88 405 HIS B C 1
ATOM 6696 O O . HIS B 1 405 ? 5.988 -22.922 -37.438 1 91.88 405 HIS B O 1
ATOM 6702 N N . PHE B 1 406 ? 4.266 -21.641 -37.719 1 88.88 406 PHE B N 1
ATOM 6703 C CA . PHE B 1 406 ? 3.908 -22.375 -38.906 1 88.88 406 PHE B CA 1
ATOM 6704 C C . PHE B 1 406 ? 3.879 -21.469 -40.125 1 88.88 406 PHE B C 1
ATOM 6706 O O . PHE B 1 406 ? 3.674 -21.922 -41.25 1 88.88 406 PHE B O 1
ATOM 6713 N N . ILE B 1 407 ? 4.004 -20.188 -39.938 1 84.06 407 ILE B N 1
ATOM 6714 C CA . ILE B 1 407 ? 4.164 -19.234 -41.031 1 84.06 407 ILE B CA 1
ATOM 6715 C C . ILE B 1 407 ? 5.57 -18.641 -41 1 84.06 407 ILE B C 1
ATOM 6717 O O . ILE B 1 407 ? 6.094 -18.328 -39.938 1 84.06 407 ILE B O 1
#

Solvent-accessible surface area (backbone atoms only — not comparable to full-atom values): 43380 Å² total; per-residue (Å²): 113,75,70,51,54,54,49,51,52,50,52,39,47,52,41,50,31,67,17,65,64,43,77,75,45,77,48,77,43,74,60,60,59,82,83,66,56,65,78,41,43,53,30,28,40,37,33,37,30,29,25,58,67,64,51,73,45,79,46,57,31,31,36,41,29,60,38,88,47,65,70,52,36,48,51,42,56,72,56,37,28,52,57,42,27,48,45,38,48,68,55,33,52,56,52,44,50,48,51,32,52,74,59,72,46,39,66,79,69,46,53,78,48,65,69,51,66,52,82,80,46,33,41,31,27,55,36,52,59,76,62,35,32,40,68,64,62,55,65,68,27,35,52,61,70,50,47,50,52,48,30,40,50,49,20,44,52,28,34,46,36,37,53,33,47,74,71,65,59,50,66,50,91,72,27,43,48,42,65,51,73,36,77,78,38,33,59,53,48,26,54,47,45,38,49,47,52,51,52,49,52,54,45,44,68,74,73,48,64,75,85,46,48,67,58,51,51,48,40,58,70,70,36,56,85,41,42,21,62,49,49,57,55,68,65,48,65,58,87,91,50,68,58,19,50,29,50,59,64,41,36,49,81,32,34,30,38,24,54,34,96,81,69,70,51,68,62,46,54,31,49,49,78,54,40,45,38,18,39,28,49,57,44,56,35,49,28,41,26,70,49,59,27,48,15,71,69,36,60,75,71,36,54,67,59,45,53,48,48,19,46,53,37,26,51,52,45,31,55,64,63,62,58,86,68,87,75,77,46,69,68,57,50,50,52,54,37,59,74,37,41,65,48,19,51,51,49,25,69,62,46,42,37,64,41,58,44,66,85,72,57,82,78,56,67,45,53,50,50,40,49,54,20,48,74,46,80,89,42,68,59,76,75,79,60,85,47,69,62,57,56,57,54,46,51,56,52,47,52,52,48,43,52,70,71,75,95,114,74,70,51,54,53,50,52,53,50,52,39,45,51,42,49,31,68,17,65,66,43,78,76,45,77,48,77,44,75,60,61,60,79,84,64,56,65,79,40,41,53,30,26,40,36,34,36,29,28,24,58,67,63,51,74,45,79,45,59,32,30,35,40,29,61,39,90,46,65,70,51,36,49,50,42,56,71,55,36,30,52,56,40,27,48,46,38,48,68,56,33,51,57,52,43,51,48,51,33,54,73,58,69,44,39,67,79,70,46,52,77,48,66,70,52,65,52,82,78,46,32,40,32,27,55,37,51,59,76,62,37,33,40,69,64,62,56,67,68,26,36,52,61,71,50,47,50,51,49,31,38,49,50,18,46,52,29,34,46,36,38,53,33,47,74,70,65,60,50,65,50,90,72,27,43,47,42,66,52,72,37,75,75,39,33,57,53,49,26,53,47,46,39,49,46,51,50,52,48,50,53,47,45,68,73,71,51,64,76,86,48,48,67,57,51,52,47,41,57,70,71,36,56,86,42,44,20,62,47,49,58,56,69,65,48,66,58,89,91,51,68,58,19,50,28,51,60,64,43,37,48,80,31,33,29,38,25,55,34,97,80,70,69,49,68,62,46,55,30,48,48,77,54,41,46,38,18,38,28,50,56,44,57,35,49,29,42,27,69,49,58,27,50,16,71,68,38,60,76,72,37,55,67,60,46,54,48,48,18,47,54,38,25,51,52,45,30,55,64,64,61,57,86,68,85,74,77,48,69,68,57,49,50,52,53,37,58,72,38,42,66,48,19,51,51,48,25,68,62,47,42,35,63,40,58,44,67,84,72,57,82,78,56,65,46,55,49,49,39,49,54,21,47,74,48,78,89,42,68,58,77,74,80,62,84,46,69,61,57,58,58,52,47,50,55,53,49,51,52,48,43,50,70,72,74,94

InterPro domains:
  IPR004119 Ecdysteroid kinase-like [PF02958] (34-322)
  IPR011009 Protein kinase-like domain superfamily [SSF56112] (24-354)
  IPR015897 CHK kinase-like [SM00587] (123-320)